Protein 4OGQ (pdb70)

Solvent-accessible surface area: 46333 Å² total; per-residue (Å²): 155,81,106,119,73,129,93,38,140,129,110,109,51,108,52,101,49,101,68,40,61,55,41,16,25,4,79,8,18,16,29,38,32,24,16,20,42,29,14,52,16,1,21,98,16,25,125,58,13,16,100,3,31,55,123,27,21,90,44,52,72,72,81,0,32,61,4,6,70,90,2,17,53,85,6,53,64,0,30,20,6,21,0,9,29,92,14,0,29,4,14,9,7,0,19,21,47,4,36,53,18,16,22,16,1,5,3,10,1,14,160,37,20,30,106,19,21,26,3,20,12,55,18,26,73,10,5,39,36,35,11,44,13,19,27,2,18,24,21,16,8,44,0,11,20,14,1,83,84,57,10,29,21,19,81,21,50,102,140,72,0,93,106,56,0,41,101,87,10,22,29,100,84,21,25,68,45,0,1,71,111,25,41,52,26,28,54,129,66,14,27,160,73,0,47,88,57,16,106,74,19,82,103,37,66,121,149,21,7,48,7,4,2,4,109,12,85,82,148,10,76,87,92,46,101,79,3,142,51,56,37,87,145,27,25,1,12,22,79,7,0,29,5,9,101,26,0,3,56,49,10,1,95,28,0,20,82,15,2,20,51,0,20,5,14,0,8,0,7,3,11,3,10,43,34,24,66,80,24,48,73,203,4,68,11,98,74,33,20,23,21,29,28,35,20,24,31,27,2,35,42,69,54,60,131,84,153,61,91,2,10,99,30,66,40,61,76,33,106,30,71,42,97,25,0,121,115,23,56,127,50,176,98,19,1,4,83,77,9,91,116,18,17,88,93,32,81,135,30,20,118,59,65,47,88,42,11,78,0,3,32,45,95,89,141,79,15,167,32,23,42,128,230,117,22,88,73,10,52,115,68,66,81,135,51,1,38,44,86,40,8,70,1,4,22,23,43,35,29,110,32,90,74,88,13,87,26,84,33,38,57,9,6,32,34,73,41,30,18,82,0,8,0,47,0,49,32,81,64,91,68,74,9,20,6,74,85,20,59,139,67,33,4,75,1,8,6,6,0,19,9,11,115,32,3,72,40,6,55,125,138,92,19,78,133,104,18,72,132,73,15,42,131,19,167,39,56,65,8,27,145,134,58,66,35,15,2,2,2,23,62,14,71,1,108,128,32,47,95,0,14,0,2,0,17,1,17,40,26,89,112,54,185,108,10,44,39,5,31,68,36,0,31,0,1,0,15,2,11,51,20,7,31,75,49,112,50,118,134,5,11,0,18,85,42,53,25,76,44,85,26,79,4,76,72,66,65,105,141,106,65,156,112,40,66,44,73,50,86,8,47,71,107,52,87,2,43,15,12,6,120,50,104,12,62,149,48,56,91,18,70,66,56,55,38,8,1,52,79,11,23,42,3,3,12,12,56,81,67,14,49,2,1,2,3,26,41,99,37,0,28,194,6,40,52,28,0,30,64,0,0,48,0,0,0,9,0,0,0,5,0,17,1,20,15,77,11,18,75,54,74,144,122,59,161,59,4,70,114,42,56,52,114,89,0,50,123,60,0,59,36,23,31,72,25,9,56,108,35,31,98,140,19,55,80,38,0,58,96,103,28,98,115,57,79,60,80,43,19,45,50,6,75,34,138,137,32,83,89,11,35,14,59,149,21,65,144,80,48,127,123,51,57,52,33,69,6,70,9,52,179,42,34,39,6,11,3,33,109,57,33,112,31,0,0,26,0,42,10,24,58,135,31,45,62,0,63,56,35,75,99,69,96,39,0,68,6,101,56,102,26,1,15,0,31,39,33,0,78,48,84,144,32,65,6,87,101,7,0,18,7,10,47,4,122,61,81,109,72,65,3,5,0,18,40,22,104,113,82,4,109,24,71,50,114,143,9,120,55,94,178,88,39,106,99,18,22,104,38,44,8,58,98,13,24,44,46,0,20,42,55,1,102,35,24,89,104,50,141,18,22,150,86,53,82,39,107,83,8,14,110,65,12,69,26,15,38,88,54,0,86,60,28,0,34,90,3,23,172,59,28,67,97,61,36,51,24,25,15,18,0,21,11,49,4,17,10,75,10,10,20,51,15,5,40,100,13,0,114,108,15,99,155,177,72,55,86,59,31,78,160,49,52,11,39,58,0,56,3,1,16,40,0,0,42,0,1,14,30,2,1,6,1,0,0,32,43,29,57

Structure (mmCIF, N/CA/C/O backbone):
data_4OGQ
#
_entry.id   4OGQ
#
_cell.length_a   159.228
_cell.length_b   159.228
_cell.length_c   365.879
_cell.angle_alpha   90.00
_cell.angle_beta   90.00
_cell.angle_gamma   120.00
#
_symmetry.space_group_name_H-M   'P 61 2 2'
#
loop_
_entity.id
_entity.type
_entity.pdbx_description
1 polymer 'Cytochrome b6'
2 polymer 'Cy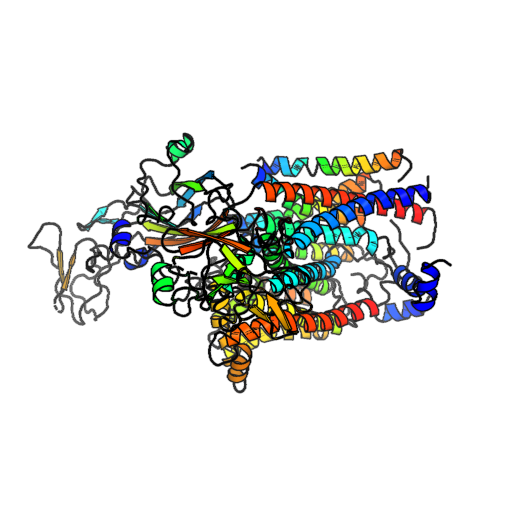tochrome b6-f complex subunit 4'
3 polymer 'Apocytochrome f'
4 polymer 'Cytochrome b6-f complex iron-sulfur subunit 1'
5 polymer 'Cytochrome b6-f complex subunit 6'
6 polymer 'Cytochrome b6-f complex subunit 7'
7 polymer 'Cytochrome b6-f complex subunit 5'
8 polymer 'Cytochrome b6-f complex subunit 8'
9 non-polymer 'HEME C'
10 non-polymer UNDECYL-MALTOSIDE
11 non-polymer '(1R)-2-(dodecanoyloxy)-1-[(phosphonooxy)methyl]ethyl tetradecanoate'
12 non-polymer Octadecane
13 non-polymer (1S,8E)-1-{[(2S)-3-hydroxy-2-{[(1S)-1-hydroxyoctadecyl]oxy}propyl]oxy}octadec-8-en-1-ol
14 non-polymer 'CHLOROPHYLL A'
15 non-polymer '(7R,17E)-4-HYDROXY-N,N,N,7-TETRAMETHYL-7-[(8E)-OCTADEC-8-ENOYLOXY]-10-OXO-3,5,9-TRIOXA-4-PHOSPHAHEPTACOS-17-EN-1-AMINIUM 4-OXIDE'
16 non-polymer 'CADMIUM ION'
17 non-polymer PENTADECANE
18 non-polymer 1,2-DI-O-ACYL-3-O-[6-DEOXY-6-SULFO-ALPHA-D-GLUCOPYRANOSYL]-SN-GLYCEROL
19 non-polymer 'FE2/S2 (INORGANIC) CLUSTER'
20 non-polymer (1R)-1-{[(2S)-3-hydroxy-2-{[(1R)-1-hydroxypentyl]oxy}propyl]oxy}hexan-1-ol
21 non-polymer "(1S,8E,1'R,8'Z)-1,1'-{[(2S)-3-hydroxypropane-1,2-diyl]bis(oxy)}bisoctadec-8-en-1-ol"
22 non-polymer (1S,8E)-1-{[(2S)-1-hydroxy-3-{[(1S)-1-hydroxypentadecyl]oxy}propan-2-yl]oxy}heptadec-8-en-1-ol
23 non-polymer N-OCTANE
24 non-polymer '(2S)-3-(alpha-D-galactopyranosyloxy)-2-(hexadecanoyloxy)propyl (9Z)-octadec-9-enoate'
25 non-polymer BETA-CAROTENE
26 water water
#
loop_
_atom_site.group_PDB
_atom_site.id
_atom_site.type_symbol
_atom_site.label_atom_id
_atom_site.label_alt_id
_atom_site.label_comp_id
_atom_site.label_asym_id
_atom_site.label_entity_id
_atom_site.label_seq_id
_atom_site.pdbx_PDB_ins_code
_atom_site.Cartn_x
_atom_site.Cartn_y
_atom_site.Cartn_z
_atom_site.occupancy
_atom_site.B_iso_or_equiv
_atom_site.auth_seq_id
_atom_site.auth_comp_id
_atom_site.auth_asym_id
_atom_site.auth_atom_id
_atom_site.pdbx_PDB_model_num
ATOM 1 N N . ALA A 1 2 ? -32.683 104.791 42.582 1.00 191.44 2 ALA A N 1
ATOM 2 C CA . ALA A 1 2 ? -33.530 103.612 42.446 1.00 185.42 2 ALA A CA 1
ATOM 3 C C . ALA A 1 2 ? -33.180 102.825 41.188 1.00 177.77 2 ALA A C 1
ATOM 4 O O . ALA A 1 2 ? -32.158 102.141 41.142 1.00 186.74 2 ALA A O 1
ATOM 6 N N . ASN A 1 3 ? -34.043 102.934 40.179 1.00 159.69 3 ASN A N 1
ATOM 7 C CA . ASN A 1 3 ? -33.882 102.256 38.890 1.00 142.05 3 ASN A CA 1
ATOM 8 C C . ASN A 1 3 ? -33.875 100.731 39.011 1.00 131.87 3 ASN A C 1
ATOM 9 O O . ASN A 1 3 ? -32.904 100.131 39.472 1.00 126.14 3 ASN A O 1
ATOM 14 N N . VAL A 1 4 ? -34.969 100.116 38.574 1.00 117.07 4 VAL A N 1
ATOM 15 C CA . VAL A 1 4 ? -35.151 98.671 38.667 1.00 100.40 4 VAL A CA 1
ATOM 16 C C . VAL A 1 4 ? -34.161 97.912 37.785 1.00 97.99 4 VAL A C 1
ATOM 17 O O . VAL A 1 4 ? -33.688 96.824 38.148 1.00 96.68 4 VAL A O 1
ATOM 21 N N . TYR A 1 5 ? -33.847 98.487 36.628 1.00 101.37 5 TYR A N 1
ATOM 22 C CA . TYR A 1 5 ? -32.943 97.830 35.694 1.00 96.86 5 TYR A CA 1
ATOM 23 C C . TYR A 1 5 ? -31.570 97.607 36.308 1.00 91.56 5 TYR A C 1
ATOM 24 O O . TYR A 1 5 ? -30.974 96.557 36.111 1.00 79.89 5 TYR A O 1
ATOM 33 N N . ASP A 1 6 ? -31.066 98.596 37.038 1.00 94.41 6 ASP A N 1
ATOM 34 C CA . ASP A 1 6 ? -29.766 98.462 37.686 1.00 88.45 6 ASP A CA 1
ATOM 35 C C . ASP A 1 6 ? -29.816 97.391 38.767 1.00 83.58 6 ASP A C 1
ATOM 36 O O . ASP A 1 6 ? -28.832 96.688 39.006 1.00 82.15 6 ASP A O 1
ATOM 41 N N . TRP A 1 7 ? -30.974 97.273 39.411 1.00 82.80 7 TRP A N 1
ATOM 42 C CA . TRP A 1 7 ? -31.197 96.245 40.418 1.00 78.91 7 TRP A CA 1
ATOM 43 C C . TRP A 1 7 ? -31.060 94.862 39.788 1.00 73.34 7 TRP A C 1
ATOM 44 O O . TRP A 1 7 ? -30.308 94.020 40.282 1.00 71.67 7 TRP A O 1
ATOM 55 N N . PHE A 1 8 ? -31.772 94.636 38.688 1.00 71.01 8 PHE A N 1
ATOM 56 C CA . PHE A 1 8 ? -31.702 93.342 38.008 1.00 79.02 8 PHE A CA 1
ATOM 57 C C . PHE A 1 8 ? -30.344 93.103 37.344 1.00 82.16 8 PHE A C 1
ATOM 58 O O . PHE A 1 8 ? -29.921 91.962 37.174 1.00 77.77 8 PHE A O 1
ATOM 66 N N . GLU A 1 9 ? -29.665 94.186 36.984 1.00 91.19 9 GLU A N 1
ATOM 67 C CA . GLU A 1 9 ? -28.364 94.116 36.329 1.00 83.50 9 GLU A CA 1
ATOM 68 C C . GLU A 1 9 ? -27.279 93.679 37.302 1.00 73.79 9 GLU A C 1
ATOM 69 O O . GLU A 1 9 ? -26.451 92.828 36.980 1.00 75.63 9 GLU A O 1
ATOM 75 N N . GLU A 1 10 ? -27.294 94.263 38.496 1.00 74.88 10 GLU A N 1
ATOM 76 C CA . GLU A 1 10 ? -26.290 93.976 39.515 1.00 78.61 10 GLU A CA 1
ATOM 77 C C . GLU A 1 10 ? -26.308 92.506 39.943 1.00 71.92 10 GLU A C 1
ATOM 78 O O . GLU A 1 10 ? -25.325 91.996 40.481 1.00 89.74 10 GLU A O 1
ATOM 84 N N . ARG A 1 11 ? -27.422 91.826 39.689 1.00 67.89 11 ARG A N 1
ATOM 85 C CA . ARG A 1 11 ? -27.601 90.448 40.135 1.00 63.97 11 ARG A CA 1
ATOM 86 C C . ARG A 1 11 ? -27.535 89.438 38.991 1.00 62.63 11 ARG A C 1
ATOM 87 O O . ARG A 1 11 ? -26.868 88.410 39.104 1.00 71.60 11 ARG A O 1
ATOM 95 N N . LEU A 1 12 ? -28.225 89.731 37.894 1.00 61.85 12 LEU A N 1
ATOM 96 C CA . LEU A 1 12 ? -28.264 88.815 36.761 1.00 67.17 12 LEU A CA 1
ATOM 97 C C . LEU A 1 12 ? -27.089 89.024 35.807 1.00 79.80 12 LEU A C 1
ATOM 98 O O . LEU A 1 12 ? -26.808 88.164 34.970 1.00 76.18 12 LEU A O 1
ATOM 103 N N . GLU A 1 13 ? -26.411 90.163 35.945 1.00 82.24 13 GLU A N 1
ATOM 104 C CA . GLU A 1 13 ? -25.339 90.569 35.033 1.00 74.00 13 GLU A CA 1
ATOM 105 C C . GLU A 1 13 ? -25.819 90.575 33.581 1.00 78.13 13 GLU A C 1
ATOM 106 O O . GLU A 1 13 ? -25.248 89.908 32.718 1.00 71.71 13 GLU A O 1
ATOM 112 N N . ILE A 1 14 ? -26.876 91.341 33.329 1.00 79.16 14 ILE A N 1
ATOM 113 C CA . ILE A 1 14 ? -27.493 91.426 32.010 1.00 83.79 14 ILE A CA 1
ATOM 114 C C . ILE A 1 14 ? -26.534 91.992 30.965 1.00 93.93 14 ILE A C 1
ATOM 115 O O . ILE A 1 14 ? -26.581 91.609 29.795 1.00 98.63 14 ILE A O 1
ATOM 120 N N . GLN A 1 15 ? -25.659 92.898 31.395 1.00 94.77 15 GLN A N 1
ATOM 121 C CA . GLN A 1 15 ? -24.721 93.552 30.488 1.00 94.39 15 GLN A CA 1
ATOM 122 C C . GLN A 1 15 ? -23.804 92.546 29.796 1.00 86.37 15 GLN A C 1
ATOM 123 O O . GLN A 1 15 ? -23.537 92.660 28.600 1.00 80.19 15 GLN A O 1
ATOM 129 N N . ALA A 1 16 ? -23.328 91.562 30.553 1.00 72.58 16 ALA A N 1
ATOM 130 C CA . ALA A 1 16 ? -22.467 90.520 30.005 1.00 76.25 16 ALA A CA 1
ATOM 131 C C . ALA A 1 16 ? -23.206 89.708 28.947 1.00 81.18 16 ALA A C 1
ATOM 132 O O . ALA A 1 16 ? -22.642 89.360 27.905 1.00 84.77 16 ALA A O 1
ATOM 134 N N . ILE A 1 17 ? -24.471 89.410 29.227 1.00 75.08 17 ILE A N 1
ATOM 135 C CA . ILE A 1 17 ? -25.321 88.690 28.290 1.00 72.85 17 ILE A CA 1
ATOM 136 C C . ILE A 1 17 ? -25.490 89.486 27.001 1.00 77.22 17 ILE A C 1
ATOM 137 O O . ILE A 1 17 ? -25.370 88.943 25.903 1.00 83.82 17 ILE A O 1
ATOM 142 N N . ALA A 1 18 ? -25.756 90.780 27.145 1.00 67.46 18 ALA A N 1
ATOM 143 C CA . ALA A 1 18 ? -25.949 91.663 26.001 1.00 72.87 18 ALA A CA 1
ATOM 144 C C . ALA A 1 18 ? -24.684 91.751 25.153 1.00 74.96 18 ALA A C 1
ATOM 145 O O . ALA A 1 18 ? -24.749 91.748 23.922 1.00 70.80 18 ALA A O 1
ATOM 147 N N . GLU A 1 19 ? -23.537 91.827 25.820 1.00 75.81 19 GLU A N 1
ATOM 148 C CA . GLU A 1 19 ? -22.254 91.890 25.130 1.00 75.09 19 GLU A CA 1
ATOM 149 C C . GLU A 1 19 ? -21.989 90.598 24.367 1.00 70.99 19 GLU A C 1
ATOM 150 O O . GLU A 1 19 ? -21.556 90.626 23.212 1.00 86.22 19 GLU A O 1
ATOM 156 N N . ASP A 1 20 ? -22.260 89.469 25.017 1.00 70.22 20 ASP A N 1
ATOM 157 C CA . ASP A 1 20 ? -22.088 88.165 24.389 1.00 80.04 20 ASP A CA 1
ATOM 158 C C . ASP A 1 20 ? -22.977 88.020 23.157 1.00 85.34 20 ASP A C 1
ATOM 159 O O . ASP A 1 20 ? -22.529 87.546 22.112 1.00 94.65 20 ASP A O 1
ATOM 164 N N . VAL A 1 21 ? -24.234 88.435 23.285 1.00 66.67 21 VAL A N 1
ATOM 165 C CA . VAL A 1 21 ? -25.186 88.369 22.181 1.00 63.79 21 VAL A CA 1
ATOM 166 C C . VAL A 1 21 ? -24.758 89.271 21.022 1.00 70.58 21 VAL A C 1
ATOM 167 O O . VAL A 1 21 ? -24.810 88.868 19.859 1.00 81.32 21 VAL A O 1
ATOM 171 N N . THR A 1 22 ? -24.318 90.485 21.343 1.00 70.66 22 THR A N 1
ATOM 172 C CA . THR A 1 22 ? -23.936 91.451 20.316 1.00 75.68 22 THR A CA 1
ATOM 173 C C . THR A 1 22 ? -22.493 91.278 19.842 1.00 76.03 22 THR A C 1
ATOM 174 O O . THR A 1 22 ? -21.998 92.080 19.050 1.00 87.05 22 THR A O 1
ATOM 178 N N . SER A 1 23 ? -21.820 90.235 20.320 1.00 69.66 23 SER A N 1
ATOM 179 C CA . SER A 1 23 ? -20.468 89.933 19.854 1.00 68.91 23 SER A CA 1
ATOM 180 C C . SER A 1 23 ? -20.488 88.927 18.704 1.00 72.84 23 SER A C 1
ATOM 181 O O . SER A 1 23 ? -19.457 88.655 18.089 1.00 86.57 23 SER A O 1
ATOM 184 N N . LYS A 1 24 ? -21.664 88.375 18.420 1.00 63.60 24 LYS A N 1
ATOM 185 C CA . LYS A 1 24 ? -21.804 87.370 17.371 1.00 65.94 24 LYS A CA 1
ATOM 186 C C . LYS A 1 24 ? -22.153 88.006 16.031 1.00 69.69 24 LYS A C 1
ATOM 187 O O . LYS A 1 24 ? -22.851 89.018 15.977 1.00 75.01 24 LYS A O 1
ATOM 193 N N . TYR A 1 25 ? -21.658 87.411 14.950 1.00 65.11 25 TYR A N 1
ATOM 194 C CA . TYR A 1 25 ? -21.904 87.932 13.609 1.00 62.21 25 TYR A CA 1
ATOM 195 C C . TYR A 1 25 ? -22.329 86.823 12.650 1.00 69.43 25 TYR A C 1
ATOM 196 O O . TYR A 1 25 ? -22.095 85.642 12.908 1.00 72.43 25 TYR A O 1
ATOM 205 N N . VAL A 1 26 ? -22.962 87.212 11.547 1.00 68.78 26 VAL A N 1
ATOM 206 C CA . VAL A 1 26 ? -23.421 86.251 10.552 1.00 66.97 26 VAL A CA 1
ATOM 207 C C . VAL A 1 26 ? -22.632 86.388 9.252 1.00 69.30 26 VAL A C 1
ATOM 208 O O . VAL A 1 26 ? -22.707 87.416 8.579 1.00 77.79 26 VAL A O 1
ATOM 212 N N . PRO A 1 27 ? -21.871 85.343 8.898 1.00 72.01 27 PRO A N 1
ATOM 213 C CA . PRO A 1 27 ? -21.017 85.326 7.704 1.00 76.04 27 PRO A CA 1
ATOM 214 C C . PRO A 1 27 ? -21.824 85.299 6.402 1.00 76.73 27 PRO A C 1
ATOM 215 O O . PRO A 1 27 ? -22.939 84.773 6.387 1.00 76.91 27 PRO A O 1
ATOM 219 N N . PRO A 1 28 ? -21.258 85.857 5.318 1.00 73.50 28 PRO A N 1
ATOM 220 C CA . PRO A 1 28 ? -21.931 86.027 4.023 1.00 70.11 28 PRO A CA 1
ATOM 221 C C . PRO A 1 28 ? -22.517 84.746 3.427 1.00 70.57 28 PRO A C 1
ATOM 222 O O . PRO A 1 28 ? -23.514 84.825 2.711 1.00 80.26 28 PRO A O 1
ATOM 226 N N . HIS A 1 29 ? -21.915 83.595 3.710 1.00 76.57 29 HIS A N 1
ATOM 227 C CA . HIS A 1 29 ? -22.344 82.350 3.078 1.00 68.34 29 HIS A CA 1
ATOM 228 C C . HIS A 1 29 ? -23.634 81.812 3.690 1.00 71.62 29 HIS A C 1
ATOM 229 O O . HIS A 1 29 ? -24.285 80.940 3.115 1.00 68.09 29 HIS A O 1
ATOM 236 N N . VAL A 1 30 ? -23.998 82.334 4.856 1.00 62.26 30 VAL A N 1
ATOM 237 C CA . VAL A 1 30 ? -25.252 81.957 5.495 1.00 64.32 30 VAL A CA 1
ATOM 238 C C . VAL A 1 30 ? -26.431 82.494 4.691 1.00 75.74 30 VAL A C 1
ATOM 239 O O . VAL A 1 30 ? -26.692 83.696 4.681 1.00 88.19 30 VAL A O 1
ATOM 243 N N . ASN A 1 31 ? -27.129 81.599 4.001 1.00 60.26 31 ASN A N 1
ATOM 244 C CA . ASN A 1 31 ? -28.276 81.994 3.199 1.00 62.17 31 ASN A CA 1
ATOM 245 C C . ASN A 1 31 ? -29.587 81.554 3.842 1.00 67.89 31 ASN A C 1
ATOM 246 O O . ASN A 1 31 ? -29.611 81.149 5.003 1.00 69.62 31 ASN A O 1
ATOM 251 N N . ILE A 1 32 ? -30.671 81.620 3.076 1.00 69.19 32 ILE A N 1
ATOM 252 C CA . ILE A 1 32 ? -32.011 81.449 3.626 1.00 63.91 32 ILE A CA 1
ATOM 253 C C . ILE A 1 32 ? -32.248 80.021 4.124 1.00 65.96 32 ILE A C 1
ATOM 254 O O . ILE A 1 32 ? -33.012 79.804 5.065 1.00 62.36 32 ILE A O 1
ATOM 259 N N . PHE A 1 33 ? -31.559 79.056 3.524 1.00 58.57 33 PHE A N 1
ATOM 260 C CA . PHE A 1 33 ? -31.723 77.657 3.910 1.00 60.93 33 PHE A CA 1
ATOM 261 C C . PHE A 1 33 ? -31.230 77.416 5.340 1.00 56.04 33 PHE A C 1
ATOM 262 O O . PHE A 1 33 ? -31.719 76.525 6.041 1.00 76.72 33 PHE A O 1
ATOM 270 N N . TYR A 1 34 ? -30.294 78.247 5.786 1.00 63.87 34 TYR A N 1
ATOM 271 C CA . TYR A 1 34 ? -29.807 78.191 7.161 1.00 62.30 34 TYR A CA 1
ATOM 272 C C . TYR A 1 34 ? -30.878 78.582 8.180 1.00 67.21 34 TYR A C 1
ATOM 273 O O . TYR A 1 34 ? -30.623 78.572 9.384 1.00 61.27 34 TYR A O 1
ATOM 282 N N . CYS A 1 35 ? -32.070 78.932 7.701 1.00 65.22 35 CYS A N 1
ATOM 283 C CA . CYS A 1 35 ? -33.198 79.184 8.594 1.00 60.33 35 CYS A CA 1
ATOM 284 C C . CYS A 1 35 ? -33.917 77.896 8.979 1.00 60.91 35 CYS A C 1
ATOM 285 O O . CYS A 1 35 ? -34.596 77.844 10.009 1.00 57.28 35 CYS A O 1
ATOM 288 N N . LEU A 1 36 ? -33.765 76.866 8.148 1.00 51.22 36 LEU A N 1
ATOM 289 C CA . LEU A 1 36 ? -34.609 75.674 8.245 1.00 52.40 36 LEU A CA 1
ATOM 290 C C . LEU A 1 36 ? -34.621 75.053 9.641 1.00 51.10 36 LEU A C 1
ATOM 291 O O . LEU A 1 36 ? -35.692 74.771 10.185 1.00 59.70 36 LEU A O 1
ATOM 296 N N . GLY A 1 37 ? -33.440 74.875 10.225 1.00 55.59 37 GLY A N 1
ATOM 297 C CA . GLY A 1 37 ? -33.327 74.372 11.584 1.00 48.10 37 GLY A CA 1
ATOM 298 C C . GLY A 1 37 ? -34.205 75.162 12.537 1.00 57.57 37 GLY A C 1
ATOM 299 O O . GLY A 1 37 ? -35.040 74.595 13.247 1.00 58.17 37 GLY A O 1
ATOM 300 N N . GLY A 1 38 ? -34.033 76.481 12.527 1.00 48.34 38 GLY A N 1
ATOM 301 C CA . GLY A 1 38 ? -34.844 77.364 13.342 1.00 47.47 38 GLY A CA 1
ATOM 302 C C . GLY A 1 38 ? -36.320 77.153 13.069 1.00 55.53 38 GLY A C 1
ATOM 303 O O . GLY A 1 38 ? -37.127 77.054 14.000 1.00 47.11 38 GLY A O 1
ATOM 304 N N . ILE A 1 39 ? -36.668 77.051 11.788 1.00 45.52 39 ILE A N 1
ATOM 305 C CA . ILE A 1 39 ? -38.059 76.859 11.401 1.00 52.71 39 ILE A CA 1
ATOM 306 C C . ILE A 1 39 ? -38.576 75.568 12.015 1.00 60.82 39 ILE A C 1
ATOM 307 O O . ILE A 1 39 ? -39.696 75.525 12.538 1.00 55.22 39 ILE A O 1
ATOM 312 N N . THR A 1 40 ? -37.735 74.534 11.990 1.00 49.82 40 THR A N 1
ATOM 313 C CA . THR A 1 40 ? -38.091 73.260 12.597 1.00 52.51 40 THR A CA 1
ATOM 314 C C . THR A 1 40 ? -38.457 73.503 14.058 1.00 47.55 40 THR A C 1
ATOM 315 O O . THR A 1 40 ? -39.535 73.099 14.513 1.00 57.69 40 THR A O 1
ATOM 319 N N . LEU A 1 41 ? -37.589 74.228 14.764 1.00 49.60 41 LEU A N 1
ATOM 320 C CA . LEU A 1 41 ? -37.829 74.546 16.166 1.00 42.74 41 LEU A CA 1
ATOM 321 C C . LEU A 1 41 ? -39.165 75.254 16.318 1.00 52.88 41 LEU A C 1
ATOM 322 O O . LEU A 1 41 ? -39.950 74.920 17.213 1.00 51.12 41 LEU A O 1
ATOM 327 N N . VAL A 1 42 ? -39.436 76.203 15.421 1.00 40.88 42 VAL A N 1
ATOM 328 C CA . VAL A 1 42 ? -40.677 76.964 15.498 1.00 47.20 42 VAL A CA 1
ATOM 329 C C . VAL A 1 42 ? -41.838 75.987 15.496 1.00 55.55 42 VAL A C 1
ATOM 330 O O . VAL A 1 42 ? -42.718 76.049 16.364 1.00 46.05 42 VAL A O 1
ATOM 334 N N . CYS A 1 43 ? -41.794 75.045 14.556 1.00 46.36 43 CYS A N 1
ATOM 335 C CA . CYS A 1 43 ? -42.857 74.063 14.433 1.00 52.63 43 CYS A CA 1
ATOM 336 C C . CYS A 1 43 ? -43.018 73.327 15.751 1.00 60.20 43 CYS A C 1
ATOM 337 O O . CYS A 1 43 ? -44.134 73.203 16.266 1.00 50.65 43 CYS A O 1
ATOM 340 N N . PHE A 1 44 ? -41.900 72.892 16.326 1.00 44.20 44 PHE A N 1
ATOM 341 C CA . PHE A 1 44 ? -41.972 72.152 17.573 1.00 47.61 44 PHE A CA 1
ATOM 342 C C . PHE A 1 44 ? -42.615 72.995 18.666 1.00 51.88 44 PHE A C 1
ATOM 343 O O . PHE A 1 44 ? -43.429 72.492 19.446 1.00 53.09 44 PHE A O 1
ATOM 351 N N . LEU A 1 45 ? -42.261 74.278 18.714 1.00 50.37 45 LEU A N 1
ATOM 352 C CA . LEU A 1 45 ? -42.812 75.150 19.741 1.00 47.87 45 LEU A CA 1
ATOM 353 C C . LEU A 1 45 ? -44.323 75.174 19.587 1.00 58.63 45 LEU A C 1
ATOM 354 O O . LEU A 1 45 ? -45.060 75.070 20.574 1.00 46.84 45 LEU A O 1
ATOM 359 N N . ILE A 1 46 ? -44.774 75.255 18.337 1.00 46.00 46 ILE A N 1
ATOM 360 C CA . ILE A 1 46 ? -46.195 75.205 18.048 1.00 51.79 46 ILE A CA 1
ATOM 361 C C . ILE A 1 46 ? -46.763 73.898 18.600 1.00 53.12 46 ILE A C 1
ATOM 362 O O . ILE A 1 46 ? -47.744 73.902 19.355 1.00 59.14 46 ILE A O 1
ATOM 367 N N . GLN A 1 47 ? -46.098 72.792 18.274 1.00 39.89 47 GLN A N 1
ATOM 368 C CA . GLN A 1 47 ? -46.498 71.484 18.781 1.00 45.40 47 GLN A CA 1
ATOM 369 C C . GLN A 1 47 ? -46.549 71.472 20.302 1.00 49.69 47 GLN A C 1
ATOM 370 O O . GLN A 1 47 ? -47.430 70.845 20.888 1.00 54.34 47 GLN A O 1
ATOM 376 N N . PHE A 1 48 ? -45.617 72.176 20.938 1.00 47.94 48 PHE A N 1
ATOM 377 C CA . PHE A 1 48 ? -45.568 72.185 22.392 1.00 42.99 48 PHE A CA 1
ATOM 378 C C . PHE A 1 48 ? -46.783 72.922 22.932 1.00 47.28 48 PHE A C 1
ATOM 379 O O . PHE A 1 48 ? -47.387 72.491 23.913 1.00 48.11 48 PHE A O 1
ATOM 387 N N . ALA A 1 49 ? -47.154 74.019 22.277 1.00 39.09 49 ALA A N 1
ATOM 388 C CA . ALA A 1 49 ? -48.240 74.852 22.784 1.00 44.20 49 ALA A CA 1
ATOM 389 C C . ALA A 1 49 ? -49.582 74.149 22.589 1.00 55.70 49 ALA A C 1
ATOM 390 O O . ALA A 1 49 ? -50.238 73.758 23.564 1.00 57.08 49 ALA A O 1
ATOM 392 N N . THR A 1 50 ? -49.964 73.969 21.325 1.00 45.54 50 THR A N 1
ATOM 393 C CA . THR A 1 50 ? -51.218 73.308 20.971 1.00 57.38 50 THR A CA 1
ATOM 394 C C . THR A 1 50 ? -51.345 71.951 21.656 1.00 54.98 50 THR A C 1
ATOM 395 O O . THR A 1 50 ? -52.392 71.629 22.227 1.00 54.33 50 THR A O 1
ATOM 399 N N . GLY A 1 51 ? -50.266 71.173 21.615 1.00 49.14 51 GLY A N 1
ATOM 400 C CA . GLY A 1 51 ? -50.226 69.888 22.288 1.00 43.53 51 GLY A CA 1
ATOM 401 C C . GLY A 1 51 ? -50.635 70.011 23.740 1.00 54.80 51 GLY A C 1
ATOM 402 O O . GLY A 1 51 ? -51.544 69.307 24.202 1.00 50.65 51 GLY A O 1
ATOM 403 N N . PHE A 1 52 ? -49.991 70.936 24.450 1.00 44.48 52 PHE A N 1
ATOM 404 C CA . PHE A 1 52 ? -50.312 71.149 25.850 1.00 46.82 52 PHE A CA 1
ATOM 405 C C . PHE A 1 52 ? -51.796 71.443 25.970 1.00 48.50 52 PHE A C 1
ATOM 406 O O . PHE A 1 52 ? -52.489 70.849 26.801 1.00 50.65 52 PHE A O 1
ATOM 414 N N . ALA A 1 53 ? -52.280 72.334 25.109 1.00 41.53 53 ALA A N 1
ATOM 415 C CA . ALA A 1 53 ? -53.674 72.743 25.147 1.00 48.62 53 ALA A CA 1
ATOM 416 C C . ALA A 1 53 ? -54.582 71.521 25.065 1.00 55.83 53 ALA A C 1
ATOM 417 O O . ALA A 1 53 ? -55.543 71.392 25.834 1.00 51.52 53 ALA A O 1
ATOM 419 N N . MET A 1 54 ? -54.242 70.592 24.175 1.00 36.46 54 MET A N 1
ATOM 420 C CA . MET A 1 54 ? -55.137 69.471 23.933 1.00 49.12 54 MET A CA 1
ATOM 421 C C . MET A 1 54 ? -55.143 68.494 25.107 1.00 49.71 54 MET A C 1
ATOM 422 O O . MET A 1 54 ? -56.069 67.699 25.241 1.00 53.78 54 MET A O 1
ATOM 427 N N . THR A 1 55 ? -54.137 68.571 25.978 1.00 42.79 55 THR A N 1
ATOM 428 C CA . THR A 1 55 ? -54.119 67.709 27.157 1.00 45.80 55 THR A CA 1
ATOM 429 C C . THR A 1 55 ? -55.188 68.143 28.157 1.00 55.04 55 THR A C 1
ATOM 430 O O . THR A 1 55 ? -55.462 67.433 29.123 1.00 48.85 55 THR A O 1
ATOM 434 N N . PHE A 1 56 ? -55.791 69.308 27.933 1.00 44.52 56 PHE A N 1
ATOM 435 C CA . PHE A 1 56 ? -56.834 69.785 28.836 1.00 39.51 56 PHE A CA 1
ATOM 436 C C . PHE A 1 56 ? -58.206 69.205 28.485 1.00 40.75 56 PHE A C 1
ATOM 437 O O . PHE A 1 56 ? -59.179 69.419 29.205 1.00 48.36 56 PHE A O 1
ATOM 445 N N . TYR A 1 57 ? -58.278 68.461 27.384 1.00 48.10 57 TYR A N 1
ATOM 446 C CA . TYR A 1 57 ? -59.550 67.911 26.932 1.00 44.18 57 TYR A CA 1
ATOM 447 C C . TYR A 1 57 ? -59.446 66.469 26.425 1.00 55.96 57 TYR A C 1
ATOM 448 O O . TYR A 1 57 ? -60.416 65.713 26.510 1.00 49.59 57 TYR A O 1
ATOM 457 N N . TYR A 1 58 ? -58.287 66.091 25.887 1.00 38.64 58 TYR A N 1
ATOM 458 C CA . TYR A 1 58 ? -58.096 64.730 25.389 1.00 46.98 58 TYR A CA 1
ATOM 459 C C . TYR A 1 58 ? -58.043 63.721 26.536 1.00 46.83 58 TYR A C 1
ATOM 460 O O . TYR A 1 58 ? -57.479 63.995 27.593 1.00 47.63 58 TYR A O 1
ATOM 469 N N . LYS A 1 59 ? -58.628 62.549 26.313 1.00 43.04 59 LYS A N 1
ATOM 470 C CA . LYS A 1 59 ? -58.701 61.513 27.337 1.00 44.67 59 LYS A CA 1
ATOM 471 C C . LYS A 1 59 ? -58.198 60.174 26.794 1.00 54.46 59 LYS A C 1
ATOM 472 O O . LYS A 1 59 ? -58.825 59.582 25.917 1.00 52.57 59 LYS A O 1
ATOM 478 N N . PRO A 1 60 ? -57.060 59.694 27.319 1.00 47.30 60 PRO A N 1
ATOM 479 C CA . PRO A 1 60 ? -56.361 58.504 26.807 1.00 48.82 60 PRO A CA 1
ATOM 480 C C . PRO A 1 60 ? -56.992 57.165 27.214 1.00 48.98 60 PRO A C 1
ATOM 481 O O . PRO A 1 60 ? -56.316 56.308 27.783 1.00 56.62 60 PRO A O 1
ATOM 485 N N . THR A 1 61 ? -58.272 56.992 26.902 1.00 52.21 61 THR A N 1
ATOM 486 C CA . THR A 1 61 ? -58.992 55.758 27.198 1.00 50.61 61 THR A CA 1
ATOM 487 C C . THR A 1 61 ? -59.698 55.275 25.936 1.00 51.72 61 THR A C 1
ATOM 488 O O . THR A 1 61 ? -60.172 56.088 25.143 1.00 55.30 61 THR A O 1
ATOM 492 N N . VAL A 1 62 ? -59.759 53.958 25.740 1.00 43.34 62 VAL A N 1
ATOM 493 C CA . VAL A 1 62 ? -60.435 53.396 24.574 1.00 57.07 62 VAL A CA 1
ATOM 494 C C . VAL A 1 62 ? -61.903 53.825 24.516 1.00 48.47 62 VAL A C 1
ATOM 495 O O . VAL A 1 62 ? -62.482 53.939 23.436 1.00 61.25 62 VAL A O 1
ATOM 499 N N . ALA A 1 63 ? -62.493 54.077 25.679 1.00 45.92 63 ALA A N 1
ATOM 500 C CA . ALA A 1 63 ? -63.878 54.515 25.760 1.00 52.79 63 ALA A CA 1
ATOM 501 C C . ALA A 1 63 ? -64.031 56.000 25.437 1.00 58.06 63 ALA A C 1
ATOM 502 O O . ALA A 1 63 ? -65.050 56.414 24.886 1.00 61.56 63 ALA A O 1
ATOM 504 N N . GLU A 1 64 ? -63.014 56.794 25.763 1.00 51.97 64 GLU A N 1
ATOM 505 C CA . GLU A 1 64 ? -63.153 58.250 25.744 1.00 42.07 64 GLU A CA 1
ATOM 506 C C . GLU A 1 64 ? -62.334 58.993 24.682 1.00 44.64 64 GLU A C 1
ATOM 507 O O . GLU A 1 64 ? -62.616 60.157 24.394 1.00 53.42 64 GLU A O 1
ATOM 513 N N . ALA A 1 65 ? -61.323 58.340 24.116 1.00 41.21 65 ALA A N 1
ATOM 514 C CA . ALA A 1 65 ? -60.369 59.024 23.236 1.00 41.04 65 ALA A CA 1
ATOM 515 C C . ALA A 1 65 ? -61.034 59.687 22.028 1.00 44.86 65 ALA A C 1
ATOM 516 O O . ALA A 1 65 ? -60.998 60.916 21.878 1.00 47.93 65 ALA A O 1
ATOM 518 N N . TYR A 1 66 ? -61.626 58.860 21.172 1.00 44.68 66 TYR A N 1
ATOM 519 C CA . TYR A 1 66 ? -62.309 59.326 19.973 1.00 52.15 66 TYR A CA 1
ATOM 520 C C . TYR A 1 66 ? -63.336 60.412 20.297 1.00 52.02 66 TYR A C 1
ATOM 521 O O . TYR A 1 66 ? -63.371 61.465 19.651 1.00 64.10 66 TYR A O 1
ATOM 530 N N . SER A 1 67 ? -64.152 60.158 21.315 1.00 49.45 67 SER A N 1
ATOM 531 C CA . SER A 1 67 ? -65.175 61.110 21.734 1.00 50.29 67 SER A CA 1
ATOM 532 C C . SER A 1 67 ? -64.565 62.426 22.210 1.00 52.33 67 SER A C 1
ATOM 533 O O . SER A 1 67 ? -65.123 63.493 21.971 1.00 51.74 67 SER A O 1
ATOM 536 N N . SER A 1 68 ? -63.420 62.351 22.883 1.00 42.58 68 SER A N 1
ATOM 537 C CA . SER A 1 68 ? -62.766 63.556 23.380 1.00 46.96 68 SER A CA 1
ATOM 538 C C . SER A 1 68 ? -62.232 64.373 22.211 1.00 47.76 68 SER A C 1
ATOM 539 O O . SER A 1 68 ? -62.270 65.605 22.234 1.00 58.35 68 SER A O 1
ATOM 542 N N . VAL A 1 69 ? -61.742 63.683 21.186 1.00 44.92 69 VAL A N 1
ATOM 543 C CA . VAL A 1 69 ? -61.258 64.363 19.989 1.00 64.96 69 VAL A CA 1
ATOM 544 C C . VAL A 1 69 ? -62.408 65.058 19.261 1.00 59.40 69 VAL A C 1
ATOM 545 O O . VAL A 1 69 ? -62.288 66.217 18.839 1.00 57.99 69 VAL A O 1
ATOM 549 N N . GLN A 1 70 ? -63.528 64.352 19.126 1.00 50.58 70 GLN A N 1
ATOM 550 C CA . GLN A 1 70 ? -64.720 64.948 18.528 1.00 59.67 70 GLN A CA 1
ATOM 551 C C . GLN A 1 70 ? -65.193 66.154 19.335 1.00 56.31 70 GLN A C 1
ATOM 552 O O . GLN A 1 70 ? -65.652 67.149 18.776 1.00 57.57 70 GLN A O 1
ATOM 558 N N . TYR A 1 71 ? -65.068 66.053 20.653 1.00 49.81 71 TYR A N 1
ATOM 559 C CA . TYR A 1 71 ? -65.465 67.119 21.562 1.00 50.28 71 TYR A CA 1
ATOM 560 C C . TYR A 1 71 ? -64.590 68.348 21.351 1.00 50.45 71 TYR A C 1
ATOM 561 O O . TYR A 1 71 ? -65.073 69.481 21.355 1.00 70.39 71 TYR A O 1
ATOM 570 N N . ILE A 1 72 ? -63.296 68.106 21.170 1.00 45.62 72 ILE A N 1
ATOM 571 C CA . ILE A 1 72 ? -62.343 69.163 20.868 1.00 52.92 72 ILE A CA 1
ATOM 572 C C . ILE A 1 72 ? -62.690 69.840 19.542 1.00 56.96 72 ILE A C 1
ATOM 573 O O . ILE A 1 72 ? -62.635 71.063 19.433 1.00 56.34 72 ILE A O 1
ATOM 578 N N . MET A 1 73 ? -63.071 69.044 18.545 1.00 49.49 73 MET A N 1
ATOM 579 C CA . MET A 1 73 ? -63.356 69.583 17.214 1.00 50.42 73 MET A CA 1
ATOM 580 C C . MET A 1 73 ? -64.689 70.326 17.116 1.00 54.03 73 MET A C 1
ATOM 581 O O . MET A 1 73 ? -64.821 71.260 16.326 1.00 61.34 73 MET A O 1
ATOM 586 N N . ASN A 1 74 ? -65.671 69.917 17.914 1.00 49.29 74 ASN A N 1
ATOM 587 C CA . ASN A 1 74 ? -67.032 70.423 17.755 1.00 54.61 74 ASN A CA 1
ATOM 588 C C . ASN A 1 74 ? -67.523 71.359 18.857 1.00 59.65 74 ASN A C 1
ATOM 589 O O . ASN A 1 74 ? -68.376 72.211 18.611 1.00 69.52 74 ASN A O 1
ATOM 594 N N . GLU A 1 75 ? -67.001 71.200 20.069 1.00 51.97 75 GLU A N 1
ATOM 595 C CA . GLU A 1 75 ? -67.559 71.908 21.220 1.00 58.85 75 GLU A CA 1
ATOM 596 C C . GLU A 1 75 ? -66.588 72.894 21.858 1.00 53.31 75 GLU A C 1
ATOM 597 O O . GLU A 1 75 ? -66.984 73.976 22.292 1.00 61.64 75 GLU A O 1
ATOM 603 N N . VAL A 1 76 ? -65.320 72.512 21.929 1.00 45.13 76 VAL A N 1
ATOM 604 C CA . VAL A 1 76 ? -64.305 73.370 22.519 1.00 51.24 76 VAL A CA 1
ATOM 605 C C . VAL A 1 76 ? -64.087 74.622 21.673 1.00 61.62 76 VAL A C 1
ATOM 606 O O . VAL A 1 76 ? -63.967 74.540 20.451 1.00 68.54 76 VAL A O 1
ATOM 610 N N . ASN A 1 77 ? -64.061 75.778 22.333 1.00 60.34 77 ASN A N 1
ATOM 611 C CA . ASN A 1 77 ? -63.750 77.043 21.678 1.00 54.02 77 ASN A CA 1
ATOM 612 C C . ASN A 1 77 ? -62.417 76.983 20.938 1.00 62.55 77 ASN A C 1
ATOM 613 O O . ASN A 1 77 ? -61.370 76.771 21.551 1.00 54.06 77 ASN A O 1
ATOM 618 N N . PHE A 1 78 ? -62.477 77.158 19.620 1.00 51.11 78 PHE A N 1
ATOM 619 C CA . PHE A 1 78 ? -61.304 77.113 18.747 1.00 51.44 78 PHE A CA 1
ATOM 620 C C . PHE A 1 78 ? -60.545 75.795 18.845 1.00 51.14 78 PHE A C 1
ATOM 621 O O . PHE A 1 78 ? -59.362 75.735 18.514 1.00 57.54 78 PHE A O 1
ATOM 629 N N . GLY A 1 79 ? -61.222 74.743 19.296 1.00 47.32 79 GLY A N 1
ATOM 630 C CA . GLY A 1 79 ? -60.595 73.438 19.416 1.00 43.75 79 GLY A CA 1
ATOM 631 C C . GLY A 1 79 ? -60.170 72.892 18.065 1.00 48.66 79 GLY A C 1
ATOM 632 O O . GLY A 1 79 ? -59.078 72.330 17.920 1.00 64.73 79 GLY A O 1
ATOM 633 N N . TRP A 1 80 ? -61.042 73.067 17.075 1.00 43.11 80 TRP A N 1
ATOM 634 C CA . TRP A 1 80 ? -60.772 72.654 15.704 1.00 52.43 80 TRP A CA 1
ATOM 635 C C . TRP A 1 80 ? -59.483 73.293 15.202 1.00 47.30 80 TRP A C 1
ATOM 636 O O . TRP A 1 80 ? -58.681 72.659 14.510 1.00 56.94 80 TRP A O 1
ATOM 647 N N . LEU A 1 81 ? -59.289 74.552 15.580 1.00 48.70 81 LEU A N 1
ATOM 648 C CA . LEU A 1 81 ? -58.117 75.312 15.176 1.00 60.03 81 LEU A CA 1
ATOM 649 C C . LEU A 1 81 ? -56.853 74.755 15.816 1.00 50.26 81 LEU A C 1
ATOM 650 O O . LEU A 1 81 ? -55.873 74.491 15.128 1.00 53.03 81 LEU A O 1
ATOM 655 N N . ILE A 1 82 ? -56.885 74.568 17.131 1.00 46.50 82 ILE A N 1
ATOM 656 C CA . ILE A 1 82 ? -55.726 74.066 17.863 1.00 49.90 82 ILE A CA 1
ATOM 657 C C . ILE A 1 82 ? -55.317 72.681 17.349 1.00 55.23 82 ILE A C 1
ATOM 658 O O . ILE A 1 82 ? -54.130 72.424 17.106 1.00 60.03 82 ILE A O 1
ATOM 663 N N . ARG A 1 83 ? -56.294 71.799 17.147 1.00 46.94 83 ARG A N 1
ATOM 664 C CA . ARG A 1 83 ? -55.972 70.461 16.659 1.00 48.89 83 ARG A CA 1
ATOM 665 C C . ARG A 1 83 ? -55.450 70.479 15.219 1.00 57.08 83 ARG A C 1
ATOM 666 O O . ARG A 1 83 ? -54.428 69.853 14.920 1.00 54.87 83 ARG A O 1
ATOM 674 N N . SER A 1 84 ? -56.141 71.193 14.331 1.00 46.67 84 SER A N 1
ATOM 675 C CA . SER A 1 84 ? -55.717 71.268 12.931 1.00 51.39 84 SER A CA 1
ATOM 676 C C . SER A 1 84 ? -54.298 71.827 12.815 1.00 46.82 84 SER A C 1
ATOM 677 O O . SER A 1 84 ? -53.461 71.309 12.057 1.00 53.17 84 SER A O 1
ATOM 680 N N . ILE A 1 85 ? -54.040 72.880 13.586 1.00 46.08 85 ILE A N 1
ATOM 681 C CA . ILE A 1 85 ? -52.708 73.460 13.693 1.00 49.42 85 ILE A CA 1
ATOM 682 C C . ILE A 1 85 ? -51.716 72.400 14.154 1.00 55.69 85 ILE A C 1
ATOM 683 O O . ILE A 1 85 ? -50.608 72.318 13.635 1.00 53.46 85 ILE A O 1
ATOM 688 N N . HIS A 1 86 ? -52.123 71.576 15.115 1.00 51.64 86 HIS A N 1
ATOM 689 C CA . HIS A 1 86 ? -51.240 70.531 15.623 1.00 46.68 86 HIS A CA 1
ATOM 690 C C . HIS A 1 86 ? -50.847 69.523 14.541 1.00 53.04 86 HIS A C 1
ATOM 691 O O . HIS A 1 86 ? -49.668 69.170 14.399 1.00 55.03 86 HIS A O 1
ATOM 698 N N . ARG A 1 87 ? -51.845 69.057 13.795 1.00 44.65 87 ARG A N 1
ATOM 699 C CA . ARG A 1 87 ? -51.625 68.183 12.645 1.00 59.88 87 ARG A CA 1
ATOM 700 C C . ARG A 1 87 ? -50.626 68.773 11.648 1.00 63.08 87 ARG A C 1
ATOM 701 O O . ARG A 1 87 ? -49.538 68.207 11.390 1.00 73.52 87 ARG A O 1
ATOM 709 N N . TRP A 1 88 ? -51.010 69.919 11.092 1.00 49.13 88 TRP A N 1
ATOM 710 C CA . TRP A 1 88 ? -50.223 70.541 10.037 1.00 50.29 88 TRP A CA 1
ATOM 711 C C . TRP A 1 88 ? -48.815 70.877 10.495 1.00 51.68 88 TRP A C 1
ATOM 712 O O . TRP A 1 88 ? -47.856 70.688 9.750 1.00 50.83 88 TRP A O 1
ATOM 723 N N . SER A 1 89 ? -48.687 71.360 11.725 1.00 45.15 89 SER A N 1
ATOM 724 C CA . SER A 1 89 ? -47.381 71.750 12.235 1.00 47.18 89 SER A CA 1
ATOM 725 C C . SER A 1 89 ? -46.525 70.525 12.543 1.00 54.65 89 SER A C 1
ATOM 726 O O . SER A 1 89 ? -45.303 70.604 12.504 1.00 59.34 89 SER A O 1
ATOM 729 N N . ALA A 1 90 ? -47.159 69.395 12.847 1.00 40.49 90 ALA A N 1
ATOM 730 C CA . ALA A 1 90 ? -46.418 68.141 12.985 1.00 52.80 90 ALA A CA 1
ATOM 731 C C . ALA A 1 90 ? -45.784 67.749 11.647 1.00 56.54 90 ALA A C 1
ATOM 732 O O . ALA A 1 90 ? -44.551 67.526 11.542 1.00 53.57 90 ALA A O 1
ATOM 734 N N . SER A 1 91 ? -46.634 67.680 10.622 1.00 47.41 91 SER A N 1
ATOM 735 C CA . SER A 1 91 ? -46.158 67.336 9.281 1.00 60.12 91 SER A CA 1
ATOM 736 C C . SER A 1 91 ? -45.069 68.304 8.806 1.00 56.16 91 SER A C 1
ATOM 737 O O . SER A 1 91 ? -44.039 67.889 8.258 1.00 61.95 91 SER A O 1
ATOM 740 N N . MET A 1 92 ? -45.294 69.592 9.041 1.00 53.13 92 MET A N 1
ATOM 741 C CA . MET A 1 92 ? -44.335 70.617 8.664 1.00 52.30 92 MET A CA 1
ATOM 742 C C . MET A 1 92 ? -43.045 70.507 9.459 1.00 58.17 92 MET A C 1
ATOM 743 O O . MET A 1 92 ? -41.981 70.813 8.942 1.00 59.10 92 MET A O 1
ATOM 748 N N . MET A 1 93 ? -43.129 70.071 10.711 1.00 55.11 93 MET A N 1
ATOM 749 C CA . MET A 1 93 ? -41.922 69.902 11.507 1.00 54.05 93 MET A CA 1
ATOM 750 C C . MET A 1 93 ? -41.054 68.829 10.873 1.00 57.82 93 MET A C 1
ATOM 751 O O . MET A 1 93 ? -39.846 69.024 10.684 1.00 60.71 93 MET A O 1
ATOM 756 N N . VAL A 1 94 ? -41.670 67.703 10.524 1.00 48.66 94 VAL A N 1
ATOM 757 C CA . VAL A 1 94 ? -40.895 66.639 9.884 1.00 52.42 94 VAL A CA 1
ATOM 758 C C . VAL A 1 94 ? -40.316 67.086 8.529 1.00 57.59 94 VAL A C 1
ATOM 759 O O . VAL A 1 94 ? -39.134 66.850 8.237 1.00 50.76 94 VAL A O 1
ATOM 763 N N . LEU A 1 95 ? -41.137 67.752 7.718 1.00 44.63 95 LEU A N 1
ATOM 764 C CA . LEU A 1 95 ? -40.687 68.244 6.412 1.00 51.49 95 LEU A CA 1
ATOM 765 C C . LEU A 1 95 ? -39.511 69.220 6.522 1.00 58.42 95 LEU A C 1
ATOM 766 O O . LEU A 1 95 ? -38.475 69.042 5.869 1.00 61.92 95 LEU A O 1
ATOM 771 N N . MET A 1 96 ? -39.681 70.252 7.343 1.00 51.40 96 MET A N 1
ATOM 772 C CA . MET A 1 96 ? -38.636 71.246 7.558 1.00 56.62 96 MET A CA 1
ATOM 773 C C . MET A 1 96 ? -37.378 70.588 8.109 1.00 61.38 96 MET A C 1
ATOM 774 O O . MET A 1 96 ? -36.273 71.017 7.797 1.00 55.77 96 MET A O 1
ATOM 779 N N . MET A 1 97 ? -37.543 69.549 8.924 1.00 55.47 97 MET A N 1
ATOM 780 C CA . MET A 1 97 ? -36.387 68.822 9.443 1.00 54.75 97 MET A CA 1
ATOM 781 C C . MET A 1 97 ? -35.629 68.130 8.311 1.00 63.41 97 MET A C 1
ATOM 782 O O . MET A 1 97 ? -34.393 68.151 8.271 1.00 55.52 97 MET A O 1
ATOM 787 N N . ILE A 1 98 ? -36.375 67.523 7.390 1.00 60.41 98 ILE A N 1
ATOM 788 C CA . ILE A 1 98 ? -35.769 66.891 6.219 1.00 50.28 98 ILE A CA 1
ATOM 789 C C . ILE A 1 98 ? -34.994 67.910 5.380 1.00 60.62 98 ILE A C 1
ATOM 790 O O . ILE A 1 98 ? -33.830 67.684 5.016 1.00 52.92 98 ILE A O 1
ATOM 795 N N . LEU A 1 99 ? -35.638 69.038 5.089 1.00 58.67 99 LEU A N 1
ATOM 796 C CA . LEU A 1 99 ? -34.995 70.107 4.328 1.00 58.27 99 LEU A CA 1
ATOM 797 C C . LEU A 1 99 ? -33.747 70.618 5.045 1.00 65.21 99 LEU A C 1
ATOM 798 O O . LEU A 1 99 ? -32.748 70.979 4.413 1.00 58.64 99 LEU A O 1
ATOM 803 N N . HIS A 1 100 ? -33.812 70.638 6.371 1.00 62.67 100 HIS A N 1
ATOM 804 C CA . HIS A 1 100 ? -32.692 71.078 7.186 1.00 53.44 100 HIS A CA 1
ATOM 805 C C . HIS A 1 100 ? -31.516 70.124 7.036 1.00 56.32 100 HIS A C 1
ATOM 806 O O . HIS A 1 100 ? -30.367 70.552 6.912 1.00 53.73 100 HIS A O 1
ATOM 813 N N . VAL A 1 101 ? -31.810 68.827 7.049 1.00 61.22 101 VAL A N 1
ATOM 814 C CA . VAL A 1 101 ? -30.783 67.822 6.804 1.00 64.72 101 VAL A CA 1
ATOM 815 C C . VAL A 1 101 ? -30.180 68.009 5.412 1.00 61.28 101 VAL A C 1
ATOM 816 O O . VAL A 1 101 ? -28.968 67.863 5.228 1.00 66.46 101 VAL A O 1
ATOM 820 N N . PHE A 1 102 ? -31.025 68.344 4.440 1.00 54.52 102 PHE A N 1
ATOM 821 C CA . PHE A 1 102 ? -30.534 68.656 3.102 1.00 63.47 102 PHE A CA 1
ATOM 822 C C . PHE A 1 102 ? -29.520 69.799 3.151 1.00 61.72 102 PHE A C 1
ATOM 823 O O . PHE A 1 102 ? -28.448 69.708 2.550 1.00 54.04 102 PHE A O 1
ATOM 831 N N . ARG A 1 103 ? -29.854 70.864 3.876 1.00 55.10 103 ARG A N 1
ATOM 832 C CA . ARG A 1 103 ? -28.941 71.997 4.022 1.00 57.23 103 ARG A CA 1
ATOM 833 C C . ARG A 1 103 ? -27.615 71.542 4.627 1.00 70.48 103 ARG A C 1
ATOM 834 O O . ARG A 1 103 ? -26.543 71.779 4.060 1.00 65.00 103 ARG A O 1
ATOM 842 N N . VAL A 1 104 ? -27.704 70.901 5.789 1.00 74.00 104 VAL A N 1
ATOM 843 C CA . VAL A 1 104 ? -26.523 70.496 6.539 1.00 66.78 104 VAL A CA 1
ATOM 844 C C . VAL A 1 104 ? -25.602 69.612 5.708 1.00 72.80 104 VAL A C 1
ATOM 845 O O . VAL A 1 104 ? -24.390 69.837 5.662 1.00 68.62 104 VAL A O 1
ATOM 849 N N . TYR A 1 105 ? -26.174 68.619 5.037 1.00 62.59 105 TYR A N 1
ATOM 850 C CA . TYR A 1 105 ? -25.360 67.721 4.230 1.00 72.09 105 TYR A CA 1
ATOM 851 C C . TYR A 1 105 ? -24.774 68.419 3.006 1.00 73.10 105 TYR A C 1
ATOM 852 O O . TYR A 1 105 ? -23.619 68.186 2.652 1.00 72.53 105 TYR A O 1
ATOM 861 N N . LEU A 1 106 ? -25.570 69.266 2.358 1.00 71.36 106 LEU A N 1
ATOM 862 C CA . LEU A 1 106 ? -25.127 69.915 1.128 1.00 72.97 106 LEU A CA 1
ATOM 863 C C . LEU A 1 106 ? -24.287 71.162 1.397 1.00 71.62 106 LEU A C 1
ATOM 864 O O . LEU A 1 106 ? -23.918 71.878 0.468 1.00 74.41 106 LEU A O 1
ATOM 869 N N . THR A 1 107 ? -23.986 71.417 2.667 1.00 64.99 107 THR A N 1
ATOM 870 C CA . THR A 1 107 ? -23.011 72.446 3.016 1.00 65.07 107 THR A CA 1
ATOM 871 C C . THR A 1 107 ? -21.838 71.849 3.791 1.00 70.82 107 THR A C 1
ATOM 872 O O . THR A 1 107 ? -20.939 72.569 4.223 1.00 85.12 107 THR A O 1
ATOM 876 N N . GLY A 1 108 ? -21.858 70.530 3.964 1.00 67.68 108 GLY A N 1
ATOM 877 C CA . GLY A 1 108 ? -20.803 69.823 4.671 1.00 66.84 108 GLY A CA 1
ATOM 878 C C . GLY A 1 108 ? -20.644 70.229 6.126 1.00 64.02 108 GLY A C 1
ATOM 879 O O . GLY A 1 108 ? -19.555 70.130 6.688 1.00 67.55 108 GLY A O 1
ATOM 880 N N . GLY A 1 109 ? -21.733 70.675 6.745 1.00 62.70 109 GLY A N 1
ATOM 881 C CA . GLY A 1 109 ? -21.679 71.201 8.098 1.00 65.34 109 GLY A CA 1
ATOM 882 C C . GLY A 1 109 ? -21.602 70.145 9.185 1.00 68.07 109 GLY A C 1
ATOM 883 O O . GLY A 1 109 ? -21.585 70.467 10.373 1.00 68.69 109 GLY A O 1
ATOM 884 N N . PHE A 1 110 ? -21.548 68.882 8.779 1.00 74.96 110 PHE A N 1
ATOM 885 C CA . PHE A 1 110 ? -21.520 67.770 9.723 1.00 71.00 110 PHE A CA 1
ATOM 886 C C . PHE A 1 110 ? -20.095 67.326 10.050 1.00 63.56 110 PHE A C 1
ATOM 887 O O . PHE A 1 110 ? -19.868 66.580 11.004 1.00 64.26 110 PHE A O 1
ATOM 895 N N . LYS A 1 111 ? -19.140 67.780 9.246 1.00 58.61 111 LYS A N 1
ATOM 896 C CA . LYS A 1 111 ? -17.755 67.352 9.391 1.00 73.26 111 LYS A CA 1
ATOM 897 C C . LYS A 1 111 ? -17.098 67.983 10.615 1.00 74.84 111 LYS A C 1
ATOM 898 O O . LYS A 1 111 ? -17.675 68.861 11.257 1.00 68.48 111 LYS A O 1
ATOM 904 N N . LYS A 1 112 ? -15.890 67.513 10.922 1.00 76.93 112 LYS A N 1
ATOM 905 C CA . LYS A 1 112 ? -15.125 67.943 12.091 1.00 72.85 112 LYS A CA 1
ATOM 906 C C . LYS A 1 112 ? -15.072 69.464 12.230 1.00 67.83 112 LYS A C 1
ATOM 907 O O . LYS A 1 112 ? -14.764 70.166 11.262 1.00 63.48 112 LYS A O 1
ATOM 913 N N . PRO A 1 113 ? -15.348 69.977 13.442 1.00 60.77 113 PRO A N 1
ATOM 914 C CA . PRO A 1 113 ? -15.611 69.205 14.661 1.00 66.40 113 PRO A CA 1
ATOM 915 C C . PRO A 1 113 ? -17.078 69.101 15.060 1.00 62.18 113 PRO A C 1
ATOM 916 O O . PRO A 1 113 ? -17.361 69.099 16.257 1.00 54.36 113 PRO A O 1
ATOM 920 N N . ARG A 1 114 ? -17.989 69.007 14.099 1.00 60.97 114 ARG A N 1
ATOM 921 C CA . ARG A 1 114 ? -19.411 69.077 14.419 1.00 57.93 114 ARG A CA 1
ATOM 922 C C . ARG A 1 114 ? -20.137 67.733 14.321 1.00 67.07 114 ARG A C 1
ATOM 923 O O . ARG A 1 114 ? -21.362 67.698 14.194 1.00 54.88 114 ARG A O 1
ATOM 931 N N . GLU A 1 115 ? -19.388 66.636 14.408 1.00 59.50 115 GLU A N 1
ATOM 932 C CA . GLU A 1 115 ? -19.965 65.294 14.298 1.00 62.90 115 GLU A CA 1
ATOM 933 C C . GLU A 1 115 ? -21.062 65.016 15.333 1.00 64.78 115 GLU A C 1
ATOM 934 O O . GLU A 1 115 ? -22.085 64.405 15.015 1.00 62.75 115 GLU A O 1
ATOM 940 N N . LEU A 1 116 ? -20.844 65.459 16.568 1.00 53.73 116 LEU A N 1
ATOM 941 C CA . LEU A 1 116 ? -21.800 65.209 17.643 1.00 51.78 116 LEU A CA 1
ATOM 942 C C . LEU A 1 116 ? -23.090 65.998 17.448 1.00 60.28 116 LEU A C 1
ATOM 943 O O . LEU A 1 116 ? -24.145 65.601 17.939 1.00 61.53 116 LEU A O 1
ATOM 948 N N . THR A 1 117 ? -23.003 67.113 16.732 1.00 51.94 117 THR A N 1
ATOM 949 C CA . THR A 1 117 ? -24.191 67.884 16.388 1.00 54.31 117 THR A CA 1
ATOM 950 C C . THR A 1 117 ? -25.033 67.108 15.373 1.00 57.32 117 THR A C 1
ATOM 951 O O . THR A 1 117 ? -26.256 67.078 15.459 1.00 63.52 117 THR A O 1
ATOM 955 N N . TRP A 1 118 ? -24.363 66.466 14.422 1.00 59.67 118 TRP A N 1
ATOM 956 C CA . TRP A 1 118 ? -25.032 65.626 13.435 1.00 61.79 118 TRP A CA 1
ATOM 957 C C . TRP A 1 118 ? -25.667 64.400 14.082 1.00 60.66 118 TRP A C 1
ATOM 958 O O . TRP A 1 118 ? -26.807 64.056 13.778 1.00 58.92 118 TRP A O 1
ATOM 969 N N . VAL A 1 119 ? -24.922 63.739 14.966 1.00 52.62 119 VAL A N 1
ATOM 970 C CA . VAL A 1 119 ? -25.424 62.553 15.658 1.00 58.85 119 VAL A CA 1
ATOM 971 C C . VAL A 1 119 ? -26.636 62.914 16.516 1.00 50.45 119 VAL A C 1
ATOM 972 O O . VAL A 1 119 ? -27.691 62.265 16.442 1.00 65.55 119 VAL A O 1
ATOM 976 N N . SER A 1 120 ? -26.469 63.964 17.316 1.00 51.91 120 SER A N 1
ATOM 977 C CA . SER A 1 120 ? -27.560 64.563 18.075 1.00 53.89 120 SER A CA 1
ATOM 978 C C . SER A 1 120 ? -28.762 64.824 17.170 1.00 57.92 120 SER A C 1
ATOM 979 O O . SER A 1 120 ? -29.910 64.604 17.558 1.00 50.10 120 SER A O 1
ATOM 982 N N . GLY A 1 121 ? -28.478 65.281 15.954 1.00 50.12 121 GLY A N 1
ATOM 983 C CA . GLY A 1 121 ? -29.507 65.543 14.970 1.00 49.02 121 GLY A CA 1
ATOM 984 C C . GLY A 1 121 ? -30.272 64.295 14.582 1.00 56.17 121 GLY A C 1
ATOM 985 O O . GLY A 1 121 ? -31.500 64.292 14.581 1.00 56.01 121 GLY A O 1
ATOM 986 N N . VAL A 1 122 ? -29.544 63.232 14.252 1.00 54.72 122 VAL A N 1
ATOM 987 C CA . VAL A 1 122 ? -30.163 61.965 13.876 1.00 61.14 122 VAL A CA 1
ATOM 988 C C . VAL A 1 122 ? -31.074 61.464 14.993 1.00 60.60 122 VAL A C 1
ATOM 989 O O . VAL A 1 122 ? -32.222 61.056 14.754 1.00 55.60 122 VAL A O 1
ATOM 993 N N . ILE A 1 123 ? -30.556 61.514 16.217 1.00 49.23 123 ILE A N 1
ATOM 994 C CA . ILE A 1 123 ? -31.349 61.161 17.389 1.00 57.44 123 ILE A CA 1
ATOM 995 C C . ILE A 1 123 ? -32.630 62.002 17.449 1.00 60.39 123 ILE A C 1
ATOM 996 O O . ILE A 1 123 ? -33.723 61.470 17.673 1.00 59.65 123 ILE A O 1
ATOM 1001 N N . LEU A 1 124 ? -32.492 63.307 17.219 1.00 58.07 124 LEU A N 1
ATOM 1002 C CA . LEU A 1 124 ? -33.640 64.216 17.177 1.00 55.58 124 LEU A CA 1
ATOM 1003 C C . LEU A 1 124 ? -34.660 63.802 16.114 1.00 58.53 124 LEU A C 1
ATOM 1004 O O . LEU A 1 124 ? -35.867 63.943 16.313 1.00 50.38 124 LEU A O 1
ATOM 1009 N N . ALA A 1 125 ? -34.172 63.291 14.987 1.00 46.06 125 ALA A N 1
ATOM 1010 C CA . ALA A 1 125 ? -35.045 62.859 13.902 1.00 47.36 125 ALA A CA 1
ATOM 1011 C C . ALA A 1 125 ? -35.850 61.639 14.322 1.00 58.71 125 ALA A C 1
ATOM 1012 O O . ALA A 1 125 ? -37.062 61.567 14.085 1.00 55.07 125 ALA A O 1
ATOM 1014 N N . VAL A 1 126 ? -35.168 60.684 14.947 1.00 55.06 126 VAL A N 1
ATOM 1015 C CA . VAL A 1 126 ? -35.831 59.485 15.452 1.00 59.54 126 VAL A CA 1
ATOM 1016 C C . VAL A 1 126 ? -36.898 59.847 16.490 1.00 62.81 126 VAL A C 1
ATOM 1017 O O . VAL A 1 126 ? -38.016 59.317 16.466 1.00 60.56 126 VAL A O 1
ATOM 1021 N N . ILE A 1 127 ? -36.549 60.765 17.387 1.00 51.88 127 ILE A N 1
ATOM 1022 C CA . ILE A 1 127 ? -37.483 61.243 18.402 1.00 47.31 127 ILE A CA 1
ATOM 1023 C C . ILE A 1 127 ? -38.711 61.905 17.774 1.00 53.99 127 ILE A C 1
ATOM 1024 O O . ILE A 1 127 ? -39.844 61.655 18.189 1.00 55.59 127 ILE A O 1
ATOM 1029 N N . THR A 1 128 ? -38.478 62.738 16.765 1.00 50.60 128 THR A N 1
ATOM 1030 C CA . THR A 1 128 ? -39.558 63.446 16.082 1.00 56.11 128 THR A CA 1
ATOM 1031 C C . THR A 1 128 ? -40.513 62.477 15.388 1.00 57.81 128 THR A C 1
ATOM 1032 O O . THR A 1 128 ? -41.743 62.600 15.499 1.00 48.30 128 THR A O 1
ATOM 1036 N N . VAL A 1 129 ? -39.943 61.509 14.678 1.00 50.40 129 VAL A N 1
ATOM 1037 C CA . VAL A 1 129 ? -40.747 60.482 14.030 1.00 51.58 129 VAL A CA 1
ATOM 1038 C C . VAL A 1 129 ? -41.543 59.699 15.077 1.00 62.77 129 VAL A C 1
ATOM 1039 O O . VAL A 1 129 ? -42.702 59.348 14.850 1.00 59.54 129 VAL A O 1
ATOM 1043 N N . SER A 1 130 ? -40.930 59.456 16.234 1.00 50.25 130 SER A N 1
ATOM 1044 C CA . SER A 1 130 ? -41.625 58.795 17.338 1.00 47.08 130 SER A CA 1
ATOM 1045 C C . SER A 1 130 ? -42.822 59.613 17.828 1.00 55.72 130 SER A C 1
ATOM 1046 O O . SER A 1 130 ? -43.886 59.054 18.115 1.00 52.03 130 SER A O 1
ATOM 1049 N N . PHE A 1 131 ? -42.641 60.929 17.934 1.00 44.73 131 PHE A N 1
ATOM 1050 C CA . PHE A 1 131 ? -43.756 61.833 18.207 1.00 45.38 131 PHE A CA 1
ATOM 1051 C C . PHE A 1 131 ? -44.877 61.569 17.211 1.00 61.41 131 PHE A C 1
ATOM 1052 O O . PHE A 1 131 ? -46.025 61.331 17.594 1.00 52.84 131 PHE A O 1
ATOM 1060 N N . GLY A 1 132 ? -44.529 61.602 15.928 1.00 57.18 132 GLY A N 1
ATOM 1061 C CA . GLY A 1 132 ? -45.507 61.354 14.883 1.00 49.19 132 GLY A CA 1
ATOM 1062 C C . GLY A 1 132 ? -46.274 60.050 15.035 1.00 49.26 132 GLY A C 1
ATOM 1063 O O . GLY A 1 132 ? -47.509 60.037 15.015 1.00 54.28 132 GLY A O 1
ATOM 1064 N N . VAL A 1 133 ? -45.540 58.954 15.199 1.00 49.23 133 VAL A N 1
ATOM 1065 C CA . VAL A 1 133 ? -46.134 57.627 15.319 1.00 55.90 133 VAL A CA 1
ATOM 1066 C C . VAL A 1 133 ? -47.043 57.499 16.540 1.00 64.96 133 VAL A C 1
ATOM 1067 O O . VAL A 1 133 ? -48.140 56.945 16.445 1.00 69.50 133 VAL A O 1
ATOM 1071 N N . THR A 1 134 ? -46.595 58.013 17.682 1.00 55.86 134 THR A N 1
ATOM 1072 C CA . THR A 1 134 ? -47.384 57.893 18.903 1.00 52.75 134 THR A CA 1
ATOM 1073 C C . THR A 1 134 ? -48.640 58.756 18.831 1.00 53.99 134 THR A C 1
ATOM 1074 O O . THR A 1 134 ? -49.718 58.325 19.241 1.00 58.48 134 THR A O 1
ATOM 1078 N N . GLY A 1 135 ? -48.503 59.965 18.297 1.00 45.03 135 GLY A N 1
ATOM 1079 C CA . GLY A 1 135 ? -49.634 60.871 18.189 1.00 51.14 135 GLY A CA 1
ATOM 1080 C C . GLY A 1 135 ? -50.684 60.382 17.210 1.00 57.40 135 GLY A C 1
ATOM 1081 O O . GLY A 1 135 ? -51.886 60.519 17.449 1.00 49.78 135 GLY A O 1
ATOM 1082 N N . TYR A 1 136 ? -50.216 59.797 16.111 1.00 48.18 136 TYR A N 1
ATOM 1083 C CA . TYR A 1 136 ? -51.072 59.328 15.022 1.00 57.14 136 TYR A CA 1
ATOM 1084 C C . TYR A 1 136 ? -52.210 58.411 15.478 1.00 53.06 136 TYR A C 1
ATOM 1085 O O . TYR A 1 136 ? -53.252 58.329 14.828 1.00 67.34 136 TYR A O 1
ATOM 1094 N N . SER A 1 137 ? -52.010 57.729 16.600 1.00 45.41 137 SER A N 1
ATOM 1095 C CA . SER A 1 137 ? -52.944 56.702 17.039 1.00 60.14 137 SER A CA 1
ATOM 1096 C C . SER A 1 137 ? -53.782 57.107 18.249 1.00 64.94 137 SER A C 1
ATOM 1097 O O . SER A 1 137 ? -54.680 56.372 18.664 1.00 54.87 137 SER A O 1
ATOM 1100 N N . LEU A 1 138 ? -53.487 58.272 18.811 1.00 50.05 138 LEU A N 1
ATOM 1101 C CA . LEU A 1 138 ? -54.227 58.775 19.965 1.00 50.65 138 LEU A CA 1
ATOM 1102 C C . LEU A 1 138 ? -55.737 58.990 19.739 1.00 52.12 138 LEU A C 1
ATOM 1103 O O . LEU A 1 138 ? -56.518 58.802 20.672 1.00 58.57 138 LEU A O 1
ATOM 1108 N N . PRO A 1 139 ? -56.161 59.390 18.520 1.00 52.81 139 PRO A N 1
ATOM 1109 C CA . PRO A 1 139 ? -57.618 59.510 18.352 1.00 49.95 139 PRO A CA 1
ATOM 1110 C C . PRO A 1 139 ? -58.352 58.173 18.428 1.00 54.05 139 PRO A C 1
ATOM 1111 O O . PRO A 1 139 ? -59.573 58.150 18.607 1.00 45.14 139 PRO A O 1
ATOM 1115 N N . TRP A 1 140 ? -57.606 57.081 18.287 1.00 49.99 140 TRP A N 1
ATOM 1116 C CA . TRP A 1 140 ? -58.156 55.731 18.359 1.00 52.53 140 TRP A CA 1
ATOM 1117 C C . TRP A 1 140 ? -59.258 55.535 17.324 1.00 55.38 140 TRP A C 1
ATOM 1118 O O . TRP A 1 140 ? -60.317 54.976 17.614 1.00 55.47 140 TRP A O 1
ATOM 1129 N N . ASP A 1 141 ? -58.999 56.026 16.118 1.00 50.75 141 ASP A N 1
ATOM 1130 C CA . ASP A 1 141 ? -59.858 55.767 14.974 1.00 54.76 141 ASP A CA 1
ATOM 1131 C C . ASP A 1 141 ? -59.293 54.573 14.208 1.00 63.33 141 ASP A C 1
ATOM 1132 O O . ASP A 1 141 ? -58.271 54.012 14.605 1.00 52.59 141 ASP A O 1
ATOM 1137 N N . GLN A 1 142 ? -59.952 54.185 13.120 1.00 64.44 142 GLN A N 1
ATOM 1138 C CA . GLN A 1 142 ? -59.491 53.063 12.301 1.00 58.52 142 GLN A CA 1
ATOM 1139 C C . GLN A 1 142 ? -58.037 53.226 11.861 1.00 64.11 142 GLN A C 1
ATOM 1140 O O . GLN A 1 142 ? -57.208 52.329 12.054 1.00 71.21 142 GLN A O 1
ATOM 1146 N N . VAL A 1 143 ? -57.744 54.386 11.283 1.00 55.44 143 VAL A N 1
ATOM 1147 C CA . VAL A 1 143 ? -56.422 54.693 10.752 1.00 61.73 143 VAL A CA 1
ATOM 1148 C C . VAL A 1 143 ? -55.313 54.542 11.792 1.00 66.26 143 VAL A C 1
ATOM 1149 O O . VAL A 1 143 ? -54.328 53.842 11.556 1.00 66.57 143 VAL A O 1
ATOM 1153 N N . GLY A 1 144 ? -55.477 55.194 12.938 1.00 62.90 144 GLY A N 1
ATOM 1154 C CA . GLY A 1 144 ? -54.464 55.165 13.979 1.00 69.27 144 GLY A CA 1
ATOM 1155 C C . GLY A 1 144 ? -54.310 53.801 14.623 1.00 73.26 144 GLY A C 1
ATOM 1156 O O . GLY A 1 144 ? -53.191 53.297 14.785 1.00 88.81 144 GLY A O 1
ATOM 1157 N N . TYR A 1 145 ? -55.440 53.204 14.990 1.00 55.99 145 TYR A N 1
ATOM 1158 C CA . TYR A 1 145 ? -55.447 51.881 15.601 1.00 62.01 145 TYR A CA 1
ATOM 1159 C C . TYR A 1 145 ? -54.744 50.850 14.720 1.00 66.65 145 TYR A C 1
ATOM 1160 O O . TYR A 1 145 ? -53.878 50.106 15.191 1.00 65.49 145 TYR A O 1
ATOM 1169 N N . TRP A 1 146 ? -55.109 50.806 13.442 1.00 51.78 146 TRP A N 1
ATOM 1170 C CA . TRP A 1 146 ? -54.485 49.843 12.543 1.00 58.18 146 TRP A CA 1
ATOM 1171 C C . TRP A 1 146 ? -53.072 50.265 12.156 1.00 65.22 146 TRP A C 1
ATOM 1172 O O . TRP A 1 146 ? -52.278 49.441 11.708 1.00 64.12 146 TRP A O 1
ATOM 1183 N N . ALA A 1 147 ? -52.751 51.541 12.341 1.00 66.95 147 ALA A N 1
ATOM 1184 C CA . ALA A 1 147 ? -51.372 51.979 12.172 1.00 59.69 147 ALA A CA 1
ATOM 1185 C C . ALA A 1 147 ? -50.519 51.357 13.271 1.00 66.63 147 ALA A C 1
ATOM 1186 O O . ALA A 1 147 ? -49.382 50.949 13.028 1.00 72.71 147 ALA A O 1
ATOM 1188 N N . VAL A 1 148 ? -51.076 51.271 14.477 1.00 59.61 148 VAL A N 1
ATOM 1189 C CA . VAL A 1 148 ? -50.384 50.597 15.576 1.00 57.66 148 VAL A CA 1
ATOM 1190 C C . VAL A 1 148 ? -50.314 49.087 15.366 1.00 75.09 148 VAL A C 1
ATOM 1191 O O . VAL A 1 148 ? -49.234 48.501 15.437 1.00 97.25 148 VAL A O 1
ATOM 1195 N N . LYS A 1 149 ? -51.463 48.465 15.108 1.00 76.31 149 LYS A N 1
ATOM 1196 C CA . LYS A 1 149 ? -51.539 47.008 14.997 1.00 76.23 149 LYS A CA 1
ATOM 1197 C C . LYS A 1 149 ? -50.583 46.430 13.960 1.00 76.27 149 LYS A C 1
ATOM 1198 O O . LYS A 1 149 ? -50.002 45.366 14.170 1.00 95.97 149 LYS A O 1
ATOM 1204 N N . ILE A 1 150 ? -50.420 47.136 12.847 1.00 95.46 150 ILE A N 1
ATOM 1205 C CA . ILE A 1 150 ? -49.652 46.616 11.722 1.00 109.86 150 ILE A CA 1
ATOM 1206 C C . ILE A 1 150 ? -48.146 46.827 11.907 1.00 114.29 150 ILE A C 1
ATOM 1207 O O . ILE A 1 150 ? -47.340 46.318 11.127 1.00 128.15 150 ILE A O 1
ATOM 1212 N N . VAL A 1 151 ? -47.769 47.563 12.947 1.00 93.47 151 VAL A N 1
ATOM 1213 C CA . VAL A 1 151 ? -46.362 47.870 13.183 1.00 102.16 151 VAL A CA 1
ATOM 1214 C C . VAL A 1 151 ? -45.903 47.418 14.572 1.00 115.44 151 VAL A C 1
ATOM 1215 O O . VAL A 1 151 ? -44.706 47.378 14.858 1.00 118.99 151 VAL A O 1
ATOM 1219 N N . SER A 1 152 ? -46.856 47.068 15.429 1.00 114.24 152 SER A N 1
ATOM 1220 C CA . SER A 1 152 ? -46.542 46.665 16.796 1.00 99.07 152 SER A CA 1
ATOM 1221 C C . SER A 1 152 ? -45.888 45.287 16.846 1.00 86.74 152 SER A C 1
ATOM 1222 O O . SER A 1 152 ? -45.242 44.934 17.832 1.00 85.72 152 SER A O 1
ATOM 1225 N N . GLY A 1 153 ? -46.059 44.511 15.781 1.00 77.63 153 GLY A N 1
ATOM 1226 C CA . GLY A 1 153 ? -45.533 43.159 15.736 1.00 80.46 153 GLY A CA 1
ATOM 1227 C C . GLY A 1 153 ? -44.199 43.054 15.024 1.00 88.33 153 GLY A C 1
ATOM 1228 O O . GLY A 1 153 ? -43.609 41.977 14.953 1.00 92.90 153 GLY A O 1
ATOM 1229 N N . VAL A 1 154 ? -43.724 44.177 14.494 1.00 74.15 154 VAL A N 1
ATOM 1230 C CA . VAL A 1 154 ? -42.460 44.207 13.761 1.00 81.42 154 VAL A CA 1
ATOM 1231 C C . VAL A 1 154 ? -41.241 43.785 14.605 1.00 73.41 154 VAL A C 1
ATOM 1232 O O . VAL A 1 154 ? -40.480 42.910 14.175 1.00 83.42 154 VAL A O 1
ATOM 1236 N N . PRO A 1 155 ? -41.056 44.372 15.810 1.00 70.02 155 PRO A N 1
ATOM 1237 C CA . PRO A 1 155 ? -39.842 44.020 16.562 1.00 63.68 155 PRO A CA 1
ATOM 1238 C C . PRO A 1 155 ? -39.732 42.535 16.899 1.00 72.66 155 PRO A C 1
ATOM 1239 O O . PRO A 1 155 ? -38.645 42.075 17.245 1.00 84.53 155 PRO A O 1
ATOM 1243 N N . GLU A 1 156 ? -40.835 41.800 16.783 1.00 74.15 156 GLU A N 1
ATOM 1244 C CA . GLU A 1 156 ? -40.835 40.363 17.035 1.00 83.38 156 GLU A CA 1
ATOM 1245 C C . GLU A 1 156 ? -39.896 39.613 16.094 1.00 87.26 156 GLU A C 1
ATOM 1246 O O . GLU A 1 156 ? -39.541 38.465 16.355 1.00 98.10 156 GLU A O 1
ATOM 1252 N N . ALA A 1 157 ? -39.496 40.260 15.001 1.00 97.79 157 ALA A N 1
ATOM 1253 C CA . ALA A 1 157 ? -38.536 39.656 14.079 1.00 99.65 157 ALA A CA 1
ATOM 1254 C C . ALA A 1 157 ? -37.179 39.464 14.753 1.00 99.00 157 ALA A C 1
ATOM 1255 O O . ALA A 1 157 ? -36.436 38.539 14.420 1.00 99.14 157 ALA A O 1
ATOM 1257 N N . ILE A 1 158 ? -36.865 40.344 15.701 1.00 91.92 158 ILE A N 1
ATOM 1258 C CA . ILE A 1 158 ? -35.614 40.274 16.451 1.00 83.17 158 ILE A CA 1
ATOM 1259 C C . ILE A 1 158 ? -35.573 39.007 17.305 1.00 90.46 158 ILE A C 1
ATOM 1260 O O . ILE A 1 158 ? -36.455 38.787 18.135 1.00 88.58 158 ILE A O 1
ATOM 1265 N N . PRO A 1 159 ? -34.541 38.171 17.093 1.00 112.39 159 PRO A N 1
ATOM 1266 C CA . PRO A 1 159 ? -34.385 36.809 17.623 1.00 118.37 159 PRO A CA 1
ATOM 1267 C C . PRO A 1 159 ? -34.735 36.603 19.100 1.00 119.50 159 PRO A C 1
ATOM 1268 O O . PRO A 1 159 ? -35.702 35.900 19.393 1.00 142.28 159 PRO A O 1
ATOM 1272 N N . VAL A 1 160 ? -33.966 37.191 20.010 1.00 86.98 160 VAL A N 1
ATOM 1273 C CA . VAL A 1 160 ? -34.084 36.840 21.423 1.00 88.37 160 VAL A CA 1
ATOM 1274 C C . VAL A 1 160 ? -34.925 37.824 22.238 1.00 91.24 160 VAL A C 1
ATOM 1275 O O . VAL A 1 160 ? -35.670 37.420 23.129 1.00 97.87 160 VAL A O 1
ATOM 1279 N N . VAL A 1 161 ? -34.815 39.112 21.930 1.00 84.18 161 VAL A N 1
ATOM 1280 C CA . VAL A 1 161 ? -35.488 40.132 22.727 1.00 82.42 161 VAL A CA 1
ATOM 1281 C C . VAL A 1 161 ? -36.687 40.761 22.017 1.00 87.71 161 VAL A C 1
ATOM 1282 O O . VAL A 1 161 ? -37.290 41.702 22.529 1.00 83.88 161 VAL A O 1
ATOM 1286 N N . GLY A 1 162 ? -37.037 40.228 20.851 1.00 79.67 162 GLY A N 1
ATOM 1287 C CA . GLY A 1 162 ? -38.089 40.799 20.027 1.00 73.22 162 GLY A CA 1
ATOM 1288 C C . GLY A 1 162 ? -39.471 40.847 20.654 1.00 73.79 162 GLY A C 1
ATOM 1289 O O . GLY A 1 162 ? -40.104 41.907 20.709 1.00 70.37 162 GLY A O 1
ATOM 1290 N N . VAL A 1 163 ? -39.946 39.695 21.119 1.00 66.86 163 VAL A N 1
ATOM 1291 C CA . VAL A 1 163 ? -41.260 39.605 21.744 1.00 76.70 163 VAL A CA 1
ATOM 1292 C C . VAL A 1 163 ? -41.334 40.502 22.978 1.00 84.91 163 VAL A C 1
ATOM 1293 O O . VAL A 1 163 ? -42.358 41.130 23.239 1.00 77.46 163 VAL A O 1
ATOM 1297 N N . LEU A 1 164 ? -40.235 40.565 23.724 1.00 86.17 164 LEU A N 1
ATOM 1298 C CA . LEU A 1 164 ? -40.158 41.413 24.909 1.00 77.52 164 LEU A CA 1
ATOM 1299 C C . LEU A 1 164 ? -40.289 42.887 24.535 1.00 77.50 164 LEU A C 1
ATOM 1300 O O . LEU A 1 164 ? -41.017 43.639 25.184 1.00 69.57 164 LEU A O 1
ATOM 1305 N N . ILE A 1 165 ? -39.578 43.289 23.486 1.00 70.98 165 ILE A N 1
ATOM 1306 C CA . ILE A 1 165 ? -39.644 44.659 22.992 1.00 67.33 165 ILE A CA 1
ATOM 1307 C C . ILE A 1 165 ? -41.069 45.007 22.580 1.00 61.89 165 ILE A C 1
ATOM 1308 O O . ILE A 1 165 ? -41.605 46.045 22.973 1.00 65.90 165 ILE A O 1
ATOM 1313 N N . SER A 1 166 ? -41.682 44.123 21.799 1.00 61.59 166 SER A N 1
ATOM 1314 C CA . SER A 1 166 ? -43.049 44.330 21.336 1.00 67.12 166 SER A CA 1
ATOM 1315 C C . SER A 1 166 ? -44.021 44.456 22.506 1.00 68.96 166 SER A C 1
ATOM 1316 O O . SER A 1 166 ? -44.881 45.340 22.519 1.00 70.91 166 SER A O 1
ATOM 1319 N N . ASP A 1 167 ? -43.866 43.577 23.493 1.00 58.87 167 ASP A N 1
ATOM 1320 C CA . ASP A 1 167 ? -44.703 43.605 24.687 1.00 59.98 167 ASP A CA 1
ATOM 1321 C C . ASP A 1 167 ? -44.534 44.906 25.461 1.00 66.36 167 ASP A C 1
ATOM 1322 O O . ASP A 1 167 ? -45.507 45.460 25.970 1.00 74.58 167 ASP A O 1
ATOM 1327 N N . LEU A 1 168 ? -43.299 45.391 25.547 1.00 66.46 168 LEU A N 1
ATOM 1328 C CA . LEU A 1 168 ? -43.023 46.653 26.226 1.00 61.59 168 LEU A CA 1
ATOM 1329 C C . LEU A 1 168 ? -43.648 47.823 25.478 1.00 59.65 168 LEU A C 1
ATOM 1330 O O . LEU A 1 168 ? -44.107 48.786 26.089 1.00 55.63 168 LEU A O 1
ATOM 1335 N N . LEU A 1 169 ? -43.667 47.733 24.153 1.00 61.40 169 LEU A N 1
ATOM 1336 C CA . LEU A 1 169 ? -44.204 48.814 23.336 1.00 58.04 169 LEU A CA 1
ATOM 1337 C C . LEU A 1 169 ? -45.727 48.869 23.381 1.00 63.64 169 LEU A C 1
ATOM 1338 O O . LEU A 1 169 ? -46.306 49.950 23.455 1.00 72.46 169 LEU A O 1
ATOM 1343 N N . ARG A 1 170 ? -46.382 47.713 23.343 1.00 62.65 170 ARG A N 1
ATOM 1344 C CA . ARG A 1 170 ? -47.841 47.714 23.304 1.00 64.26 170 ARG A CA 1
ATOM 1345 C C . ARG A 1 170 ? -48.472 47.394 24.661 1.00 59.28 170 ARG A C 1
ATOM 1346 O O . ARG A 1 170 ? -49.695 47.313 24.779 1.00 68.13 170 ARG A O 1
ATOM 1354 N N . GLY A 1 171 ? -47.638 47.227 25.684 1.00 61.07 171 GLY A N 1
ATOM 1355 C CA . GLY A 1 171 ? -48.121 47.014 27.039 1.00 51.72 171 GLY A CA 1
ATOM 1356 C C . GLY A 1 171 ? -48.807 45.677 27.241 1.00 60.66 171 GLY A C 1
ATOM 1357 O O . GLY A 1 171 ? -49.647 45.519 28.127 1.00 69.31 171 GLY A O 1
ATOM 1358 N N . GLY A 1 172 ? -48.440 44.707 26.414 1.00 55.47 172 GLY A N 1
ATOM 1359 C CA . GLY A 1 172 ? -49.058 43.398 26.457 1.00 52.54 172 GLY A CA 1
ATOM 1360 C C . GLY A 1 172 ? -48.703 42.624 25.208 1.00 63.06 172 GLY A C 1
ATOM 1361 O O . GLY A 1 172 ? -47.798 43.007 24.476 1.00 65.86 172 GLY A O 1
ATOM 1362 N N . SER A 1 173 ? -49.406 41.530 24.956 1.00 67.87 173 SER A N 1
ATOM 1363 C CA . SER A 1 173 ? -49.115 40.731 23.776 1.00 80.93 173 SER A CA 1
ATOM 1364 C C . SER A 1 173 ? -50.077 41.069 22.641 1.00 79.98 173 SER A C 1
ATOM 1365 O O . SER A 1 173 ? -49.967 40.531 21.540 1.00 85.85 173 SER A O 1
ATOM 1368 N N . SER A 1 174 ? -51.015 41.972 22.915 1.00 68.23 174 SER A N 1
ATOM 1369 C CA . SER A 1 174 ? -51.911 42.487 21.885 1.00 73.71 174 SER A CA 1
ATOM 1370 C C . SER A 1 174 ? -52.136 43.983 22.072 1.00 64.59 174 SER A C 1
ATOM 1371 O O . SER A 1 174 ? -51.846 44.535 23.130 1.00 68.12 174 SER A O 1
ATOM 1374 N N . VAL A 1 175 ? -52.654 44.631 21.036 1.00 69.85 175 VAL A N 1
ATOM 1375 C CA . VAL A 1 175 ? -52.922 46.061 21.083 1.00 54.65 175 VAL A CA 1
ATOM 1376 C C . VAL A 1 175 ? -54.260 46.348 21.748 1.00 58.75 175 VAL A C 1
ATOM 1377 O O . VAL A 1 175 ? -55.294 45.822 21.341 1.00 85.22 175 VAL A O 1
ATOM 1381 N N . GLY A 1 176 ? -54.227 47.187 22.777 1.00 58.60 176 GLY A N 1
ATOM 1382 C CA . GLY A 1 176 ? -55.424 47.545 23.512 1.00 44.35 176 GLY A CA 1
ATOM 1383 C C . GLY A 1 176 ? -55.216 48.783 24.360 1.00 53.11 176 GLY A C 1
ATOM 1384 O O . GLY A 1 176 ? -54.414 49.650 24.016 1.00 53.33 176 GLY A O 1
ATOM 1385 N N . GLN A 1 177 ? -55.938 48.854 25.475 1.00 52.33 177 GLN A N 1
ATOM 1386 C CA . GLN A 1 177 ? -55.901 50.009 26.369 1.00 45.81 177 GLN A CA 1
ATOM 1387 C C . GLN A 1 177 ? -54.494 50.326 26.881 1.00 55.29 177 GLN A C 1
ATOM 1388 O O . GLN A 1 177 ? -54.098 51.494 26.951 1.00 66.74 177 GLN A O 1
ATOM 1394 N N . ALA A 1 178 ? -53.748 49.282 27.235 1.00 45.47 178 ALA A N 1
ATOM 1395 C CA . ALA A 1 178 ? -52.384 49.440 27.736 1.00 51.06 178 ALA A CA 1
ATOM 1396 C C . ALA A 1 178 ? -51.492 50.096 26.688 1.00 54.74 178 ALA A C 1
ATOM 1397 O O . ALA A 1 178 ? -50.627 50.924 27.011 1.00 59.58 178 ALA A O 1
ATOM 1399 N N . THR A 1 179 ? -51.719 49.727 25.431 1.00 48.63 179 THR A N 1
ATOM 1400 C CA . THR A 1 179 ? -50.986 50.312 24.318 1.00 58.87 179 THR A CA 1
ATOM 1401 C C . THR A 1 179 ? -51.258 51.808 24.242 1.00 54.86 179 THR A C 1
ATOM 1402 O O . THR A 1 179 ? -50.334 52.604 24.115 1.00 55.48 179 THR A O 1
ATOM 1406 N N . LEU A 1 180 ? -52.531 52.182 24.335 1.00 53.60 180 LEU A N 1
ATOM 1407 C CA . LEU A 1 180 ? -52.926 53.587 24.293 1.00 56.84 180 LEU A CA 1
ATOM 1408 C C . LEU A 1 180 ? -52.318 54.385 25.447 1.00 60.22 180 LEU A C 1
ATOM 1409 O O . LEU A 1 180 ? -51.843 55.505 25.255 1.00 59.54 180 LEU A O 1
ATOM 1414 N N . THR A 1 181 ? -52.333 53.800 26.641 1.00 48.70 181 THR A N 1
ATOM 1415 C CA . THR A 1 181 ? -51.749 54.431 27.820 1.00 47.93 181 THR A CA 1
ATOM 1416 C C . THR A 1 181 ? -50.256 54.696 27.638 1.00 51.40 181 THR A C 1
ATOM 1417 O O . THR A 1 181 ? -49.775 55.814 27.872 1.00 46.55 181 THR A O 1
ATOM 1421 N N . ARG A 1 182 ? -49.529 53.668 27.209 1.00 44.24 182 ARG A N 1
ATOM 1422 C CA . ARG A 1 182 ? -48.090 53.805 27.003 1.00 43.94 182 ARG A CA 1
ATOM 1423 C C . ARG A 1 182 ? -47.769 54.792 25.883 1.00 45.76 182 ARG A C 1
ATOM 1424 O O . ARG A 1 182 ? -46.836 55.582 25.998 1.00 53.33 182 ARG A O 1
ATOM 1432 N N . TYR A 1 183 ? -48.546 54.753 24.806 1.00 52.16 183 TYR A N 1
ATOM 1433 C CA . TYR A 1 183 ? -48.353 55.677 23.693 1.00 49.80 183 TYR A CA 1
ATOM 1434 C C . TYR A 1 183 ? -48.597 57.114 24.131 1.00 51.93 183 TYR A C 1
ATOM 1435 O O . TYR A 1 183 ? -47.905 58.029 23.688 1.00 48.87 183 TYR A O 1
ATOM 1444 N N . TYR A 1 184 ? -49.577 57.310 25.007 1.00 44.34 184 TYR A N 1
ATOM 1445 C CA . TYR A 1 184 ? -49.879 58.646 25.502 1.00 37.09 184 TYR A CA 1
ATOM 1446 C C . TYR A 1 184 ? -48.779 59.154 26.433 1.00 51.42 184 TYR A C 1
ATOM 1447 O O . TYR A 1 184 ? -48.413 60.330 26.386 1.00 42.85 184 TYR A O 1
ATOM 1456 N N . SER A 1 185 ? -48.252 58.269 27.275 1.00 47.86 185 SER A N 1
ATOM 1457 C CA . SER A 1 185 ? -47.145 58.640 28.154 1.00 43.15 185 SER A CA 1
ATOM 1458 C C . SER A 1 185 ? -45.912 59.002 27.334 1.00 48.75 185 SER A C 1
ATOM 1459 O O . SER A 1 185 ? -45.236 59.997 27.602 1.00 48.01 185 SER A O 1
ATOM 1462 N N . ALA A 1 186 ? -45.627 58.179 26.333 1.00 41.40 186 ALA A N 1
ATOM 1463 C CA . ALA A 1 186 ? -44.522 58.426 25.420 1.00 51.79 186 ALA A CA 1
ATOM 1464 C C . ALA A 1 186 ? -44.694 59.772 24.742 1.00 51.83 186 ALA A C 1
ATOM 1465 O O . ALA A 1 186 ? -43.749 60.544 24.601 1.00 60.89 186 ALA A O 1
ATOM 1467 N N . HIS A 1 187 ? -45.923 60.055 24.341 1.00 49.33 187 HIS A N 1
ATOM 1468 C CA . HIS A 1 187 ? -46.189 61.213 23.514 1.00 46.27 187 HIS A CA 1
ATOM 1469 C C . HIS A 1 187 ? -46.214 62.534 24.274 1.00 51.06 187 HIS A C 1
ATOM 1470 O O . HIS A 1 187 ? -45.817 63.565 23.731 1.00 43.70 187 HIS A O 1
ATOM 1477 N N . THR A 1 188 ? -46.686 62.517 25.517 1.00 44.77 188 THR A N 1
ATOM 1478 C CA . THR A 1 188 ? -46.845 63.769 26.251 1.00 48.22 188 THR A CA 1
ATOM 1479 C C . THR A 1 188 ? -45.872 63.915 27.420 1.00 48.08 188 THR A C 1
ATOM 1480 O O . THR A 1 188 ? -45.765 64.996 28.000 1.00 49.15 188 THR A O 1
ATOM 1484 N N . PHE A 1 189 ? -45.160 62.845 27.762 1.00 43.04 189 PHE A N 1
ATOM 1485 C CA . PHE A 1 189 ? -44.159 62.949 28.819 1.00 44.74 189 PHE A CA 1
ATOM 1486 C C . PHE A 1 189 ? -42.736 62.618 28.352 1.00 43.20 189 PHE A C 1
ATOM 1487 O O . PHE A 1 189 ? -41.852 63.467 28.409 1.00 54.41 189 PHE A O 1
ATOM 1495 N N . VAL A 1 190 ? -42.516 61.387 27.904 1.00 43.83 190 VAL A N 1
ATOM 1496 C CA . VAL A 1 190 ? -41.167 60.924 27.577 1.00 48.83 190 VAL A CA 1
ATOM 1497 C C . VAL A 1 190 ? -40.510 61.726 26.461 1.00 50.34 190 VAL A C 1
ATOM 1498 O O . VAL A 1 190 ? -39.463 62.347 26.659 1.00 53.55 190 VAL A O 1
ATOM 1502 N N . LEU A 1 191 ? -41.131 61.698 25.288 1.00 42.77 191 LEU A N 1
ATOM 1503 C CA . LEU A 1 191 ? -40.581 62.356 24.108 1.00 43.21 191 LEU A CA 1
ATOM 1504 C C . LEU A 1 191 ? -40.394 63.878 24.254 1.00 41.31 191 LEU A C 1
ATOM 1505 O O . LEU A 1 191 ? -39.400 64.407 23.758 1.00 51.63 191 LEU A O 1
ATOM 1510 N N . PRO A 1 192 ? -41.329 64.589 24.922 1.00 46.99 192 PRO A N 1
ATOM 1511 C CA . PRO A 1 192 ? -41.022 66.010 25.151 1.00 44.49 192 PRO A CA 1
ATOM 1512 C C . PRO A 1 192 ? -39.722 66.239 25.937 1.00 53.80 192 PRO A C 1
ATOM 1513 O O . PRO A 1 192 ? -38.915 67.092 25.552 1.00 58.85 192 PRO A O 1
ATOM 1517 N N . TRP A 1 193 ? -39.514 65.480 27.009 1.00 41.80 193 TRP A N 1
ATOM 1518 C CA . TRP A 1 193 ? -38.297 65.631 27.809 1.00 56.88 193 TRP A CA 1
ATOM 1519 C C . TRP A 1 193 ? -37.041 65.204 27.052 1.00 45.89 193 TRP A C 1
ATOM 1520 O O . TRP A 1 193 ? -36.013 65.890 27.107 1.00 47.12 193 TRP A O 1
ATOM 1531 N N . LEU A 1 194 ? -37.126 64.073 26.353 1.00 48.88 194 LEU A N 1
ATOM 1532 C CA . LEU A 1 194 ? -36.008 63.583 25.553 1.00 46.52 194 LEU A CA 1
ATOM 1533 C C . LEU A 1 194 ? -35.603 64.602 24.498 1.00 51.62 194 LEU A C 1
ATOM 1534 O O . LEU A 1 194 ? -34.420 64.956 24.372 1.00 56.30 194 LEU A O 1
ATOM 1539 N N . ILE A 1 195 ? -36.593 65.087 23.754 1.00 46.90 195 ILE A N 1
ATOM 1540 C CA . ILE A 1 195 ? -36.318 66.017 22.674 1.00 39.02 195 ILE A CA 1
ATOM 1541 C C . ILE A 1 195 ? -35.817 67.331 23.255 1.00 52.33 195 ILE A C 1
ATOM 1542 O O . ILE A 1 195 ? -35.050 68.036 22.609 1.00 52.06 195 ILE A O 1
ATOM 1547 N N . ALA A 1 196 ? -36.224 67.646 24.483 1.00 47.19 196 ALA A N 1
ATOM 1548 C CA . ALA A 1 196 ? -35.708 68.838 25.146 1.00 43.62 196 ALA A CA 1
ATOM 1549 C C . ALA A 1 196 ? -34.222 68.679 25.419 1.00 54.68 196 ALA A C 1
ATOM 1550 O O . ALA A 1 196 ? -33.432 69.574 25.119 1.00 53.41 196 ALA A O 1
ATOM 1552 N N . VAL A 1 197 ? -33.845 67.535 25.985 1.00 45.82 197 VAL A N 1
ATOM 1553 C CA . VAL A 1 197 ? -32.445 67.283 26.319 1.00 55.63 197 VAL A CA 1
ATOM 1554 C C . VAL A 1 197 ? -31.553 67.306 25.078 1.00 58.63 197 VAL A C 1
ATOM 1555 O O . VAL A 1 197 ? -30.504 67.971 25.054 1.00 53.29 197 VAL A O 1
ATOM 1559 N N . PHE A 1 198 ? -31.972 66.597 24.037 1.00 46.77 198 PHE A N 1
ATOM 1560 C CA . PHE A 1 198 ? -31.134 66.517 22.848 1.00 52.26 198 PHE A CA 1
ATOM 1561 C C . PHE A 1 198 ? -31.143 67.809 22.029 1.00 58.18 198 PHE A C 1
ATOM 1562 O O . PHE A 1 198 ? -30.134 68.147 21.406 1.00 48.88 198 PHE A O 1
ATOM 1570 N N . MET A 1 199 ? -32.253 68.543 22.038 1.00 48.43 199 MET A N 1
ATOM 1571 C CA . MET A 1 199 ? -32.256 69.870 21.423 1.00 51.58 199 MET A CA 1
ATOM 1572 C C . MET A 1 199 ? -31.310 70.791 22.177 1.00 60.59 199 MET A C 1
ATOM 1573 O O . MET A 1 199 ? -30.633 71.626 21.575 1.00 54.15 199 MET A O 1
ATOM 1578 N N . LEU A 1 200 ? -31.271 70.635 23.496 1.00 45.86 200 LEU A N 1
ATOM 1579 C CA . LEU A 1 200 ? -30.381 71.434 24.328 1.00 54.20 200 LEU A CA 1
ATOM 1580 C C . LEU A 1 200 ? -28.928 71.158 23.965 1.00 55.54 200 LEU A C 1
ATOM 1581 O O . LEU A 1 200 ? -28.143 72.087 23.780 1.00 58.73 200 LEU A O 1
ATOM 1586 N N . PHE A 1 201 ? -28.574 69.880 23.858 1.00 42.94 201 PHE A N 1
ATOM 1587 C CA . PHE A 1 201 ? -27.215 69.512 23.468 1.00 57.32 201 PHE A CA 1
ATOM 1588 C C . PHE A 1 201 ? -26.887 70.090 22.093 1.00 54.17 201 PHE A C 1
ATOM 1589 O O . PHE A 1 201 ? -25.827 70.687 21.884 1.00 54.83 201 PHE A O 1
ATOM 1597 N N . HIS A 1 202 ? -27.822 69.897 21.170 1.00 49.32 202 HIS A N 1
ATOM 1598 C CA . HIS A 1 202 ? -27.740 70.408 19.808 1.00 53.15 202 HIS A CA 1
ATOM 1599 C C . HIS A 1 202 ? -27.375 71.889 19.765 1.00 61.61 202 HIS A C 1
ATOM 1600 O O . HIS A 1 202 ? -26.361 72.289 19.179 1.00 60.93 202 HIS A O 1
ATOM 1607 N N . PHE A 1 203 ? -28.216 72.690 20.408 1.00 57.79 203 PHE A N 1
ATOM 1608 C CA . PHE A 1 203 ? -28.091 74.138 20.391 1.00 51.26 203 PHE A CA 1
ATOM 1609 C C . PHE A 1 203 ? -26.847 74.609 21.138 1.00 58.95 203 PHE A C 1
ATOM 1610 O O . PHE A 1 203 ? -26.177 75.543 20.699 1.00 50.38 203 PHE A O 1
ATOM 1618 N N . LEU A 1 204 ? -26.545 73.971 22.266 1.00 60.07 204 LEU A N 1
ATOM 1619 C CA . LEU A 1 204 ? -25.353 74.318 23.034 1.00 52.73 204 LEU A CA 1
ATOM 1620 C C . LEU A 1 204 ? -24.098 74.087 22.207 1.00 54.36 204 LEU A C 1
ATOM 1621 O O . LEU A 1 204 ? -23.167 74.892 22.229 1.00 58.21 204 LEU A O 1
ATOM 1626 N N . MET A 1 205 ? -24.086 72.985 21.468 1.00 53.63 205 MET A N 1
ATOM 1627 C CA . MET A 1 205 ? -22.933 72.641 20.653 1.00 58.21 205 MET A CA 1
ATOM 1628 C C . MET A 1 205 ? -22.798 73.600 19.473 1.00 66.87 205 MET A C 1
ATOM 1629 O O . MET A 1 205 ? -21.692 74.042 19.143 1.00 64.85 205 MET A O 1
ATOM 1634 N N . ILE A 1 206 ? -23.924 73.930 18.845 1.00 63.25 206 ILE A N 1
ATOM 1635 C CA . ILE A 1 206 ? -23.909 74.903 17.755 1.00 60.46 206 ILE A CA 1
ATOM 1636 C C . ILE A 1 206 ? -23.387 76.260 18.231 1.00 72.10 206 ILE A C 1
ATOM 1637 O O . ILE A 1 206 ? -22.502 76.850 17.609 1.00 53.67 206 ILE A O 1
ATOM 1642 N N . ARG A 1 207 ? -23.930 76.746 19.342 1.00 60.18 207 ARG A N 1
ATOM 1643 C CA . ARG A 1 207 ? -23.522 78.036 19.885 1.00 68.71 207 ARG A CA 1
ATOM 1644 C C . ARG A 1 207 ? -22.057 78.021 20.301 1.00 67.51 207 ARG A C 1
ATOM 1645 O O . ARG A 1 207 ? -21.356 79.025 20.177 1.00 66.18 207 ARG A O 1
ATOM 1653 N N . LYS A 1 208 ? -21.601 76.875 20.792 1.00 55.14 208 LYS A N 1
ATOM 1654 C CA . LYS A 1 208 ? -20.214 76.713 21.198 1.00 56.97 208 LYS A CA 1
ATOM 1655 C C . LYS A 1 208 ? -19.270 76.784 20.005 1.00 59.60 208 LYS A C 1
ATOM 1656 O O . LYS A 1 208 ? -18.227 77.434 20.064 1.00 60.63 208 LYS A O 1
ATOM 1662 N N . GLN A 1 209 ? -19.642 76.119 18.917 1.00 56.51 209 GLN A N 1
ATOM 1663 C CA . GLN A 1 209 ? -18.738 75.981 17.782 1.00 61.85 209 GLN A CA 1
ATOM 1664 C C . GLN A 1 209 ? -18.964 77.024 16.686 1.00 63.60 209 GLN A C 1
ATOM 1665 O O . GLN A 1 209 ? -18.069 77.293 15.882 1.00 60.90 209 GLN A O 1
ATOM 1671 N N . GLY A 1 210 ? -20.153 77.615 16.658 1.00 60.88 210 GLY A N 1
ATOM 1672 C CA . GLY A 1 210 ? -20.509 78.537 15.594 1.00 59.01 210 GLY A CA 1
ATOM 1673 C C . GLY A 1 210 ? -20.891 77.786 14.331 1.00 61.98 210 GLY A C 1
ATOM 1674 O O . GLY A 1 210 ? -20.675 76.580 14.231 1.00 71.02 210 GLY A O 1
ATOM 1675 N N . ILE A 1 211 ? -21.467 78.492 13.364 1.00 64.41 211 ILE A N 1
ATOM 1676 C CA . ILE A 1 211 ? -21.866 77.863 12.109 1.00 58.48 211 ILE A CA 1
ATOM 1677 C C . ILE A 1 211 ? -20.631 77.443 11.307 1.00 64.49 211 ILE A C 1
ATOM 1678 O O . ILE A 1 211 ? -19.561 78.042 11.442 1.00 61.59 211 ILE A O 1
ATOM 1683 N N . SER A 1 212 ? -20.777 76.405 10.487 1.00 58.65 212 SER A N 1
ATOM 1684 C CA . SER A 1 212 ? -19.678 75.929 9.651 1.00 60.15 212 SER A CA 1
ATOM 1685 C C . SER A 1 212 ? -19.267 76.988 8.629 1.00 63.03 212 SER A C 1
ATOM 1686 O O . SER A 1 212 ? -20.010 77.938 8.377 1.00 64.23 212 SER A O 1
ATOM 1689 N N . GLY A 1 213 ? -18.086 76.817 8.043 1.00 64.95 213 GLY A N 1
ATOM 1690 C CA . GLY A 1 213 ? -17.512 77.822 7.164 1.00 68.03 213 GLY A CA 1
ATOM 1691 C C . GLY A 1 213 ? -18.110 77.884 5.771 1.00 69.12 213 GLY A C 1
ATOM 1692 O O . GLY A 1 213 ? -18.980 77.086 5.426 1.00 67.47 213 GLY A O 1
ATOM 1693 N N . PRO A 1 214 ? -17.634 78.839 4.957 1.00 72.21 214 PRO A N 1
ATOM 1694 C CA . PRO A 1 214 ? -18.118 79.065 3.591 1.00 87.04 214 PRO A CA 1
ATOM 1695 C C . PRO A 1 214 ? -17.781 77.918 2.645 1.00 84.24 214 PRO A C 1
ATOM 1696 O O . PRO A 1 214 ? -16.832 77.174 2.891 1.00 83.70 214 PRO A O 1
ATOM 1700 N N . LEU A 1 215 ? -18.558 77.784 1.575 1.00 89.92 215 LEU A N 1
ATOM 1701 C CA . LEU A 1 215 ? -18.332 76.735 0.589 1.00 84.94 215 LEU A CA 1
ATOM 1702 C C . LEU A 1 215 ? -17.347 77.199 -0.477 1.00 95.27 215 LEU A C 1
ATOM 1703 O O . LEU A 1 215 ? -17.152 78.400 -0.679 1.00 92.94 215 LEU A O 1
ATOM 1709 N N . ALA B 2 2 ? -26.059 97.652 3.795 1.00 114.99 2 ALA B N 1
ATOM 1710 C CA . ALA B 2 2 ? -25.797 96.404 4.503 1.00 108.53 2 ALA B CA 1
ATOM 1711 C C . ALA B 2 2 ? -24.598 96.543 5.435 1.00 110.44 2 ALA B C 1
ATOM 1712 O O . ALA B 2 2 ? -23.534 97.012 5.031 1.00 107.79 2 ALA B O 1
ATOM 1714 N N . THR B 2 3 ? -24.778 96.131 6.686 1.00 114.21 3 THR B N 1
ATOM 1715 C CA . THR B 2 3 ? -23.721 96.229 7.685 1.00 105.26 3 THR B CA 1
ATOM 1716 C C . THR B 2 3 ? -22.841 94.981 7.676 1.00 100.33 3 THR B C 1
ATOM 1717 O O . THR B 2 3 ? -23.344 93.857 7.727 1.00 85.16 3 THR B O 1
ATOM 1721 N N . HIS B 2 4 ? -21.528 95.184 7.610 1.00 101.35 4 HIS B N 1
ATOM 1722 C CA . HIS B 2 4 ? -20.588 94.071 7.554 1.00 99.44 4 HIS B CA 1
ATOM 1723 C C . HIS B 2 4 ? -19.308 94.351 8.336 1.00 99.95 4 HIS B C 1
ATOM 1724 O O . HIS B 2 4 ? -18.812 95.477 8.355 1.00 107.20 4 HIS B O 1
ATOM 1731 N N . LYS B 2 5 ? -18.779 93.311 8.973 1.00 96.40 5 LYS B N 1
ATOM 1732 C CA . LYS B 2 5 ? -17.522 93.403 9.707 1.00 91.24 5 LYS B CA 1
ATOM 1733 C C . LYS B 2 5 ? -16.541 92.342 9.223 1.00 85.08 5 LYS B C 1
ATOM 1734 O O . LYS B 2 5 ? -16.828 91.146 9.280 1.00 92.69 5 LYS B O 1
ATOM 1740 N N . LYS B 2 6 ? -15.384 92.783 8.744 1.00 94.51 6 LYS B N 1
ATOM 1741 C CA . LYS B 2 6 ? -14.364 91.867 8.250 1.00 90.69 6 LYS B CA 1
ATOM 1742 C C . LYS B 2 6 ? -13.730 91.088 9.400 1.00 79.71 6 LYS B C 1
ATOM 1743 O O . LYS B 2 6 ? -13.654 91.588 10.523 1.00 84.67 6 LYS B O 1
ATOM 1749 N N . PRO B 2 7 ? -13.285 89.852 9.125 1.00 82.07 7 PRO B N 1
ATOM 1750 C CA . PRO B 2 7 ? -12.605 89.043 10.144 1.00 77.82 7 PRO B CA 1
ATOM 1751 C C . PRO B 2 7 ? -11.224 89.586 10.503 1.00 76.67 7 PRO B C 1
ATOM 1752 O O . PRO B 2 7 ? -10.388 89.780 9.623 1.00 81.23 7 PRO B O 1
ATOM 1756 N N . ASP B 2 8 ? -10.996 89.827 11.790 1.00 78.13 8 ASP B N 1
ATOM 1757 C CA . ASP B 2 8 ? -9.706 90.317 12.259 1.00 80.72 8 ASP B CA 1
ATOM 1758 C C . ASP B 2 8 ? -8.662 89.206 12.240 1.00 88.06 8 ASP B C 1
ATOM 1759 O O . ASP B 2 8 ? -8.538 88.437 13.194 1.00 90.84 8 ASP B O 1
ATOM 1764 N N . LEU B 2 9 ? -7.900 89.138 11.154 1.00 85.65 9 LEU B N 1
ATOM 1765 C CA . LEU B 2 9 ? -6.913 88.080 10.977 1.00 81.06 9 LEU B CA 1
ATOM 1766 C C . LEU B 2 9 ? -5.632 88.332 11.771 1.00 83.02 9 LEU B C 1
ATOM 1767 O O . LEU B 2 9 ? -4.648 87.607 11.617 1.00 81.00 9 LEU B O 1
ATOM 1772 N N . SER B 2 10 ? -5.645 89.356 12.618 1.00 78.80 10 SER B N 1
ATOM 1773 C CA . SER B 2 10 ? -4.499 89.650 13.471 1.00 84.45 10 SER B CA 1
ATOM 1774 C C . SER B 2 10 ? -4.737 89.136 14.887 1.00 85.01 10 SER B C 1
ATOM 1775 O O . SER B 2 10 ? -3.892 89.299 15.766 1.00 86.82 10 SER B O 1
ATOM 1778 N N . ASP B 2 11 ? -5.893 88.516 15.099 1.00 77.09 11 ASP B N 1
ATOM 1779 C CA . ASP B 2 11 ? -6.241 87.956 16.400 1.00 84.15 11 ASP B CA 1
ATOM 1780 C C . ASP B 2 11 ? -5.984 86.455 16.432 1.00 81.61 11 ASP B C 1
ATOM 1781 O O . ASP B 2 11 ? -6.710 85.686 15.801 1.00 83.95 11 ASP B O 1
ATOM 1786 N N . PRO B 2 12 ? -4.950 86.035 17.176 1.00 75.86 12 PRO B N 1
ATOM 1787 C CA . PRO B 2 12 ? -4.557 84.625 17.275 1.00 82.84 12 PRO B CA 1
ATOM 1788 C C . PRO B 2 12 ? -5.674 83.706 17.766 1.00 78.36 12 PRO B C 1
ATOM 1789 O O . PRO B 2 12 ? -5.677 82.531 17.411 1.00 78.90 12 PRO B O 1
ATOM 1793 N N . THR B 2 13 ? -6.598 84.222 18.569 1.00 78.66 13 THR B N 1
ATOM 1794 C CA . THR B 2 13 ? -7.720 83.413 19.042 1.00 88.47 13 THR B CA 1
ATOM 1795 C C . THR B 2 13 ? -8.640 83.046 17.878 1.00 84.05 13 THR B C 1
ATOM 1796 O O . THR B 2 13 ? -9.070 81.890 17.732 1.00 80.50 13 THR B O 1
ATOM 1800 N N . LEU B 2 14 ? -8.927 84.043 17.046 1.00 81.26 14 LE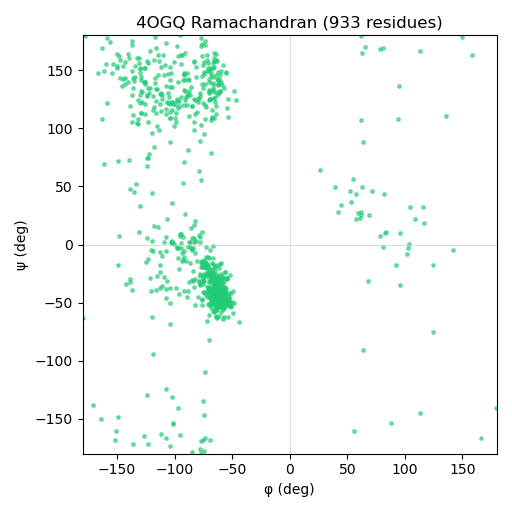U B N 1
ATOM 1801 C CA . LEU B 2 14 ? -9.744 83.841 15.860 1.00 77.89 14 LEU B CA 1
ATOM 1802 C C . LEU B 2 14 ? -9.045 82.921 14.866 1.00 79.55 14 LEU B C 1
ATOM 1803 O O . LEU B 2 14 ? -9.682 82.059 14.271 1.00 69.47 14 LEU B O 1
ATOM 1808 N N . ARG B 2 15 ? -7.738 83.104 14.686 1.00 69.59 15 ARG B N 1
ATOM 1809 C CA . ARG B 2 15 ? -6.982 82.256 13.770 1.00 71.52 15 ARG B CA 1
ATOM 1810 C C . ARG B 2 15 ? -7.009 80.813 14.261 1.00 75.76 15 ARG B C 1
ATOM 1811 O O . ARG B 2 15 ? -7.204 79.882 13.477 1.00 68.02 15 ARG B O 1
ATOM 1819 N N . ALA B 2 16 ? -6.828 80.642 15.568 1.00 68.85 16 ALA B N 1
ATOM 1820 C CA . ALA B 2 16 ? -6.843 79.324 16.186 1.00 68.49 16 ALA B CA 1
ATOM 1821 C C . ALA B 2 16 ? -8.200 78.659 15.996 1.00 68.09 16 ALA B C 1
ATOM 1822 O O . ALA B 2 16 ? -8.281 77.446 15.799 1.00 74.22 16 ALA B O 1
ATOM 1824 N N . LYS B 2 17 ? -9.266 79.450 16.048 1.00 65.28 17 LYS B N 1
ATOM 1825 C CA . LYS B 2 17 ? -10.592 78.900 15.797 1.00 63.39 17 LYS B CA 1
ATOM 1826 C C . LYS B 2 17 ? -10.787 78.541 14.324 1.00 70.09 17 LYS B C 1
ATOM 1827 O O . LYS B 2 17 ? -11.393 77.518 14.004 1.00 67.35 17 LYS B O 1
ATOM 1833 N N . LEU B 2 18 ? -10.266 79.382 13.434 1.00 64.21 18 LEU B N 1
ATOM 1834 C CA . LEU B 2 18 ? -10.409 79.177 11.996 1.00 66.04 18 LEU B CA 1
ATOM 1835 C C . LEU B 2 18 ? -9.679 77.916 11.553 1.00 70.66 18 LEU B C 1
ATOM 1836 O O . LEU B 2 18 ? -10.139 77.204 10.662 1.00 83.16 18 LEU B O 1
ATOM 1841 N N . ALA B 2 19 ? -8.543 77.646 12.187 1.00 66.08 19 ALA B N 1
ATOM 1842 C CA . ALA B 2 19 ? -7.772 76.441 11.907 1.00 67.17 19 ALA B CA 1
ATOM 1843 C C . ALA B 2 19 ? -8.555 75.185 12.287 1.00 71.76 19 ALA B C 1
ATOM 1844 O O . ALA B 2 19 ? -8.365 74.121 11.699 1.00 79.23 19 ALA B O 1
ATOM 1846 N N . LYS B 2 20 ? -9.435 75.315 13.274 1.00 70.85 20 LYS B N 1
ATOM 1847 C CA . LYS B 2 20 ? -10.227 74.185 13.742 1.00 79.25 20 LYS B CA 1
ATOM 1848 C C . LYS B 2 20 ? -11.600 74.148 13.078 1.00 76.69 20 LYS B C 1
ATOM 1849 O O . LYS B 2 20 ? -12.457 73.347 13.453 1.00 75.98 20 LYS B O 1
ATOM 1855 N N . GLY B 2 21 ? -11.804 75.017 12.093 1.00 70.21 21 GLY B N 1
ATOM 1856 C CA . GLY B 2 21 ? -13.055 75.053 11.356 1.00 60.94 21 GLY B CA 1
ATOM 1857 C C . GLY B 2 21 ? -14.137 75.869 12.038 1.00 59.26 21 GLY B C 1
ATOM 1858 O O . GLY B 2 21 ? -15.301 75.831 11.642 1.00 61.26 21 GLY B O 1
ATOM 1859 N N . MET B 2 22 ? -13.751 76.612 13.068 1.00 66.30 22 MET B N 1
ATOM 1860 C CA . MET B 2 22 ? -14.687 77.456 13.796 1.00 58.16 22 MET B CA 1
ATOM 1861 C C . MET B 2 22 ? -14.385 78.934 13.562 1.00 61.01 22 MET B C 1
ATOM 1862 O O . MET B 2 22 ? -13.689 79.289 12.615 1.00 70.54 22 MET B O 1
ATOM 1867 N N . GLY B 2 23 ? -14.922 79.792 14.424 1.00 79.02 23 GLY B N 1
ATOM 1868 C CA . GLY B 2 23 ? -14.665 81.219 14.347 1.00 65.06 23 GLY B CA 1
ATOM 1869 C C . GLY B 2 23 ? -15.464 81.953 13.286 1.00 62.13 23 GLY B C 1
ATOM 1870 O O . GLY B 2 23 ? -15.243 83.140 13.044 1.00 76.22 23 GLY B O 1
ATOM 1871 N N . HIS B 2 24 ? -16.408 81.260 12.658 1.00 66.33 24 HIS B N 1
ATOM 1872 C CA . HIS B 2 24 ? -17.170 81.849 11.563 1.00 73.07 24 HIS B CA 1
ATOM 1873 C C . HIS B 2 24 ? -18.371 82.649 12.050 1.00 80.51 24 HIS B C 1
ATOM 1874 O O . HIS B 2 24 ? -19.252 82.996 11.268 1.00 94.51 24 HIS B O 1
ATOM 1881 N N . ASN B 2 25 ? -18.402 82.942 13.343 1.00 70.04 25 ASN B N 1
ATOM 1882 C CA . ASN B 2 25 ? -19.411 83.837 13.892 1.00 71.05 25 ASN B CA 1
ATOM 1883 C C . ASN B 2 25 ? -18.755 85.110 14.419 1.00 67.81 25 ASN B C 1
ATOM 1884 O O . ASN B 2 25 ? -19.365 85.880 15.161 1.00 64.74 25 ASN B O 1
ATOM 1889 N N . TYR B 2 26 ? -17.506 85.323 14.015 1.00 73.94 26 TYR B N 1
ATOM 1890 C CA . TYR B 2 26 ? -16.744 86.497 14.430 1.00 82.11 26 TYR B CA 1
ATOM 1891 C C . TYR B 2 26 ? -16.781 87.605 13.383 1.00 75.73 26 TYR B C 1
ATOM 1892 O O . TYR B 2 26 ? -16.370 88.732 13.654 1.00 73.78 26 TYR B O 1
ATOM 1901 N N . TYR B 2 27 ? -17.266 87.284 12.188 1.00 67.04 27 TYR B N 1
ATOM 1902 C CA . TYR B 2 27 ? -17.280 88.251 11.097 1.00 69.92 27 TYR B CA 1
ATOM 1903 C C . TYR B 2 27 ? -18.571 88.188 10.291 1.00 72.63 27 TYR B C 1
ATOM 1904 O O . TYR B 2 27 ? -19.290 87.190 10.324 1.00 69.10 27 TYR B O 1
ATOM 1913 N N . GLY B 2 28 ? -18.854 89.263 9.563 1.00 81.67 28 GLY B N 1
ATOM 1914 C CA . GLY B 2 28 ? -20.044 89.337 8.737 1.00 67.65 28 GLY B CA 1
ATOM 1915 C C . GLY B 2 28 ? -21.036 90.372 9.229 1.00 77.49 28 GLY B C 1
ATOM 1916 O O . GLY B 2 28 ? -20.651 91.425 9.738 1.00 81.14 28 GLY B O 1
ATOM 1917 N N . GLU B 2 29 ? -22.321 90.069 9.070 1.00 68.23 29 GLU B N 1
ATOM 1918 C CA . GLU B 2 29 ? -23.390 90.955 9.516 1.00 64.24 29 GLU B CA 1
ATOM 1919 C C . GLU B 2 29 ? -23.717 90.703 10.985 1.00 74.24 29 GLU B C 1
ATOM 1920 O O . GLU B 2 29 ? -23.803 89.551 11.411 1.00 82.04 29 GLU B O 1
ATOM 1926 N N . PRO B 2 30 ? -23.888 91.783 11.767 1.00 70.03 30 PRO B N 1
ATOM 1927 C CA . PRO B 2 30 ? -24.259 91.676 13.183 1.00 62.74 30 PRO B CA 1
ATOM 1928 C C . PRO B 2 30 ? -25.507 90.826 13.397 1.00 69.83 30 PRO B C 1
ATOM 1929 O O . PRO B 2 30 ? -26.541 91.097 12.789 1.00 71.53 30 PRO B O 1
ATOM 1933 N N . ALA B 2 31 ? -25.402 89.806 14.242 1.00 66.58 31 ALA B N 1
ATOM 1934 C CA . ALA B 2 31 ? -26.540 88.952 14.553 1.00 64.12 31 ALA B CA 1
ATOM 1935 C C . ALA B 2 31 ? -27.639 89.764 15.226 1.00 69.49 31 ALA B C 1
ATOM 1936 O O . ALA B 2 31 ? -28.802 89.705 14.830 1.00 66.57 31 ALA B O 1
ATOM 1938 N N . TRP B 2 32 ? -27.256 90.530 16.241 1.00 69.14 32 TRP B N 1
ATOM 1939 C CA . TRP B 2 32 ? -28.197 91.380 16.958 1.00 66.89 32 TRP B CA 1
ATOM 1940 C C . TRP B 2 32 ? -27.903 92.854 16.692 1.00 69.81 32 TRP B C 1
ATOM 1941 O O . TRP B 2 32 ? -26.763 93.294 16.825 1.00 76.03 32 TRP B O 1
ATOM 1952 N N . PRO B 2 33 ? -28.936 93.626 16.324 1.00 69.98 33 PRO B N 1
ATOM 1953 C CA . PRO B 2 33 ? -30.319 93.170 16.153 1.00 64.74 33 PRO B CA 1
ATOM 1954 C C . PRO B 2 33 ? -30.681 92.793 14.717 1.00 67.31 33 PRO B C 1
ATOM 1955 O O . PRO B 2 33 ? -31.805 92.340 14.484 1.00 63.27 33 PRO B O 1
ATOM 1959 N N . ASN B 2 34 ? -29.748 92.972 13.785 1.00 69.18 34 ASN B N 1
ATOM 1960 C CA . ASN B 2 34 ? -30.041 92.872 12.354 1.00 71.36 34 ASN B CA 1
ATOM 1961 C C . ASN B 2 34 ? -30.768 91.596 11.935 1.00 82.10 34 ASN B C 1
ATOM 1962 O O . ASN B 2 34 ? -31.683 91.643 11.116 1.00 91.69 34 ASN B O 1
ATOM 1967 N N . ASP B 2 35 ? -30.367 90.462 12.496 1.00 74.78 35 ASP B N 1
ATOM 1968 C CA . ASP B 2 35 ? -30.986 89.193 12.134 1.00 73.90 35 ASP B CA 1
ATOM 1969 C C . ASP B 2 35 ? -31.950 88.687 13.199 1.00 70.77 35 ASP B C 1
ATOM 1970 O O . ASP B 2 35 ? -33.094 88.343 12.897 1.00 69.71 35 ASP B O 1
ATOM 1975 N N . LEU B 2 36 ? -31.483 88.649 14.442 1.00 67.11 36 LEU B N 1
ATOM 1976 C CA . LEU B 2 36 ? -32.254 88.075 15.538 1.00 71.13 36 LEU B CA 1
ATOM 1977 C C . LEU B 2 36 ? -33.546 88.833 15.824 1.00 67.16 36 LEU B C 1
ATOM 1978 O O . LEU B 2 36 ? -34.610 88.230 15.956 1.00 67.11 36 LEU B O 1
ATOM 1983 N N . LEU B 2 37 ? -33.448 90.155 15.918 1.00 73.72 37 LEU B N 1
ATOM 1984 C CA . LEU B 2 37 ? -34.576 90.970 16.352 1.00 66.07 37 LEU B CA 1
ATOM 1985 C C . LEU B 2 37 ? -35.523 91.334 15.209 1.00 71.64 37 LEU B C 1
ATOM 1986 O O . LEU B 2 37 ? -36.724 91.486 15.426 1.00 71.35 37 LEU B O 1
ATOM 1991 N N . TYR B 2 38 ? -34.993 91.460 13.995 1.00 63.54 38 TYR B N 1
ATOM 1992 C CA . TYR B 2 38 ? -35.791 91.971 12.881 1.00 66.14 38 TYR B CA 1
ATOM 1993 C C . TYR B 2 38 ? -36.186 90.916 11.849 1.00 74.12 38 TYR B C 1
ATOM 1994 O O . TYR B 2 38 ? -37.300 90.946 11.327 1.00 79.11 38 TYR B O 1
ATOM 2003 N N . VAL B 2 39 ? -35.284 89.988 11.553 1.00 67.71 39 VAL B N 1
ATOM 2004 C CA . VAL B 2 39 ? -35.548 89.000 10.512 1.00 63.36 39 VAL B CA 1
ATOM 2005 C C . VAL B 2 39 ? -36.179 87.718 11.063 1.00 66.90 39 VAL B C 1
ATOM 2006 O O . VAL B 2 39 ? -37.084 87.153 10.448 1.00 64.87 39 VAL B O 1
ATOM 2010 N N . PHE B 2 40 ? -35.707 87.260 12.219 1.00 60.83 40 PHE B N 1
ATOM 2011 C CA . PHE B 2 40 ? -36.257 86.052 12.836 1.00 64.38 40 PHE B CA 1
ATOM 2012 C C . PHE B 2 40 ? -37.778 86.126 13.067 1.00 62.06 40 PHE B C 1
ATOM 2013 O O . PHE B 2 40 ? -38.484 85.163 12.760 1.00 61.76 40 PHE B O 1
ATOM 2021 N N . PRO B 2 41 ? -38.294 87.256 13.601 1.00 67.98 41 PRO B N 1
ATOM 2022 C CA . PRO B 2 41 ? -39.755 87.304 13.757 1.00 58.99 41 PRO B CA 1
ATOM 2023 C C . PRO B 2 41 ? -40.517 87.215 12.434 1.00 71.66 41 PRO B C 1
ATOM 2024 O O . PRO B 2 41 ? -41.662 86.763 12.427 1.00 63.03 41 PRO B O 1
ATOM 2028 N N . ILE B 2 42 ? -39.893 87.640 11.338 1.00 53.88 42 ILE B N 1
ATOM 2029 C CA . ILE B 2 42 ? -40.496 87.512 10.016 1.00 56.33 42 ILE B CA 1
ATOM 2030 C C . ILE B 2 42 ? -40.683 86.039 9.666 1.00 60.60 42 ILE B C 1
ATOM 2031 O O . ILE B 2 42 ? -41.735 85.631 9.167 1.00 68.75 42 ILE B O 1
ATOM 2036 N N . VAL B 2 43 ? -39.652 85.249 9.947 1.00 57.36 43 VAL B N 1
ATOM 2037 C CA . VAL B 2 43 ? -39.674 83.815 9.691 1.00 58.54 43 VAL B CA 1
ATOM 2038 C C . VAL B 2 43 ? -40.681 83.107 10.595 1.00 56.93 43 VAL B C 1
ATOM 2039 O O . VAL B 2 43 ? -41.452 82.259 10.137 1.00 62.91 43 VAL B O 1
ATOM 2043 N N . ILE B 2 44 ? -40.678 83.466 11.875 1.00 55.74 44 ILE B N 1
ATOM 2044 C CA . ILE B 2 44 ? -41.597 82.874 12.841 1.00 60.33 44 ILE B CA 1
ATOM 2045 C C . ILE B 2 44 ? -43.054 83.156 12.467 1.00 69.42 44 ILE B C 1
ATOM 2046 O O . ILE B 2 44 ? -43.878 82.237 12.387 1.00 66.54 44 ILE B O 1
ATOM 2051 N N . MET B 2 45 ? -43.359 84.426 12.217 1.00 67.87 45 MET B N 1
ATOM 2052 C CA . MET B 2 45 ? -44.712 84.826 11.849 1.00 65.03 45 MET B CA 1
ATOM 2053 C C . MET B 2 45 ? -45.133 84.236 10.508 1.00 61.22 45 MET B C 1
ATOM 2054 O O . MET B 2 45 ? -46.296 83.891 10.323 1.00 68.09 45 MET B O 1
ATOM 2059 N N . GLY B 2 46 ? -44.192 84.123 9.576 1.00 69.52 46 GLY B N 1
ATOM 2060 C CA . GLY B 2 46 ? -44.482 83.533 8.280 1.00 60.58 46 GLY B CA 1
ATOM 2061 C C . GLY B 2 46 ? -44.851 82.065 8.400 1.00 70.94 46 GLY B C 1
ATOM 2062 O O . GLY B 2 46 ? -45.875 81.619 7.868 1.00 69.96 46 GLY B O 1
ATOM 2063 N N . SER B 2 47 ? -44.009 81.317 9.109 1.00 56.76 47 SER B N 1
ATOM 2064 C CA . SER B 2 47 ? -44.245 79.899 9.357 1.00 57.60 47 SER B CA 1
ATOM 2065 C C . SER B 2 47 ? -45.595 79.692 10.022 1.00 58.16 47 SER B C 1
ATOM 2066 O O . SER B 2 47 ? -46.418 78.882 9.570 1.00 61.23 47 SER B O 1
ATOM 2069 N N . PHE B 2 48 ? -45.814 80.443 11.097 1.00 50.05 48 PHE B N 1
ATOM 2070 C CA . PHE B 2 48 ? -47.050 80.348 11.857 1.00 49.96 48 PHE B CA 1
ATOM 2071 C C . PHE B 2 48 ? -48.268 80.667 10.992 1.00 62.36 48 PHE B C 1
ATOM 2072 O O . PHE B 2 48 ? -49.281 79.981 11.074 1.00 52.10 48 PHE B O 1
ATOM 2080 N N . ALA B 2 49 ? -48.159 81.696 10.156 1.00 42.84 49 ALA B N 1
ATOM 2081 C CA . ALA B 2 49 ? -49.274 82.115 9.310 1.00 52.10 49 ALA B CA 1
ATOM 2082 C C . ALA B 2 49 ? -49.603 81.067 8.252 1.00 59.15 49 ALA B C 1
ATOM 2083 O O . ALA B 2 49 ? -50.775 80.798 7.986 1.00 70.82 49 ALA B O 1
ATOM 2085 N N . CYS B 2 50 ? -48.576 80.478 7.647 1.00 52.62 50 CYS B N 1
ATOM 2086 C CA . CYS B 2 50 ? -48.796 79.423 6.658 1.00 54.31 50 CYS B CA 1
ATOM 2087 C C . CYS B 2 50 ? -49.459 78.207 7.299 1.00 62.97 50 CYS B C 1
ATOM 2088 O O . CYS B 2 50 ? -50.424 77.652 6.762 1.00 56.50 50 CYS B O 1
ATOM 2091 N N . ILE B 2 51 ? -48.937 77.801 8.453 1.00 56.45 51 ILE B N 1
ATOM 2092 C CA . ILE B 2 51 ? -49.491 76.662 9.176 1.00 53.95 51 ILE B CA 1
ATOM 2093 C C . ILE B 2 51 ? -50.951 76.912 9.573 1.00 64.41 51 ILE B C 1
ATOM 2094 O O . ILE B 2 51 ? -51.812 76.058 9.364 1.00 50.02 51 ILE B O 1
ATOM 2099 N N . VAL B 2 52 ? -51.224 78.091 10.124 1.00 60.61 52 VAL B N 1
ATOM 2100 C CA . VAL B 2 52 ? -52.576 78.473 10.523 1.00 50.07 52 VAL B CA 1
ATOM 2101 C C . VAL B 2 52 ? -53.528 78.481 9.329 1.00 63.20 52 VAL B C 1
ATOM 2102 O O . VAL B 2 52 ? -54.648 77.974 9.418 1.00 53.24 52 VAL B O 1
ATOM 2106 N N . ALA B 2 53 ? -53.074 79.042 8.210 1.00 52.62 53 ALA B N 1
ATOM 2107 C CA . ALA B 2 53 ? -53.880 79.081 6.993 1.00 60.30 53 ALA B CA 1
ATOM 2108 C C . ALA B 2 53 ? -54.221 77.671 6.520 1.00 62.49 53 ALA B C 1
ATOM 2109 O O . ALA B 2 53 ? -55.373 77.387 6.179 1.00 62.33 53 ALA B O 1
ATOM 2111 N N . LEU B 2 54 ? -53.222 76.792 6.505 1.00 53.08 54 LEU B N 1
ATOM 2112 C CA . LEU B 2 54 ? -53.452 75.391 6.157 1.00 56.70 54 LEU B CA 1
ATOM 2113 C C . LEU B 2 54 ? -54.465 74.747 7.100 1.00 65.51 54 LEU B C 1
ATOM 2114 O O . LEU B 2 54 ? -55.326 73.979 6.671 1.00 66.96 54 LEU B O 1
ATOM 2119 N N . ALA B 2 55 ? -54.357 75.077 8.384 1.00 52.55 55 ALA B N 1
ATOM 2120 C CA . ALA B 2 55 ? -55.222 74.505 9.409 1.00 61.83 55 ALA B CA 1
ATOM 2121 C C . ALA B 2 55 ? -56.671 74.939 9.228 1.00 68.56 55 ALA B C 1
ATOM 2122 O O . ALA B 2 55 ? -57.594 74.156 9.437 1.00 51.87 55 ALA B O 1
ATOM 2124 N N . VAL B 2 56 ? -56.865 76.194 8.840 1.00 55.30 56 VAL B N 1
ATOM 2125 C CA . VAL B 2 56 ? -58.206 76.728 8.649 1.00 51.58 56 VAL B CA 1
ATOM 2126 C C . VAL B 2 56 ? -58.834 76.227 7.348 1.00 62.40 56 VAL B C 1
ATOM 2127 O O . VAL B 2 56 ? -59.983 75.783 7.333 1.00 67.67 56 VAL B O 1
ATOM 2131 N N . LEU B 2 57 ? -58.074 76.289 6.260 1.00 61.11 57 LEU B N 1
ATOM 2132 C CA . LEU B 2 57 ? -58.594 75.930 4.944 1.00 59.12 57 LEU B CA 1
ATOM 2133 C C . LEU B 2 57 ? -58.747 74.421 4.768 1.00 63.35 57 LEU B C 1
ATOM 2134 O O . LEU B 2 57 ? -59.574 73.960 3.980 1.00 61.85 57 LEU B O 1
ATOM 2139 N N . ASP B 2 58 ? -57.940 73.658 5.497 1.00 66.30 58 ASP B N 1
ATOM 2140 C CA . ASP B 2 58 ? -57.963 72.204 5.391 1.00 58.70 58 ASP B CA 1
ATOM 2141 C C . ASP B 2 58 ? -57.833 71.564 6.772 1.00 58.15 58 ASP B C 1
ATOM 2142 O O . ASP B 2 58 ? -56.787 71.008 7.105 1.00 57.04 58 ASP B O 1
ATOM 2147 N N . PRO B 2 59 ? -58.905 71.644 7.580 1.00 59.62 59 PRO B N 1
ATOM 2148 C CA . PRO B 2 59 ? -58.889 71.207 8.982 1.00 62.09 59 PRO B CA 1
ATOM 2149 C C . PRO B 2 59 ? -58.650 69.711 9.159 1.00 60.43 59 PRO B C 1
ATOM 2150 O O . PRO B 2 59 ? -58.869 68.933 8.233 1.00 56.21 59 PRO B O 1
ATOM 2154 N N . ALA B 2 60 ? -58.204 69.326 10.351 1.00 73.78 60 ALA B N 1
ATOM 2155 C CA . ALA B 2 60 ? -57.944 67.927 10.665 1.00 62.07 60 ALA B CA 1
ATOM 2156 C C . ALA B 2 60 ? -59.222 67.110 10.580 1.00 59.03 60 ALA B C 1
ATOM 2157 O O . ALA B 2 60 ? -60.279 67.537 11.043 1.00 63.83 60 ALA B O 1
ATOM 2159 N N . MET B 2 61 ? -59.119 65.930 9.983 1.00 65.87 61 MET B N 1
ATOM 2160 C CA . MET B 2 61 ? -60.278 65.071 9.806 1.00 66.24 61 MET B CA 1
ATOM 2161 C C . MET B 2 61 ? -60.408 64.088 10.963 1.00 77.93 61 MET B C 1
ATOM 2162 O O . MET B 2 61 ? -59.412 63.580 11.473 1.00 90.00 61 MET B O 1
ATOM 2167 N N . THR B 2 62 ? -61.643 63.838 11.382 1.00 112.21 62 THR B N 1
ATOM 2168 C CA . THR B 2 62 ? -61.920 62.820 12.384 1.00 114.11 62 THR B CA 1
ATOM 2169 C C . THR B 2 62 ? -62.591 61.631 11.711 1.00 115.15 62 THR B C 1
ATOM 2170 O O . THR B 2 62 ? -63.725 61.731 11.240 1.00 144.65 62 THR B O 1
ATOM 2174 N N . GLY B 2 63 ? -61.885 60.508 11.656 1.00 71.60 63 GLY B N 1
ATOM 2175 C CA . GLY B 2 63 ? -62.379 59.333 10.961 1.00 66.68 63 GLY B CA 1
ATOM 2176 C C . GLY B 2 63 ? -63.478 58.601 11.705 1.00 63.83 63 GLY B C 1
ATOM 2177 O O . GLY B 2 63 ? -64.292 59.210 12.399 1.00 75.70 63 GLY B O 1
ATOM 2178 N N . GLU B 2 64 ? -63.507 57.284 11.552 1.00 68.68 64 GLU B N 1
ATOM 2179 C CA . GLU B 2 64 ? -64.484 56.454 12.243 1.00 68.92 64 GLU B CA 1
ATOM 2180 C C . GLU B 2 64 ? -63.817 55.732 13.409 1.00 64.68 64 GLU B C 1
ATOM 2181 O O . GLU B 2 64 ? -62.609 55.501 13.379 1.00 69.69 64 GLU B O 1
ATOM 2187 N N . PRO B 2 65 ? -64.597 55.390 14.449 1.00 63.93 65 PRO B N 1
ATOM 2188 C CA . PRO B 2 65 ? -64.037 54.701 15.619 1.00 57.61 65 PRO B CA 1
ATOM 2189 C C . PRO B 2 65 ? -63.304 53.420 15.249 1.00 56.59 65 PRO B C 1
ATOM 2190 O O . PRO B 2 65 ? -63.669 52.759 14.276 1.00 66.28 65 PRO B O 1
ATOM 2194 N N . ALA B 2 66 ? -62.277 53.084 16.021 1.00 57.35 66 ALA B N 1
ATOM 2195 C CA . ALA B 2 66 ? -61.483 51.894 15.765 1.00 62.90 66 ALA B CA 1
ATOM 2196 C C . ALA B 2 66 ? -62.339 50.631 15.814 1.00 65.42 66 ALA B C 1
ATOM 2197 O O . ALA B 2 66 ? -63.222 50.499 16.661 1.00 68.96 66 ALA B O 1
ATOM 2199 N N . ASN B 2 67 ? -62.071 49.716 14.889 1.00 65.15 67 ASN B N 1
ATOM 2200 C CA . ASN B 2 67 ? -62.765 48.437 14.826 1.00 67.37 67 ASN B CA 1
ATOM 2201 C C . ASN B 2 67 ? -61.751 47.306 14.685 1.00 72.49 67 ASN B C 1
ATOM 2202 O O . ASN B 2 67 ? -61.197 47.095 13.606 1.00 79.75 67 ASN B O 1
ATOM 2207 N N . PRO B 2 68 ? -61.498 46.581 15.785 1.00 71.71 68 PRO B N 1
ATOM 2208 C CA . PRO B 2 68 ? -60.487 45.518 15.838 1.00 79.13 68 PRO B CA 1
ATOM 2209 C C . PRO B 2 68 ? -60.835 44.299 14.987 1.00 77.72 68 PRO B C 1
ATOM 2210 O O . PRO B 2 68 ? -59.956 43.484 14.712 1.00 86.25 68 PRO B O 1
ATOM 2214 N N . PHE B 2 69 ? -62.094 44.176 14.580 1.00 76.97 69 PHE B N 1
ATOM 2215 C CA . PHE B 2 69 ? -62.527 43.029 13.789 1.00 76.54 69 PHE B CA 1
ATOM 2216 C C . PHE B 2 69 ? -62.677 43.372 12.312 1.00 79.07 69 PHE B C 1
ATOM 2217 O O . PHE B 2 69 ? -63.062 42.524 11.508 1.00 97.08 69 PHE B O 1
ATOM 2225 N N . ALA B 2 70 ? -62.371 44.614 11.957 1.00 69.31 70 ALA B N 1
ATOM 2226 C CA . ALA B 2 70 ? -62.509 45.060 10.577 1.00 65.91 70 ALA B CA 1
ATOM 2227 C C . ALA B 2 70 ? -61.262 45.795 10.110 1.00 68.39 70 ALA B C 1
ATOM 2228 O O . ALA B 2 70 ? -60.994 46.919 10.537 1.00 73.46 70 ALA B O 1
ATOM 2230 N N . THR B 2 71 ? -60.499 45.153 9.234 1.00 67.57 71 THR B N 1
ATOM 2231 C CA . THR B 2 71 ? -59.305 45.773 8.681 1.00 69.49 71 THR B CA 1
ATOM 2232 C C . THR B 2 71 ? -59.670 46.643 7.488 1.00 67.30 71 THR B C 1
ATOM 2233 O O . THR B 2 71 ? -60.210 46.150 6.497 1.00 91.04 71 THR B O 1
ATOM 2237 N N . PRO B 2 72 ? -59.383 47.947 7.585 1.00 73.43 72 PRO B N 1
ATOM 2238 C CA . PRO B 2 72 ? -59.681 48.887 6.502 1.00 63.15 72 PRO B CA 1
ATOM 2239 C C . PRO B 2 72 ? -58.962 48.503 5.214 1.00 65.73 72 PRO B C 1
ATOM 2240 O O . PRO B 2 72 ? -57.885 47.909 5.268 1.00 68.65 72 PRO B O 1
ATOM 2244 N N . LEU B 2 73 ? -59.566 48.826 4.075 1.00 79.73 73 LEU B N 1
ATOM 2245 C CA . LEU B 2 73 ? -58.976 48.509 2.781 1.00 80.49 73 LEU B CA 1
ATOM 2246 C C . LEU B 2 73 ? -57.641 49.225 2.609 1.00 87.49 73 LEU B C 1
ATOM 2247 O O . LEU B 2 73 ? -56.732 48.719 1.953 1.00 90.30 73 LEU B O 1
ATOM 2252 N N . GLU B 2 74 ? -57.532 50.404 3.211 1.00 97.15 74 GLU B N 1
ATOM 2253 C CA . GLU B 2 74 ? -56.303 51.183 3.156 1.00 99.08 74 GLU B CA 1
ATOM 2254 C C . GLU B 2 74 ? -55.654 51.273 4.536 1.00 90.69 74 GLU B C 1
ATOM 2255 O O . GLU B 2 74 ? -56.310 51.595 5.527 1.00 94.66 74 GLU B O 1
ATOM 2261 N N . ILE B 2 75 ? -54.365 50.952 4.597 1.00 62.87 75 ILE B N 1
ATOM 2262 C CA . ILE B 2 75 ? -53.589 51.105 5.824 1.00 74.56 75 ILE B CA 1
ATOM 2263 C C . ILE B 2 75 ? -52.219 51.694 5.513 1.00 84.75 75 ILE B C 1
ATOM 2264 O O . ILE B 2 75 ? -51.339 51.009 4.991 1.00 101.36 75 ILE B O 1
ATOM 2269 N N . LEU B 2 76 ? -52.049 52.970 5.833 1.00 81.99 76 LEU B N 1
ATOM 2270 C CA . LEU B 2 76 ? -50.781 53.652 5.620 1.00 73.65 76 LEU B CA 1
ATOM 2271 C C . LEU B 2 76 ? -50.416 54.506 6.825 1.00 70.59 76 LEU B C 1
ATOM 2272 O O . LEU B 2 76 ? -51.288 55.104 7.456 1.00 79.85 76 LEU B O 1
ATOM 2277 N N . PRO B 2 77 ? -49.119 54.563 7.152 1.00 65.71 77 PRO B N 1
ATOM 2278 C CA . PRO B 2 77 ? -48.643 55.505 8.167 1.00 64.13 77 PRO B CA 1
ATOM 2279 C C . PRO B 2 77 ? -48.580 56.901 7.565 1.00 63.32 77 PRO B C 1
ATOM 2280 O O . PRO B 2 77 ? -49.093 57.102 6.464 1.00 72.50 77 PRO B O 1
ATOM 2284 N N . GLU B 2 78 ? -47.964 57.852 8.255 1.00 63.87 78 GLU B N 1
ATOM 2285 C CA . GLU B 2 78 ? -47.798 59.176 7.675 1.00 63.38 78 GLU B CA 1
ATOM 2286 C C . GLU B 2 78 ? -46.757 59.123 6.558 1.00 70.93 78 GLU B C 1
ATOM 2287 O O . GLU B 2 78 ? -45.982 58.167 6.468 1.00 64.99 78 GLU B O 1
ATOM 2293 N N . TRP B 2 79 ? -46.754 60.148 5.711 1.00 67.45 79 TRP B N 1
ATOM 2294 C CA . TRP B 2 79 ? -45.928 60.170 4.505 1.00 69.33 79 TRP B CA 1
ATOM 2295 C C . TRP B 2 79 ? -44.449 59.888 4.760 1.00 69.12 79 TRP B C 1
ATOM 2296 O O . TRP B 2 79 ? -43.820 59.155 4.000 1.00 66.62 79 TRP B O 1
ATOM 2307 N N . TYR B 2 80 ? -43.898 60.452 5.831 1.00 54.98 80 TYR B N 1
ATOM 2308 C CA . TYR B 2 80 ? -42.463 60.333 6.091 1.00 62.65 80 TYR B CA 1
ATOM 2309 C C . TYR B 2 80 ? -42.041 58.912 6.467 1.00 54.23 80 TYR B C 1
ATOM 2310 O O . TYR B 2 80 ? -40.853 58.636 6.631 1.00 63.83 80 TYR B O 1
ATOM 2319 N N . LEU B 2 81 ? -43.012 58.014 6.599 1.00 57.78 81 LEU B N 1
ATOM 2320 C CA . LEU B 2 81 ? -42.718 56.615 6.882 1.00 53.66 81 LEU B CA 1
ATOM 2321 C C . LEU B 2 81 ? -42.998 55.725 5.676 1.00 62.16 81 LEU B C 1
ATOM 2322 O O . LEU B 2 81 ? -42.847 54.506 5.755 1.00 64.68 81 LEU B O 1
ATOM 2327 N N . TYR B 2 82 ? -43.403 56.338 4.565 1.00 60.97 82 TYR B N 1
ATOM 2328 C CA . TYR B 2 82 ? -43.677 55.595 3.334 1.00 66.14 82 TYR B CA 1
ATOM 2329 C C . TYR B 2 82 ? -42.485 54.756 2.844 1.00 66.56 82 TYR B C 1
ATOM 2330 O O . TYR B 2 82 ? -42.677 53.595 2.486 1.00 72.62 82 TYR B O 1
ATOM 2339 N N . PRO B 2 83 ? -41.260 55.328 2.814 1.00 68.07 83 PRO B N 1
ATOM 2340 C CA . PRO B 2 83 ? -40.141 54.495 2.348 1.00 74.31 83 PRO B CA 1
ATOM 2341 C C . PRO B 2 83 ? -39.927 53.239 3.194 1.00 75.48 83 PRO B C 1
ATOM 2342 O O . PRO B 2 83 ? -39.990 52.125 2.663 1.00 82.49 83 PRO B O 1
ATOM 2346 N N . VAL B 2 84 ? -39.691 53.428 4.490 1.00 59.82 84 VAL B N 1
ATOM 2347 C CA . VAL B 2 84 ? -39.496 52.318 5.419 1.00 76.31 84 VAL B CA 1
ATOM 2348 C C . VAL B 2 84 ? -40.613 51.287 5.299 1.00 72.08 84 VAL B C 1
ATOM 2349 O O . VAL B 2 84 ? -40.355 50.089 5.134 1.00 68.53 84 VAL B O 1
ATOM 2353 N N . PHE B 2 85 ? -41.850 51.773 5.361 1.00 59.04 85 PHE B N 1
ATOM 2354 C CA . PHE B 2 85 ? -43.027 50.932 5.208 1.00 60.20 85 PHE B CA 1
ATOM 2355 C C . PHE B 2 85 ? -42.914 50.074 3.955 1.00 71.19 85 PHE B C 1
ATOM 2356 O O . PHE B 2 85 ? -43.101 48.854 4.013 1.00 72.99 85 PHE B O 1
ATOM 2364 N N . GLN B 2 86 ? -42.576 50.711 2.834 1.00 68.43 86 GLN B N 1
ATOM 2365 C CA . GLN B 2 86 ? -42.422 49.997 1.574 1.00 76.24 86 GLN B CA 1
ATOM 2366 C C . GLN B 2 86 ? -41.444 48.849 1.764 1.00 77.30 86 GLN B C 1
ATOM 2367 O O . GLN B 2 86 ? -41.763 47.693 1.461 1.00 75.49 86 GLN B O 1
ATOM 2373 N N . ILE B 2 87 ? -40.277 49.171 2.317 1.00 66.12 87 ILE B N 1
ATOM 2374 C CA . ILE B 2 87 ? -39.258 48.167 2.581 1.00 73.42 87 ILE B CA 1
ATOM 2375 C C . ILE B 2 87 ? -39.870 47.051 3.409 1.00 75.29 87 ILE B C 1
ATOM 2376 O O . ILE B 2 87 ? -39.783 45.871 3.052 1.00 80.21 87 ILE B O 1
ATOM 2381 N N . LEU B 2 88 ? -40.547 47.448 4.483 1.00 72.97 88 LEU B N 1
ATOM 2382 C CA . LEU B 2 88 ? -41.112 46.503 5.431 1.00 77.01 88 LEU B CA 1
ATOM 2383 C C . LEU B 2 88 ? -42.110 45.562 4.765 1.00 84.32 88 LEU B C 1
ATOM 2384 O O . LEU B 2 88 ? -42.259 44.413 5.183 1.00 91.61 88 LEU B O 1
ATOM 2389 N N . ARG B 2 89 ? -42.779 46.035 3.717 1.00 70.02 89 ARG B N 1
ATOM 2390 C CA . ARG B 2 89 ? -43.806 45.215 3.089 1.00 70.28 89 ARG B CA 1
ATOM 2391 C C . ARG B 2 89 ? -43.298 44.575 1.803 1.00 81.92 89 ARG B C 1
ATOM 2392 O O . ARG B 2 89 ? -44.038 43.862 1.126 1.00 95.02 89 ARG B O 1
ATOM 2400 N N . SER B 2 90 ? -42.036 44.824 1.468 1.00 91.42 90 SER B N 1
ATOM 2401 C CA . SER B 2 90 ? -41.479 44.271 0.238 1.00 89.25 90 SER B CA 1
ATOM 2402 C C . SER B 2 90 ? -40.561 43.088 0.524 1.00 96.81 90 SER B C 1
ATOM 2403 O O . SER B 2 90 ? -40.541 42.113 -0.226 1.00 95.84 90 SER B O 1
ATOM 2406 N N . LEU B 2 91 ? -39.808 43.174 1.615 1.00 95.70 91 LEU B N 1
ATOM 2407 C CA . LEU B 2 91 ? -38.885 42.108 1.981 1.00 90.97 91 LEU B CA 1
ATOM 2408 C C . LEU B 2 91 ? -39.614 40.951 2.655 1.00 91.47 91 LEU B C 1
ATOM 2409 O O . LEU B 2 91 ? -40.329 41.151 3.635 1.00 90.69 91 LEU B O 1
ATOM 2414 N N . PRO B 2 92 ? -39.438 39.734 2.122 1.00 107.52 92 PRO B N 1
ATOM 2415 C CA . PRO B 2 92 ? -40.057 38.539 2.704 1.00 112.04 92 PRO B CA 1
ATOM 2416 C C . PRO B 2 92 ? -39.500 38.235 4.091 1.00 104.37 92 PRO B C 1
ATOM 2417 O O . PRO B 2 92 ? -40.242 37.800 4.971 1.00 113.23 92 PRO B O 1
ATOM 2421 N N . ASN B 2 93 ? -38.205 38.466 4.278 1.00 90.93 93 ASN B N 1
ATOM 2422 C CA . ASN B 2 93 ? -37.575 38.273 5.577 1.00 93.68 93 ASN B CA 1
ATOM 2423 C C . ASN B 2 93 ? -37.837 39.473 6.482 1.00 99.36 93 ASN B C 1
ATOM 2424 O O . ASN B 2 93 ? -37.367 40.578 6.212 1.00 105.56 93 ASN B O 1
ATOM 2429 N N . LYS B 2 94 ? -38.589 39.247 7.555 1.00 100.87 94 LYS B N 1
ATOM 2430 C CA . LYS B 2 94 ? -38.952 40.316 8.480 1.00 89.84 94 LYS B CA 1
ATOM 2431 C C . LYS B 2 94 ? -37.733 40.878 9.207 1.00 89.61 94 LYS B C 1
ATOM 2432 O O . LYS B 2 94 ? -37.621 42.090 9.405 1.00 84.86 94 LYS B O 1
ATOM 2438 N N . LEU B 2 95 ? -36.828 39.988 9.604 1.00 80.20 95 LEU B N 1
ATOM 2439 C CA . LEU B 2 95 ? -35.608 40.380 10.301 1.00 80.95 95 LEU B CA 1
ATOM 2440 C C . LEU B 2 95 ? -34.770 41.302 9.422 1.00 78.89 95 LEU B C 1
ATOM 2441 O O . LEU B 2 95 ? -34.245 42.313 9.889 1.00 82.70 95 LEU B O 1
ATOM 2446 N N . LEU B 2 96 ? -34.654 40.944 8.148 1.00 83.76 96 LEU B N 1
ATOM 2447 C CA . LEU B 2 96 ? -33.907 41.745 7.187 1.00 89.38 96 LEU B CA 1
ATOM 2448 C C . LEU B 2 96 ? -34.534 43.128 7.043 1.00 87.50 96 LEU B C 1
ATOM 2449 O O . LEU B 2 96 ? -33.830 44.132 6.908 1.00 85.93 96 LEU B O 1
ATOM 2454 N N . GLY B 2 97 ? -35.862 43.172 7.085 1.00 78.68 97 GLY B N 1
ATOM 2455 C CA . GLY B 2 97 ? -36.590 44.425 7.020 1.00 73.98 97 GLY B CA 1
ATOM 2456 C C . GLY B 2 97 ? -36.314 45.300 8.227 1.00 77.73 97 GLY B C 1
ATOM 2457 O O . GLY B 2 97 ? -36.115 46.508 8.096 1.00 72.81 97 GLY B O 1
ATOM 2458 N N . VAL B 2 98 ? -36.304 44.684 9.405 1.00 82.83 98 VAL B N 1
ATOM 2459 C CA . VAL B 2 98 ? -35.995 45.391 10.644 1.00 78.35 98 VAL B CA 1
ATOM 2460 C C . VAL B 2 98 ? -34.578 45.958 10.613 1.00 78.13 98 VAL B C 1
ATOM 2461 O O . VAL B 2 98 ? -34.353 47.111 10.983 1.00 76.10 98 VAL B O 1
ATOM 2465 N N . LEU B 2 99 ? -33.630 45.139 10.165 1.00 81.14 99 LEU B N 1
ATOM 2466 C CA . LEU B 2 99 ? -32.237 45.558 10.052 1.00 81.05 99 LEU B CA 1
ATOM 2467 C C . LEU B 2 99 ? -32.084 46.720 9.077 1.00 83.63 99 LEU B C 1
ATOM 2468 O O . LEU B 2 99 ? -31.339 47.667 9.337 1.00 86.83 99 LEU B O 1
ATOM 2473 N N . ALA B 2 100 ? -32.790 46.638 7.953 1.00 79.00 100 ALA B N 1
ATOM 2474 C CA . ALA B 2 100 ? -32.761 47.699 6.952 1.00 82.04 100 ALA B CA 1
ATOM 2475 C C . ALA B 2 100 ? -33.339 48.992 7.518 1.00 87.16 100 ALA B C 1
ATOM 2476 O O . ALA B 2 100 ? -32.807 50.078 7.286 1.00 87.67 100 ALA B O 1
ATOM 2478 N N . MET B 2 101 ? -34.430 48.861 8.264 1.00 81.02 101 MET B N 1
ATOM 2479 C CA . MET B 2 101 ? -35.075 50.000 8.903 1.00 66.58 101 MET B CA 1
ATOM 2480 C C . MET B 2 101 ? -34.138 50.669 9.907 1.00 72.67 101 MET B C 1
ATOM 2481 O O . MET B 2 101 ? -34.045 51.895 9.966 1.00 79.09 101 MET B O 1
ATOM 2486 N N . ALA B 2 102 ? -33.440 49.854 10.689 1.00 69.24 102 ALA B N 1
ATOM 2487 C CA . ALA B 2 102 ? -32.497 50.363 11.677 1.00 68.93 102 ALA B CA 1
ATOM 2488 C C . ALA B 2 102 ? -31.265 50.964 11.010 1.00 77.61 102 ALA B C 1
ATOM 2489 O O . ALA B 2 102 ? -30.596 51.821 11.585 1.00 81.35 102 ALA B O 1
ATOM 2491 N N . SER B 2 103 ? -30.973 50.510 9.795 1.00 72.25 103 SER B N 1
ATOM 2492 C CA . SER B 2 103 ? -29.780 50.942 9.072 1.00 73.18 103 SER B CA 1
ATOM 2493 C C . SER B 2 103 ? -29.827 52.413 8.660 1.00 80.29 103 SER B C 1
ATOM 2494 O O . SER B 2 103 ? -28.785 53.024 8.423 1.00 90.63 103 SER B O 1
ATOM 2497 N N . VAL B 2 104 ? -31.029 52.980 8.576 1.00 64.52 104 VAL B N 1
ATOM 2498 C CA . VAL B 2 104 ? -31.176 54.375 8.165 1.00 69.53 104 VAL B CA 1
ATOM 2499 C C . VAL B 2 104 ? -30.526 55.337 9.181 1.00 70.92 104 VAL B C 1
ATOM 2500 O O . VAL B 2 104 ? -29.572 56.044 8.828 1.00 82.74 104 VAL B O 1
ATOM 2504 N N . PRO B 2 105 ? -31.004 55.355 10.445 1.00 74.51 105 PRO B N 1
ATOM 2505 C CA . PRO B 2 105 ? -30.355 56.326 11.335 1.00 78.99 105 PRO B CA 1
ATOM 2506 C C . PRO B 2 105 ? -28.916 55.950 11.695 1.00 70.44 105 PRO B C 1
ATOM 2507 O O . PRO B 2 105 ? -28.116 56.839 11.990 1.00 79.02 105 PRO B O 1
ATOM 2511 N N . LEU B 2 106 ? -28.591 54.661 11.659 1.00 59.39 106 LEU B N 1
ATOM 2512 C CA . LEU B 2 106 ? -27.229 54.220 11.950 1.00 75.55 106 LEU B CA 1
ATOM 2513 C C . LEU B 2 106 ? -26.260 54.637 10.844 1.00 76.77 106 LEU B C 1
ATOM 2514 O O . LEU B 2 106 ? -25.171 55.149 11.120 1.00 83.93 106 LEU B O 1
ATOM 2519 N N . GLY B 2 107 ? -26.660 54.418 9.594 1.00 66.01 107 GLY B N 1
ATOM 2520 C CA . GLY B 2 107 ? -25.863 54.841 8.454 1.00 69.31 107 GLY B CA 1
ATOM 2521 C C . GLY B 2 107 ? -25.691 56.348 8.435 1.00 81.11 107 GLY B C 1
ATOM 2522 O O . GLY B 2 107 ? -24.581 56.865 8.214 1.00 74.88 107 GLY B O 1
ATOM 2523 N N . LEU B 2 108 ? -26.794 57.056 8.678 1.00 55.11 108 LEU B N 1
ATOM 2524 C CA . LEU B 2 108 ? -26.739 58.509 8.777 1.00 64.85 108 LEU B CA 1
ATOM 2525 C C . LEU B 2 108 ? -25.740 58.934 9.847 1.00 62.81 108 LEU B C 1
ATOM 2526 O O . LEU B 2 108 ? -24.952 59.855 9.636 1.00 72.11 108 LEU B O 1
ATOM 2531 N N . ILE B 2 109 ? -25.768 58.248 10.986 1.00 66.46 109 ILE B N 1
ATOM 2532 C CA . ILE B 2 109 ? -24.823 58.516 12.065 1.00 63.92 109 ILE B CA 1
ATOM 2533 C C . ILE B 2 109 ? -23.387 58.269 11.597 1.00 69.57 109 ILE B C 1
ATOM 2534 O O . ILE B 2 109 ? -22.461 58.977 11.999 1.00 78.41 109 ILE B O 1
ATOM 2539 N N . LEU B 2 110 ? -23.209 57.284 10.722 1.00 64.45 110 LEU B N 1
ATOM 2540 C CA . LEU B 2 110 ? -21.877 56.957 10.220 1.00 63.38 110 LEU B CA 1
ATOM 2541 C C . LEU B 2 110 ? -21.362 57.948 9.177 1.00 68.97 110 LEU B C 1
ATOM 2542 O O . LEU B 2 110 ? -20.159 58.008 8.925 1.00 65.84 110 LEU B O 1
ATOM 2547 N N . VAL B 2 111 ? -22.267 58.715 8.571 1.00 64.26 111 VAL B N 1
ATOM 2548 C CA . VAL B 2 111 ? -21.890 59.653 7.500 1.00 64.97 111 VAL B CA 1
ATOM 2549 C C . VAL B 2 111 ? -20.675 60.578 7.789 1.00 72.47 111 VAL B C 1
ATOM 2550 O O . VAL B 2 111 ? -19.758 60.651 6.963 1.00 75.56 111 VAL B O 1
ATOM 2554 N N . PRO B 2 112 ? -20.649 61.276 8.945 1.00 75.52 112 PRO B N 1
ATOM 2555 C CA . PRO B 2 112 ? -19.507 62.181 9.162 1.00 70.54 112 PRO B CA 1
ATOM 2556 C C . PRO B 2 112 ? -18.162 61.466 9.249 1.00 72.75 112 PRO B C 1
ATOM 2557 O O . PRO B 2 112 ? -17.149 61.980 8.762 1.00 73.38 112 PRO B O 1
ATOM 2561 N N . PHE B 2 113 ? -18.161 60.290 9.865 1.00 63.04 113 PHE B N 1
ATOM 2562 C CA . PHE B 2 113 ? -16.940 59.514 10.033 1.00 73.70 113 PHE B CA 1
ATOM 2563 C C . PHE B 2 113 ? -16.483 58.895 8.716 1.00 71.27 113 PHE B C 1
ATOM 2564 O O . PHE B 2 113 ? -15.334 58.477 8.584 1.00 85.49 113 PHE B O 1
ATOM 2572 N N . ILE B 2 114 ? -17.388 58.839 7.744 1.00 80.21 114 ILE B N 1
ATOM 2573 C CA . ILE B 2 114 ? -17.056 58.333 6.420 1.00 72.06 114 ILE B CA 1
ATOM 2574 C C . ILE B 2 114 ? -16.534 59.460 5.536 1.00 76.68 114 ILE B C 1
ATOM 2575 O O . ILE B 2 114 ? -15.582 59.277 4.778 1.00 87.12 114 ILE B O 1
ATOM 2580 N N . GLU B 2 115 ? -17.150 60.633 5.646 1.00 78.09 115 GLU B N 1
ATOM 2581 C CA . GLU B 2 115 ? -16.771 61.757 4.795 1.00 78.05 115 GLU B CA 1
ATOM 2582 C C . GLU B 2 115 ? -15.751 62.693 5.444 1.00 80.47 115 GLU B C 1
ATOM 2583 O O . GLU B 2 115 ? -15.457 63.758 4.904 1.00 88.40 115 GLU B O 1
ATOM 2589 N N . ASN B 2 116 ? -15.205 62.297 6.591 1.00 83.09 116 ASN B N 1
ATOM 2590 C CA . ASN B 2 116 ? -14.114 63.057 7.202 1.00 77.92 116 ASN B CA 1
ATOM 2591 C C . ASN B 2 116 ? -12.774 62.792 6.521 1.00 77.36 116 ASN B C 1
ATOM 2592 O O . ASN B 2 116 ? -11.732 63.266 6.972 1.00 94.41 116 ASN B O 1
ATOM 2597 N N . VAL B 2 117 ? -12.809 62.036 5.429 1.00 79.54 117 VAL B N 1
ATOM 2598 C CA . VAL B 2 117 ? -11.611 61.744 4.651 1.00 84.04 117 VAL B CA 1
ATOM 2599 C C . VAL B 2 117 ? -11.099 63.019 3.973 1.00 77.34 117 VAL B C 1
ATOM 2600 O O . VAL B 2 117 ? -9.917 63.141 3.658 1.00 89.84 117 VAL B O 1
ATOM 2604 N N . ASN B 2 118 ? -11.998 63.976 3.766 1.00 80.58 118 ASN B N 1
ATOM 2605 C CA . ASN B 2 118 ? -11.623 65.284 3.244 1.00 77.19 118 ASN B CA 1
ATOM 2606 C C . ASN B 2 118 ? -12.462 66.377 3.893 1.00 75.08 118 ASN B C 1
ATOM 2607 O O . ASN B 2 118 ? -13.558 66.115 4.382 1.00 79.27 118 ASN B O 1
ATOM 2612 N N . LYS B 2 119 ? -11.951 67.603 3.889 1.00 76.74 119 LYS B N 1
ATOM 2613 C CA . LYS B 2 119 ? -12.620 68.709 4.565 1.00 75.32 119 LYS B CA 1
ATOM 2614 C C . LYS B 2 119 ? -13.513 69.531 3.637 1.00 75.71 119 LYS B C 1
ATOM 2615 O O . LYS B 2 119 ? -14.012 70.586 4.031 1.00 74.17 119 LYS B O 1
ATOM 2621 N N . PHE B 2 120 ? -13.715 69.053 2.412 1.00 80.16 120 PHE B N 1
ATOM 2622 C CA . PHE B 2 120 ? -14.549 69.769 1.450 1.00 75.01 120 PHE B CA 1
ATOM 2623 C C . PHE B 2 120 ? -15.987 69.876 1.942 1.00 80.89 120 PHE B C 1
ATOM 2624 O O . PHE B 2 120 ? -16.524 68.940 2.534 1.00 72.13 120 PHE B O 1
ATOM 2632 N N . GLN B 2 121 ? -16.604 71.025 1.692 1.00 78.52 121 GLN B N 1
ATOM 2633 C CA . GLN B 2 121 ? -17.983 71.261 2.090 1.00 69.24 121 GLN B CA 1
ATOM 2634 C C . GLN B 2 121 ? -18.879 71.390 0.866 1.00 75.27 121 GLN B C 1
ATOM 2635 O O . GLN B 2 121 ? -20.021 70.929 0.862 1.00 82.53 121 GLN B O 1
ATOM 2641 N N . ASN B 2 122 ? -18.348 72.026 -0.173 1.00 73.34 122 ASN B N 1
ATOM 2642 C CA . ASN B 2 122 ? -19.086 72.236 -1.411 1.00 78.10 122 ASN B CA 1
ATOM 2643 C C . ASN B 2 122 ? -19.290 70.926 -2.167 1.00 75.62 122 ASN B C 1
ATOM 2644 O O . ASN B 2 122 ? -18.324 70.226 -2.475 1.00 81.55 122 ASN B O 1
ATOM 2649 N N . PRO B 2 123 ? -20.557 70.592 -2.464 1.00 72.28 123 PRO B N 1
ATOM 2650 C CA . PRO B 2 123 ? -20.932 69.374 -3.194 1.00 74.94 123 PRO B CA 1
ATOM 2651 C C . PRO B 2 123 ? -20.212 69.231 -4.533 1.00 78.49 123 PRO B C 1
ATOM 2652 O O . PRO B 2 123 ? -19.981 68.110 -4.985 1.00 79.80 123 PRO B O 1
ATOM 2656 N N . PHE B 2 124 ? -19.859 70.353 -5.154 1.00 75.67 124 PHE B N 1
ATOM 2657 C CA . PHE B 2 124 ? -19.163 70.321 -6.436 1.00 84.57 124 PHE B CA 1
ATOM 2658 C C . PHE B 2 124 ? -17.702 69.915 -6.270 1.00 89.42 124 PHE B C 1
ATOM 2659 O O . PHE B 2 124 ? -17.027 69.592 -7.246 1.00 89.69 124 PHE B O 1
ATOM 2667 N N . ARG B 2 125 ? -17.218 69.932 -5.032 1.00 87.57 125 ARG B N 1
ATOM 2668 C CA . ARG B 2 125 ? -15.896 69.400 -4.728 1.00 81.00 125 ARG B CA 1
ATOM 2669 C C . ARG B 2 125 ? -16.034 68.030 -4.070 1.00 78.86 125 ARG B C 1
ATOM 2670 O O . ARG B 2 125 ? -15.043 67.408 -3.687 1.00 82.06 125 ARG B O 1
ATOM 2678 N N . ARG B 2 126 ? -17.275 67.568 -3.948 1.00 79.61 126 ARG B N 1
ATOM 2679 C CA . ARG B 2 126 ? -17.567 66.255 -3.379 1.00 77.09 126 ARG B CA 1
ATOM 2680 C C . ARG B 2 126 ? -18.391 65.409 -4.351 1.00 76.26 126 ARG B C 1
ATOM 2681 O O . ARG B 2 126 ? -19.553 65.110 -4.078 1.00 73.90 126 ARG B O 1
ATOM 2689 N N . PRO B 2 127 ? -17.788 65.014 -5.485 1.00 78.97 127 PRO B N 1
ATOM 2690 C CA . PRO B 2 127 ? -18.524 64.343 -6.565 1.00 77.88 127 PRO B CA 1
ATOM 2691 C C . PRO B 2 127 ? -19.113 63.000 -6.144 1.00 79.55 127 PRO B C 1
ATOM 2692 O O . PRO B 2 127 ? -20.289 62.735 -6.399 1.00 79.45 127 PRO B O 1
ATOM 2696 N N . VAL B 2 128 ? -18.295 62.168 -5.508 1.00 79.23 128 VAL B N 1
ATOM 2697 C CA . VAL B 2 128 ? -18.728 60.846 -5.068 1.00 84.88 128 VAL B CA 1
ATOM 2698 C C . VAL B 2 128 ? -19.838 60.942 -4.024 1.00 87.13 128 VAL B C 1
ATOM 2699 O O . VAL B 2 128 ? -20.873 60.280 -4.140 1.00 80.69 128 VAL B O 1
ATOM 2703 N N . ALA B 2 129 ? -19.619 61.777 -3.012 1.00 94.00 129 ALA B N 1
ATOM 2704 C CA . ALA B 2 129 ? -20.586 61.957 -1.935 1.00 84.73 129 ALA B CA 1
ATOM 2705 C C . ALA B 2 129 ? -21.910 62.507 -2.459 1.00 82.15 129 ALA B C 1
ATOM 2706 O O . ALA B 2 129 ? -22.979 62.029 -2.082 1.00 81.62 129 ALA B O 1
ATOM 2708 N N . THR B 2 130 ? -21.828 63.513 -3.326 1.00 79.95 130 THR B N 1
ATOM 2709 C CA . THR B 2 130 ? -23.015 64.102 -3.938 1.00 79.49 130 THR B CA 1
ATOM 2710 C C . THR B 2 130 ? -23.768 63.062 -4.763 1.00 85.62 130 THR B C 1
ATOM 2711 O O . THR B 2 130 ? -24.994 62.982 -4.703 1.00 83.78 130 THR B O 1
ATOM 2715 N N . THR B 2 131 ? -23.027 62.259 -5.523 1.00 77.71 131 THR B N 1
ATOM 2716 C CA . THR B 2 131 ? -23.629 61.200 -6.329 1.00 84.39 131 THR B CA 1
ATOM 2717 C C . THR B 2 131 ? -24.379 60.197 -5.456 1.00 89.74 131 THR B C 1
ATOM 2718 O O . THR B 2 131 ? -25.528 59.845 -5.743 1.00 89.94 131 THR B O 1
ATOM 2722 N N . VAL B 2 132 ? -23.726 59.750 -4.387 1.00 78.37 132 VAL B N 1
ATOM 2723 C CA . VAL B 2 132 ? -24.338 58.818 -3.445 1.00 71.65 132 VAL B CA 1
ATOM 2724 C C . VAL B 2 132 ? -25.594 59.415 -2.815 1.00 77.52 132 VAL B C 1
ATOM 2725 O O . VAL B 2 132 ? -26.606 58.733 -2.655 1.00 81.95 132 VAL B O 1
ATOM 2729 N N . PHE B 2 133 ? -25.525 60.697 -2.474 1.00 80.39 133 PHE B N 1
ATOM 2730 C CA . PHE B 2 133 ? -26.651 61.390 -1.854 1.00 72.44 133 PHE B CA 1
ATOM 2731 C C . PHE B 2 133 ? -27.849 61.497 -2.793 1.00 70.79 133 PHE B C 1
ATOM 2732 O O . PHE B 2 133 ? -28.979 61.218 -2.398 1.00 71.13 133 PHE B O 1
ATOM 2740 N N . LEU B 2 134 ? -27.595 61.916 -4.028 1.00 80.88 134 LEU B N 1
ATOM 2741 C CA . LEU B 2 134 ? -28.646 62.030 -5.032 1.00 89.25 134 LEU B CA 1
ATOM 2742 C C . LEU B 2 134 ? -29.267 60.666 -5.306 1.00 88.54 134 LEU B C 1
ATOM 2743 O O . LEU B 2 134 ? -30.487 60.542 -5.445 1.00 88.03 134 LEU B O 1
ATOM 2748 N N . PHE B 2 135 ? -28.419 59.644 -5.373 1.00 81.15 135 PHE B N 1
ATOM 2749 C CA . PHE B 2 135 ? -28.888 58.279 -5.567 1.00 78.93 135 PHE B CA 1
ATOM 2750 C C . PHE B 2 135 ? -29.819 57.851 -4.436 1.00 85.01 135 PHE B C 1
ATOM 2751 O O . PHE B 2 135 ? -30.935 57.392 -4.678 1.00 88.46 135 PHE B O 1
ATOM 2759 N N . GLY B 2 136 ? -29.351 58.008 -3.201 1.00 71.31 136 GLY B N 1
ATOM 2760 C CA . GLY B 2 136 ? -30.132 57.644 -2.032 1.00 76.55 136 GLY B CA 1
ATOM 2761 C C . GLY B 2 136 ? -31.446 58.396 -1.947 1.00 81.37 136 GLY B C 1
ATOM 2762 O O . GLY B 2 136 ? -32.464 57.844 -1.530 1.00 80.47 136 GLY B O 1
ATOM 2763 N N . THR B 2 137 ? -31.424 59.662 -2.348 1.00 77.61 137 THR B N 1
ATOM 2764 C CA . THR B 2 137 ? -32.622 60.491 -2.327 1.00 73.23 137 THR B CA 1
ATOM 2765 C C . THR B 2 137 ? -33.633 60.000 -3.356 1.00 75.71 137 THR B C 1
ATOM 2766 O O . THR B 2 137 ? -34.827 59.886 -3.066 1.00 79.76 137 THR B O 1
ATOM 2770 N N . LEU B 2 138 ? -33.144 59.706 -4.557 1.00 75.63 138 LEU B N 1
ATOM 2771 C CA . LEU B 2 138 ? -34.001 59.203 -5.625 1.00 80.61 138 LEU B CA 1
ATOM 2772 C C . LEU B 2 138 ? -34.617 57.858 -5.243 1.00 89.92 138 LEU B C 1
ATOM 2773 O O . LEU B 2 138 ? -35.796 57.608 -5.500 1.00 85.37 138 LEU B O 1
ATOM 2778 N N . VAL B 2 139 ? -33.810 57.000 -4.625 1.00 78.94 139 VAL B N 1
ATOM 2779 C CA . VAL B 2 139 ? -34.276 55.702 -4.147 1.00 77.66 139 VAL B CA 1
ATOM 2780 C C . VAL B 2 139 ? -35.335 55.872 -3.060 1.00 77.74 139 VAL B C 1
ATOM 2781 O O . VAL B 2 139 ? -36.349 55.171 -3.044 1.00 77.43 139 VAL B O 1
ATOM 2785 N N . THR B 2 140 ? -35.097 56.820 -2.160 1.00 68.70 140 THR B N 1
ATOM 2786 C CA . THR B 2 140 ? -36.026 57.097 -1.072 1.00 65.53 140 THR B CA 1
ATOM 2787 C C . THR B 2 140 ? -37.375 57.567 -1.614 1.00 72.39 140 THR B C 1
ATOM 2788 O O . THR B 2 140 ? -38.430 57.116 -1.158 1.00 74.85 140 THR B O 1
ATOM 2792 N N . LEU B 2 141 ? -37.336 58.463 -2.596 1.00 73.25 141 LEU B N 1
ATOM 2793 C CA . LEU B 2 141 ? -38.558 58.930 -3.245 1.00 74.75 141 LEU B CA 1
ATOM 2794 C C . LEU B 2 141 ? -39.259 57.789 -3.979 1.00 81.93 141 LEU B C 1
ATOM 2795 O O . LEU B 2 141 ? -40.486 57.701 -3.981 1.00 80.85 141 LEU B O 1
ATOM 2800 N N . TRP B 2 142 ? -38.466 56.920 -4.597 1.00 88.67 142 TRP B N 1
ATOM 2801 C CA . TRP B 2 142 ? -38.987 55.768 -5.325 1.00 82.42 142 TRP B CA 1
ATOM 2802 C C . TRP B 2 142 ? -39.767 54.846 -4.392 1.00 83.93 142 TRP B C 1
ATOM 2803 O O . TRP B 2 142 ? -40.876 54.409 -4.711 1.00 81.99 142 TRP B O 1
ATOM 2814 N N . LEU B 2 143 ? -39.178 54.565 -3.233 1.00 63.44 143 LEU B N 1
ATOM 2815 C CA . LEU B 2 143 ? -39.821 53.733 -2.222 1.00 71.17 143 LEU B CA 1
ATOM 2816 C C . LEU B 2 143 ? -41.071 54.402 -1.656 1.00 71.71 143 LEU B C 1
ATOM 2817 O O . LEU B 2 143 ? -42.102 53.753 -1.462 1.00 73.02 143 LEU B O 1
ATOM 2822 N N . GLY B 2 144 ? -40.969 55.701 -1.392 1.00 71.26 144 GLY B N 1
ATOM 2823 C CA . GLY B 2 144 ? -42.073 56.460 -0.832 1.00 75.84 144 GLY B CA 1
ATOM 2824 C C . GLY B 2 144 ? -43.286 56.500 -1.743 1.00 75.12 144 GLY B C 1
ATOM 2825 O O . GLY B 2 144 ? -44.419 56.332 -1.293 1.00 74.15 144 GLY B O 1
ATOM 2826 N N . ILE B 2 145 ? -43.046 56.731 -3.028 1.00 75.01 145 ILE B N 1
ATOM 2827 C CA . ILE B 2 145 ? -44.117 56.729 -4.014 1.00 81.35 145 ILE B CA 1
ATOM 2828 C C . ILE B 2 145 ? -44.645 55.310 -4.187 1.00 80.33 145 ILE B C 1
ATOM 2829 O O . ILE B 2 145 ? -45.849 55.095 -4.339 1.00 87.42 145 ILE B O 1
ATOM 2834 N N . GLY B 2 146 ? -43.736 54.341 -4.140 1.00 86.93 146 GLY B N 1
ATOM 2835 C CA . GLY B 2 146 ? -44.107 52.943 -4.260 1.00 94.91 146 GLY B CA 1
ATOM 2836 C C . GLY B 2 146 ? -45.012 52.461 -3.141 1.00 89.72 146 GLY B C 1
ATOM 2837 O O . GLY B 2 146 ? -45.810 51.544 -3.332 1.00 80.15 146 GLY B O 1
ATOM 2838 N N . ALA B 2 147 ? -44.894 53.082 -1.972 1.00 92.88 147 ALA B N 1
ATOM 2839 C CA . ALA B 2 147 ? -45.690 52.688 -0.812 1.00 84.87 147 ALA B CA 1
ATOM 2840 C C . ALA B 2 147 ? -47.188 52.899 -1.036 1.00 81.00 147 ALA B C 1
ATOM 2841 O O . ALA B 2 147 ? -48.010 52.142 -0.522 1.00 87.37 147 ALA B O 1
ATOM 2843 N N . ALA B 2 148 ? -47.537 53.924 -1.808 1.00 69.53 148 ALA B N 1
ATOM 2844 C CA . ALA B 2 148 ? -48.939 54.265 -2.039 1.00 75.56 148 ALA B CA 1
ATOM 2845 C C . ALA B 2 148 ? -49.539 53.487 -3.207 1.00 77.40 148 ALA B C 1
ATOM 2846 O O . ALA B 2 148 ? -50.703 53.680 -3.559 1.00 85.11 148 ALA B O 1
ATOM 2848 N N . LEU B 2 149 ? -48.741 52.609 -3.803 1.00 89.79 149 LEU B N 1
ATOM 2849 C CA . LEU B 2 149 ? -49.181 51.824 -4.950 1.00 93.83 149 LEU B CA 1
ATOM 2850 C C . LEU B 2 149 ? -49.340 50.355 -4.570 1.00 95.45 149 LEU B C 1
ATOM 2851 O O . LEU B 2 149 ? -48.836 49.929 -3.529 1.00 93.33 149 LEU B O 1
ATOM 2856 N N . PRO B 2 150 ? -50.061 49.578 -5.399 1.00 99.87 150 PRO B N 1
ATOM 2857 C CA . PRO B 2 150 ? -50.118 48.129 -5.183 1.00 102.38 150 PRO B CA 1
ATOM 2858 C C . PRO B 2 150 ? -48.726 47.508 -5.149 1.00 102.05 150 PRO B C 1
ATOM 2859 O O . PRO B 2 150 ? -47.821 47.990 -5.830 1.00 106.09 150 PRO B O 1
ATOM 2863 N N . LEU B 2 151 ? -48.566 46.452 -4.358 1.00 105.22 151 LEU B N 1
ATOM 2864 C CA . LEU B 2 151 ? -47.272 45.805 -4.177 1.00 108.15 151 LEU B CA 1
ATOM 2865 C C . LEU B 2 151 ? -46.700 45.286 -5.498 1.00 118.06 151 LEU B C 1
ATOM 2866 O O . LEU B 2 151 ? -45.484 45.278 -5.698 1.00 107.76 151 LEU B O 1
ATOM 2871 N N . ASP B 2 152 ? -47.585 44.869 -6.400 1.00 125.20 152 ASP B N 1
ATOM 2872 C CA . ASP B 2 152 ? -47.179 44.321 -7.692 1.00 129.89 152 ASP B CA 1
ATOM 2873 C C . ASP B 2 152 ? -46.475 45.357 -8.563 1.00 128.91 152 ASP B C 1
ATOM 2874 O O . ASP B 2 152 ? -45.765 45.005 -9.504 1.00 137.21 152 ASP B O 1
ATOM 2879 N N . LYS B 2 153 ? -46.672 46.633 -8.248 1.00 126.60 153 LYS B N 1
ATOM 2880 C CA . LYS B 2 153 ? -46.088 47.706 -9.041 1.00 129.95 153 LYS B CA 1
ATOM 2881 C C . LYS B 2 153 ? -45.154 48.573 -8.203 1.00 124.66 153 LYS B C 1
ATOM 2882 O O . LYS B 2 153 ? -45.183 49.800 -8.294 1.00 131.30 153 LYS B O 1
ATOM 2888 N N . SER B 2 154 ? -44.322 47.925 -7.395 1.00 122.04 154 SER B N 1
ATOM 2889 C CA . SER B 2 154 ? -43.424 48.632 -6.490 1.00 123.25 154 SER B CA 1
ATOM 2890 C C . SER B 2 154 ? -42.081 48.953 -7.139 1.00 112.16 154 SER B C 1
ATOM 2891 O O . SER B 2 154 ? -41.574 50.066 -7.016 1.00 119.92 154 SER B O 1
ATOM 2894 N N . LEU B 2 155 ? -41.510 47.975 -7.835 1.00 122.55 155 LEU B N 1
ATOM 2895 C CA . LEU B 2 155 ? -40.219 48.156 -8.490 1.00 129.24 155 LEU B CA 1
ATOM 2896 C C . LEU B 2 155 ? -40.385 48.825 -9.854 1.00 128.06 155 LEU B C 1
ATOM 2897 O O . LEU B 2 155 ? -39.477 48.802 -10.684 1.00 146.33 155 LEU B O 1
ATOM 2902 N N . THR B 2 156 ? -41.546 49.429 -10.080 1.00 114.49 156 THR B N 1
ATOM 2903 C CA . THR B 2 156 ? -41.843 50.034 -11.372 1.00 114.07 156 THR B CA 1
ATOM 2904 C C . THR B 2 156 ? -42.547 51.381 -11.237 1.00 118.12 156 THR B C 1
ATOM 2905 O O . THR B 2 156 ? -42.359 52.267 -12.072 1.00 119.71 156 THR B O 1
ATOM 2909 N N . LEU B 2 157 ? -43.356 51.520 -10.189 1.00 113.81 157 LEU B N 1
ATOM 2910 C CA . LEU B 2 157 ? -44.134 52.735 -9.928 1.00 117.43 157 LEU B CA 1
ATOM 2911 C C . LEU B 2 157 ? -45.134 53.043 -11.042 1.00 124.46 157 LEU B C 1
ATOM 2912 O O . LEU B 2 157 ? -45.521 54.195 -11.239 1.00 119.64 157 LEU B O 1
ATOM 2917 N N . GLY B 2 158 ? -45.555 52.009 -11.762 1.00 140.59 158 GLY B N 1
ATOM 2918 C CA . GLY B 2 158 ? -46.510 52.172 -12.843 1.00 153.12 158 GLY B CA 1
ATOM 2919 C C . GLY B 2 158 ? -45.907 52.864 -14.049 1.00 156.06 158 GLY B C 1
ATOM 2920 O O . GLY B 2 158 ? -46.509 53.773 -14.620 1.00 161.71 158 GLY B O 1
ATOM 2921 N N . LEU B 2 159 ? -44.712 52.431 -14.437 1.00 144.85 159 LEU B N 1
ATOM 2922 C CA . LEU B 2 159 ? -44.011 53.034 -15.563 1.00 144.75 159 LEU B CA 1
ATOM 2923 C C . LEU B 2 159 ? -43.774 52.022 -16.682 1.00 159.68 159 LEU B C 1
ATOM 2924 O O . LEU B 2 159 ? -44.638 51.817 -17.532 1.00 175.64 159 LEU B O 1
ATOM 2929 N N . PHE B 2 160 ? -42.602 51.393 -16.677 1.00 167.87 160 PHE B N 1
ATOM 2930 C CA . PHE B 2 160 ? -42.241 50.441 -17.723 1.00 189.78 160 PHE B CA 1
ATOM 2931 C C . PHE B 2 160 ? -43.040 49.146 -17.599 1.00 211.31 160 PHE B C 1
ATOM 2932 O O . PHE B 2 160 ? -43.042 48.309 -18.503 1.00 229.90 160 PHE B O 1
ATOM 2941 N N . TYR C 3 45 ? -78.327 45.277 -9.051 1.00 87.32 1 TYR C N 1
ATOM 2942 C CA . TYR C 3 45 ? -78.629 46.698 -9.136 1.00 77.62 1 TYR C CA 1
ATOM 2943 C C . TYR C 3 45 ? -78.485 47.332 -7.756 1.00 81.56 1 TYR C C 1
ATOM 2944 O O . TYR C 3 45 ? -78.459 46.619 -6.754 1.00 79.13 1 TYR C O 1
ATOM 2953 N N . PRO C 3 46 ? -78.364 48.670 -7.693 1.00 73.29 2 PRO C N 1
ATOM 2954 C CA . PRO C 3 46 ? -78.256 49.317 -6.378 1.00 70.07 2 PRO C CA 1
ATOM 2955 C C . PRO C 3 46 ? -79.435 49.006 -5.450 1.00 75.64 2 PRO C C 1
ATOM 2956 O O . PRO C 3 46 ? -79.250 48.945 -4.230 1.00 67.76 2 PRO C O 1
ATOM 2960 N N . PHE C 3 47 ? -80.624 48.795 -6.008 1.00 71.34 3 PHE C N 1
ATOM 2961 C CA . PHE C 3 47 ? -81.762 48.463 -5.161 1.00 80.41 3 PHE C CA 1
ATOM 2962 C C . PHE C 3 47 ? -81.664 47.018 -4.672 1.00 86.83 3 PHE C C 1
ATOM 2963 O O . PHE C 3 47 ? -82.299 46.649 -3.683 1.00 92.27 3 PHE C O 1
ATOM 2971 N N . TRP C 3 48 ? -80.858 46.209 -5.354 1.00 75.15 4 TRP C N 1
ATOM 2972 C CA . TRP C 3 48 ? -80.527 44.878 -4.855 1.00 83.65 4 TRP C CA 1
ATOM 2973 C C . TRP C 3 48 ? -79.527 44.997 -3.713 1.00 77.09 4 TRP C C 1
ATOM 2974 O O . TRP C 3 48 ? -79.496 44.163 -2.808 1.00 84.82 4 TRP C O 1
ATOM 2985 N N . ALA C 3 49 ? -78.707 46.042 -3.762 1.00 75.95 5 ALA C N 1
ATOM 2986 C CA . ALA C 3 49 ? -77.787 46.331 -2.672 1.00 85.05 5 ALA C CA 1
ATOM 2987 C C . ALA C 3 49 ? -78.571 46.741 -1.435 1.00 87.49 5 ALA C C 1
ATOM 2988 O O . ALA C 3 49 ? -78.290 46.274 -0.333 1.00 74.57 5 ALA C O 1
ATOM 2990 N N . GLN C 3 50 ? -79.565 47.605 -1.614 1.00 89.40 6 GLN C N 1
ATOM 2991 C CA . GLN C 3 50 ? -80.362 48.038 -0.471 1.00 81.79 6 GLN C CA 1
ATOM 2992 C C . GLN C 3 50 ? -81.360 46.958 -0.057 1.00 85.73 6 GLN C C 1
ATOM 2993 O O . GLN C 3 50 ? -81.913 47.004 1.040 1.00 95.88 6 GLN C O 1
ATOM 2999 N N . GLN C 3 51 ? -81.582 45.982 -0.932 1.00 86.59 7 GLN C N 1
ATOM 3000 C CA . GLN C 3 51 ? -82.443 44.851 -0.595 1.00 91.89 7 GLN C CA 1
ATOM 3001 C C . GLN C 3 51 ? -81.699 43.820 0.250 1.00 95.38 7 GLN C C 1
ATOM 3002 O O . GLN C 3 51 ? -82.226 43.322 1.246 1.00 88.49 7 GLN C O 1
ATOM 3008 N N . THR C 3 52 ? -80.472 43.506 -0.154 1.00 93.18 8 THR C N 1
ATOM 3009 C CA . THR C 3 52 ? -79.669 42.499 0.531 1.00 90.63 8 THR C CA 1
ATOM 3010 C C . THR C 3 52 ? -78.961 43.085 1.751 1.00 92.98 8 THR C C 1
ATOM 3011 O O . THR C 3 52 ? -78.818 42.419 2.778 1.00 99.99 8 THR C O 1
ATOM 3015 N N . TYR C 3 53 ? -78.527 44.336 1.637 1.00 82.62 9 TYR C N 1
ATOM 3016 C CA . TYR C 3 53 ? -77.819 45.003 2.725 1.00 83.13 9 TYR C CA 1
ATOM 3017 C C . TYR C 3 53 ? -78.528 46.296 3.122 1.00 81.85 9 TYR C C 1
ATOM 3018 O O . TYR C 3 53 ? -78.052 47.388 2.812 1.00 72.44 9 TYR C O 1
ATOM 3027 N N . PRO C 3 54 ? -79.665 46.173 3.824 1.00 80.21 10 PRO C N 1
ATOM 3028 C CA . PRO C 3 54 ? -80.556 47.298 4.133 1.00 77.49 10 PRO C CA 1
ATOM 3029 C C . PRO C 3 54 ? -79.910 48.381 4.993 1.00 78.22 10 PRO C C 1
ATOM 3030 O O . PRO C 3 54 ? -80.139 49.566 4.751 1.00 81.81 10 PRO C O 1
ATOM 3034 N N . GLU C 3 55 ? -79.118 47.977 5.981 1.00 97.91 11 GLU C N 1
ATOM 3035 C CA . GLU C 3 55 ? -78.555 48.918 6.946 1.00 90.50 11 GLU C CA 1
ATOM 3036 C C . GLU C 3 55 ? -77.614 49.929 6.301 1.00 81.31 11 GLU C C 1
ATOM 3037 O O . GLU C 3 55 ? -77.700 51.125 6.574 1.00 89.59 11 GLU C O 1
ATOM 3043 N N . THR C 3 56 ? -76.724 49.445 5.442 1.00 76.62 12 THR C N 1
ATOM 3044 C CA . THR C 3 56 ? -75.735 50.305 4.802 1.00 63.54 12 THR C CA 1
ATOM 3045 C C . THR C 3 56 ? -75.069 49.594 3.629 1.00 61.86 12 THR C C 1
ATOM 3046 O O . THR C 3 56 ? -74.907 48.376 3.652 1.00 71.63 12 THR C O 1
ATOM 3050 N N . PRO C 3 57 ? -74.691 50.355 2.591 1.00 70.41 13 PRO C N 1
ATOM 3051 C CA . PRO C 3 57 ? -73.962 49.773 1.461 1.00 70.28 13 PRO C CA 1
ATOM 3052 C C . PRO C 3 57 ? -72.465 49.672 1.733 1.00 71.11 13 PRO C C 1
ATOM 3053 O O . PRO C 3 57 ? -71.709 49.238 0.862 1.00 65.67 13 PRO C O 1
ATOM 3057 N N . ARG C 3 58 ? -72.048 50.068 2.931 1.00 71.48 14 ARG C N 1
ATOM 3058 C CA . ARG C 3 58 ? -70.631 50.104 3.277 1.00 62.72 14 ARG C CA 1
ATOM 3059 C C . ARG C 3 58 ? -70.309 49.168 4.435 1.00 55.69 14 ARG C C 1
ATOM 3060 O O . ARG C 3 58 ? -70.819 49.334 5.543 1.00 61.21 14 ARG C O 1
ATOM 3068 N N . GLU C 3 59 ? -69.461 48.182 4.167 1.00 57.79 15 GLU C N 1
ATOM 3069 C CA . GLU C 3 59 ? -69.029 47.230 5.184 1.00 64.26 15 GLU C CA 1
ATOM 3070 C C . GLU C 3 59 ? -68.068 47.901 6.173 1.00 64.41 15 GLU C C 1
ATOM 3071 O O . GLU C 3 59 ? -67.481 48.936 5.852 1.00 59.16 15 GLU C O 1
ATOM 3077 N N . PRO C 3 60 ? -67.918 47.329 7.383 1.00 60.40 16 PRO C N 1
ATOM 3078 C CA . PRO C 3 60 ? -67.031 47.916 8.399 1.00 59.78 16 PRO C CA 1
ATOM 3079 C C . PRO C 3 60 ? -65.599 48.136 7.906 1.00 70.94 16 PRO C C 1
ATOM 3080 O O . PRO C 3 60 ? -64.916 49.043 8.384 1.00 67.21 16 PRO C O 1
ATOM 3084 N N . THR C 3 61 ? -65.157 47.317 6.957 1.00 70.37 17 THR C N 1
ATOM 3085 C CA . THR C 3 61 ? -63.826 47.455 6.378 1.00 66.57 17 THR C CA 1
ATOM 3086 C C . THR C 3 61 ? -63.732 48.652 5.435 1.00 64.43 17 THR C C 1
ATOM 3087 O O . THR C 3 61 ? -62.636 49.084 5.076 1.00 70.69 17 THR C O 1
ATOM 3091 N N . GLY C 3 62 ? -64.884 49.181 5.032 1.00 58.27 18 GLY C N 1
ATOM 3092 C CA . GLY C 3 62 ? -64.934 50.284 4.090 1.00 54.95 18 GLY C CA 1
ATOM 3093 C C . GLY C 3 62 ? -65.307 49.816 2.695 1.00 67.78 18 GLY C C 1
ATOM 3094 O O . GLY C 3 62 ? -65.448 50.616 1.770 1.00 73.19 18 GLY C O 1
ATOM 3095 N N . ARG C 3 63 ? -65.469 48.506 2.552 1.00 59.38 19 ARG C N 1
ATOM 3096 C CA . ARG C 3 63 ? -65.796 47.898 1.267 1.00 75.78 19 ARG C CA 1
ATOM 3097 C C . ARG C 3 63 ? -67.275 48.062 0.915 1.00 78.15 19 ARG C C 1
ATOM 3098 O O . ARG C 3 63 ? -68.153 47.777 1.731 1.00 67.29 19 ARG C O 1
ATOM 3106 N N . ILE C 3 64 ? -67.541 48.531 -0.301 1.00 71.98 20 ILE C N 1
ATOM 3107 C CA . ILE C 3 64 ? -68.909 48.702 -0.782 1.00 70.07 20 ILE C CA 1
ATOM 3108 C C . ILE C 3 64 ? -69.505 47.346 -1.163 1.00 65.60 20 ILE C C 1
ATOM 3109 O O . ILE C 3 64 ? -68.831 46.514 -1.770 1.00 70.52 20 ILE C O 1
ATOM 3114 N N . VAL C 3 65 ? -70.767 47.131 -0.804 1.00 68.91 21 VAL C N 1
ATOM 3115 C CA . VAL C 3 65 ? -71.412 45.828 -0.960 1.00 76.55 21 VAL C CA 1
ATOM 3116 C C . VAL C 3 65 ? -71.592 45.369 -2.408 1.00 79.56 21 VAL C C 1
ATOM 3117 O O . VAL C 3 65 ? -71.793 44.179 -2.660 1.00 88.87 21 VAL C O 1
ATOM 3121 N N . CYS C 3 66 ? -71.520 46.302 -3.356 1.00 78.18 22 CYS C N 1
ATOM 3122 C CA . CYS C 3 66 ? -71.667 45.964 -4.773 1.00 78.25 22 CYS C CA 1
ATOM 3123 C C . CYS C 3 66 ? -70.599 44.972 -5.211 1.00 79.63 22 CYS C C 1
ATOM 3124 O O . CYS C 3 66 ? -70.790 44.216 -6.162 1.00 81.04 22 CYS C O 1
ATOM 3127 N N . ALA C 3 67 ? -69.476 44.979 -4.501 1.00 68.27 23 ALA C N 1
ATOM 3128 C CA . ALA C 3 67 ? -68.356 44.103 -4.809 1.00 70.88 23 ALA C CA 1
ATOM 3129 C C . ALA C 3 67 ? -68.668 42.642 -4.486 1.00 74.86 23 ALA C C 1
ATOM 3130 O O . ALA C 3 67 ? -67.925 41.742 -4.882 1.00 81.90 23 ALA C O 1
ATOM 3132 N N . ASN C 3 68 ? -69.762 42.405 -3.769 1.00 75.58 24 ASN C N 1
ATOM 3133 C CA . ASN C 3 68 ? -70.172 41.043 -3.443 1.00 73.29 24 ASN C CA 1
ATOM 3134 C C . ASN C 3 68 ? -70.826 40.346 -4.629 1.00 79.12 24 ASN C C 1
ATOM 3135 O O . ASN C 3 68 ? -70.904 39.120 -4.670 1.00 86.18 24 ASN C O 1
ATOM 3140 N N . CYS C 3 69 ? -71.294 41.131 -5.594 1.00 81.17 25 CYS C N 1
ATOM 3141 C CA . CYS C 3 69 ? -71.963 40.579 -6.766 1.00 76.84 25 CYS C CA 1
ATOM 3142 C C . CYS C 3 69 ? -71.258 40.983 -8.059 1.00 80.28 25 CYS C C 1
ATOM 3143 O O . CYS C 3 69 ? -71.314 40.264 -9.059 1.00 83.03 25 CYS C O 1
ATOM 3146 N N . HIS C 3 70 ? -70.607 42.142 -8.036 1.00 80.53 26 HIS C N 1
ATOM 3147 C CA . HIS C 3 70 ? -69.791 42.589 -9.160 1.00 84.78 26 HIS C CA 1
ATOM 3148 C C . HIS C 3 70 ? -68.325 42.328 -8.857 1.00 81.54 26 HIS C C 1
ATOM 3149 O O . HIS C 3 70 ? -67.694 43.076 -8.113 1.00 90.85 26 HIS C O 1
ATOM 3156 N N . LEU C 3 71 ? -67.789 41.267 -9.449 1.00 85.46 27 LEU C N 1
ATOM 3157 C CA . LEU C 3 71 ? -66.500 40.726 -9.035 1.00 80.40 27 LEU C CA 1
ATOM 3158 C C . LEU C 3 71 ? -65.313 41.329 -9.783 1.00 81.67 27 LEU C C 1
ATOM 3159 O O . LEU C 3 71 ? -64.167 41.167 -9.365 1.00 96.17 27 LEU C O 1
ATOM 3164 N N . ALA C 3 72 ? -65.585 42.025 -10.881 1.00 83.83 28 ALA C N 1
ATOM 3165 C CA . ALA C 3 72 ? -64.521 42.644 -11.668 1.00 91.12 28 ALA C CA 1
ATOM 3166 C C . ALA C 3 72 ? -64.256 44.076 -11.217 1.00 81.37 28 ALA C C 1
ATOM 3167 O O . ALA C 3 72 ? -65.167 44.784 -10.790 1.00 85.19 28 ALA C O 1
ATOM 3169 N N . ALA C 3 73 ? -62.999 44.494 -11.322 1.00 86.02 29 ALA C N 1
ATOM 3170 C CA . ALA C 3 73 ? -62.580 45.817 -10.872 1.00 82.78 29 ALA C CA 1
ATOM 3171 C C . ALA C 3 73 ? -62.310 46.758 -12.042 1.00 87.32 29 ALA C C 1
ATOM 3172 O O . ALA C 3 73 ? -61.487 46.468 -12.910 1.00 85.86 29 ALA C O 1
ATOM 3174 N N . LYS C 3 74 ? -63.012 47.886 -12.057 1.00 80.95 30 LYS C N 1
ATOM 3175 C CA . LYS C 3 74 ? -62.779 48.929 -13.048 1.00 82.06 30 LYS C CA 1
ATOM 3176 C C . LYS C 3 74 ? -62.633 50.272 -12.334 1.00 79.98 30 LYS C C 1
ATOM 3177 O O . LYS C 3 74 ? -63.184 50.458 -11.251 1.00 79.44 30 LYS C O 1
ATOM 3183 N N . PRO C 3 75 ? -61.877 51.209 -12.929 1.00 81.77 31 PRO C N 1
ATOM 3184 C CA . PRO C 3 75 ? -61.598 52.488 -12.262 1.00 80.25 31 PRO C CA 1
ATOM 3185 C C . PRO C 3 75 ? -62.810 53.412 -12.150 1.00 78.99 31 PRO C C 1
ATOM 3186 O O . PRO C 3 75 ? -63.508 53.638 -13.136 1.00 87.32 31 PRO C O 1
ATOM 3190 N N . THR C 3 76 ? -63.046 53.943 -10.954 1.00 82.57 32 THR C N 1
ATOM 3191 C CA . THR C 3 76 ? -64.101 54.929 -10.739 1.00 72.77 32 THR C CA 1
ATOM 3192 C C . THR C 3 76 ? -63.510 56.220 -10.173 1.00 80.21 32 THR C C 1
ATOM 3193 O O . THR C 3 76 ? -62.679 56.182 -9.264 1.00 80.42 32 THR C O 1
ATOM 3197 N N . GLU C 3 77 ? -63.933 57.359 -10.715 1.00 80.94 33 GLU C N 1
ATOM 3198 C CA . GLU C 3 77 ? -63.415 58.651 -10.269 1.00 83.01 33 GLU C CA 1
ATOM 3199 C C . GLU C 3 77 ? -64.497 59.492 -9.598 1.00 79.61 33 GLU C C 1
ATOM 3200 O O . GLU C 3 77 ? -65.686 59.210 -9.734 1.00 93.41 33 GLU C O 1
ATOM 3206 N N . VAL C 3 78 ? -64.074 60.511 -8.854 1.00 87.82 34 VAL C N 1
ATOM 3207 C CA . VAL C 3 78 ? -64.994 61.453 -8.218 1.00 76.16 34 VAL C CA 1
ATOM 3208 C C . VAL C 3 78 ? -64.509 62.890 -8.371 1.00 72.93 34 VAL C C 1
ATOM 3209 O O . VAL C 3 78 ? -63.309 63.150 -8.413 1.00 99.85 34 VAL C O 1
ATOM 3213 N N . GLU C 3 79 ? -65.453 63.821 -8.439 1.00 80.91 35 GLU C N 1
ATOM 3214 C CA . GLU C 3 79 ? -65.145 65.241 -8.451 1.00 72.18 35 GLU C CA 1
ATOM 3215 C C . GLU C 3 79 ? -66.046 65.970 -7.464 1.00 68.98 35 GLU C C 1
ATOM 3216 O O . GLU C 3 79 ? -67.234 66.171 -7.722 1.00 74.65 35 GLU C O 1
ATOM 3222 N N . VAL C 3 80 ? -65.473 66.343 -6.325 1.00 64.80 36 VAL C N 1
ATOM 3223 C CA . VAL C 3 80 ? -66.171 67.139 -5.329 1.00 66.94 36 VAL C CA 1
ATOM 3224 C C . VAL C 3 80 ? -65.323 68.362 -5.002 1.00 64.14 36 VAL C C 1
ATOM 3225 O O . VAL C 3 80 ? -64.101 68.323 -5.145 1.00 68.08 36 VAL C O 1
ATOM 3229 N N . PRO C 3 81 ? -65.967 69.464 -4.588 1.00 68.02 37 PRO C N 1
ATOM 3230 C CA . PRO C 3 81 ? -65.205 70.648 -4.173 1.00 64.71 37 PRO C CA 1
ATOM 3231 C C . PRO C 3 81 ? -64.334 70.354 -2.958 1.00 65.21 37 PRO C C 1
ATOM 3232 O O . PRO C 3 81 ? -64.705 69.519 -2.133 1.00 75.79 37 PRO C O 1
ATOM 3236 N N . GLN C 3 82 ? -63.191 71.024 -2.853 1.00 71.13 38 GLN C N 1
ATOM 3237 C CA . GLN C 3 82 ? -62.334 70.863 -1.688 1.00 65.82 38 GLN C CA 1
ATOM 3238 C C . GLN C 3 82 ? -63.077 71.333 -0.443 1.00 72.56 38 GLN C C 1
ATOM 3239 O O . GLN C 3 82 ? -62.956 70.738 0.628 1.00 72.15 38 GLN C O 1
ATOM 3245 N N . SER C 3 83 ? -63.852 72.402 -0.595 1.00 63.83 39 SER C N 1
ATOM 3246 C CA . SER C 3 83 ? -64.661 72.924 0.498 1.00 65.41 39 SER C CA 1
ATOM 3247 C C . SER C 3 83 ? -65.925 73.601 -0.019 1.00 72.92 39 SER C C 1
ATOM 3248 O O . SER C 3 83 ? -65.959 74.105 -1.142 1.00 73.04 39 SER C O 1
ATOM 3251 N N . VAL C 3 84 ? -66.968 73.599 0.804 1.00 61.60 40 VAL C N 1
ATOM 3252 C CA . VAL C 3 84 ? -68.220 74.261 0.461 1.00 60.17 40 VAL C CA 1
ATOM 3253 C C . VAL C 3 84 ? -68.732 75.080 1.640 1.00 66.59 40 VAL C C 1
ATOM 3254 O O . VAL C 3 84 ? -68.427 74.778 2.794 1.00 63.98 40 VAL C O 1
ATOM 3258 N N . LEU C 3 85 ? -69.498 76.123 1.344 1.00 60.58 41 LEU C N 1
ATOM 3259 C CA . LEU C 3 85 ? -70.161 76.905 2.378 1.00 65.95 41 LEU C CA 1
ATOM 3260 C C . LEU C 3 85 ? -71.466 76.214 2.773 1.00 67.27 41 LEU C C 1
ATOM 3261 O O . LEU C 3 85 ? -71.996 75.408 2.006 1.00 66.44 41 LEU C O 1
ATOM 3266 N N . PRO C 3 86 ? -71.984 76.511 3.977 1.00 64.61 42 PRO C N 1
ATOM 3267 C CA . PRO C 3 86 ? -73.258 75.918 4.399 1.00 61.36 42 PRO C CA 1
ATOM 3268 C C . PRO C 3 86 ? -74.437 76.394 3.554 1.00 65.37 42 PRO C C 1
ATOM 3269 O O . PRO C 3 86 ? -74.388 77.496 3.006 1.00 71.35 42 PRO C O 1
ATOM 3273 N N . ASP C 3 87 ? -75.475 75.565 3.463 1.00 66.48 43 ASP C N 1
ATOM 3274 C CA . ASP C 3 87 ? -76.683 75.873 2.696 1.00 72.51 43 ASP C CA 1
ATOM 3275 C C . ASP C 3 87 ? -76.349 76.283 1.264 1.00 65.30 43 ASP C C 1
ATOM 3276 O O . ASP C 3 87 ? -76.881 77.262 0.742 1.00 71.53 43 ASP C O 1
ATOM 3281 N N . THR C 3 88 ? -75.462 75.523 0.635 1.00 74.21 44 THR C N 1
ATOM 3282 C CA . THR C 3 88 ? -75.023 75.820 -0.720 1.00 72.28 44 THR C CA 1
ATOM 3283 C C . THR C 3 88 ? -75.215 74.605 -1.621 1.00 63.88 44 THR C C 1
ATOM 3284 O O . THR C 3 88 ? -74.979 73.470 -1.208 1.00 67.66 44 THR C O 1
ATOM 3288 N N . VAL C 3 89 ? -75.667 74.848 -2.845 1.00 64.52 45 VAL C N 1
ATOM 3289 C CA . VAL C 3 89 ? -75.790 73.788 -3.832 1.00 64.46 45 VAL C CA 1
ATOM 3290 C C . VAL C 3 89 ? -74.496 73.676 -4.624 1.00 66.46 45 VAL C C 1
ATOM 3291 O O . VAL C 3 89 ? -74.002 74.664 -5.168 1.00 76.26 45 VAL C O 1
ATOM 3295 N N . PHE C 3 90 ? -73.940 72.4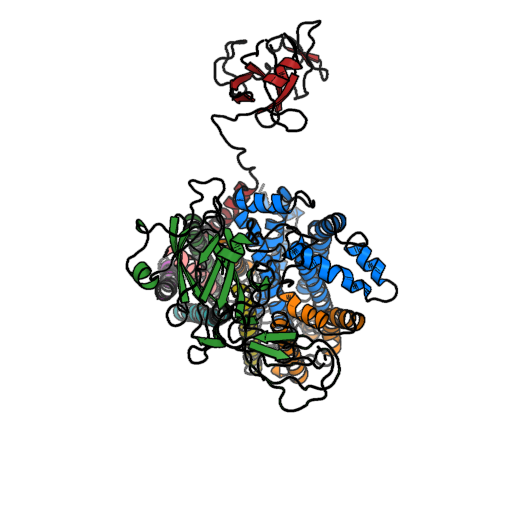72 -4.675 1.00 67.38 46 PHE C N 1
ATOM 3296 C CA . PHE C 3 90 ? -72.716 72.238 -5.423 1.00 65.36 46 PHE C CA 1
ATOM 3297 C C . PHE C 3 90 ? -72.806 70.942 -6.218 1.00 71.84 46 PHE C C 1
ATOM 3298 O O . PHE C 3 90 ? -73.744 70.161 -6.053 1.00 81.29 46 PHE C O 1
ATOM 3306 N N . LYS C 3 91 ? -71.815 70.720 -7.073 1.00 77.43 47 LYS C N 1
ATOM 3307 C CA . LYS C 3 91 ? -71.821 69.584 -7.982 1.00 69.16 47 LYS C CA 1
ATOM 3308 C C . LYS C 3 91 ? -70.870 68.481 -7.528 1.00 63.90 47 LYS C C 1
ATOM 3309 O O . LYS C 3 91 ? -69.740 68.750 -7.125 1.00 73.87 47 LYS C O 1
ATOM 3315 N N . ALA C 3 92 ? -71.338 67.239 -7.586 1.00 76.44 48 ALA C N 1
ATOM 3316 C CA . ALA C 3 92 ? -70.485 66.087 -7.317 1.00 71.83 48 ALA C CA 1
ATOM 3317 C C . ALA C 3 92 ? -70.541 65.114 -8.492 1.00 83.21 48 ALA C C 1
ATOM 3318 O O . ALA C 3 92 ? -71.572 64.498 -8.743 1.00 83.77 48 ALA C O 1
ATOM 3320 N N . VAL C 3 93 ? -69.434 64.974 -9.211 1.00 70.73 49 VAL C N 1
ATOM 3321 C CA . VAL C 3 93 ? -69.429 64.156 -10.420 1.00 72.45 49 VAL C CA 1
ATOM 3322 C C . VAL C 3 93 ? -68.801 62.783 -10.204 1.00 70.17 49 VAL C C 1
ATOM 3323 O O . VAL C 3 93 ? -67.618 62.675 -9.910 1.00 76.20 49 VAL C O 1
ATOM 3327 N N . VAL C 3 94 ? -69.598 61.731 -10.357 1.00 75.30 50 VAL C N 1
ATOM 3328 C CA . VAL C 3 94 ? -69.073 60.373 -10.298 1.00 69.70 50 VAL C CA 1
ATOM 3329 C C . VAL C 3 94 ? -68.768 59.868 -11.704 1.00 78.44 50 VAL C C 1
ATOM 3330 O O . VAL C 3 94 ? -69.660 59.778 -12.546 1.00 79.54 50 VAL C O 1
ATOM 3334 N N . LYS C 3 95 ? -67.503 59.546 -11.954 1.00 83.69 51 LYS C N 1
ATOM 3335 C CA . LYS C 3 95 ? -67.070 59.109 -13.277 1.00 75.87 51 LYS C CA 1
ATOM 3336 C C . LYS C 3 95 ? -66.911 57.594 -13.355 1.00 68.75 51 LYS C C 1
ATOM 3337 O O . LYS C 3 95 ? -66.130 56.997 -12.610 1.00 69.90 51 LYS C O 1
ATOM 3343 N N . ILE C 3 96 ? -67.660 56.989 -14.272 1.00 75.37 52 ILE C N 1
ATOM 3344 C CA . ILE C 3 96 ? -67.664 55.544 -14.472 1.00 75.25 52 ILE C CA 1
ATOM 3345 C C . ILE C 3 96 ? -67.314 55.218 -15.927 1.00 90.45 52 ILE C C 1
ATOM 3346 O O . ILE C 3 96 ? -68.187 54.851 -16.715 1.00 89.49 52 ILE C O 1
ATOM 3351 N N . PRO C 3 97 ? -66.028 55.357 -16.290 1.00 87.61 53 PRO C N 1
ATOM 3352 C CA . PRO C 3 97 ? -65.600 55.244 -17.689 1.00 81.99 53 PRO C CA 1
ATOM 3353 C C . PRO C 3 97 ? -65.414 53.807 -18.173 1.00 80.12 53 PRO C C 1
ATOM 3354 O O . PRO C 3 97 ? -64.968 52.945 -17.416 1.00 84.90 53 PRO C O 1
ATOM 3358 N N . TYR C 3 98 ? -65.751 53.565 -19.436 1.00 83.36 54 TYR C N 1
ATOM 3359 C CA . TYR C 3 98 ? -65.523 52.269 -20.066 1.00 82.76 54 TYR C CA 1
ATOM 3360 C C . TYR C 3 98 ? -65.446 52.434 -21.580 1.00 87.08 54 TYR C C 1
ATOM 3361 O O . TYR C 3 98 ? -65.679 53.523 -22.104 1.00 95.72 54 TYR C O 1
ATOM 3370 N N . ASP C 3 99 ? -65.121 51.350 -22.279 1.00 93.14 55 ASP C N 1
ATOM 3371 C CA . ASP C 3 99 ? -65.038 51.374 -23.735 1.00 94.44 55 ASP C CA 1
ATOM 3372 C C . ASP C 3 99 ? -66.406 51.080 -24.345 1.00 104.70 55 ASP C C 1
ATOM 3373 O O . ASP C 3 99 ? -66.907 49.958 -24.257 1.00 97.14 55 ASP C O 1
ATOM 3378 N N . THR C 3 100 ? -67.005 52.093 -24.964 1.00 112.05 56 THR C N 1
ATOM 3379 C CA . THR C 3 100 ? -68.334 51.952 -25.553 1.00 114.54 56 THR C CA 1
ATOM 3380 C C . THR C 3 100 ? -68.324 51.029 -26.767 1.00 114.95 56 THR C C 1
ATOM 3381 O O . THR C 3 100 ? -69.318 50.365 -27.058 1.00 122.47 56 THR C O 1
ATOM 3385 N N . SER C 3 101 ? -67.196 50.986 -27.471 1.00 116.06 57 SER C N 1
ATOM 3386 C CA . SER C 3 101 ? -67.065 50.133 -28.648 1.00 118.50 57 SER C CA 1
ATOM 3387 C C . SER C 3 101 ? -66.961 48.664 -28.248 1.00 115.69 57 SER C C 1
ATOM 3388 O O . SER C 3 101 ? -67.127 47.771 -29.077 1.00 122.70 57 SER C O 1
ATOM 3391 N N . VAL C 3 102 ? -66.677 48.420 -26.973 1.00 116.38 58 VAL C N 1
ATOM 3392 C CA . VAL C 3 102 ? -66.646 47.063 -26.445 1.00 112.20 58 VAL C CA 1
ATOM 3393 C C . VAL C 3 102 ? -67.951 46.757 -25.729 1.00 111.67 58 VAL C C 1
ATOM 3394 O O . VAL C 3 102 ? -68.259 47.351 -24.696 1.00 102.51 58 VAL C O 1
ATOM 3398 N N . GLN C 3 103 ? -68.719 45.830 -26.284 1.00 125.78 59 GLN C N 1
ATOM 3399 C CA . GLN C 3 103 ? -70.013 45.489 -25.716 1.00 129.02 59 GLN C CA 1
ATOM 3400 C C . GLN C 3 103 ? -69.936 44.250 -24.830 1.00 117.45 59 GLN C C 1
ATOM 3401 O O . GLN C 3 103 ? -68.980 43.480 -24.903 1.00 112.43 59 GLN C O 1
ATOM 3407 N N . GLN C 3 104 ? -70.952 44.070 -23.992 1.00 111.30 60 GLN C N 1
ATOM 3408 C CA . GLN C 3 104 ? -70.983 42.964 -23.040 1.00 102.68 60 GLN C CA 1
ATOM 3409 C C . GLN C 3 104 ? -71.933 41.860 -23.483 1.00 108.52 60 GLN C C 1
ATOM 3410 O O . GLN C 3 104 ? -72.483 41.900 -24.583 1.00 108.44 60 GLN C O 1
ATOM 3416 N N . VAL C 3 105 ? -72.126 40.878 -22.611 1.00 112.89 61 VAL C N 1
ATOM 3417 C CA . VAL C 3 105 ? -73.032 39.770 -22.886 1.00 107.74 61 VAL C CA 1
ATOM 3418 C C . VAL C 3 105 ? -74.347 39.941 -22.134 1.00 111.02 61 VAL C C 1
ATOM 3419 O O . VAL C 3 105 ? -74.361 40.059 -20.908 1.00 121.46 61 VAL C O 1
ATOM 3423 N N . GLY C 3 106 ? -75.448 39.961 -22.878 1.00 107.95 62 GLY C N 1
ATOM 3424 C CA . GLY C 3 106 ? -76.768 40.070 -22.285 1.00 107.17 62 GLY C CA 1
ATOM 3425 C C . GLY C 3 106 ? -77.224 38.754 -21.684 1.00 107.95 62 GLY C C 1
ATOM 3426 O O . GLY C 3 106 ? -76.590 37.721 -21.891 1.00 109.70 62 GLY C O 1
ATOM 3427 N N . ALA C 3 107 ? -78.329 38.792 -20.946 1.00 107.37 63 ALA C N 1
ATOM 3428 C CA . ALA C 3 107 ? -78.845 37.609 -20.265 1.00 115.32 63 ALA C CA 1
ATOM 3429 C C . ALA C 3 107 ? -79.133 36.461 -21.229 1.00 116.82 63 ALA C C 1
ATOM 3430 O O . ALA C 3 107 ? -78.971 35.294 -20.873 1.00 126.75 63 ALA C O 1
ATOM 3432 N N . ASP C 3 108 ? -79.553 36.793 -22.447 1.00 116.03 64 ASP C N 1
ATOM 3433 C CA . ASP C 3 108 ? -79.888 35.771 -23.437 1.00 121.25 64 ASP C CA 1
ATOM 3434 C C . ASP C 3 108 ? -78.655 35.270 -24.187 1.00 123.12 64 ASP C C 1
ATOM 3435 O O . ASP C 3 108 ? -78.750 34.365 -25.015 1.00 127.62 64 ASP C O 1
ATOM 3440 N N . GLY C 3 109 ? -77.501 35.859 -23.894 1.00 125.43 65 GLY C N 1
ATOM 3441 C CA . GLY C 3 109 ? -76.257 35.419 -24.498 1.00 128.99 65 GLY C CA 1
ATOM 3442 C C . GLY C 3 109 ? -75.749 36.282 -25.640 1.00 126.57 65 GLY C C 1
ATOM 3443 O O . GLY C 3 109 ? -74.633 36.079 -26.117 1.00 125.09 65 GLY C O 1
ATOM 3444 N N . SER C 3 110 ? -76.557 37.242 -26.083 1.00 123.64 66 SER C N 1
ATOM 3445 C CA . SER C 3 110 ? -76.166 38.121 -27.181 1.00 125.61 66 SER C CA 1
ATOM 3446 C C . SER C 3 110 ? -75.474 39.382 -26.657 1.00 121.18 66 SER C C 1
ATOM 3447 O O . SER C 3 110 ? -75.549 39.691 -25.460 1.00 117.00 66 SER C O 1
ATOM 3450 N N . LYS C 3 111 ? -74.790 40.108 -27.540 1.00 123.11 67 LYS C N 1
ATOM 3451 C CA . LYS C 3 111 ? -74.201 41.394 -27.152 1.00 138.70 67 LYS C CA 1
ATOM 3452 C C . LYS C 3 111 ? -75.254 42.397 -26.688 1.00 142.67 67 LYS C C 1
ATOM 3453 O O . LYS C 3 111 ? -76.377 42.406 -27.181 1.00 153.36 67 LYS C O 1
ATOM 3459 N N . VAL C 3 112 ? -74.879 43.231 -25.727 1.00 124.55 68 VAL C N 1
ATOM 3460 C CA . VAL C 3 112 ? -75.646 44.425 -25.431 1.00 114.91 68 VAL C CA 1
ATOM 3461 C C . VAL C 3 112 ? -74.691 45.486 -24.915 1.00 113.06 68 VAL C C 1
ATOM 3462 O O . VAL C 3 112 ? -73.628 45.155 -24.397 1.00 122.90 68 VAL C O 1
ATOM 3466 N N . GLY C 3 113 ? -75.043 46.757 -25.092 1.00 106.39 69 GLY C N 1
ATOM 3467 C CA . GLY C 3 113 ? -74.327 47.832 -24.434 1.00 102.67 69 GLY C CA 1
ATOM 3468 C C . GLY C 3 113 ? -74.556 47.691 -22.943 1.00 98.17 69 GLY C C 1
ATOM 3469 O O . GLY C 3 113 ? -75.501 47.029 -22.518 1.00 101.46 69 GLY C O 1
ATOM 3470 N N . LEU C 3 114 ? -73.701 48.299 -22.136 1.00 94.52 70 LEU C N 1
ATOM 3471 C CA . LEU C 3 114 ? -73.846 48.150 -20.696 1.00 101.27 70 LEU C CA 1
ATOM 3472 C C . LEU C 3 114 ? -74.347 49.428 -20.028 1.00 94.23 70 LEU C C 1
ATOM 3473 O O . LEU C 3 114 ? -74.170 50.528 -20.553 1.00 96.65 70 LEU C O 1
ATOM 3478 N N . ASN C 3 115 ? -74.989 49.270 -18.874 1.00 91.61 71 ASN C N 1
ATOM 3479 C CA . ASN C 3 115 ? -75.471 50.406 -18.095 1.00 83.10 71 ASN C CA 1
ATOM 3480 C C . ASN C 3 115 ? -74.543 50.724 -16.931 1.00 86.46 71 ASN C C 1
ATOM 3481 O O . ASN C 3 115 ? -73.789 49.863 -16.477 1.00 87.36 71 ASN C O 1
ATOM 3486 N N . VAL C 3 116 ? -74.602 51.960 -16.448 1.00 85.78 72 VAL C N 1
ATOM 3487 C CA . VAL C 3 116 ? -73.779 52.376 -15.319 1.00 80.96 72 VAL C CA 1
ATOM 3488 C C . VAL C 3 116 ? -74.639 52.645 -14.089 1.00 81.28 72 VAL C C 1
ATOM 3489 O O . VAL C 3 116 ? -75.821 52.970 -14.205 1.00 79.67 72 VAL C O 1
ATOM 3493 N N . GLY C 3 117 ? -74.045 52.483 -12.912 1.00 83.29 73 GLY C N 1
ATOM 3494 C CA . GLY C 3 117 ? -74.741 52.744 -11.663 1.00 67.10 73 GLY C CA 1
ATOM 3495 C C . GLY C 3 117 ? -73.765 53.208 -10.600 1.00 79.17 73 GLY C C 1
ATOM 3496 O O . GLY C 3 117 ? -72.560 53.032 -10.753 1.00 76.11 73 GLY C O 1
ATOM 3497 N N . ALA C 3 118 ? -74.272 53.799 -9.523 1.00 62.64 74 ALA C N 1
ATOM 3498 C CA . ALA C 3 118 ? -73.396 54.320 -8.481 1.00 62.17 74 ALA C CA 1
ATOM 3499 C C . ALA C 3 118 ? -74.091 54.506 -7.137 1.00 64.37 74 ALA C C 1
ATOM 3500 O O . ALA C 3 118 ? -75.308 54.671 -7.068 1.00 68.60 74 ALA C O 1
ATOM 3502 N N . VAL C 3 119 ? -73.296 54.471 -6.072 1.00 75.74 75 VAL C N 1
ATOM 3503 C CA . VAL C 3 119 ? -73.752 54.873 -4.747 1.00 63.51 75 VAL C CA 1
ATOM 3504 C C . VAL C 3 119 ? -72.828 55.964 -4.208 1.00 66.61 75 VAL C C 1
ATOM 3505 O O . VAL C 3 119 ? -71.603 55.824 -4.216 1.00 65.36 75 VAL C O 1
ATOM 3509 N N . LEU C 3 120 ? -73.428 57.063 -3.768 1.00 62.68 76 LEU C N 1
ATOM 3510 C CA . LEU C 3 120 ? -72.692 58.201 -3.242 1.00 57.42 76 LEU C CA 1
ATOM 3511 C C . LEU C 3 120 ? -73.031 58.411 -1.771 1.00 65.26 76 LEU C C 1
ATOM 3512 O O . LEU C 3 120 ? -74.159 58.759 -1.424 1.00 68.52 76 LEU C O 1
ATOM 3517 N N . MET C 3 121 ? -72.044 58.186 -0.912 1.00 63.99 77 MET C N 1
ATOM 3518 C CA . MET C 3 121 ? -72.203 58.356 0.524 1.00 63.31 77 MET C CA 1
ATOM 3519 C C . MET C 3 121 ? -71.639 59.699 0.956 1.00 61.10 77 MET C C 1
ATOM 3520 O O . MET C 3 121 ? -70.420 59.890 1.014 1.00 65.70 77 MET C O 1
ATOM 3525 N N . LEU C 3 122 ? -72.547 60.622 1.251 1.00 66.46 78 LEU C N 1
ATOM 3526 C CA . LEU C 3 122 ? -72.200 61.980 1.638 1.00 65.37 78 LEU C CA 1
ATOM 3527 C C . LEU C 3 122 ? -72.135 62.089 3.158 1.00 65.36 78 LEU C C 1
ATOM 3528 O O . LEU C 3 122 ? -72.642 61.214 3.862 1.00 66.48 78 LEU C O 1
ATOM 3533 N N . PRO C 3 123 ? -71.497 63.154 3.674 1.00 61.62 79 PRO C N 1
ATOM 3534 C CA . PRO C 3 123 ? -71.491 63.360 5.127 1.00 61.97 79 PRO C CA 1
ATOM 3535 C C . PRO C 3 123 ? -72.887 63.647 5.669 1.00 61.45 79 PRO C C 1
ATOM 3536 O O . PRO C 3 123 ? -73.795 63.960 4.897 1.00 73.60 79 PRO C O 1
ATOM 3540 N N . GLU C 3 124 ? -73.046 63.541 6.984 1.00 62.71 80 GLU C N 1
ATOM 3541 C CA . GLU C 3 124 ? -74.325 63.808 7.631 1.00 66.89 80 GLU C CA 1
ATOM 3542 C C . GLU C 3 124 ? -74.797 65.231 7.346 1.00 63.12 80 GLU C C 1
ATOM 3543 O O . GLU C 3 124 ? -74.004 66.173 7.374 1.00 60.06 80 GLU C O 1
ATOM 3549 N N . GLY C 3 125 ? -76.087 65.380 7.059 1.00 59.84 81 GLY C N 1
ATOM 3550 C CA . GLY C 3 125 ? -76.657 66.684 6.768 1.00 55.35 81 GLY C CA 1
ATOM 3551 C C . GLY C 3 125 ? -76.737 66.971 5.279 1.00 56.30 81 GLY C C 1
ATOM 3552 O O . GLY C 3 125 ? -77.666 67.632 4.818 1.00 60.69 81 GLY C O 1
ATOM 3553 N N . PHE C 3 126 ? -75.756 66.479 4.528 1.00 59.29 82 PHE C N 1
ATOM 3554 C CA . PHE C 3 126 ? -75.752 66.620 3.075 1.00 61.99 82 PHE C CA 1
ATOM 3555 C C . PHE C 3 126 ? -76.872 65.784 2.459 1.00 70.49 82 PHE C C 1
ATOM 3556 O O . PHE C 3 126 ? -77.222 64.724 2.979 1.00 75.39 82 PHE C O 1
ATOM 3564 N N . LYS C 3 127 ? -77.432 66.265 1.355 1.00 63.83 83 LYS C N 1
ATOM 3565 C CA . LYS C 3 127 ? -78.480 65.541 0.645 1.00 69.75 83 LYS C CA 1
ATOM 3566 C C . LYS C 3 127 ? -78.640 66.091 -0.765 1.00 69.81 83 LYS C C 1
ATOM 3567 O O . LYS C 3 127 ? -78.077 67.135 -1.098 1.00 67.90 83 LYS C O 1
ATOM 3573 N N . ILE C 3 128 ? -79.400 65.383 -1.593 1.00 63.70 84 ILE C N 1
ATOM 3574 C CA . ILE C 3 128 ? -79.653 65.835 -2.955 1.00 63.61 84 ILE C CA 1
ATOM 3575 C C . ILE C 3 128 ? -80.411 67.157 -2.920 1.00 63.52 84 ILE C C 1
ATOM 3576 O O . ILE C 3 128 ? -81.425 67.284 -2.234 1.00 64.71 84 ILE C O 1
ATOM 3581 N N . ALA C 3 129 ? -79.901 68.142 -3.652 1.00 69.17 85 ALA C N 1
ATOM 3582 C CA . ALA C 3 129 ? -80.468 69.485 -3.637 1.00 66.41 85 ALA C CA 1
ATOM 3583 C C . ALA C 3 129 ? -81.908 69.499 -4.131 1.00 72.08 85 ALA C C 1
ATOM 3584 O O . ALA C 3 129 ? -82.253 68.792 -5.079 1.00 77.07 85 ALA C O 1
ATOM 3586 N N . PRO C 3 130 ? -82.763 70.288 -3.466 1.00 86.35 86 PRO C N 1
ATOM 3587 C CA . PRO C 3 130 ? -84.113 70.536 -3.980 1.00 78.26 86 PRO C CA 1
ATOM 3588 C C . PRO C 3 130 ? -84.045 71.220 -5.342 1.00 77.76 86 PRO C C 1
ATOM 3589 O O . PRO C 3 130 ? -83.167 72.057 -5.561 1.00 96.53 86 PRO C O 1
ATOM 3593 N N . GLU C 3 131 ? -84.956 70.864 -6.241 1.00 87.51 87 GLU C N 1
ATOM 3594 C CA . GLU C 3 131 ? -84.931 71.372 -7.610 1.00 89.25 87 GLU C CA 1
ATOM 3595 C C . GLU C 3 131 ? -85.088 72.893 -7.686 1.00 92.57 87 GLU C C 1
ATOM 3596 O O . GLU C 3 131 ? -84.592 73.524 -8.618 1.00 93.50 87 GLU C O 1
ATOM 3602 N N . ASP C 3 132 ? -85.775 73.475 -6.707 1.00 94.82 88 ASP C N 1
ATOM 3603 C CA . ASP C 3 132 ? -85.934 74.929 -6.633 1.00 98.40 88 ASP C CA 1
ATOM 3604 C C . ASP C 3 132 ? -84.592 75.613 -6.392 1.00 102.09 88 ASP C C 1
ATOM 3605 O O . ASP C 3 132 ? -84.419 76.792 -6.704 1.00 105.94 88 ASP C O 1
ATOM 3610 N N . ARG C 3 133 ? -83.643 74.861 -5.840 1.00 92.37 89 ARG C N 1
ATOM 3611 C CA . ARG C 3 133 ? -82.335 75.398 -5.484 1.00 90.86 89 ARG C CA 1
ATOM 3612 C C . ARG C 3 133 ? -81.280 75.120 -6.549 1.00 89.10 89 ARG C C 1
ATOM 3613 O O . ARG C 3 133 ? -80.135 75.549 -6.414 1.00 88.19 89 ARG C O 1
ATOM 3621 N N . ILE C 3 134 ? -81.658 74.394 -7.598 1.00 88.67 90 ILE C N 1
ATOM 3622 C CA . ILE C 3 134 ? -80.706 74.028 -8.645 1.00 87.40 90 ILE C CA 1
ATOM 3623 C C . ILE C 3 134 ? -80.731 75.013 -9.812 1.00 99.80 90 ILE C C 1
ATOM 3624 O O . ILE C 3 134 ? -81.791 75.295 -10.368 1.00 102.36 90 ILE C O 1
ATOM 3629 N N . PRO C 3 135 ? -79.554 75.543 -10.183 1.00 96.17 91 PRO C N 1
ATOM 3630 C CA . PRO C 3 135 ? -79.412 76.415 -11.355 1.00 94.67 91 PRO C CA 1
ATOM 3631 C C . PRO C 3 135 ? -79.755 75.681 -12.648 1.00 95.45 91 PRO C C 1
ATOM 3632 O O . PRO C 3 135 ? -79.694 74.452 -12.684 1.00 93.04 91 PRO C O 1
ATOM 3636 N N . GLU C 3 136 ? -80.101 76.428 -13.693 1.00 106.52 92 GLU C N 1
ATOM 3637 C CA . GLU C 3 136 ? -80.561 75.834 -14.944 1.00 109.72 92 GLU C CA 1
ATOM 3638 C C . GLU C 3 136 ? -79.460 75.040 -15.648 1.00 109.04 92 GLU C C 1
ATOM 3639 O O . GLU C 3 136 ? -79.721 73.983 -16.224 1.00 101.91 92 GLU C O 1
ATOM 3645 N N . GLU C 3 137 ? -78.235 75.554 -15.600 1.00 112.09 93 GLU C N 1
ATOM 3646 C CA . GLU C 3 137 ? -77.096 74.892 -16.231 1.00 114.64 93 GLU C CA 1
ATOM 3647 C C . GLU C 3 137 ? -76.848 73.516 -15.623 1.00 113.90 93 GLU C C 1
ATOM 3648 O O . GLU C 3 137 ? -76.634 72.532 -16.339 1.00 127.16 93 GLU C O 1
ATOM 3654 N N . LEU C 3 138 ? -76.881 73.456 -14.296 1.00 104.30 94 LEU C N 1
ATOM 3655 C CA . LEU C 3 138 ?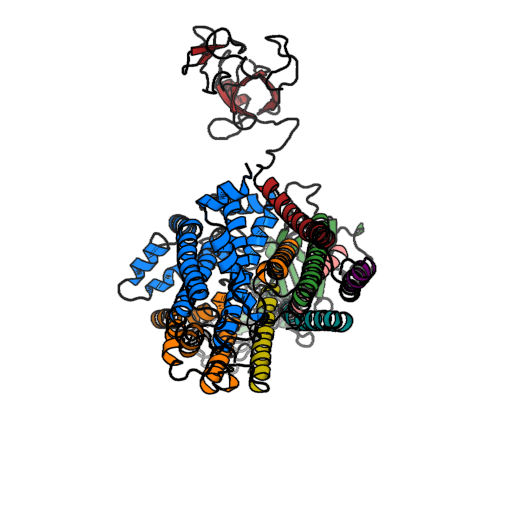 -76.697 72.201 -13.584 1.00 99.76 94 LEU C CA 1
ATOM 3656 C C . LEU C 3 138 ? -77.821 71.230 -13.936 1.00 101.87 94 LEU C C 1
ATOM 3657 O O . LEU C 3 138 ? -77.582 70.035 -14.125 1.00 118.29 94 LEU C O 1
ATOM 3662 N N . LYS C 3 139 ? -79.041 71.755 -14.032 1.00 93.01 95 LYS C N 1
ATOM 3663 C CA . LYS C 3 139 ? -80.190 70.966 -14.469 1.00 95.19 95 LYS C CA 1
ATOM 3664 C C . LYS C 3 139 ? -79.930 70.343 -15.836 1.00 92.17 95 LYS C C 1
ATOM 3665 O O . LYS C 3 139 ? -80.214 69.165 -16.056 1.00 91.34 95 LYS C O 1
ATOM 3671 N N . GLU C 3 140 ? -79.387 71.145 -16.746 1.00 95.16 96 GLU C N 1
ATOM 3672 C CA . GLU C 3 140 ? -79.003 70.668 -18.069 1.00 99.57 96 GLU C CA 1
ATOM 3673 C C . GLU C 3 140 ? -77.967 69.552 -17.975 1.00 99.40 96 GLU C C 1
ATOM 3674 O O . GLU C 3 140 ? -78.036 68.564 -18.706 1.00 100.06 96 GLU C O 1
ATOM 3680 N N . GLU C 3 141 ? -77.012 69.712 -17.064 1.00 103.78 97 GLU C N 1
ATOM 3681 C CA . GLU C 3 141 ? -75.934 68.738 -16.919 1.00 97.18 97 GLU C CA 1
ATOM 3682 C C . GLU C 3 141 ? -76.402 67.405 -16.331 1.00 87.39 97 GLU C C 1
ATOM 3683 O O . GLU C 3 141 ? -75.858 66.353 -16.668 1.00 88.88 97 GLU C O 1
ATOM 3689 N N . ILE C 3 142 ? -77.409 67.448 -15.463 1.00 85.59 98 ILE C N 1
ATOM 3690 C CA . ILE C 3 142 ? -77.850 66.250 -14.746 1.00 82.92 98 ILE C CA 1
ATOM 3691 C C . ILE C 3 142 ? -78.519 65.208 -15.645 1.00 84.61 98 ILE C C 1
ATOM 3692 O O . ILE C 3 142 ? -78.113 64.045 -15.665 1.00 84.69 98 ILE C O 1
ATOM 3697 N N . GLY C 3 143 ? -79.543 65.619 -16.383 1.00 87.64 99 GLY C N 1
ATOM 3698 C CA . GLY C 3 143 ? -80.263 64.696 -17.243 1.00 89.95 99 GLY C CA 1
ATOM 3699 C C . GLY C 3 143 ? -81.393 63.996 -16.511 1.00 88.90 99 GLY C C 1
ATOM 3700 O O . GLY C 3 143 ? -81.930 64.523 -15.536 1.00 87.57 99 GLY C O 1
ATOM 3701 N N . ASP C 3 144 ? -81.746 62.800 -16.975 1.00 89.97 100 ASP C N 1
ATOM 3702 C CA . ASP C 3 144 ? -82.887 62.070 -16.428 1.00 89.99 100 ASP C CA 1
ATOM 3703 C C . ASP C 3 144 ? -82.486 61.107 -15.314 1.00 86.31 100 ASP C C 1
ATOM 3704 O O . ASP C 3 144 ? -82.822 59.923 -15.353 1.00 89.55 100 ASP C O 1
ATOM 3709 N N . VAL C 3 145 ? -81.781 61.624 -14.316 1.00 85.41 101 VAL C N 1
ATOM 3710 C CA . VAL C 3 145 ? -81.290 60.798 -13.221 1.00 83.63 101 VAL C CA 1
ATOM 3711 C C . VAL C 3 145 ? -82.292 60.738 -12.069 1.00 79.71 101 VAL C C 1
ATOM 3712 O O . VAL C 3 145 ? -82.822 61.762 -11.634 1.00 85.48 101 VAL C O 1
ATOM 3716 N N . TYR C 3 146 ? -82.546 59.526 -11.585 1.00 78.55 102 TYR C N 1
ATOM 3717 C CA . TYR C 3 146 ? -83.485 59.301 -10.494 1.00 78.46 102 TYR C CA 1
ATOM 3718 C C . TYR C 3 146 ? -82.749 59.033 -9.188 1.00 75.30 102 TYR C C 1
ATOM 3719 O O . TYR C 3 146 ? -82.470 57.885 -8.845 1.00 75.98 102 TYR C O 1
ATOM 3728 N N . PHE C 3 147 ? -82.437 60.103 -8.465 1.00 73.99 103 PHE C N 1
ATOM 3729 C CA . PHE C 3 147 ? -81.744 60.001 -7.187 1.00 71.53 103 PHE C CA 1
ATOM 3730 C C . PHE C 3 147 ? -82.636 59.372 -6.121 1.00 72.09 103 PHE C C 1
ATOM 3731 O O . PHE C 3 147 ? -83.751 59.830 -5.882 1.00 74.18 103 PHE C O 1
ATOM 3739 N N . GLN C 3 148 ? -82.143 58.310 -5.493 1.00 76.60 104 GLN C N 1
ATOM 3740 C CA . GLN C 3 148 ? -82.868 57.640 -4.418 1.00 71.60 104 GLN C CA 1
ATOM 3741 C C . GLN C 3 148 ? -82.013 57.542 -3.163 1.00 75.96 104 GLN C C 1
ATOM 3742 O O . GLN C 3 148 ? -80.814 57.277 -3.244 1.00 67.91 104 GLN C O 1
ATOM 3748 N N . PRO C 3 149 ? -82.631 57.750 -1.994 1.00 70.70 105 PRO C N 1
ATOM 3749 C CA . PRO C 3 149 ? -81.931 57.499 -0.732 1.00 69.65 105 PRO C CA 1
ATOM 3750 C C . PRO C 3 149 ? -81.836 56.002 -0.464 1.00 69.89 105 PRO C C 1
ATOM 3751 O O . PRO C 3 149 ? -82.670 55.241 -0.954 1.00 79.80 105 PRO C O 1
ATOM 3755 N N . TYR C 3 150 ? -80.834 55.587 0.301 1.00 69.53 106 TYR C N 1
ATOM 3756 C CA . TYR C 3 150 ? -80.651 54.176 0.610 1.00 72.47 106 TYR C CA 1
ATOM 3757 C C . TYR C 3 150 ? -81.780 53.685 1.509 1.00 76.62 106 TYR C C 1
ATOM 3758 O O . TYR C 3 150 ? -82.123 52.504 1.510 1.00 82.26 106 TYR C O 1
ATOM 3767 N N . GLY C 3 151 ? -82.353 54.613 2.269 1.00 84.23 107 GLY C N 1
ATOM 3768 C CA . GLY C 3 151 ? -83.467 54.330 3.153 1.00 84.33 107 GLY C CA 1
ATOM 3769 C C . GLY C 3 151 ? -83.901 55.619 3.821 1.00 98.46 107 GLY C C 1
ATOM 3770 O O . GLY C 3 151 ? -83.308 56.670 3.576 1.00 103.75 107 GLY C O 1
ATOM 3771 N N . GLU C 3 152 ? -84.931 55.555 4.658 1.00 103.79 108 GLU C N 1
ATOM 3772 C CA . GLU C 3 152 ? -85.376 56.747 5.369 1.00 116.06 108 GLU C CA 1
ATOM 3773 C C . GLU C 3 152 ? -84.351 57.107 6.438 1.00 108.99 108 GLU C C 1
ATOM 3774 O O . GLU C 3 152 ? -83.676 56.229 6.976 1.00 108.10 108 GLU C O 1
ATOM 3780 N N . ASP C 3 153 ? -84.235 58.403 6.722 1.00 114.01 109 ASP C N 1
ATOM 3781 C CA . ASP C 3 153 ? -83.205 58.941 7.611 1.00 111.62 109 ASP C CA 1
ATOM 3782 C C . ASP C 3 153 ? -81.808 58.615 7.085 1.00 95.21 109 ASP C C 1
ATOM 3783 O O . ASP C 3 153 ? -80.850 58.520 7.852 1.00 102.04 109 ASP C O 1
ATOM 3788 N N . LYS C 3 154 ? -81.708 58.448 5.770 1.00 78.91 110 LYS C N 1
ATOM 3789 C CA . LYS C 3 154 ? -80.433 58.198 5.107 1.00 85.83 110 LYS C CA 1
ATOM 3790 C C . LYS C 3 154 ? -80.342 58.999 3.812 1.00 78.46 110 LYS C C 1
ATOM 3791 O O . LYS C 3 154 ? -79.980 58.463 2.763 1.00 79.17 110 LYS C O 1
ATOM 3797 N N . ASP C 3 155 ? -80.668 60.286 3.894 1.00 75.23 111 ASP C N 1
ATOM 3798 C CA . ASP C 3 155 ? -80.689 61.156 2.723 1.00 70.24 111 ASP C CA 1
ATOM 3799 C C . ASP C 3 155 ? -79.287 61.459 2.199 1.00 70.80 111 ASP C C 1
ATOM 3800 O O . ASP C 3 155 ? -79.128 61.902 1.062 1.00 76.49 111 ASP C O 1
ATOM 3805 N N . ASN C 3 156 ? -78.273 61.223 3.027 1.00 67.50 112 ASN C N 1
ATOM 3806 C CA . ASN C 3 156 ? -76.894 61.458 2.618 1.00 66.11 112 ASN C CA 1
ATOM 3807 C C . ASN C 3 156 ? -76.311 60.269 1.865 1.00 64.78 112 ASN C C 1
ATOM 3808 O O . ASN C 3 156 ? -75.177 60.325 1.390 1.00 65.51 112 ASN C O 1
ATOM 3813 N N . ILE C 3 157 ? -77.087 59.194 1.764 1.00 59.25 113 ILE C N 1
ATOM 3814 C CA . ILE C 3 157 ? -76.654 58.009 1.031 1.00 70.17 113 ILE C CA 1
ATOM 3815 C C . ILE C 3 157 ? -77.525 57.811 -0.204 1.00 68.40 113 ILE C C 1
ATOM 3816 O O . ILE C 3 157 ? -78.625 57.266 -0.122 1.00 66.06 113 ILE C O 1
ATOM 3821 N N . VAL C 3 158 ? -77.022 58.259 -1.349 1.00 64.78 114 VAL C N 1
ATOM 3822 C CA . VAL C 3 158 ? -77.810 58.288 -2.574 1.00 65.81 114 VAL C CA 1
ATOM 3823 C C . VAL C 3 158 ? -77.444 57.139 -3.506 1.00 71.26 114 VAL C C 1
ATOM 3824 O O . VAL C 3 158 ? -76.271 56.852 -3.704 1.00 75.99 114 VAL C O 1
ATOM 3828 N N . ILE C 3 159 ? -78.445 56.475 -4.074 1.00 67.44 115 ILE C N 1
ATOM 3829 C CA . ILE C 3 159 ? -78.178 55.464 -5.092 1.00 71.28 115 ILE C CA 1
ATOM 3830 C C . ILE C 3 159 ? -78.742 55.905 -6.439 1.00 71.89 115 ILE C C 1
ATOM 3831 O O . ILE C 3 159 ? -79.776 56.569 -6.508 1.00 67.92 115 ILE C O 1
ATOM 3836 N N . VAL C 3 160 ? -78.041 55.537 -7.507 1.00 75.10 116 VAL C N 1
ATOM 3837 C CA . VAL C 3 160 ? -78.377 55.982 -8.854 1.00 66.62 116 VAL C CA 1
ATOM 3838 C C . VAL C 3 160 ? -78.117 54.861 -9.859 1.00 74.28 116 VAL C C 1
ATOM 3839 O O . VAL C 3 160 ? -77.117 54.154 -9.756 1.00 72.15 116 VAL C O 1
ATOM 3843 N N . GLY C 3 161 ? -79.026 54.684 -10.815 1.00 71.80 117 GLY C N 1
ATOM 3844 C CA . GLY C 3 161 ? -78.834 53.695 -11.860 1.00 71.12 117 GLY C CA 1
ATOM 3845 C C . GLY C 3 161 ? -79.832 52.557 -11.783 1.00 72.53 117 GLY C C 1
ATOM 3846 O O . GLY C 3 161 ? -80.505 52.395 -10.765 1.00 84.72 117 GLY C O 1
ATOM 3847 N N . PRO C 3 162 ? -79.918 51.741 -12.848 1.00 74.27 118 PRO C N 1
ATOM 3848 C CA . PRO C 3 162 ? -79.071 51.764 -14.049 1.00 88.49 118 PRO C CA 1
ATOM 3849 C C . PRO C 3 162 ? -79.364 52.913 -15.018 1.00 86.47 118 PRO C C 1
ATOM 3850 O O . PRO C 3 162 ? -80.508 53.345 -15.163 1.00 77.62 118 PRO C O 1
ATOM 3854 N N . LEU C 3 163 ? -78.310 53.394 -15.672 1.00 89.42 119 LEU C N 1
ATOM 3855 C CA . LEU C 3 163 ? -78.410 54.458 -16.664 1.00 88.45 119 LEU C CA 1
ATOM 3856 C C . LEU C 3 163 ? -77.677 54.050 -17.937 1.00 86.51 119 LEU C C 1
ATOM 3857 O O . LEU C 3 163 ? -76.683 53.328 -17.870 1.00 83.25 119 LEU C O 1
ATOM 3862 N N . PRO C 3 164 ? -78.166 54.507 -19.102 1.00 83.47 120 PRO C N 1
ATOM 3863 C CA . PRO C 3 164 ? -77.495 54.243 -20.381 1.00 85.84 120 PRO C CA 1
ATOM 3864 C C . PRO C 3 164 ? -76.028 54.667 -20.355 1.00 83.47 120 PRO C C 1
ATOM 3865 O O . PRO C 3 164 ? -75.732 55.862 -20.324 1.00 83.36 120 PRO C O 1
ATOM 3869 N N . GLY C 3 165 ? -75.128 53.688 -20.365 1.00 83.05 121 GLY C N 1
ATOM 3870 C CA . GLY C 3 165 ? -73.705 53.941 -20.225 1.00 82.26 121 GLY C CA 1
ATOM 3871 C C . GLY C 3 165 ? -73.108 54.846 -21.284 1.00 86.83 121 GLY C C 1
ATOM 3872 O O . GLY C 3 165 ? -72.111 55.523 -21.042 1.00 85.59 121 GLY C O 1
ATOM 3873 N N . GLU C 3 166 ? -73.717 54.864 -22.463 1.00 94.77 122 GLU C N 1
ATOM 3874 C CA . GLU C 3 166 ? -73.197 55.660 -23.568 1.00 98.28 122 GLU C CA 1
ATOM 3875 C C . GLU C 3 166 ? -73.467 57.150 -23.370 1.00 98.46 122 GLU C C 1
ATOM 3876 O O . GLU C 3 166 ? -72.857 57.989 -24.032 1.00 110.51 122 GLU C O 1
ATOM 3882 N N . GLN C 3 167 ? -74.376 57.477 -22.455 1.00 88.36 123 GLN C N 1
ATOM 3883 C CA . GLN C 3 167 ? -74.737 58.871 -22.211 1.00 88.42 123 GLN C CA 1
ATOM 3884 C C . GLN C 3 167 ? -74.484 59.307 -20.770 1.00 90.83 123 GLN C C 1
ATOM 3885 O O . GLN C 3 167 ? -74.648 60.480 -20.440 1.00 106.39 123 GLN C O 1
ATOM 3891 N N . TYR C 3 168 ? -74.083 58.374 -19.913 1.00 82.31 124 TYR C N 1
ATOM 3892 C CA . TYR C 3 168 ? -73.899 58.692 -18.500 1.00 79.14 124 TYR C CA 1
ATOM 3893 C C . TYR C 3 168 ? -72.614 58.125 -17.899 1.00 86.26 124 TYR C C 1
ATOM 3894 O O . TYR C 3 168 ? -72.634 57.574 -16.799 1.00 80.60 124 TYR C O 1
ATOM 3903 N N . GLN C 3 169 ? -71.497 58.268 -18.607 1.00 82.05 125 GLN C N 1
ATOM 3904 C CA . GLN C 3 169 ? -70.209 57.868 -18.049 1.00 79.26 125 GLN C CA 1
ATOM 3905 C C . GLN C 3 169 ? -69.805 58.831 -16.936 1.00 75.85 125 GLN C C 1
ATOM 3906 O O . GLN C 3 169 ? -69.004 58.492 -16.067 1.00 86.15 125 GLN C O 1
ATOM 3912 N N . GLU C 3 170 ? -70.368 60.034 -16.973 1.00 84.51 126 GLU C N 1
ATOM 3913 C CA . GLU C 3 170 ? -70.234 60.988 -15.878 1.00 74.03 126 GLU C CA 1
ATOM 3914 C C . GLU C 3 170 ? -71.610 61.315 -15.311 1.00 72.93 126 GLU C C 1
ATOM 3915 O O . GLU C 3 170 ? -72.457 61.875 -16.005 1.00 89.16 126 GLU C O 1
ATOM 3921 N N . ILE C 3 171 ? -71.830 60.955 -14.051 1.00 71.71 127 ILE C N 1
ATOM 3922 C CA . ILE C 3 171 ? -73.094 61.239 -13.382 1.00 69.55 127 ILE C CA 1
ATOM 3923 C C . ILE C 3 171 ? -72.961 62.452 -12.467 1.00 71.11 127 ILE C C 1
ATOM 3924 O O . ILE C 3 171 ? -72.122 62.475 -11.566 1.00 74.00 127 ILE C O 1
ATOM 3929 N N . VAL C 3 172 ? -73.797 63.456 -12.702 1.00 69.36 128 VAL C N 1
ATOM 3930 C CA . VAL C 3 172 ? -73.741 64.696 -11.941 1.00 68.60 128 VAL C CA 1
ATOM 3931 C C . VAL C 3 172 ? -74.770 64.717 -10.809 1.00 74.33 128 VAL C C 1
ATOM 3932 O O . VAL C 3 172 ? -75.967 64.543 -11.038 1.00 74.68 128 VAL C O 1
ATOM 3936 N N . PHE C 3 173 ? -74.284 64.927 -9.589 1.00 69.72 129 PHE C N 1
ATOM 3937 C CA . PHE C 3 173 ? -75.128 65.003 -8.401 1.00 64.02 129 PHE C CA 1
ATOM 3938 C C . PHE C 3 173 ? -75.258 66.442 -7.913 1.00 68.82 129 PHE C C 1
ATOM 3939 O O . PHE C 3 173 ? -74.253 67.088 -7.608 1.00 82.93 129 PHE C O 1
ATOM 3947 N N . PRO C 3 174 ? -76.496 66.949 -7.841 1.00 65.09 130 PRO C N 1
ATOM 3948 C CA . PRO C 3 174 ? -76.763 68.241 -7.206 1.00 65.20 130 PRO C CA 1
ATOM 3949 C C . PRO C 3 174 ? -76.900 68.086 -5.693 1.00 63.38 130 PRO C C 1
ATOM 3950 O O . PRO C 3 174 ? -77.918 67.591 -5.209 1.00 67.62 130 PRO C O 1
ATOM 3954 N N . VAL C 3 175 ? -75.877 68.504 -4.956 1.00 62.54 131 VAL C N 1
ATOM 3955 C CA . VAL C 3 175 ? -75.854 68.297 -3.514 1.00 69.85 131 VAL C CA 1
ATOM 3956 C C . VAL C 3 175 ? -76.073 69.597 -2.750 1.00 71.56 131 VAL C C 1
ATOM 3957 O O . VAL C 3 175 ? -75.506 70.632 -3.091 1.00 76.21 131 VAL C O 1
ATOM 3961 N N . LEU C 3 176 ? -76.902 69.535 -1.714 1.00 67.62 132 LEU C N 1
ATOM 3962 C CA . LEU C 3 176 ? -77.105 70.671 -0.826 1.00 65.79 132 LEU C CA 1
ATOM 3963 C C . LEU C 3 176 ? -76.364 70.456 0.489 1.00 70.53 132 LEU C C 1
ATOM 3964 O O . LEU C 3 176 ? -76.612 69.480 1.198 1.00 62.58 132 LEU C O 1
ATOM 3969 N N . SER C 3 177 ? -75.448 71.366 0.807 1.00 61.61 133 SER C N 1
ATOM 3970 C CA . SER C 3 177 ? -74.713 71.299 2.065 1.00 63.74 133 SER C CA 1
ATOM 3971 C C . SER C 3 177 ? -75.598 71.756 3.221 1.00 64.18 133 SER C C 1
ATOM 3972 O O . SER C 3 177 ? -76.420 72.656 3.053 1.00 63.88 133 SER C O 1
ATOM 3975 N N . PRO C 3 178 ? -75.434 71.136 4.402 1.00 66.94 134 PRO C N 1
ATOM 3976 C CA . PRO C 3 178 ? -76.229 71.502 5.578 1.00 57.80 134 PRO C CA 1
ATOM 3977 C C . PRO C 3 178 ? -75.731 72.794 6.214 1.00 60.95 134 PRO C C 1
ATOM 3978 O O . PRO C 3 178 ? -74.769 73.387 5.726 1.00 60.66 134 PRO C O 1
ATOM 3982 N N . ASN C 3 179 ? -76.371 73.216 7.298 1.00 67.72 135 ASN C N 1
ATOM 3983 C CA . ASN C 3 179 ? -75.992 74.451 7.972 1.00 67.40 135 ASN C CA 1
ATOM 3984 C C . ASN C 3 179 ? -75.959 74.297 9.490 1.00 68.79 135 ASN C C 1
ATOM 3985 O O . ASN C 3 179 ? -77.001 74.137 10.125 1.00 78.54 135 ASN C O 1
ATOM 3990 N N . PRO C 3 180 ? -74.753 74.357 10.075 1.00 60.24 136 PRO C N 1
ATOM 3991 C CA . PRO C 3 180 ? -74.535 74.239 11.522 1.00 71.48 136 PRO C CA 1
ATOM 3992 C C . PRO C 3 180 ? -75.326 75.263 12.335 1.00 72.39 136 PRO C C 1
ATOM 3993 O O . PRO C 3 180 ? -75.598 75.032 13.513 1.00 76.02 136 PRO C O 1
ATOM 3997 N N . ALA C 3 181 ? -75.691 76.376 11.707 1.00 71.52 137 ALA C N 1
ATOM 3998 C CA . ALA C 3 181 ? -76.397 77.457 12.387 1.00 73.90 137 ALA C CA 1
ATOM 3999 C C . ALA C 3 181 ? -77.796 77.048 12.847 1.00 77.15 137 ALA C C 1
ATOM 4000 O O . ALA C 3 181 ? -78.332 77.620 13.796 1.00 88.75 137 ALA C O 1
ATOM 4002 N N . ASN C 3 182 ? -78.391 76.068 12.176 1.00 81.41 138 ASN C N 1
ATOM 4003 C CA . ASN C 3 182 ? -79.728 75.613 12.546 1.00 86.72 138 ASN C CA 1
ATOM 4004 C C . ASN C 3 182 ? -79.824 74.098 12.708 1.00 83.68 138 ASN C C 1
ATOM 4005 O O . ASN C 3 182 ? -80.863 73.504 12.428 1.00 106.62 138 ASN C O 1
ATOM 4010 N N . ASP C 3 183 ? -78.739 73.483 13.168 1.00 86.92 139 ASP C N 1
ATOM 4011 C CA . ASP C 3 183 ? -78.718 72.050 13.441 1.00 74.81 139 ASP C CA 1
ATOM 4012 C C . ASP C 3 183 ? -77.532 71.702 14.339 1.00 78.40 139 ASP C C 1
ATOM 4013 O O . ASP C 3 183 ? -76.384 71.718 13.896 1.00 80.20 139 ASP C O 1
ATOM 4018 N N . LYS C 3 184 ? -77.821 71.375 15.596 1.00 78.62 140 LYS C N 1
ATOM 4019 C CA . LYS C 3 184 ? -76.784 71.091 16.587 1.00 78.95 140 LYS C CA 1
ATOM 4020 C C . LYS C 3 184 ? -75.994 69.816 16.288 1.00 77.54 140 LYS C C 1
ATOM 4021 O O . LYS C 3 184 ? -74.961 69.563 16.909 1.00 83.61 140 LYS C O 1
ATOM 4027 N N . ASN C 3 185 ? -76.482 69.012 15.349 1.00 65.83 141 ASN C N 1
ATOM 4028 C CA . ASN C 3 185 ? -75.801 67.776 14.982 1.00 62.75 141 ASN C CA 1
ATOM 4029 C C . ASN C 3 185 ? -74.824 67.978 13.832 1.00 63.67 141 ASN C C 1
ATOM 4030 O O . ASN C 3 185 ? -74.089 67.064 13.460 1.00 70.88 141 ASN C O 1
ATOM 4035 N N . ILE C 3 186 ? -74.821 69.182 13.272 1.00 61.63 142 ILE C N 1
ATOM 4036 C CA . ILE C 3 186 ? -73.959 69.495 12.144 1.00 59.77 142 ILE C CA 1
ATOM 4037 C C . ILE C 3 186 ? -72.868 70.474 12.562 1.00 63.79 142 ILE C C 1
ATOM 4038 O O . ILE C 3 186 ? -73.148 71.514 13.159 1.00 62.09 142 ILE C O 1
ATOM 4043 N N . HIS C 3 187 ? -71.622 70.133 12.252 1.00 57.25 143 HIS C N 1
ATOM 4044 C CA . HIS C 3 187 ? -70.495 70.994 12.583 1.00 57.20 143 HIS C CA 1
ATOM 4045 C C . HIS C 3 187 ? -69.605 71.222 11.375 1.00 56.32 143 HIS C C 1
ATOM 4046 O O . HIS C 3 187 ? -69.519 70.375 10.486 1.00 58.06 143 HIS C O 1
ATOM 4053 N N . PHE C 3 188 ? -68.953 72.379 11.345 1.00 62.78 144 PHE C N 1
ATOM 4054 C CA . PHE C 3 188 ? -67.966 72.665 10.318 1.00 56.12 144 PHE C CA 1
ATOM 4055 C C . PHE C 3 188 ? -66.803 71.694 10.454 1.00 58.77 144 PHE C C 1
ATOM 4056 O O . PHE C 3 188 ? -66.457 71.288 11.565 1.00 57.36 144 PHE C O 1
ATOM 4064 N N . GLY C 3 189 ? -66.202 71.317 9.331 1.00 58.03 145 GLY C N 1
ATOM 4065 C CA . GLY C 3 189 ? -65.048 70.441 9.373 1.00 56.57 145 GLY C CA 1
ATOM 4066 C C . GLY C 3 189 ? -64.901 69.538 8.168 1.00 60.29 145 GLY C C 1
ATOM 4067 O O . GLY C 3 189 ? -65.726 69.554 7.258 1.00 58.44 145 GLY C O 1
ATOM 4068 N N . LYS C 3 190 ? -63.837 68.743 8.172 1.00 66.78 146 LYS C N 1
ATOM 4069 C CA . LYS C 3 190 ? -63.522 67.853 7.063 1.00 64.99 146 LYS C CA 1
ATOM 4070 C C . LYS C 3 190 ? -64.189 66.493 7.253 1.00 67.86 146 LYS C C 1
ATOM 4071 O O . LYS C 3 190 ? -64.046 65.861 8.301 1.00 70.12 146 LYS C O 1
ATOM 4077 N N . TYR C 3 191 ? -64.922 66.049 6.239 1.00 56.07 147 TYR C N 1
ATOM 4078 C CA . TYR C 3 191 ? -65.625 64.773 6.311 1.00 58.65 147 TYR C CA 1
ATOM 4079 C C . TYR C 3 191 ? -65.370 63.902 5.085 1.00 66.38 147 TYR C C 1
ATOM 4080 O O . TYR C 3 191 ? -65.025 64.400 4.007 1.00 59.21 147 TYR C O 1
ATOM 4089 N N . SER C 3 192 ? -65.546 62.597 5.266 1.00 59.72 148 SER C N 1
ATOM 4090 C CA . SER C 3 192 ? -65.327 61.630 4.199 1.00 61.92 148 SER C CA 1
ATOM 4091 C C . SER C 3 192 ? -66.521 61.529 3.261 1.00 66.13 148 SER C C 1
ATOM 4092 O O . SER C 3 192 ? -67.663 61.790 3.646 1.00 60.09 148 SER C O 1
ATOM 4095 N N . VAL C 3 193 ? -66.230 61.151 2.023 1.00 60.42 149 VAL C N 1
ATOM 4096 C CA . VAL C 3 193 ? -67.237 60.897 1.005 1.00 62.36 149 VAL C CA 1
ATOM 4097 C C . VAL C 3 193 ? -66.900 59.564 0.359 1.00 65.46 149 VAL C C 1
ATOM 4098 O O . VAL C 3 193 ? -65.784 59.373 -0.114 1.00 62.61 149 VAL C O 1
ATOM 4102 N N . HIS C 3 194 ? -67.846 58.631 0.350 1.00 64.56 150 HIS C N 1
ATOM 4103 C CA . HIS C 3 194 ? -67.540 57.298 -0.159 1.00 58.01 150 HIS C CA 1
ATOM 4104 C C . HIS C 3 194 ? -68.289 57.012 -1.454 1.00 61.40 150 HIS C C 1
ATOM 4105 O O . HIS C 3 194 ? -69.511 57.043 -1.493 1.00 69.08 150 HIS C O 1
ATOM 4112 N N . VAL C 3 195 ? -67.549 56.727 -2.516 1.00 68.90 151 VAL C N 1
ATOM 4113 C CA . VAL C 3 195 ? -68.160 56.555 -3.826 1.00 68.40 151 VAL C CA 1
ATOM 4114 C C . VAL C 3 195 ? -67.985 55.141 -4.361 1.00 67.30 151 VAL C C 1
ATOM 4115 O O . VAL C 3 195 ? -66.898 54.575 -4.289 1.00 65.65 151 VAL C O 1
ATOM 4119 N N . GLY C 3 196 ? -69.067 54.572 -4.882 1.00 60.88 152 GLY C N 1
ATOM 4120 C CA . GLY C 3 196 ? -69.005 53.292 -5.565 1.00 62.13 152 GLY C CA 1
ATOM 4121 C C . GLY C 3 196 ? -69.564 53.428 -6.968 1.00 79.28 152 GLY C C 1
ATOM 4122 O O . GLY C 3 196 ? -70.667 53.936 -7.145 1.00 69.64 152 GLY C O 1
ATOM 4123 N N . GLY C 3 197 ? -68.804 52.988 -7.965 1.00 86.65 153 GLY C N 1
ATOM 4124 C CA . GLY C 3 197 ? -69.222 53.088 -9.355 1.00 86.48 153 GLY C CA 1
ATOM 4125 C C . GLY C 3 197 ? -69.158 51.752 -10.071 1.00 81.35 153 GLY C C 1
ATOM 4126 O O . GLY C 3 197 ? -68.211 50.990 -9.889 1.00 93.05 153 GLY C O 1
ATOM 4127 N N . ASN C 3 198 ? -70.155 51.478 -10.906 1.00 86.17 154 ASN C N 1
ATOM 4128 C CA . ASN C 3 198 ? -70.329 50.145 -11.469 1.00 87.01 154 ASN C CA 1
ATOM 4129 C C . ASN C 3 198 ? -70.755 50.125 -12.936 1.00 85.59 154 ASN C C 1
ATOM 4130 O O . ASN C 3 198 ? -71.598 50.921 -13.362 1.00 81.53 154 ASN C O 1
ATOM 4135 N N . ARG C 3 199 ? -70.168 49.195 -13.691 1.00 102.33 155 ARG C N 1
ATOM 4136 C CA . ARG C 3 199 ? -70.535 48.953 -15.088 1.00 98.70 155 ARG C CA 1
ATOM 4137 C C . ARG C 3 199 ? -70.957 47.514 -15.313 1.00 92.64 155 ARG C C 1
ATOM 4138 O O . ARG C 3 199 ? -70.555 46.613 -14.578 1.00 103.96 155 ARG C O 1
ATOM 4146 N N . GLY C 3 200 ? -71.751 47.307 -16.357 1.00 82.98 156 GLY C N 1
ATOM 4147 C CA . GLY C 3 200 ? -72.056 45.975 -16.841 1.00 79.08 156 GLY C CA 1
ATOM 4148 C C . GLY C 3 200 ? -72.846 45.101 -15.891 1.00 78.50 156 GLY C C 1
ATOM 4149 O O . GLY C 3 200 ? -73.035 45.432 -14.718 1.00 76.68 156 GLY C O 1
ATOM 4150 N N . ARG C 3 201 ? -73.306 43.970 -16.411 1.00 80.35 157 ARG C N 1
ATOM 4151 C CA . ARG C 3 201 ? -74.118 43.045 -15.638 1.00 86.31 157 ARG C CA 1
ATOM 4152 C C . ARG C 3 201 ? -73.299 42.381 -14.532 1.00 79.72 157 ARG C C 1
ATOM 4153 O O . ARG C 3 201 ? -72.107 42.118 -14.696 1.00 80.11 157 ARG C O 1
ATOM 4161 N N . GLY C 3 202 ? -73.947 42.131 -13.400 1.00 82.94 158 GLY C N 1
ATOM 4162 C CA . GLY C 3 202 ? -73.295 41.500 -12.269 1.00 78.65 158 GLY C CA 1
ATOM 4163 C C . GLY C 3 202 ? -73.068 40.019 -12.495 1.00 85.06 158 GLY C C 1
ATOM 4164 O O . GLY C 3 202 ? -73.385 39.485 -13.559 1.00 85.05 158 GLY C O 1
ATOM 4165 N N . GLN C 3 203 ? -72.520 39.352 -11.487 1.00 84.46 159 GLN C N 1
ATOM 4166 C CA . GLN C 3 203 ? -72.184 37.940 -11.603 1.00 86.42 159 GLN C CA 1
ATOM 4167 C C . GLN C 3 203 ? -73.059 37.077 -10.700 1.00 92.08 159 GLN C C 1
ATOM 4168 O O . GLN C 3 203 ? -73.233 35.884 -10.946 1.00 94.72 159 GLN C O 1
ATOM 4174 N N . VAL C 3 204 ? -73.606 37.686 -9.652 1.00 95.60 160 VAL C N 1
ATOM 4175 C CA . VAL C 3 204 ? -74.416 36.957 -8.683 1.00 97.12 160 VAL C CA 1
ATOM 4176 C C . VAL C 3 204 ? -75.764 37.636 -8.460 1.00 98.02 160 VAL C C 1
ATOM 4177 O O . VAL C 3 204 ? -75.829 38.845 -8.240 1.00 90.61 160 VAL C O 1
ATOM 4181 N N . TYR C 3 205 ? -76.836 36.852 -8.525 1.00 97.28 161 TYR C N 1
ATOM 4182 C CA . TYR C 3 205 ? -78.176 37.350 -8.232 1.00 92.67 161 TYR C CA 1
ATOM 4183 C C . TYR C 3 205 ? -78.427 37.337 -6.724 1.00 91.50 161 TYR C C 1
ATOM 4184 O O . TYR C 3 205 ? -77.766 36.597 -5.995 1.00 86.68 161 TYR C O 1
ATOM 4193 N N . PRO C 3 206 ? -79.373 38.168 -6.249 1.00 92.21 162 PRO C N 1
ATOM 4194 C CA . PRO C 3 206 ? -79.711 38.218 -4.819 1.00 93.76 162 PRO C CA 1
ATOM 4195 C C . PRO C 3 206 ? -80.130 36.864 -4.246 1.00 100.96 162 PRO C C 1
ATOM 4196 O O . PRO C 3 206 ? -80.017 36.650 -3.039 1.00 96.56 162 PRO C O 1
ATOM 4200 N N . THR C 3 207 ? -80.609 35.968 -5.103 1.00 108.79 163 THR C N 1
ATOM 4201 C CA . THR C 3 207 ? -81.015 34.636 -4.670 1.00 114.87 163 THR C CA 1
ATOM 4202 C C . THR C 3 207 ? -79.804 33.744 -4.419 1.00 122.62 163 THR C C 1
ATOM 4203 O O . THR C 3 207 ? -79.912 32.706 -3.767 1.00 133.31 163 THR C O 1
ATOM 4207 N N . GLY C 3 208 ? -78.653 34.154 -4.942 1.00 112.41 164 GLY C N 1
ATOM 4208 C CA . GLY C 3 208 ? -77.424 33.402 -4.769 1.00 109.04 164 GLY C CA 1
ATOM 4209 C C . GLY C 3 208 ? -77.041 32.620 -6.010 1.00 111.96 164 GLY C C 1
ATOM 4210 O O . GLY C 3 208 ? -76.030 31.919 -6.025 1.00 117.89 164 GLY C O 1
ATOM 4211 N N . GLU C 3 209 ? -77.852 32.743 -7.055 1.00 102.71 165 GLU C N 1
ATOM 4212 C CA . GLU C 3 209 ? -77.614 32.024 -8.301 1.00 107.44 165 GLU C CA 1
ATOM 4213 C C . GLU C 3 209 ? -76.700 32.814 -9.231 1.00 106.31 165 GLU C C 1
ATOM 4214 O O . GLU C 3 209 ? -76.803 34.037 -9.327 1.00 113.91 165 GLU C O 1
ATOM 4220 N N . LYS C 3 210 ? -75.808 32.106 -9.916 1.00 101.50 166 LYS C N 1
ATOM 4221 C CA . LYS C 3 210 ? -74.870 32.735 -10.839 1.00 100.77 166 LYS C CA 1
ATOM 4222 C C . LYS C 3 210 ? -75.576 33.235 -12.095 1.00 98.33 166 LYS C C 1
ATOM 4223 O O . LYS C 3 210 ? -76.601 32.689 -12.500 1.00 103.17 166 LYS C O 1
ATOM 4229 N N . SER C 3 211 ? -75.022 34.277 -12.705 1.00 100.65 167 SER C N 1
ATOM 4230 C CA . SER C 3 211 ? -75.543 34.793 -13.965 1.00 100.25 167 SER C CA 1
ATOM 4231 C C . SER C 3 211 ? -74.735 34.233 -15.129 1.00 103.43 167 SER C C 1
ATOM 4232 O O . SER C 3 211 ? -73.699 33.600 -14.924 1.00 96.19 167 SER C O 1
ATOM 4235 N N . ASN C 3 212 ? -75.207 34.466 -16.350 1.00 102.71 168 ASN C N 1
ATOM 4236 C CA . ASN C 3 212 ? -74.501 33.989 -17.534 1.00 110.07 168 ASN C CA 1
ATOM 4237 C C . ASN C 3 212 ? -73.242 34.808 -17.799 1.00 115.46 168 ASN C C 1
ATOM 4238 O O . ASN C 3 212 ? -72.341 34.363 -18.509 1.00 126.10 168 ASN C O 1
ATOM 4243 N N . ASN C 3 213 ? -73.181 36.005 -17.224 1.00 105.31 169 ASN C N 1
ATOM 4244 C CA . ASN C 3 213 ? -71.995 36.844 -17.346 1.00 93.29 169 ASN C CA 1
ATOM 4245 C C . ASN C 3 213 ? -70.906 36.365 -16.393 1.00 97.30 169 ASN C C 1
ATOM 4246 O O . ASN C 3 213 ? -70.506 37.082 -15.476 1.00 109.35 169 ASN C O 1
ATOM 4251 N N . ASN C 3 214 ? -70.434 35.144 -16.625 1.00 93.52 170 ASN C N 1
ATOM 4252 C CA . ASN C 3 214 ? -69.468 34.496 -15.748 1.00 93.05 170 ASN C CA 1
ATOM 4253 C C . ASN C 3 214 ? -68.533 33.563 -16.501 1.00 97.19 170 ASN C C 1
ATOM 4254 O O . ASN C 3 214 ? -68.818 33.156 -17.627 1.00 104.85 170 ASN C O 1
ATOM 4259 N N . LEU C 3 215 ? -67.416 33.226 -15.868 1.00 110.22 171 LEU C N 1
ATOM 4260 C CA . LEU C 3 215 ? -66.535 32.190 -16.383 1.00 113.51 171 LEU C CA 1
ATOM 4261 C C . LEU C 3 215 ? -66.940 30.860 -15.762 1.00 119.74 171 LEU C C 1
ATOM 4262 O O . LEU C 3 215 ? -67.150 30.772 -14.553 1.00 124.06 171 LEU C O 1
ATOM 4267 N N . TYR C 3 216 ? -67.058 29.827 -16.589 1.00 123.93 172 TYR C N 1
ATOM 4268 C CA . TYR C 3 216 ? -67.469 28.517 -16.098 1.00 125.88 172 TYR C CA 1
ATOM 4269 C C . TYR C 3 216 ? -66.305 27.532 -16.091 1.00 132.61 172 TYR C C 1
ATOM 4270 O O . TYR C 3 216 ? -65.752 27.193 -17.138 1.00 122.99 172 TYR C O 1
ATOM 4279 N N . SER C 3 217 ? -65.940 27.083 -14.894 1.00 152.85 173 SER C N 1
ATOM 4280 C CA . SER C 3 217 ? -64.811 26.180 -14.712 1.00 173.61 173 SER C CA 1
ATOM 4281 C C . SER C 3 217 ? -65.143 24.767 -15.173 1.00 189.14 173 SER C C 1
ATOM 4282 O O . SER C 3 217 ? -65.280 24.512 -16.367 1.00 193.57 173 SER C O 1
ATOM 4285 N N . ALA C 3 218 ? -65.266 23.849 -14.221 1.00 193.97 174 ALA C N 1
ATOM 4286 C CA . ALA C 3 218 ? -65.555 22.456 -14.540 1.00 187.24 174 ALA C CA 1
ATOM 4287 C C . ALA C 3 218 ? -66.321 21.780 -13.410 1.00 187.42 174 ALA C C 1
ATOM 4288 O O . ALA C 3 218 ? -66.921 22.447 -12.568 1.00 200.77 174 ALA C O 1
ATOM 4290 N N . ALA C 3 219 ? -66.297 20.453 -13.399 1.00 172.90 175 ALA C N 1
ATOM 4291 C CA . ALA C 3 219 ? -66.985 19.686 -12.369 1.00 170.40 175 ALA C CA 1
ATOM 4292 C C . ALA C 3 219 ? -66.121 18.529 -11.879 1.00 177.40 175 ALA C C 1
ATOM 4293 O O . ALA C 3 219 ? -66.091 18.229 -10.685 1.00 183.54 175 ALA C O 1
ATOM 4295 N N . ALA C 3 220 ? -65.418 17.885 -12.805 1.00 185.08 176 ALA C N 1
ATOM 4296 C CA . ALA C 3 220 ? -64.556 16.758 -12.466 1.00 182.71 176 ALA C CA 1
ATOM 4297 C C . ALA C 3 220 ? -63.391 16.633 -13.445 1.00 182.56 176 ALA C C 1
ATOM 4298 O O . ALA C 3 220 ? -63.134 17.538 -14.239 1.00 177.27 176 ALA C O 1
ATOM 4300 N N . THR C 3 221 ? -62.692 15.504 -13.381 1.00 183.46 177 THR C N 1
ATOM 4301 C CA . THR C 3 221 ? -61.543 15.260 -14.246 1.00 186.82 177 THR C CA 1
ATOM 4302 C C . THR C 3 221 ? -61.789 14.082 -15.185 1.00 196.12 177 THR C C 1
ATOM 4303 O O . THR C 3 221 ? -62.080 12.972 -14.739 1.00 202.62 177 THR C O 1
ATOM 4307 N N . GLY C 3 222 ? -61.671 14.330 -16.486 1.00 193.63 178 GLY C N 1
ATOM 4308 C CA . GLY C 3 222 ? -61.867 13.290 -17.479 1.00 194.47 178 GLY C CA 1
ATOM 4309 C C . GLY C 3 222 ? -61.705 13.799 -18.899 1.00 193.49 178 GLY C C 1
ATOM 4310 O O . GLY C 3 222 ? -60.825 14.612 -19.179 1.00 193.91 178 GLY C O 1
ATOM 4311 N N . THR C 3 223 ? -62.560 13.319 -19.797 1.00 193.70 179 THR C N 1
ATOM 4312 C CA . THR C 3 223 ? -62.486 13.704 -21.202 1.00 194.99 179 THR C CA 1
ATOM 4313 C C . THR C 3 223 ? -63.795 14.319 -21.686 1.00 195.25 179 THR C C 1
ATOM 4314 O O . THR C 3 223 ? -64.871 13.759 -21.476 1.00 193.56 179 THR C O 1
ATOM 4318 N N . ILE C 3 224 ? -63.691 15.478 -22.331 1.00 199.91 180 ILE C N 1
ATOM 4319 C CA . ILE C 3 224 ? -64.853 16.172 -22.874 1.00 195.86 180 ILE C CA 1
ATOM 4320 C C . ILE C 3 224 ? -65.499 15.369 -23.998 1.00 195.60 180 ILE C C 1
ATOM 4321 O O . ILE C 3 224 ? -64.818 14.894 -24.906 1.00 201.91 180 ILE C O 1
ATOM 4326 N N . SER C 3 225 ? -66.817 15.216 -23.925 1.00 180.58 181 SER C N 1
ATOM 4327 C CA . SER C 3 225 ? -67.562 14.494 -24.947 1.00 182.45 181 SER C CA 1
ATOM 4328 C C . SER C 3 225 ? -68.964 15.071 -25.106 1.00 181.29 181 SER C C 1
ATOM 4329 O O . SER C 3 225 ? -69.796 14.519 -25.827 1.00 182.44 181 SER C O 1
ATOM 4332 N N . LYS C 3 226 ? -69.220 16.185 -24.428 1.00 194.39 182 LYS C N 1
ATOM 4333 C CA . LYS C 3 226 ? -70.531 16.820 -24.472 1.00 199.84 182 LYS C CA 1
ATOM 4334 C C . LYS C 3 226 ? -70.447 18.264 -24.957 1.00 210.06 182 LYS C C 1
ATOM 4335 O O . LYS C 3 226 ? -70.496 19.201 -24.160 1.00 204.55 182 LYS C O 1
ATOM 4341 N N . ILE C 3 227 ? -70.313 18.436 -26.267 1.00 226.55 183 ILE C N 1
ATOM 4342 C CA . ILE C 3 227 ? -70.362 19.761 -26.873 1.00 226.14 183 ILE C CA 1
ATOM 4343 C C . ILE C 3 227 ? -71.542 19.821 -27.838 1.00 223.31 183 ILE C C 1
ATOM 4344 O O . ILE C 3 227 ? -71.390 19.609 -29.042 1.00 237.86 183 ILE C O 1
ATOM 4349 N N . ALA C 3 228 ? -72.723 20.094 -27.293 1.00 199.25 184 ALA C N 1
ATOM 4350 C CA . ALA C 3 228 ? -73.946 20.124 -28.086 1.00 188.47 184 ALA C CA 1
ATOM 4351 C C . ALA C 3 228 ? -74.665 21.462 -27.951 1.00 176.61 184 ALA C C 1
ATOM 4352 O O . ALA C 3 228 ? -74.056 22.518 -28.112 1.00 176.78 184 ALA C O 1
ATOM 4354 N N . LYS C 3 229 ? -75.960 21.407 -27.646 1.00 170.48 185 LYS C N 1
ATOM 4355 C CA . LYS C 3 229 ? -76.793 22.604 -27.594 1.00 161.73 185 LYS C CA 1
ATOM 4356 C C . LYS C 3 229 ? -78.176 22.294 -27.016 1.00 165.87 185 LYS C C 1
ATOM 4357 O O . LYS C 3 229 ? -78.305 21.553 -26.040 1.00 161.43 185 LYS C O 1
ATOM 4363 N N . GLN C 3 230 ? -79.196 22.886 -27.633 1.00 174.62 186 GLN C N 1
ATOM 4364 C CA . GLN C 3 230 ? -80.609 22.617 -27.356 1.00 182.47 186 GLN C CA 1
ATOM 4365 C C . GLN C 3 230 ? -81.060 22.938 -25.930 1.00 186.18 186 GLN C C 1
ATOM 4366 O O . GLN C 3 230 ? -80.271 23.374 -25.092 1.00 181.11 186 GLN C O 1
ATOM 4372 N N . GLU C 3 231 ? -82.347 22.715 -25.674 1.00 195.21 187 GLU C N 1
ATOM 4373 C CA . GLU C 3 231 ? -83.025 23.335 -24.542 1.00 193.38 187 GLU C CA 1
ATOM 4374 C C . GLU C 3 231 ? -84.153 22.490 -23.950 1.00 205.57 187 GLU C C 1
ATOM 4375 O O . GLU C 3 231 ? -84.104 21.259 -23.970 1.00 209.85 187 GLU C O 1
ATOM 4381 N N . GLY C 3 232 ? -85.167 23.170 -23.420 1.00 210.01 188 GLY C N 1
ATOM 4382 C CA . GLY C 3 232 ? -86.319 22.511 -22.831 1.00 218.33 188 GLY C CA 1
ATOM 4383 C C . GLY C 3 232 ? -87.360 23.478 -22.292 1.00 220.36 188 GLY C C 1
ATOM 4384 O O . GLY C 3 232 ? -88.492 23.516 -22.775 1.00 215.49 188 GLY C O 1
ATOM 4385 N N . GLU C 3 233 ? -86.974 24.263 -21.290 1.00 231.33 189 GLU C N 1
ATOM 4386 C CA . GLU C 3 233 ? -87.899 25.174 -20.618 1.00 243.74 189 GLU C CA 1
ATOM 4387 C C . GLU C 3 233 ? -88.326 26.350 -21.495 1.00 248.79 189 GLU C C 1
ATOM 4388 O O . GLU C 3 233 ? -89.401 26.331 -22.094 1.00 253.07 189 GLU C O 1
ATOM 4394 N N . ASP C 3 234 ? -87.481 27.374 -21.557 1.00 245.44 190 ASP C N 1
ATOM 4395 C CA . ASP C 3 234 ? -87.810 28.596 -22.283 1.00 236.32 190 ASP C CA 1
ATOM 4396 C C . ASP C 3 234 ? -87.220 28.593 -23.688 1.00 226.46 190 ASP C C 1
ATOM 4397 O O . ASP C 3 234 ? -87.207 27.567 -24.368 1.00 236.22 190 ASP C O 1
ATOM 4402 N N . GLY C 3 235 ? -86.738 29.755 -24.118 1.00 201.33 191 GLY C N 1
ATOM 4403 C CA . GLY C 3 235 ? -86.067 29.878 -25.397 1.00 184.43 191 GLY C CA 1
ATOM 4404 C C . GLY C 3 235 ? -84.565 29.947 -25.206 1.00 174.76 191 GLY C C 1
ATOM 4405 O O . GLY C 3 235 ? -83.989 29.127 -24.488 1.00 173.18 191 GLY C O 1
ATOM 4406 N N . SER C 3 236 ? -83.938 30.927 -25.851 1.00 170.49 192 SER C N 1
ATOM 4407 C CA . SER C 3 236 ? -82.498 31.160 -25.738 1.00 168.52 192 SER C CA 1
ATOM 4408 C C . SER C 3 236 ? -81.675 29.926 -26.104 1.00 163.80 192 SER C C 1
ATOM 4409 O O . SER C 3 236 ? -82.161 29.020 -26.780 1.00 170.70 192 SER C O 1
ATOM 4412 N N . VAL C 3 237 ? -80.423 29.903 -25.655 1.00 152.23 193 VAL C N 1
ATOM 4413 C CA . VAL C 3 237 ? -79.508 28.812 -25.977 1.00 149.33 193 VAL C CA 1
ATOM 4414 C C . VAL C 3 237 ? -78.837 28.250 -24.725 1.00 152.77 193 VAL C C 1
ATOM 4415 O O . VAL C 3 237 ? -78.325 28.999 -23.894 1.00 155.16 193 VAL C O 1
ATOM 4419 N N . LYS C 3 238 ? -78.845 26.926 -24.596 1.00 150.49 194 LYS C N 1
ATOM 4420 C CA . LYS C 3 238 ? -78.193 26.258 -23.475 1.00 138.81 194 LYS C CA 1
ATOM 4421 C C . LYS C 3 238 ? -77.170 25.240 -23.972 1.00 151.65 194 LYS C C 1
ATOM 4422 O O . LYS C 3 238 ? -77.246 24.777 -25.110 1.00 157.25 194 LYS C O 1
ATOM 4428 N N . TYR C 3 239 ? -76.212 24.896 -23.115 1.00 156.25 195 TYR C N 1
ATOM 4429 C CA . TYR C 3 239 ? -75.191 23.910 -23.458 1.00 153.97 195 TYR C CA 1
ATOM 4430 C C . TYR C 3 239 ? -75.049 22.845 -22.374 1.00 157.24 195 TYR C C 1
ATOM 4431 O O . TYR C 3 239 ? -74.897 23.162 -21.195 1.00 155.23 195 TYR C O 1
ATOM 4440 N N . LEU C 3 240 ? -75.098 21.582 -22.783 1.00 168.61 196 LEU C N 1
ATOM 4441 C CA . LEU C 3 240 ? -74.943 20.468 -21.855 1.00 177.74 196 LEU C CA 1
ATOM 4442 C C . LEU C 3 240 ? -73.520 19.922 -21.893 1.00 186.17 196 LEU C C 1
ATOM 4443 O O . LEU C 3 240 ? -73.047 19.476 -22.937 1.00 192.71 196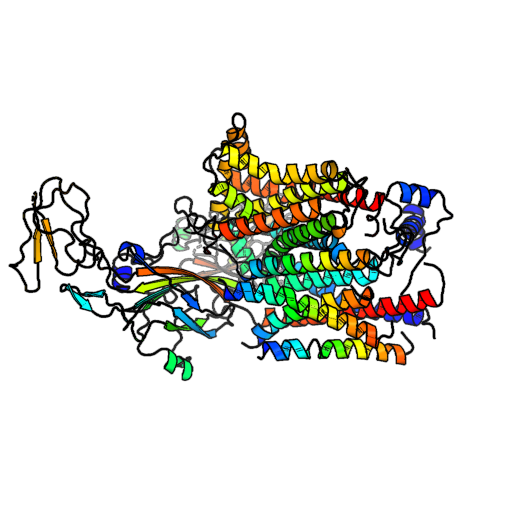 LEU C O 1
ATOM 4448 N N . VAL C 3 241 ? -72.841 19.962 -20.751 1.00 183.43 197 VAL C N 1
ATOM 4449 C CA . VAL C 3 241 ? -71.465 19.485 -20.662 1.00 175.58 197 VAL C CA 1
ATOM 4450 C C . VAL C 3 241 ? -71.267 18.523 -19.493 1.00 187.94 197 VAL C C 1
ATOM 4451 O O . VAL C 3 241 ? -71.523 18.867 -18.339 1.00 180.15 197 VAL C O 1
ATOM 4455 N N . ASP C 3 242 ? -70.813 17.313 -19.802 1.00 205.61 198 ASP C N 1
ATOM 4456 C CA . ASP C 3 242 ? -70.471 16.336 -18.776 1.00 221.27 198 ASP C CA 1
ATOM 4457 C C . ASP C 3 242 ? -69.043 15.845 -19.006 1.00 224.64 198 ASP C C 1
ATOM 4458 O O . ASP C 3 242 ? -68.283 16.461 -19.754 1.00 228.05 198 ASP C O 1
ATOM 4463 N N . ILE C 3 243 ? -68.678 14.740 -18.367 1.00 216.15 199 ILE C N 1
ATOM 4464 C CA . ILE C 3 243 ? -67.324 14.214 -18.486 1.00 209.53 199 ILE C CA 1
ATOM 4465 C C . ILE C 3 243 ? -67.325 12.690 -18.527 1.00 205.01 199 ILE C C 1
ATOM 4466 O O . ILE C 3 243 ? -67.416 12.089 -19.596 1.00 204.85 199 ILE C O 1
ATOM 4471 N N . SER C 3 252 ? -72.720 15.698 -14.114 1.00 169.97 208 SER C N 1
ATOM 4472 C CA . SER C 3 252 ? -73.236 16.460 -15.245 1.00 177.09 208 SER C CA 1
ATOM 4473 C C . SER C 3 252 ? -73.307 17.950 -14.924 1.00 189.70 208 SER C C 1
ATOM 4474 O O . SER C 3 252 ? -73.469 18.336 -13.766 1.00 193.03 208 SER C O 1
ATOM 4477 N N . ASP C 3 253 ? -73.186 18.782 -15.954 1.00 195.56 209 ASP C N 1
ATOM 4478 C CA . ASP C 3 253 ? -73.234 20.229 -15.772 1.00 184.47 209 ASP C CA 1
ATOM 4479 C C . ASP C 3 253 ? -73.856 20.911 -16.988 1.00 178.81 209 ASP C C 1
ATOM 4480 O O . ASP C 3 253 ? -73.897 20.342 -18.079 1.00 176.92 209 ASP C O 1
ATOM 4485 N N . THR C 3 254 ? -74.350 22.129 -16.792 1.00 171.88 210 THR C N 1
ATOM 4486 C CA . THR C 3 254 ? -74.947 22.901 -17.877 1.00 163.96 210 THR C CA 1
ATOM 4487 C C . THR C 3 254 ? -74.477 24.351 -17.840 1.00 156.88 210 THR C C 1
ATOM 4488 O O . THR C 3 254 ? -74.449 24.976 -16.780 1.00 160.82 210 THR C O 1
ATOM 4492 N N . ILE C 3 255 ? -74.106 24.882 -19.001 1.00 143.48 211 ILE C N 1
ATOM 4493 C CA . ILE C 3 255 ? -73.667 26.269 -19.102 1.00 132.74 211 ILE C CA 1
ATOM 4494 C C . ILE C 3 255 ? -74.522 27.046 -20.105 1.00 133.45 211 ILE C C 1
ATOM 4495 O O . ILE C 3 255 ? -74.806 26.558 -21.199 1.00 135.37 211 ILE C O 1
ATOM 4500 N N . PRO C 3 256 ? -74.945 28.261 -19.724 1.00 133.39 212 PRO C N 1
ATOM 4501 C CA . PRO C 3 256 ? -75.832 29.082 -20.553 1.00 129.27 212 PRO C CA 1
ATOM 4502 C C . PRO C 3 256 ? -75.110 29.745 -21.721 1.00 130.60 212 PRO C C 1
ATOM 4503 O O . PRO C 3 256 ? -73.885 29.677 -21.810 1.00 136.91 212 PRO C O 1
ATOM 4507 N N . ALA C 3 257 ? -75.875 30.377 -22.606 1.00 127.91 213 ALA C N 1
ATOM 4508 C CA . ALA C 3 257 ? -75.302 31.114 -23.724 1.00 128.69 213 ALA C CA 1
ATOM 4509 C C . ALA C 3 257 ? -74.617 32.378 -23.222 1.00 123.18 213 ALA C C 1
ATOM 4510 O O . ALA C 3 257 ? -74.943 32.886 -22.149 1.00 128.86 213 ALA C O 1
ATOM 4512 N N . GLY C 3 258 ? -73.668 32.882 -24.001 1.00 129.65 214 GLY C N 1
ATOM 4513 C CA . GLY C 3 258 ? -72.921 34.064 -23.616 1.00 125.00 214 GLY C CA 1
ATOM 4514 C C . GLY C 3 258 ? -71.426 33.823 -23.618 1.00 125.53 214 GLY C C 1
ATOM 4515 O O . GLY C 3 258 ? -70.723 34.283 -24.518 1.00 132.54 214 GLY C O 1
ATOM 4516 N N . PRO C 3 259 ? -70.927 33.103 -22.602 1.00 111.97 215 PRO C N 1
ATOM 4517 C CA . PRO C 3 259 ? -69.510 32.732 -22.540 1.00 113.36 215 PRO C CA 1
ATOM 4518 C C . PRO C 3 259 ? -69.101 31.877 -23.736 1.00 118.49 215 PRO C C 1
ATOM 4519 O O . PRO C 3 259 ? -69.794 30.915 -24.066 1.00 120.24 215 PRO C O 1
ATOM 4523 N N . GLU C 3 260 ? -67.993 32.233 -24.376 1.00 126.28 216 GLU C N 1
ATOM 4524 C CA . GLU C 3 260 ? -67.510 31.488 -25.533 1.00 127.21 216 GLU C CA 1
ATOM 4525 C C . GLU C 3 260 ? -66.796 30.211 -25.110 1.00 132.55 216 GLU C C 1
ATOM 4526 O O . GLU C 3 260 ? -65.872 30.246 -24.297 1.00 127.91 216 GLU C O 1
ATOM 4532 N N . LEU C 3 261 ? -67.232 29.084 -25.663 1.00 150.18 217 LEU C N 1
ATOM 4533 C CA . LEU C 3 261 ? -66.616 27.796 -25.368 1.00 151.91 217 LEU C CA 1
ATOM 4534 C C . LEU C 3 261 ? -65.200 27.725 -25.926 1.00 150.95 217 LEU C C 1
ATOM 4535 O O . LEU C 3 261 ? -65.000 27.785 -27.138 1.00 168.04 217 LEU C O 1
ATOM 4540 N N . ILE C 3 262 ? -64.221 27.603 -25.036 1.00 134.82 218 ILE C N 1
ATOM 4541 C CA . ILE C 3 262 ? -62.827 27.476 -25.446 1.00 136.46 218 ILE C CA 1
ATOM 4542 C C . ILE C 3 262 ? -62.423 26.007 -25.529 1.00 142.52 218 ILE C C 1
ATOM 4543 O O . ILE C 3 262 ? -61.273 25.683 -25.828 1.00 149.70 218 ILE C O 1
ATOM 4548 N N . VAL C 3 263 ? -63.379 25.124 -25.260 1.00 149.79 219 VAL C N 1
ATOM 4549 C CA . VAL C 3 263 ? -63.154 23.686 -25.350 1.00 159.98 219 VAL C CA 1
ATOM 4550 C C . VAL C 3 263 ? -63.939 23.100 -26.522 1.00 165.57 219 VAL C C 1
ATOM 4551 O O . VAL C 3 263 ? -65.155 23.270 -26.610 1.00 169.88 219 VAL C O 1
ATOM 4555 N N . SER C 3 264 ? -63.243 22.408 -27.418 1.00 172.05 220 SER C N 1
ATOM 4556 C CA . SER C 3 264 ? -63.866 21.916 -28.642 1.00 180.81 220 SER C CA 1
ATOM 4557 C C . SER C 3 264 ? -64.088 20.404 -28.642 1.00 184.83 220 SER C C 1
ATOM 4558 O O . SER C 3 264 ? -64.732 19.858 -27.746 1.00 176.58 220 SER C O 1
ATOM 4561 N N . GLU C 3 265 ? -63.548 19.737 -29.659 1.00 203.89 221 GLU C N 1
ATOM 4562 C CA . GLU C 3 265 ? -63.798 18.316 -29.883 1.00 209.87 221 GLU C CA 1
ATOM 4563 C C . GLU C 3 265 ? -62.896 17.409 -29.050 1.00 205.60 221 GLU C C 1
ATOM 4564 O O . GLU C 3 265 ? -61.749 17.157 -29.417 1.00 207.89 221 GLU C O 1
ATOM 4570 N N . GLY C 3 266 ? -63.426 16.916 -27.934 1.00 194.16 222 GLY C N 1
ATOM 4571 C CA . GLY C 3 266 ? -62.727 15.947 -27.108 1.00 188.92 222 GLY C CA 1
ATOM 4572 C C . GLY C 3 266 ? -61.436 16.442 -26.483 1.00 195.18 222 GLY C C 1
ATOM 4573 O O . GLY C 3 266 ? -60.358 16.285 -27.058 1.00 187.45 222 GLY C O 1
ATOM 4574 N N . GLN C 3 267 ? -61.544 17.036 -25.298 1.00 213.37 223 GLN C N 1
ATOM 4575 C CA . GLN C 3 267 ? -60.374 17.507 -24.563 1.00 223.48 223 GLN C CA 1
ATOM 4576 C C . GLN C 3 267 ? -60.227 16.778 -23.231 1.00 226.07 223 GLN C C 1
ATOM 4577 O O . GLN C 3 267 ? -61.210 16.538 -22.531 1.00 230.05 223 GLN C O 1
ATOM 4583 N N . ALA C 3 268 ? -58.991 16.428 -22.888 1.00 221.54 224 ALA C N 1
ATOM 4584 C CA . ALA C 3 268 ? -58.706 15.771 -21.619 1.00 213.83 224 ALA C CA 1
ATOM 4585 C C . ALA C 3 268 ? -58.462 16.807 -20.529 1.00 210.02 224 ALA C C 1
ATOM 4586 O O . ALA C 3 268 ? -57.318 17.123 -20.202 1.00 211.35 224 ALA C O 1
ATOM 4588 N N . VAL C 3 269 ? -59.546 17.333 -19.970 1.00 204.44 225 VAL C N 1
ATOM 4589 C CA . VAL C 3 269 ? -59.458 18.381 -18.961 1.00 200.61 225 VAL C CA 1
ATOM 4590 C C . VAL C 3 269 ? -59.480 17.813 -17.546 1.00 196.94 225 VAL C C 1
ATOM 4591 O O . VAL C 3 269 ? -59.861 16.662 -17.331 1.00 201.27 225 VAL C O 1
ATOM 4595 N N . THR C 3 270 ? -59.065 18.631 -16.584 1.00 186.70 226 THR C N 1
ATOM 4596 C CA . THR C 3 270 ? -59.069 18.236 -15.181 1.00 181.66 226 THR C CA 1
ATOM 4597 C C . THR C 3 270 ? -60.028 19.112 -14.380 1.00 180.93 226 THR C C 1
ATOM 4598 O O . THR C 3 270 ? -60.514 20.128 -14.877 1.00 185.77 226 THR C O 1
ATOM 4602 N N . ALA C 3 271 ? -60.296 18.714 -13.141 1.00 172.91 227 ALA C N 1
ATOM 4603 C CA . ALA C 3 271 ? -61.231 19.438 -12.287 1.00 163.39 227 ALA C CA 1
ATOM 4604 C C . ALA C 3 271 ? -60.694 20.813 -11.901 1.00 153.73 227 ALA C C 1
ATOM 4605 O O . ALA C 3 271 ? -59.752 20.925 -11.117 1.00 144.17 227 ALA C O 1
ATOM 4607 N N . GLY C 3 272 ? -61.301 21.857 -12.457 1.00 153.68 228 GLY C N 1
ATOM 4608 C CA . GLY C 3 272 ? -60.897 23.220 -12.164 1.00 150.44 228 GLY C CA 1
ATOM 4609 C C . GLY C 3 272 ? -60.544 24.013 -13.407 1.00 151.95 228 GLY C C 1
ATOM 4610 O O . GLY C 3 272 ? -60.502 25.243 -13.377 1.00 140.17 228 GLY C O 1
ATOM 4611 N N . ASP C 3 273 ? -60.288 23.306 -14.504 1.00 174.65 229 ASP C N 1
ATOM 4612 C CA . ASP C 3 273 ? -59.936 23.947 -15.766 1.00 177.88 229 ASP C CA 1
ATOM 4613 C C . ASP C 3 273 ? -61.100 24.770 -16.305 1.00 161.51 229 ASP C C 1
ATOM 4614 O O . ASP C 3 273 ? -62.253 24.533 -15.950 1.00 160.63 229 ASP C O 1
ATOM 4619 N N . ALA C 3 274 ? -60.794 25.733 -17.168 1.00 139.02 230 ALA C N 1
ATOM 4620 C CA . ALA C 3 274 ? -61.812 26.625 -17.709 1.00 133.13 230 ALA C CA 1
ATOM 4621 C C . ALA C 3 274 ? -62.515 26.023 -18.922 1.00 138.26 230 ALA C C 1
ATOM 4622 O O . ALA C 3 274 ? -61.885 25.734 -19.939 1.00 139.65 230 ALA C O 1
ATOM 4624 N N . LEU C 3 275 ? -63.826 25.837 -18.805 1.00 148.18 231 LEU C N 1
ATOM 4625 C CA . LEU C 3 275 ? -64.640 25.357 -19.916 1.00 145.59 231 LEU C CA 1
ATOM 4626 C C . LEU C 3 275 ? -64.857 26.466 -20.937 1.00 142.21 231 LEU C C 1
ATOM 4627 O O . LEU C 3 275 ? -64.807 26.235 -22.145 1.00 136.32 231 LEU C O 1
ATOM 4632 N N . THR C 3 276 ? -65.100 27.673 -20.436 1.00 128.05 232 THR C N 1
ATOM 4633 C CA . THR C 3 276 ? -65.339 28.828 -21.289 1.00 122.47 232 THR C CA 1
ATOM 4634 C C . THR C 3 276 ? -64.355 29.950 -20.984 1.00 125.61 232 THR C C 1
ATOM 4635 O O . THR C 3 276 ? -63.404 29.769 -20.224 1.00 124.21 232 THR C O 1
ATOM 4639 N N . ASN C 3 277 ? -64.595 31.110 -21.582 1.00 133.38 233 ASN C N 1
ATOM 4640 C CA . ASN C 3 277 ? -63.802 32.297 -21.300 1.00 132.72 233 ASN C CA 1
ATOM 4641 C C . ASN C 3 277 ? -64.483 33.154 -20.244 1.00 128.87 233 ASN C C 1
ATOM 4642 O O . ASN C 3 277 ? -65.381 32.689 -19.542 1.00 132.89 233 ASN C O 1
ATOM 4647 N N . ASN C 3 278 ? -64.055 34.407 -20.139 1.00 125.01 234 ASN C N 1
ATOM 4648 C CA . ASN C 3 278 ? -64.714 35.367 -19.265 1.00 117.73 234 ASN C CA 1
ATOM 4649 C C . ASN C 3 278 ? -65.333 36.499 -20.075 1.00 118.90 234 ASN C C 1
ATOM 4650 O O . ASN C 3 278 ? -64.631 37.410 -20.516 1.00 121.63 234 ASN C O 1
ATOM 4655 N N . PRO C 3 279 ? -66.657 36.441 -20.275 1.00 116.28 235 PRO C N 1
ATOM 4656 C CA . PRO C 3 279 ? -67.382 37.408 -21.106 1.00 113.14 235 PRO C CA 1
ATOM 4657 C C . PRO C 3 279 ? -67.526 38.779 -20.451 1.00 104.54 235 PRO C C 1
ATOM 4658 O O . PRO C 3 279 ? -67.938 39.730 -21.113 1.00 113.45 235 PRO C O 1
ATOM 4662 N N . ASN C 3 280 ? -67.192 38.876 -19.169 1.00 100.45 236 ASN C N 1
ATOM 4663 C CA . ASN C 3 280 ? -67.344 40.129 -18.440 1.00 97.40 236 ASN C CA 1
ATOM 4664 C C . ASN C 3 280 ? -66.413 41.213 -18.976 1.00 97.28 236 ASN C C 1
ATOM 4665 O O . ASN C 3 280 ? -65.205 41.007 -19.085 1.00 98.52 236 ASN C O 1
ATOM 4670 N N . VAL C 3 281 ? -66.988 42.361 -19.324 1.00 95.96 237 VAL C N 1
ATOM 4671 C CA . VAL C 3 281 ? -66.211 43.497 -19.809 1.00 95.75 237 VAL C CA 1
ATOM 4672 C C . VAL C 3 281 ? -66.491 44.731 -18.961 1.00 92.69 237 VAL C C 1
ATOM 4673 O O . VAL C 3 281 ? -66.020 45.827 -19.265 1.00 92.16 237 VAL C O 1
ATOM 4677 N N . GLY C 3 282 ? -67.265 44.545 -17.898 1.00 90.80 238 GLY C N 1
ATOM 4678 C CA . GLY C 3 282 ? -67.590 45.629 -16.993 1.00 87.95 238 GLY C CA 1
ATOM 4679 C C . GLY C 3 282 ? -66.752 45.556 -15.734 1.00 86.74 238 GLY C C 1
ATOM 4680 O O . GLY C 3 282 ? -65.653 45.004 -15.743 1.00 88.98 238 GLY C O 1
ATOM 4681 N N . GLY C 3 283 ? -67.270 46.112 -14.645 1.00 88.92 239 GLY C N 1
ATOM 4682 C CA . GLY C 3 283 ? -66.559 46.076 -13.382 1.00 88.67 239 GLY C CA 1
ATOM 4683 C C . GLY C 3 283 ? -66.984 47.144 -12.396 1.00 90.71 239 GLY C C 1
ATOM 4684 O O . GLY C 3 283 ? -67.620 48.137 -12.760 1.00 79.14 239 GLY C O 1
ATOM 4685 N N . PHE C 3 284 ? -66.623 46.930 -11.134 1.00 79.22 240 PHE C N 1
ATOM 4686 C CA . PHE C 3 284 ? -66.949 47.858 -10.062 1.00 76.39 240 PHE C CA 1
ATOM 4687 C C . PHE C 3 284 ? -65.683 48.442 -9.448 1.00 79.05 240 PHE C C 1
ATOM 4688 O O . PHE C 3 284 ? -64.669 47.758 -9.316 1.00 77.00 240 PHE C O 1
ATOM 4696 N N . GLY C 3 285 ? -65.750 49.713 -9.071 1.00 75.33 241 GLY C N 1
ATOM 4697 C CA . GLY C 3 285 ? -64.639 50.375 -8.420 1.00 73.27 241 GLY C CA 1
ATOM 4698 C C . GLY C 3 285 ? -65.133 51.383 -7.405 1.00 78.68 241 GLY C C 1
ATOM 4699 O O . GLY C 3 285 ? -66.074 52.128 -7.670 1.00 70.32 241 GLY C O 1
ATOM 4700 N N . GLN C 3 286 ? -64.505 51.403 -6.237 1.00 77.55 242 GLN C N 1
ATOM 4701 C CA . GLN C 3 286 ? -64.876 52.356 -5.205 1.00 71.06 242 GLN C CA 1
ATOM 4702 C C . GLN C 3 286 ? -63.710 53.286 -4.889 1.00 67.52 242 GLN C C 1
ATOM 4703 O O . GLN C 3 286 ? -62.556 52.967 -5.167 1.00 75.78 242 GLN C O 1
ATOM 4709 N N . LEU C 3 287 ? -64.022 54.439 -4.307 1.00 70.99 243 LEU C N 1
ATOM 4710 C CA . LEU C 3 287 ? -63.030 55.471 -4.046 1.00 65.42 243 LEU C CA 1
ATOM 4711 C C . LEU C 3 287 ? -63.471 56.347 -2.880 1.00 72.77 243 LEU C C 1
ATOM 4712 O O . LEU C 3 287 ? -64.665 56.565 -2.680 1.00 77.14 243 LEU C O 1
ATOM 4717 N N . ASP C 3 288 ? -62.512 56.842 -2.107 1.00 78.00 244 ASP C N 1
ATOM 4718 C CA . ASP C 3 288 ? -62.821 57.788 -1.042 1.00 78.26 244 ASP C CA 1
ATOM 4719 C C . ASP C 3 288 ? -62.394 59.197 -1.434 1.00 66.40 244 ASP C C 1
ATOM 4720 O O . ASP C 3 288 ? -61.404 59.387 -2.139 1.00 80.53 244 ASP C O 1
ATOM 4725 N N . ALA C 3 289 ? -63.159 60.179 -0.974 1.00 59.58 245 ALA C N 1
ATOM 4726 C CA . ALA C 3 289 ? -62.835 61.583 -1.174 1.00 63.10 245 ALA C CA 1
ATOM 4727 C C . ALA C 3 289 ? -63.088 62.343 0.122 1.00 64.39 245 ALA C C 1
ATOM 4728 O O . ALA C 3 289 ? -63.575 61.773 1.096 1.00 68.46 245 ALA C O 1
ATOM 4730 N N . GLU C 3 290 ? -62.747 63.625 0.141 1.00 61.14 246 GLU C N 1
ATOM 4731 C CA . GLU C 3 290 ? -62.942 64.442 1.331 1.00 58.78 246 GLU C CA 1
ATOM 4732 C C . GLU C 3 290 ? -63.570 65.774 0.962 1.00 69.85 246 GLU C C 1
ATOM 4733 O O . GLU C 3 290 ? -63.276 66.337 -0.093 1.00 78.31 246 GLU C O 1
ATOM 4739 N N . ILE C 3 291 ? -64.438 66.278 1.830 1.00 58.89 247 ILE C N 1
ATOM 4740 C CA . ILE C 3 291 ? -65.009 67.598 1.616 1.00 59.66 247 ILE C CA 1
ATOM 4741 C C . ILE C 3 291 ? -64.990 68.387 2.922 1.00 65.09 247 ILE C C 1
ATOM 4742 O O . ILE C 3 291 ? -65.203 67.835 3.999 1.00 59.15 247 ILE C O 1
ATOM 4747 N N . VAL C 3 292 ? -64.696 69.677 2.823 1.00 60.45 248 VAL C N 1
ATOM 4748 C CA . VAL C 3 292 ? -64.650 70.533 3.997 1.00 52.07 248 VAL C CA 1
ATOM 4749 C C . VAL C 3 292 ? -65.894 71.409 4.076 1.00 63.75 248 VAL C C 1
ATOM 4750 O O . VAL C 3 292 ? -66.113 72.264 3.222 1.00 57.91 248 VAL C O 1
ATOM 4754 N N . LEU C 3 293 ? -66.720 71.178 5.091 1.00 65.09 249 LEU C N 1
ATOM 4755 C CA . LEU C 3 293 ? -67.820 72.084 5.385 1.00 58.99 249 LEU C CA 1
ATOM 4756 C C . LEU C 3 293 ? -67.225 73.302 6.076 1.00 62.71 249 LEU C C 1
ATOM 4757 O O . LEU C 3 293 ? -66.882 73.251 7.257 1.00 61.03 249 LEU C O 1
ATOM 4762 N N . GLN C 3 294 ? -67.095 74.387 5.321 1.00 63.12 250 GLN C N 1
ATOM 4763 C CA . GLN C 3 294 ? -66.308 75.543 5.734 1.00 68.94 250 GLN C CA 1
ATOM 4764 C C . GLN C 3 294 ? -67.172 76.707 6.216 1.00 67.85 250 GLN C C 1
ATOM 4765 O O . GLN C 3 294 ? -68.288 76.905 5.738 1.00 68.20 250 GLN C O 1
ATOM 4771 N N . ASP C 3 295 ? -66.646 77.471 7.169 1.00 62.37 251 ASP C N 1
ATOM 4772 C CA . ASP C 3 295 ? -67.325 78.655 7.681 1.00 51.77 251 ASP C CA 1
ATOM 4773 C C . ASP C 3 295 ? -66.665 79.918 7.136 1.00 65.08 251 ASP C C 1
ATOM 4774 O O . ASP C 3 295 ? -65.454 80.096 7.259 1.00 70.67 251 ASP C O 1
ATOM 4779 N N . ALA C 3 296 ? -67.472 80.793 6.542 1.00 74.36 252 ALA C N 1
ATOM 4780 C CA . ALA C 3 296 ? -66.969 82.004 5.902 1.00 64.34 252 ALA C CA 1
ATOM 4781 C C . ALA C 3 296 ? -66.270 82.933 6.893 1.00 63.33 252 ALA C C 1
ATOM 4782 O O . ALA C 3 296 ? -65.311 83.621 6.537 1.00 73.19 252 ALA C O 1
ATOM 4784 N N . ASN C 3 297 ? -66.748 82.948 8.134 1.00 64.12 253 ASN C N 1
ATOM 4785 C CA . ASN C 3 297 ? -66.138 83.768 9.177 1.00 63.74 253 ASN C CA 1
ATOM 4786 C C . ASN C 3 297 ? -64.696 83.356 9.453 1.00 63.31 253 ASN C C 1
ATOM 4787 O O . ASN C 3 297 ? -63.813 84.209 9.607 1.00 81.65 253 ASN C O 1
ATOM 4792 N N . ARG C 3 298 ? -64.465 82.046 9.509 1.00 61.18 254 ARG C N 1
ATOM 4793 C CA . ARG C 3 298 ? -63.125 81.506 9.731 1.00 65.45 254 ARG C CA 1
ATOM 4794 C C . ARG C 3 298 ? -62.159 82.019 8.672 1.00 63.94 254 ARG C C 1
ATOM 4795 O O . ARG C 3 298 ? -61.057 82.486 8.984 1.00 63.25 254 ARG C O 1
ATOM 4803 N N . VAL C 3 299 ? -62.590 81.940 7.416 1.00 61.99 255 VAL C N 1
ATOM 4804 C CA . VAL C 3 299 ? -61.767 82.359 6.293 1.00 63.22 255 VAL C CA 1
ATOM 4805 C C . VAL C 3 299 ? -61.534 83.868 6.304 1.00 63.90 255 VAL C C 1
ATOM 4806 O O . VAL C 3 299 ? -60.417 84.325 6.068 1.00 58.75 255 VAL C O 1
ATOM 4810 N N . GLY C 3 300 ? -62.584 84.635 6.587 1.00 65.54 256 GLY C N 1
ATOM 4811 C CA . GLY C 3 300 ? -62.465 86.081 6.675 1.00 72.95 256 GLY C CA 1
ATOM 4812 C C . GLY C 3 300 ? -61.430 86.509 7.703 1.00 72.93 256 GLY C C 1
ATOM 4813 O O . GLY C 3 300 ? -60.501 87.274 7.399 1.00 70.12 256 GLY C O 1
ATOM 4814 N N . TRP C 3 301 ? -61.582 85.998 8.923 1.00 61.50 257 TRP C N 1
ATOM 4815 C CA . TRP C 3 301 ? -60.635 86.297 9.993 1.00 62.69 257 TRP C CA 1
ATOM 4816 C C . TRP C 3 301 ? -59.229 85.824 9.635 1.00 61.04 257 TRP C C 1
ATOM 4817 O O . TRP C 3 301 ? -58.240 86.468 9.997 1.00 72.79 257 TRP C O 1
ATOM 4828 N N . LEU C 3 302 ? -59.147 84.704 8.919 1.00 68.50 258 LEU C N 1
ATOM 4829 C CA . LEU C 3 302 ? -57.863 84.209 8.429 1.00 65.33 258 LEU C CA 1
ATOM 4830 C C . LEU C 3 302 ? -57.192 85.236 7.525 1.00 70.77 258 LEU C C 1
ATOM 4831 O O . LEU C 3 302 ? -56.011 85.541 7.684 1.00 70.59 258 LEU C O 1
ATOM 4836 N N . ILE C 3 303 ? -57.958 85.761 6.575 1.00 61.79 259 ILE C N 1
ATOM 4837 C CA . ILE C 3 303 ? -57.454 86.752 5.634 1.00 64.52 259 ILE C CA 1
ATOM 4838 C C . ILE C 3 303 ? -56.973 87.997 6.374 1.00 76.78 259 ILE C C 1
ATOM 4839 O O . ILE C 3 303 ? -55.894 88.530 6.082 1.00 74.01 259 ILE C O 1
ATOM 4844 N N . ALA C 3 304 ? -57.765 88.440 7.349 1.00 78.87 260 ALA C N 1
ATOM 4845 C CA . ALA C 3 304 ? -57.379 89.580 8.179 1.00 72.95 260 ALA C CA 1
ATOM 4846 C C . ALA C 3 304 ? -56.040 89.338 8.885 1.00 74.83 260 ALA C C 1
ATOM 4847 O O . ALA C 3 304 ? -55.130 90.175 8.827 1.00 71.18 260 ALA C O 1
ATOM 4849 N N . PHE C 3 305 ? -55.928 88.186 9.542 1.00 59.69 261 PHE C N 1
ATOM 4850 C CA . PHE C 3 305 ? -54.713 87.815 10.262 1.00 59.21 261 PHE C CA 1
ATOM 4851 C C . PHE C 3 305 ? -53.497 87.773 9.338 1.00 64.43 261 PHE C C 1
ATOM 4852 O O . PHE C 3 305 ? -52.416 88.245 9.698 1.00 69.65 261 PHE C O 1
ATOM 4860 N N . VAL C 3 306 ? -53.683 87.208 8.148 1.00 71.32 262 VAL C N 1
ATOM 4861 C CA . VAL C 3 306 ? -52.623 87.143 7.149 1.00 69.00 262 VAL C CA 1
ATOM 4862 C C . VAL C 3 306 ? -52.154 88.545 6.770 1.00 75.54 262 VAL C C 1
ATOM 4863 O O . VAL C 3 306 ? -50.950 88.825 6.758 1.00 81.91 262 VAL C O 1
ATOM 4867 N N . ALA C 3 307 ? -53.112 89.424 6.482 1.00 65.85 263 ALA C N 1
ATOM 4868 C CA . ALA C 3 307 ? -52.804 90.814 6.149 1.00 67.40 263 ALA C CA 1
ATOM 4869 C C . ALA C 3 307 ? -51.996 91.487 7.257 1.00 73.81 263 ALA C C 1
ATOM 4870 O O . ALA C 3 307 ? -51.013 92.195 6.989 1.00 69.89 263 ALA C O 1
ATOM 4872 N N . LEU C 3 308 ? -52.407 91.254 8.501 1.00 68.32 264 LEU C N 1
ATOM 4873 C CA . LEU C 3 308 ? -51.703 91.820 9.646 1.00 72.45 264 LEU C CA 1
ATOM 4874 C C . LEU C 3 308 ? -50.267 91.300 9.722 1.00 72.70 264 LEU C C 1
ATOM 4875 O O . LEU C 3 308 ? -49.333 92.065 9.979 1.00 71.76 264 LEU C O 1
ATOM 4880 N N . VAL C 3 309 ? -50.098 90.002 9.489 1.00 63.61 265 VAL C N 1
ATOM 4881 C CA . VAL C 3 309 ? -48.773 89.388 9.505 1.00 66.35 265 VAL C CA 1
ATOM 4882 C C . VAL C 3 309 ? -47.864 90.014 8.446 1.00 75.08 265 VAL C C 1
ATOM 4883 O O . VAL C 3 309 ? -46.712 90.359 8.726 1.00 67.93 265 VAL C O 1
ATOM 4887 N N . MET C 3 310 ? -48.392 90.172 7.236 1.00 73.31 266 MET C N 1
ATOM 4888 C CA . MET C 3 310 ? -47.619 90.755 6.143 1.00 80.28 266 MET C CA 1
ATOM 4889 C C . MET C 3 310 ? -47.204 92.194 6.462 1.00 84.50 266 MET C C 1
ATOM 4890 O O . MET C 3 310 ? -46.045 92.584 6.244 1.00 77.44 266 MET C O 1
ATOM 4895 N N . LEU C 3 311 ? -48.146 92.972 6.991 1.00 72.65 267 LEU C N 1
ATOM 4896 C CA . LEU C 3 311 ? -47.854 94.344 7.401 1.00 68.04 267 LEU C CA 1
ATOM 4897 C C . LEU C 3 311 ? -46.729 94.367 8.442 1.00 79.71 267 LEU C C 1
ATOM 4898 O O . LEU C 3 311 ? -45.782 95.159 8.339 1.00 76.77 267 LEU C O 1
ATOM 4903 N N . ALA C 3 312 ? -46.832 93.483 9.431 1.00 62.79 268 ALA C N 1
ATOM 4904 C CA . ALA C 3 312 ? -45.828 93.384 10.487 1.00 62.90 268 ALA C CA 1
ATOM 4905 C C . ALA C 3 312 ? -44.444 93.062 9.922 1.00 68.73 268 ALA C C 1
ATOM 4906 O O . ALA C 3 312 ? -43.435 93.643 10.342 1.00 73.90 268 ALA C O 1
ATOM 4908 N N . GLN C 3 313 ? -44.405 92.134 8.969 1.00 63.60 269 GLN C N 1
ATOM 4909 C CA . GLN C 3 313 ? -43.157 91.775 8.303 1.00 77.38 269 GLN C CA 1
ATOM 4910 C C . GLN C 3 313 ? -42.545 92.991 7.603 1.00 78.31 269 GLN C C 1
ATOM 4911 O O . GLN C 3 313 ? -41.335 93.249 7.716 1.00 75.72 269 GLN C O 1
ATOM 4917 N N . VAL C 3 314 ? -43.390 93.743 6.898 1.00 60.80 270 VAL C N 1
ATOM 4918 C CA . VAL C 3 314 ? -42.942 94.963 6.231 1.00 72.78 270 VAL C CA 1
ATOM 4919 C C . VAL C 3 314 ? -42.316 95.937 7.221 1.00 82.11 270 VAL C C 1
ATOM 4920 O O . VAL C 3 314 ? -41.215 96.456 6.989 1.00 82.35 270 VAL C O 1
ATOM 4924 N N . MET C 3 315 ? -43.015 96.170 8.329 1.00 77.67 271 MET C N 1
ATOM 4925 C CA . MET C 3 315 ? -42.527 97.088 9.354 1.00 73.33 271 MET C CA 1
ATOM 4926 C C . MET C 3 315 ? -41.187 96.632 9.922 1.00 70.09 271 MET C C 1
ATOM 4927 O O . MET C 3 315 ? -40.297 97.450 10.166 1.00 78.01 271 MET C O 1
ATOM 4932 N N . LEU C 3 316 ? -41.043 95.326 10.124 1.00 75.36 272 LEU C N 1
ATOM 4933 C CA . LEU C 3 316 ? -39.786 94.780 10.622 1.00 74.82 272 LEU C CA 1
ATOM 4934 C C . LEU C 3 316 ? -38.635 95.054 9.651 1.00 80.44 272 LEU C C 1
ATOM 4935 O O . LEU C 3 316 ? -37.559 95.515 10.060 1.00 79.81 272 LEU C O 1
ATOM 4940 N N . VAL C 3 317 ? -38.863 94.785 8.367 1.00 64.22 273 VAL C N 1
ATOM 4941 C CA . VAL C 3 317 ? -37.827 95.037 7.365 1.00 64.61 273 VAL C CA 1
ATOM 4942 C C . VAL C 3 317 ? -37.442 96.518 7.311 1.00 71.82 273 VAL C C 1
ATOM 4943 O O . VAL C 3 317 ? -36.254 96.859 7.316 1.00 71.31 273 VAL C O 1
ATOM 4947 N N . LEU C 3 318 ? -38.443 97.394 7.273 1.00 69.14 274 LEU C N 1
ATOM 4948 C CA . LEU C 3 318 ? -38.184 98.832 7.232 1.00 79.07 274 LEU C CA 1
ATOM 4949 C C . LEU C 3 318 ? -37.392 99.300 8.457 1.00 75.99 274 LEU C C 1
ATOM 4950 O O . LEU C 3 318 ? -36.459 100.108 8.343 1.00 81.53 274 LEU C O 1
ATOM 4955 N N . LYS C 3 319 ? -37.762 98.780 9.624 1.00 75.03 275 LYS C N 1
ATOM 4956 C CA . LYS C 3 319 ? -37.034 99.068 10.854 1.00 79.78 275 LYS C CA 1
ATOM 4957 C C . LYS C 3 319 ? -35.567 98.660 10.725 1.00 84.45 275 LYS C C 1
ATOM 4958 O O . LYS C 3 319 ? -34.661 99.420 11.100 1.00 88.12 275 LYS C O 1
ATOM 4964 N N . LYS C 3 320 ? -35.334 97.466 10.182 1.00 60.92 276 LYS C N 1
ATOM 4965 C CA . LYS C 3 320 ? -33.964 97.015 9.955 1.00 61.45 276 LYS C CA 1
ATOM 4966 C C . LYS C 3 320 ? -33.224 97.964 9.016 1.00 73.71 276 LYS C C 1
ATOM 4967 O O . LYS C 3 320 ? -32.041 98.227 9.207 1.00 79.66 276 LYS C O 1
ATOM 4973 N N . LYS C 3 321 ? -33.920 98.475 8.006 1.00 68.12 277 LYS C N 1
ATOM 4974 C CA . LYS C 3 321 ? -33.312 99.433 7.086 1.00 71.88 277 LYS C CA 1
ATOM 4975 C C . LYS C 3 321 ? -32.862 100.689 7.829 1.00 84.87 277 LYS C C 1
ATOM 4976 O O . LYS C 3 321 ? -31.738 101.172 7.631 1.00 91.39 277 LYS C O 1
ATOM 4982 N N . GLN C 3 322 ? -33.736 101.205 8.691 1.00 80.63 278 GLN C N 1
ATOM 4983 C CA . GLN C 3 322 ? -33.396 102.359 9.522 1.00 76.45 278 GLN C CA 1
ATOM 4984 C C . GLN C 3 322 ? -32.141 102.088 10.350 1.00 80.95 278 GLN C C 1
ATOM 4985 O O . GLN C 3 322 ? -31.215 102.913 10.398 1.00 80.43 278 GLN C O 1
ATOM 4991 N N . VAL C 3 323 ? -32.112 100.924 10.992 1.00 75.93 279 VAL C N 1
ATOM 4992 C CA . VAL C 3 323 ? -30.965 100.543 11.810 1.00 70.60 279 VAL C CA 1
ATOM 4993 C C . VAL C 3 323 ? -29.694 100.437 10.966 1.00 79.47 279 VAL C C 1
ATOM 4994 O O . VAL C 3 323 ? -28.610 100.782 11.425 1.00 79.79 279 VAL C O 1
ATOM 4998 N N . GLU C 3 324 ? -29.833 99.977 9.726 1.00 86.93 280 GLU C N 1
ATOM 4999 C CA . GLU C 3 324 ? -28.697 99.894 8.815 1.00 84.92 280 GLU C CA 1
ATOM 5000 C C . GLU C 3 324 ? -28.168 101.287 8.502 1.00 96.67 280 GLU C C 1
ATOM 5001 O O . GLU C 3 324 ? -26.956 101.495 8.402 1.00 97.28 280 GLU C O 1
ATOM 5007 N N . LYS C 3 325 ? -29.084 102.238 8.350 1.00 98.94 281 LYS C N 1
ATOM 5008 C CA . LYS C 3 325 ? -28.697 103.625 8.120 1.00 93.91 281 LYS C CA 1
ATOM 5009 C C . LYS C 3 325 ? -27.917 104.161 9.318 1.00 93.39 281 LYS C C 1
ATOM 5010 O O . LYS C 3 325 ? -26.879 104.816 9.160 1.00 86.56 281 LYS C O 1
ATOM 5016 N N . VAL C 3 326 ? -28.416 103.870 10.517 1.00 85.89 282 VAL C N 1
ATOM 5017 C CA . VAL C 3 326 ? -27.746 104.309 11.740 1.00 86.67 282 VAL C CA 1
ATOM 5018 C C . VAL C 3 326 ? -26.349 103.700 11.876 1.00 93.86 282 VAL C C 1
ATOM 5019 O O . VAL C 3 326 ? -25.380 104.402 12.169 1.00 86.12 282 VAL C O 1
ATOM 5023 N N . GLN C 3 327 ? -26.253 102.393 11.653 1.00 92.30 283 GLN C N 1
ATOM 5024 C CA . GLN C 3 327 ? -24.984 101.677 11.726 1.00 81.35 283 GLN C CA 1
ATOM 5025 C C . GLN C 3 327 ? -24.003 102.177 10.673 1.00 89.38 283 GLN C C 1
ATOM 5026 O O . GLN C 3 327 ? -22.791 102.145 10.881 1.00 95.18 283 GLN C O 1
ATOM 5032 N N . ALA C 3 328 ? -24.529 102.632 9.540 1.00 97.06 284 ALA C N 1
ATOM 5033 C CA . ALA C 3 328 ? -23.693 103.229 8.507 1.00 87.37 284 ALA C CA 1
ATOM 5034 C C . ALA C 3 328 ? -23.150 104.565 8.993 1.00 90.86 284 ALA C C 1
ATOM 5035 O O . ALA C 3 328 ? -21.968 104.862 8.829 1.00 93.86 284 ALA C O 1
ATOM 5037 N N . ALA C 3 329 ? -24.024 105.367 9.595 1.00 118.33 285 ALA C N 1
ATOM 5038 C CA . ALA C 3 329 ? -23.613 106.646 10.166 1.00 112.79 285 ALA C CA 1
ATOM 5039 C C . ALA C 3 329 ? -22.636 106.438 11.319 1.00 111.06 285 ALA C C 1
ATOM 5040 O O . ALA C 3 329 ? -21.486 106.870 11.256 1.00 124.58 285 ALA C O 1
ATOM 5042 N N . GLU C 3 330 ? -23.101 105.769 12.370 1.00 125.95 286 GLU C N 1
ATOM 5043 C CA . GLU C 3 330 ? -22.254 105.452 13.515 1.00 131.01 286 GLU C CA 1
ATOM 5044 C C . GLU C 3 330 ? -21.273 104.338 13.162 1.00 142.35 286 GLU C C 1
ATOM 5045 O O . GLU C 3 330 ? -21.090 104.014 11.990 1.00 152.64 286 GLU C O 1
ATOM 5051 N N . MET C 3 331 ? -20.642 103.754 14.176 1.00 141.29 287 MET C N 1
ATOM 5052 C CA . MET C 3 331 ? -19.678 102.684 13.944 1.00 145.35 287 MET C CA 1
ATOM 5053 C C . MET C 3 331 ? -19.425 101.870 15.210 1.00 149.25 287 MET C C 1
ATOM 5054 O O . MET C 3 331 ? -18.340 101.929 15.789 1.00 163.01 287 MET C O 1
ATOM 5059 N N . ASN C 3 332 ? -20.430 101.113 15.635 1.00 142.04 288 ASN C N 1
ATOM 5060 C CA . ASN C 3 332 ? -20.303 100.264 16.814 1.00 145.91 288 ASN C CA 1
ATOM 5061 C C . ASN C 3 332 ? -21.167 99.012 16.701 1.00 140.21 288 ASN C C 1
ATOM 5062 O O . ASN C 3 332 ? -22.186 98.879 17.379 1.00 146.39 288 ASN C O 1
ATOM 5067 N N . PHE C 3 333 ? -20.749 98.096 15.835 1.00 129.89 289 PHE C N 1
ATOM 5068 C CA . PHE C 3 333 ? -21.477 96.852 15.623 1.00 123.82 289 PHE C CA 1
ATOM 5069 C C . PHE C 3 333 ? -20.529 95.659 15.612 1.00 123.65 289 PHE C C 1
ATOM 5070 O O . PHE C 3 333 ? -20.575 94.809 16.501 1.00 131.03 289 PHE C O 1
ATOM 5078 N N . ASP D 4 9 ? -30.555 113.505 7.641 1.00 144.93 9 ASP D N 1
ATOM 5079 C CA . ASP D 4 9 ? -29.715 112.502 6.998 1.00 146.01 9 ASP D CA 1
ATOM 5080 C C . ASP D 4 9 ? -29.637 111.227 7.833 1.00 146.85 9 ASP D C 1
ATOM 5081 O O . ASP D 4 9 ? -29.602 110.122 7.294 1.00 151.78 9 ASP D O 1
ATOM 5086 N N . VAL D 4 10 ? -29.605 111.388 9.152 1.00 140.91 10 VAL D N 1
ATOM 5087 C CA . VAL D 4 10 ? -29.529 110.253 10.066 1.00 121.82 10 VAL D CA 1
ATOM 5088 C C . VAL D 4 10 ? -30.621 110.340 11.125 1.00 111.47 10 VAL D C 1
ATOM 5089 O O . VAL D 4 10 ? -30.702 111.328 11.854 1.00 114.95 10 VAL D O 1
ATOM 5093 N N . PRO D 4 11 ? -31.466 109.302 11.214 1.00 101.61 11 PRO D N 1
ATOM 5094 C CA . PRO D 4 11 ? -32.577 109.284 12.173 1.00 100.18 11 PRO D CA 1
ATOM 5095 C C . PRO D 4 11 ? -32.108 109.359 13.625 1.00 104.21 11 PRO D C 1
ATOM 5096 O O . PRO D 4 11 ? -31.220 108.607 14.029 1.00 100.56 11 PRO D O 1
ATOM 5100 N N . ASP D 4 12 ? -32.700 110.267 14.394 1.00 113.18 12 ASP D N 1
ATOM 5101 C CA . ASP D 4 12 ? -32.357 110.426 15.803 1.00 119.37 12 ASP D CA 1
ATOM 5102 C C . ASP D 4 12 ? -33.138 109.444 16.670 1.00 109.45 12 ASP D C 1
ATOM 5103 O O . ASP D 4 12 ? -33.915 108.638 16.160 1.00 117.26 12 ASP D O 1
ATOM 5108 N N . MET D 4 13 ? -32.930 109.525 17.981 1.00 93.85 13 MET D N 1
ATOM 5109 C CA . MET D 4 13 ? -33.549 108.602 18.927 1.00 104.21 13 MET D CA 1
ATOM 5110 C C . MET D 4 13 ? -35.073 108.653 18.901 1.00 109.49 13 MET D C 1
ATOM 5111 O O . MET D 4 13 ? -35.735 107.634 19.106 1.00 109.79 13 MET D O 1
ATOM 5116 N N . GLY D 4 14 ? -35.625 109.837 18.654 1.00 102.02 14 GLY D N 1
ATOM 5117 C CA . GLY D 4 14 ? -37.065 110.000 18.571 1.00 101.81 14 GLY D CA 1
ATOM 5118 C C . GLY D 4 14 ? -37.654 109.182 17.438 1.00 96.65 14 GLY D C 1
ATOM 5119 O O . GLY D 4 14 ? -38.684 108.526 17.598 1.00 104.72 14 GLY D O 1
ATOM 5120 N N . ARG D 4 15 ? -36.983 109.215 16.291 1.00 99.22 15 ARG D N 1
ATOM 5121 C CA . ARG D 4 15 ? -37.435 108.491 15.111 1.00 106.78 15 ARG D CA 1
ATOM 5122 C C . ARG D 4 15 ? -37.260 106.988 15.283 1.00 102.58 15 ARG D C 1
ATOM 5123 O O . ARG D 4 15 ? -38.083 106.199 14.816 1.00 104.19 15 ARG D O 1
ATOM 5131 N N . ARG D 4 16 ? -36.180 106.596 15.951 1.00 85.93 16 ARG D N 1
ATOM 5132 C CA . ARG D 4 16 ? -35.928 105.189 16.226 1.00 92.17 16 ARG D CA 1
ATOM 5133 C C . ARG D 4 16 ? -37.001 104.630 17.152 1.00 89.82 16 ARG D C 1
ATOM 5134 O O . ARG D 4 16 ? -37.517 103.536 16.928 1.00 100.81 16 ARG D O 1
ATOM 5142 N N . GLN D 4 17 ? -37.335 105.392 18.189 1.00 93.48 17 GLN D N 1
ATOM 5143 C CA . GLN D 4 17 ? -38.343 104.973 19.155 1.00 93.77 17 GLN D CA 1
ATOM 5144 C C . GLN D 4 17 ? -39.738 104.961 18.539 1.00 91.34 17 GLN D C 1
ATOM 5145 O O . GLN D 4 17 ? -40.549 104.087 18.843 1.00 83.98 17 GLN D O 1
ATOM 5151 N N . PHE D 4 18 ? -40.013 105.933 17.676 1.00 90.59 18 PHE D N 1
ATOM 5152 C CA . PHE D 4 18 ? -41.296 105.992 16.982 1.00 95.96 18 PHE D CA 1
ATOM 5153 C C . PHE D 4 18 ? -41.456 104.794 16.049 1.00 95.86 18 PHE D C 1
ATOM 5154 O O . PHE D 4 18 ? -42.509 104.141 16.019 1.00 108.42 18 PHE D O 1
ATOM 5162 N N . MET D 4 19 ? -40.398 104.508 15.296 1.00 83.45 19 MET D N 1
ATOM 5163 C CA . MET D 4 19 ? -40.384 103.369 14.388 1.00 88.49 19 MET D CA 1
ATOM 5164 C C . MET D 4 19 ? -40.527 102.062 15.163 1.00 82.76 19 MET D C 1
ATOM 5165 O O . MET D 4 19 ? -41.194 101.130 14.709 1.00 88.62 19 MET D O 1
ATOM 5170 N N . ASN D 4 20 ? -39.894 102.004 16.333 1.00 77.23 20 ASN D N 1
ATOM 5171 C CA . ASN D 4 20 ? -40.045 100.873 17.242 1.00 81.10 20 ASN D CA 1
ATOM 5172 C C . ASN D 4 20 ? -41.497 100.692 17.661 1.00 83.49 20 ASN D C 1
ATOM 5173 O O . ASN D 4 20 ? -42.023 99.577 17.659 1.00 84.55 20 ASN D O 1
ATOM 5178 N N . LEU D 4 21 ? -42.132 101.805 18.018 1.00 82.78 21 LEU D N 1
ATOM 5179 C CA . LEU D 4 21 ? -43.528 101.809 18.435 1.00 81.93 21 LEU D CA 1
ATOM 5180 C C . LEU D 4 21 ? -44.431 101.263 17.335 1.00 87.60 21 LEU D C 1
ATOM 5181 O O . LEU D 4 21 ? -45.285 100.415 17.592 1.00 91.22 21 LEU D O 1
ATOM 5186 N N . LEU D 4 22 ? -44.235 101.747 16.112 1.00 89.28 22 LEU D N 1
ATOM 5187 C CA . LEU D 4 22 ? -45.027 101.279 14.975 1.00 83.70 22 LEU D CA 1
ATOM 5188 C C . LEU D 4 22 ? -44.806 99.792 14.695 1.00 83.55 22 LEU D C 1
ATOM 5189 O O . LEU D 4 22 ? -45.751 98.995 14.684 1.00 84.01 22 LEU D O 1
ATOM 5194 N N . THR D 4 23 ? -43.546 99.432 14.474 1.00 72.44 23 THR D N 1
ATOM 5195 C CA . THR D 4 23 ? -43.166 98.069 14.123 1.00 79.31 23 THR D CA 1
ATOM 5196 C C . THR D 4 23 ? -43.614 97.044 15.165 1.00 78.54 23 THR D C 1
ATOM 5197 O O . THR D 4 23 ? -44.427 96.153 14.880 1.00 87.63 23 THR D O 1
ATOM 5201 N N . PHE D 4 24 ? -43.087 97.181 16.377 1.00 70.35 24 PHE D N 1
ATOM 5202 C CA . PHE D 4 24 ? -43.374 96.223 17.434 1.00 77.38 24 PHE D CA 1
ATOM 5203 C C . PHE D 4 24 ? -44.801 96.380 17.946 1.00 78.24 24 PHE D C 1
ATOM 5204 O O . PHE D 4 24 ? -45.328 95.493 18.612 1.00 76.68 24 PHE D O 1
ATOM 5212 N N . GLY D 4 25 ? -45.425 97.508 17.621 1.00 75.05 25 GLY D N 1
ATOM 5213 C CA . GLY D 4 25 ? -46.846 97.670 17.858 1.00 77.80 25 GLY D CA 1
ATOM 5214 C C . GLY D 4 25 ? -47.619 96.712 16.972 1.00 82.44 25 GLY D C 1
ATOM 5215 O O . GLY D 4 25 ? -48.514 96.000 17.438 1.00 88.99 25 GLY D O 1
ATOM 5216 N N . THR D 4 26 ? -47.262 96.683 15.689 1.00 71.77 26 THR D N 1
ATOM 5217 C CA . THR D 4 26 ? -47.907 95.778 14.741 1.00 71.26 26 THR D CA 1
ATOM 5218 C C . THR D 4 26 ? -47.646 94.319 15.104 1.00 65.38 26 THR D C 1
ATOM 5219 O O . THR D 4 26 ? -48.560 93.481 15.081 1.00 74.10 26 THR D O 1
ATOM 5223 N N . VAL D 4 27 ? -46.393 94.018 15.438 1.00 66.04 27 VAL D N 1
ATOM 5224 C CA . VAL D 4 27 ? -46.037 92.669 15.861 1.00 65.09 27 VAL D CA 1
ATOM 5225 C C . VAL D 4 27 ? -46.858 92.263 17.086 1.00 73.91 27 VAL D C 1
ATOM 5226 O O . VAL D 4 27 ? -47.370 91.143 17.162 1.00 73.08 27 VAL D O 1
ATOM 5230 N N . THR D 4 28 ? -46.995 93.189 18.032 1.00 83.41 28 THR D N 1
ATOM 5231 C CA . THR D 4 28 ? -47.800 92.954 19.226 1.00 75.06 28 THR D CA 1
ATOM 5232 C C . THR D 4 28 ? -49.244 92.652 18.835 1.00 76.83 28 THR D C 1
ATOM 5233 O O . THR D 4 28 ? -49.883 91.779 19.424 1.00 71.31 28 THR D O 1
ATOM 5237 N N . GLY D 4 29 ? -49.745 93.371 17.833 1.00 66.07 29 GLY D N 1
ATOM 5238 C CA . GLY D 4 29 ? -51.064 93.095 17.286 1.00 70.63 29 GLY D CA 1
ATOM 5239 C C . GLY D 4 29 ? -51.184 91.660 16.798 1.00 74.69 29 GLY D C 1
ATOM 5240 O O . GLY D 4 29 ? -52.179 90.980 17.070 1.00 75.16 29 GLY D O 1
ATOM 5241 N N . VAL D 4 30 ? -50.163 91.194 16.082 1.00 76.96 30 VAL D N 1
ATOM 5242 C CA . VAL D 4 30 ? -50.128 89.803 15.631 1.00 58.64 30 VAL D CA 1
ATOM 5243 C C . VAL D 4 30 ? -50.189 88.838 16.819 1.00 74.98 30 VAL D C 1
ATOM 5244 O O . VAL D 4 30 ? -50.969 87.874 16.818 1.00 66.83 30 VAL D O 1
ATOM 5248 N N . ALA D 4 31 ? -49.376 89.115 17.836 1.00 67.30 31 ALA D N 1
ATOM 5249 C CA . ALA D 4 31 ? -49.327 88.279 19.034 1.00 61.88 31 ALA D CA 1
ATOM 5250 C C . ALA D 4 31 ? -50.685 88.189 19.734 1.00 69.25 31 ALA D C 1
ATOM 5251 O O . ALA D 4 31 ? -51.108 87.106 20.136 1.00 69.36 31 ALA D O 1
ATOM 5253 N N . LEU D 4 32 ? -51.360 89.327 19.881 1.00 65.82 32 LEU D N 1
ATOM 5254 C CA . LEU D 4 32 ? -52.678 89.360 20.511 1.00 73.04 32 LEU D CA 1
ATOM 5255 C C . LEU D 4 32 ? -53.690 88.576 19.684 1.00 80.27 32 LEU D C 1
ATOM 5256 O O . LEU D 4 32 ? -54.488 87.798 20.224 1.00 86.65 32 LEU D O 1
ATOM 5261 N N . GLY D 4 33 ? -53.647 88.788 18.371 1.00 76.53 33 GLY D N 1
ATOM 5262 C CA . GLY D 4 33 ? -54.510 88.068 17.452 1.00 66.57 33 GLY D CA 1
ATOM 5263 C C . GLY D 4 33 ? -54.346 86.565 17.577 1.00 67.70 33 GLY D C 1
ATOM 5264 O O . GLY D 4 33 ? -55.314 85.813 17.467 1.00 69.39 33 GLY D O 1
ATOM 5265 N N . ALA D 4 34 ? -53.114 86.126 17.815 1.00 57.02 34 ALA D N 1
ATOM 5266 C CA . ALA D 4 34 ? -52.843 84.706 18.000 1.00 63.15 34 ALA D CA 1
ATOM 5267 C C . ALA D 4 34 ? -53.248 84.235 19.394 1.00 73.54 34 ALA D C 1
ATOM 5268 O O . ALA D 4 34 ? -53.547 83.058 19.598 1.00 66.14 34 ALA D O 1
ATOM 5270 N N . LEU D 4 35 ? -53.262 85.161 20.348 1.00 81.40 35 LEU D N 1
ATOM 5271 C CA . LEU D 4 35 ? -53.489 84.815 21.748 1.00 61.84 35 LEU D CA 1
ATOM 5272 C C . LEU D 4 35 ? -54.972 84.693 22.101 1.00 63.64 35 LEU D C 1
ATOM 5273 O O . LEU D 4 35 ? -55.340 83.913 22.979 1.00 74.22 35 LEU D O 1
ATOM 5278 N N . TYR D 4 36 ? -55.813 85.467 21.422 1.00 63.66 36 TYR D N 1
ATOM 5279 C CA . TYR D 4 36 ? -57.258 85.455 21.680 1.00 72.07 36 TYR D CA 1
ATOM 5280 C C . TYR D 4 36 ? -57.908 84.051 21.607 1.00 77.41 36 TYR D C 1
ATOM 5281 O O . TYR D 4 36 ? -58.611 83.644 22.551 1.00 76.39 36 TYR D O 1
ATOM 5290 N N . PRO D 4 37 ? -57.671 83.298 20.508 1.00 79.20 37 PRO D N 1
ATOM 5291 C CA . PRO D 4 37 ? -58.316 81.981 20.425 1.00 71.87 37 PRO D CA 1
ATOM 5292 C C . PRO D 4 37 ? -57.850 81.005 21.503 1.00 64.43 37 PRO D C 1
ATOM 5293 O O . PRO D 4 37 ? -58.632 80.156 21.915 1.00 67.29 37 PRO D O 1
ATOM 5297 N N . VAL D 4 38 ? -56.600 81.126 21.939 1.00 59.65 38 VAL D N 1
ATOM 5298 C CA . VAL D 4 38 ? -56.032 80.255 22.967 1.00 60.60 38 VAL D CA 1
ATOM 5299 C C . VAL D 4 38 ? -56.692 80.494 24.323 1.00 63.88 38 VAL D C 1
ATOM 5300 O O . VAL D 4 38 ? -57.140 79.555 25.015 1.00 69.50 38 VAL D O 1
ATOM 5304 N N . VAL D 4 39 ? -56.739 81.770 24.691 1.00 59.85 39 VAL D N 1
ATOM 5305 C CA . VAL D 4 39 ? -57.378 82.205 25.919 1.00 66.79 39 VAL D CA 1
ATOM 5306 C C . VAL D 4 39 ? -58.819 81.726 25.944 1.00 58.24 39 VAL D C 1
ATOM 5307 O O . VAL D 4 39 ? -59.266 81.154 26.937 1.00 67.72 39 VAL D O 1
ATOM 5311 N N . ASN D 4 40 ? -59.541 81.936 24.845 1.00 56.27 40 ASN D N 1
ATOM 5312 C CA . ASN D 4 40 ? -60.922 81.459 24.782 1.00 62.50 40 ASN D CA 1
ATOM 5313 C C . ASN D 4 40 ? -61.020 79.934 24.785 1.00 61.15 40 ASN D C 1
ATOM 5314 O O . ASN D 4 40 ? -62.014 79.368 25.239 1.00 63.59 40 ASN D O 1
ATOM 5319 N N . TYR D 4 41 ? -59.980 79.281 24.279 1.00 52.65 41 TYR D N 1
ATOM 5320 C CA . TYR D 4 41 ? -59.927 77.828 24.208 1.00 52.65 41 TYR D CA 1
ATOM 5321 C C . TYR D 4 41 ? -59.937 77.232 25.605 1.00 61.09 41 TYR D C 1
ATOM 5322 O O . TYR D 4 41 ? -60.677 76.286 25.881 1.00 60.51 41 TYR D O 1
ATOM 5331 N N . PHE D 4 42 ? -59.109 77.781 26.488 1.00 63.40 42 PHE D N 1
ATOM 5332 C CA . PHE D 4 42 ? -59.032 77.223 27.838 1.00 52.52 42 PHE D CA 1
ATOM 5333 C C . PHE D 4 42 ? -60.289 77.479 28.680 1.00 54.33 42 PHE D C 1
ATOM 5334 O O . PHE D 4 42 ? -60.539 76.775 29.658 1.00 52.38 42 PHE D O 1
ATOM 5342 N N . ILE D 4 43 ? -61.082 78.475 28.300 1.00 59.84 43 ILE D N 1
ATOM 5343 C CA . ILE D 4 43 ? -62.353 78.719 28.976 1.00 70.03 43 ILE D CA 1
ATOM 5344 C C . ILE D 4 43 ? -63.367 77.643 28.596 1.00 78.89 43 ILE D C 1
ATOM 5345 O O . ILE D 4 43 ? -63.713 77.505 27.423 1.00 62.61 43 ILE D O 1
ATOM 5350 N N . PRO D 4 44 ? -63.846 76.878 29.592 1.00 83.36 44 PRO D N 1
ATOM 5351 C CA . PRO D 4 44 ? -64.729 75.723 29.378 1.00 68.28 44 PRO D CA 1
ATOM 5352 C C . PRO D 4 44 ? -65.999 76.089 28.618 1.00 63.29 44 PRO D C 1
ATOM 5353 O O . PRO D 4 44 ? -66.628 77.097 28.938 1.00 68.73 44 PRO D O 1
ATOM 5357 N N . PRO D 4 45 ? -66.368 75.279 27.614 1.00 64.74 45 PRO D N 1
ATOM 5358 C CA . PRO D 4 45 ? -67.541 75.562 26.779 1.00 68.07 45 PRO D CA 1
ATOM 5359 C C . PRO D 4 45 ? -68.848 75.485 27.564 1.00 70.90 45 PRO D C 1
ATOM 5360 O O . PRO D 4 45 ? -68.897 74.849 28.615 1.00 70.44 45 PRO D O 1
ATOM 5364 N N . ALA D 4 46 ? -69.888 76.135 27.052 1.00 97.07 46 ALA D N 1
ATOM 5365 C CA . ALA D 4 46 ? -71.187 76.162 27.716 1.00 103.29 46 ALA D CA 1
ATOM 5366 C C . ALA D 4 46 ? -71.828 74.777 27.739 1.00 120.51 46 ALA D C 1
ATOM 5367 O O . ALA D 4 46 ? -71.683 74.000 26.796 1.00 118.84 46 ALA D O 1
ATOM 5369 N N . ALA D 4 47 ? -72.536 74.478 28.823 1.00 147.25 47 ALA D N 1
ATOM 5370 C CA . ALA D 4 47 ? -73.192 73.184 28.981 1.00 160.71 47 ALA D CA 1
ATOM 5371 C C . ALA D 4 47 ? -74.395 73.051 28.050 1.00 172.28 47 ALA D C 1
ATOM 5372 O O . ALA D 4 47 ? -74.593 72.011 27.421 1.00 175.07 47 ALA D O 1
ATOM 5374 N N . GLY D 4 48 ? -75.194 74.110 27.965 1.00 173.31 48 GLY D N 1
ATOM 5375 C CA . GLY D 4 48 ? -76.377 74.105 27.123 1.00 178.33 48 GLY D CA 1
ATOM 5376 C C . GLY D 4 48 ? -77.584 74.697 27.825 1.00 181.79 48 GLY D C 1
ATOM 5377 O O . GLY D 4 48 ? -78.126 74.102 28.757 1.00 186.63 48 GLY D O 1
ATOM 5378 N N . GLY D 4 49 ? -78.008 75.872 27.373 1.00 178.07 49 GLY D N 1
ATOM 5379 C CA . GLY D 4 49 ? -79.125 76.567 27.985 1.00 177.35 49 GLY D CA 1
ATOM 5380 C C . GLY D 4 49 ? -80.471 76.148 27.429 1.00 186.33 49 GLY D C 1
ATOM 5381 O O . GLY D 4 49 ? -80.678 76.135 26.216 1.00 186.41 49 GLY D O 1
ATOM 5382 N N . ALA D 4 50 ? -81.390 75.803 28.325 1.00 198.94 50 ALA D N 1
ATOM 5383 C CA . ALA D 4 50 ? -82.747 75.433 27.940 1.00 208.93 50 ALA D CA 1
ATOM 5384 C C . ALA D 4 50 ? -83.760 76.153 28.822 1.00 209.44 50 ALA D C 1
ATOM 5385 O O . ALA D 4 50 ? -84.646 75.530 29.407 1.00 209.83 50 ALA D O 1
ATOM 5387 N N . GLY D 4 51 ? -83.622 77.472 28.909 1.00 204.56 51 GLY D N 1
ATOM 5388 C CA . GLY D 4 51 ? -84.457 78.271 29.785 1.00 201.48 51 GLY D CA 1
ATOM 5389 C C . GLY D 4 51 ? -83.758 78.523 31.105 1.00 199.34 51 GLY D C 1
ATOM 5390 O O . GLY D 4 51 ? -84.360 79.019 32.057 1.00 197.27 51 GLY D O 1
ATOM 5391 N N . GLY D 4 52 ? -82.475 78.174 31.158 1.00 202.13 52 GLY D N 1
ATOM 5392 C CA . GLY D 4 52 ? -81.681 78.340 32.361 1.00 199.89 52 GLY D CA 1
ATOM 5393 C C . GLY D 4 52 ? -81.199 77.015 32.918 1.00 196.42 52 GLY D C 1
ATOM 5394 O O . GLY D 4 52 ? -80.818 76.923 34.085 1.00 193.43 52 GLY D O 1
ATOM 5395 N N . GLY D 4 53 ? -81.214 75.984 32.079 1.00 198.13 53 GLY D N 1
ATOM 5396 C CA . GLY D 4 53 ? -80.815 74.652 32.498 1.00 197.83 53 GLY D CA 1
ATOM 5397 C C . GLY D 4 53 ? -82.009 73.815 32.912 1.00 200.35 53 GLY D C 1
ATOM 5398 O O . GLY D 4 53 ? -82.903 74.299 33.607 1.00 204.21 53 GLY D O 1
ATOM 5399 N N . THR D 4 54 ? -82.029 72.557 32.481 1.00 194.30 54 THR D N 1
ATOM 5400 C CA . THR D 4 54 ? -83.146 71.662 32.772 1.00 190.97 54 THR D CA 1
ATOM 5401 C C . THR D 4 54 ? -82.682 70.270 33.202 1.00 189.09 54 THR D C 1
ATOM 5402 O O . THR D 4 54 ? -81.491 70.042 33.421 1.00 189.63 54 THR D O 1
ATOM 5406 N N . THR D 4 55 ? -83.646 69.356 33.320 1.00 185.35 55 THR D N 1
ATOM 5407 C CA . THR D 4 55 ? -83.420 67.941 33.642 1.00 180.30 55 THR D CA 1
ATOM 5408 C C . THR D 4 55 ? -82.786 67.698 35.014 1.00 180.70 55 THR D C 1
ATOM 5409 O O . THR D 4 55 ? -82.250 68.611 35.643 1.00 194.08 55 THR D O 1
ATOM 5413 N N . ALA D 4 56 ? -82.864 66.450 35.468 1.00 161.80 56 ALA D N 1
ATOM 5414 C CA . ALA D 4 56 ? -82.309 66.048 36.757 1.00 148.96 56 ALA D CA 1
ATOM 5415 C C . ALA D 4 56 ? -82.070 64.540 36.793 1.00 151.74 56 ALA D C 1
ATOM 5416 O O . ALA D 4 56 ? -82.998 63.750 36.615 1.00 140.21 56 ALA D O 1
ATOM 5418 N N . LYS D 4 57 ? -80.821 64.148 37.029 1.00 167.61 57 LYS D N 1
ATOM 5419 C CA . LYS D 4 57 ? -80.441 62.738 37.023 1.00 171.78 57 LYS D CA 1
ATOM 5420 C C . LYS D 4 57 ? -80.174 62.216 38.432 1.00 162.19 57 LYS D C 1
ATOM 5421 O O . LYS D 4 57 ? -80.165 62.980 39.396 1.00 170.47 57 LYS D O 1
ATOM 5427 N N . ASP D 4 58 ? -79.958 60.908 38.544 1.00 139.63 58 ASP D N 1
ATOM 5428 C CA . ASP D 4 58 ? -79.638 60.295 39.829 1.00 132.00 58 ASP D CA 1
ATOM 5429 C C . ASP D 4 58 ? -78.143 60.005 39.945 1.00 136.71 58 ASP D C 1
ATOM 5430 O O . ASP D 4 58 ? -77.323 60.668 39.310 1.00 133.18 58 ASP D O 1
ATOM 5435 N N . GLU D 4 59 ? -77.796 59.006 40.750 1.00 143.99 59 GLU D N 1
ATOM 5436 C CA . GLU D 4 59 ? -76.397 58.699 41.031 1.00 151.66 59 GLU D CA 1
ATOM 5437 C C . GLU D 4 59 ? -75.719 57.941 39.889 1.00 155.59 59 GLU D C 1
ATOM 5438 O O . GLU D 4 59 ? -74.505 58.037 39.711 1.00 145.08 59 GLU D O 1
ATOM 5444 N N . LEU D 4 60 ? -76.501 57.193 39.117 1.00 172.91 60 LEU D N 1
ATOM 5445 C CA . LEU D 4 60 ? -75.958 56.445 37.986 1.00 174.70 60 LEU D CA 1
ATOM 5446 C C . LEU D 4 60 ? -75.901 57.299 36.723 1.00 168.22 60 LEU D C 1
ATOM 5447 O O . LEU D 4 60 ? -75.439 56.844 35.677 1.00 171.67 60 LEU D O 1
ATOM 5452 N N . GLY D 4 61 ? -76.371 58.537 36.826 1.00 157.32 61 GLY D N 1
ATOM 5453 C CA . GLY D 4 61 ? -76.388 59.439 35.689 1.00 155.87 61 GLY D CA 1
ATOM 5454 C C . GLY D 4 61 ? -77.592 59.216 34.794 1.00 167.01 61 GLY D C 1
ATOM 5455 O O . GLY D 4 61 ? -77.668 59.759 33.692 1.00 163.08 61 GLY D O 1
ATOM 5456 N N . ASN D 4 62 ? -78.536 58.410 35.270 1.00 177.32 62 ASN D N 1
ATOM 5457 C CA . ASN D 4 62 ? -79.761 58.140 34.527 1.00 185.10 62 ASN D CA 1
ATOM 5458 C C . ASN D 4 62 ? -80.854 59.147 34.865 1.00 192.44 62 ASN D C 1
ATOM 5459 O O . ASN D 4 62 ? -80.934 59.630 35.995 1.00 201.03 62 ASN D O 1
ATOM 5464 N N . ASP D 4 63 ? -81.694 59.460 33.884 1.00 187.58 63 ASP D N 1
ATOM 5465 C CA . ASP D 4 63 ? -82.790 60.402 34.088 1.00 179.72 63 ASP D CA 1
ATOM 5466 C C . ASP D 4 63 ? -83.821 59.844 35.065 1.00 175.17 63 ASP D C 1
ATOM 5467 O O . ASP D 4 63 ? -84.175 58.667 35.006 1.00 183.84 63 ASP D O 1
ATOM 5472 N N . VAL D 4 64 ? -84.297 60.700 35.963 1.00 165.84 64 VAL D N 1
ATOM 5473 C CA . VAL D 4 64 ? -85.238 60.286 36.997 1.00 166.34 64 VAL D CA 1
ATOM 5474 C C . VAL D 4 64 ? -86.676 60.248 36.488 1.00 177.82 64 VAL D C 1
ATOM 5475 O O . VAL D 4 64 ? -87.191 61.241 35.975 1.00 184.60 64 VAL D O 1
ATOM 5479 N N . SER D 4 65 ? -87.319 59.093 36.632 1.00 180.04 65 SER D N 1
ATOM 5480 C CA . SER D 4 65 ? -88.730 58.955 36.290 1.00 183.71 65 SER D CA 1
ATOM 5481 C C . SER D 4 65 ? -89.588 59.302 37.501 1.00 185.59 65 SER D C 1
ATOM 5482 O O . SER D 4 65 ? -89.473 58.668 38.549 1.00 183.83 65 SER D O 1
ATOM 5485 N N . VAL D 4 66 ? -90.443 60.310 37.349 1.00 188.38 66 VAL D N 1
ATOM 5486 C CA . VAL D 4 66 ? -91.266 60.807 38.450 1.00 189.27 66 VAL D CA 1
ATOM 5487 C C . VAL D 4 66 ? -92.186 59.729 39.019 1.00 193.40 66 VAL D C 1
ATOM 5488 O O . VAL D 4 66 ? -92.297 59.575 40.237 1.00 189.00 66 VAL D O 1
ATOM 5492 N N . SER D 4 67 ? -92.838 58.984 38.132 1.00 202.99 67 SER D N 1
ATOM 5493 C CA . SER D 4 67 ? -93.748 57.921 38.544 1.00 214.09 67 SER D CA 1
ATOM 5494 C C . SER D 4 67 ? -93.015 56.833 39.322 1.00 209.84 67 SER D C 1
ATOM 5495 O O . SER D 4 67 ? -93.554 56.267 40.273 1.00 211.83 67 SER D O 1
ATOM 5498 N N . LYS D 4 68 ? -91.782 56.547 38.916 1.00 203.27 68 LYS D N 1
ATOM 5499 C CA . LYS D 4 68 ? -90.966 55.548 39.594 1.00 199.12 68 LYS D CA 1
ATOM 5500 C C . LYS D 4 68 ? -90.351 56.123 40.868 1.00 201.29 68 LYS D C 1
ATOM 5501 O O . LYS D 4 68 ? -90.153 55.410 41.852 1.00 198.56 68 LYS D O 1
ATOM 5507 N N . PHE D 4 69 ? -90.058 57.420 40.840 1.00 201.80 69 PHE D N 1
ATOM 5508 C CA . PHE D 4 69 ? -89.448 58.101 41.978 1.00 198.12 69 PHE D CA 1
ATOM 5509 C C . PHE D 4 69 ? -90.414 58.197 43.156 1.00 198.04 69 PHE D C 1
ATOM 5510 O O . PHE D 4 69 ? -90.024 57.997 44.306 1.00 197.41 69 PHE D O 1
ATOM 5518 N N . LEU D 4 70 ? -91.675 58.501 42.862 1.00 197.05 70 LEU D N 1
ATOM 5519 C CA . LEU D 4 70 ? -92.687 58.664 43.902 1.00 189.06 70 LEU D CA 1
ATOM 5520 C C . LEU D 4 70 ? -93.093 57.328 44.522 1.00 195.82 70 LEU D C 1
ATOM 5521 O O . LEU D 4 70 ? -93.629 57.288 45.629 1.00 193.42 70 LEU D O 1
ATOM 5526 N N . GLU D 4 71 ? -92.836 56.239 43.805 1.00 205.28 71 GLU D N 1
ATOM 5527 C CA . GLU D 4 71 ? -93.153 54.904 44.304 1.00 213.13 71 GLU D CA 1
ATOM 5528 C C . GLU D 4 71 ? -92.005 54.320 45.120 1.00 215.31 71 GLU D C 1
ATOM 5529 O O . GLU D 4 71 ? -92.108 53.213 45.648 1.00 219.21 71 GLU D O 1
ATOM 5535 N N . SER D 4 72 ? -90.912 55.070 45.219 1.00 210.46 72 SER D N 1
ATOM 5536 C CA . SER D 4 72 ? -89.753 54.633 45.988 1.00 206.34 72 SER D CA 1
ATOM 5537 C C . SER D 4 72 ? -89.457 55.600 47.130 1.00 209.87 72 SER D C 1
ATOM 5538 O O . SER D 4 72 ? -88.576 55.353 47.953 1.00 210.93 72 SER D O 1
ATOM 5541 N N . HIS D 4 73 ? -90.199 56.702 47.173 1.00 210.20 73 HIS D N 1
ATOM 5542 C CA . HIS D 4 73 ? -90.010 57.712 48.207 1.00 205.89 73 HIS D CA 1
ATOM 5543 C C . HIS D 4 73 ? -91.352 58.238 48.708 1.00 205.87 73 HIS D C 1
ATOM 5544 O O . HIS D 4 73 ? -92.138 58.794 47.940 1.00 213.40 73 HIS D O 1
ATOM 5551 N N . ASN D 4 74 ? -91.608 58.059 50.000 1.00 195.63 74 ASN D N 1
ATOM 5552 C CA . ASN D 4 74 ? -92.873 58.470 50.599 1.00 190.76 74 ASN D CA 1
ATOM 5553 C C . ASN D 4 74 ? -92.969 59.977 50.810 1.00 186.58 74 ASN D C 1
ATOM 5554 O O . ASN D 4 74 ? -92.153 60.741 50.296 1.00 190.65 74 ASN D O 1
ATOM 5559 N N . VAL D 4 75 ? -93.975 60.397 51.570 1.00 175.37 75 VAL D N 1
ATOM 5560 C CA . VAL D 4 75 ? -94.178 61.812 51.855 1.00 163.81 75 VAL D CA 1
ATOM 5561 C C . VAL D 4 75 ? -93.138 62.323 52.847 1.00 160.90 75 VAL D C 1
ATOM 5562 O O . VAL D 4 75 ? -92.805 61.646 53.821 1.00 156.15 75 VAL D O 1
ATOM 5566 N N . GLY D 4 76 ? -92.617 63.517 52.586 1.00 164.85 76 GLY D N 1
ATOM 5567 C CA . GLY D 4 76 ? -91.611 64.115 53.445 1.00 164.57 76 GLY D CA 1
ATOM 5568 C C . GLY D 4 76 ? -90.214 63.585 53.182 1.00 161.29 76 GLY D C 1
ATOM 5569 O O . GLY D 4 76 ? -89.247 64.027 53.804 1.00 156.45 76 GLY D O 1
ATOM 5570 N N . ASP D 4 77 ? -90.106 62.634 52.259 1.00 162.82 77 ASP D N 1
ATOM 5571 C CA . ASP D 4 77 ? -88.817 62.047 51.908 1.00 155.59 77 ASP D CA 1
ATOM 5572 C C . ASP D 4 77 ? -87.935 63.038 51.161 1.00 149.47 77 ASP D C 1
ATOM 5573 O O . ASP D 4 77 ? -88.410 63.796 50.316 1.00 151.82 77 ASP D O 1
ATOM 5578 N N . ARG D 4 78 ? -86.647 63.023 51.484 1.00 150.87 78 ARG D N 1
ATOM 5579 C CA . ARG D 4 78 ? -85.672 63.884 50.827 1.00 150.50 78 ARG D CA 1
ATOM 5580 C C . ARG D 4 78 ? -84.626 63.024 50.126 1.00 147.74 78 ARG D C 1
ATOM 5581 O O . ARG D 4 78 ? -84.035 62.138 50.743 1.00 139.55 78 ARG D O 1
ATOM 5589 N N . THR D 4 79 ? -84.400 63.276 48.841 1.00 168.84 79 THR D N 1
ATOM 5590 C CA . THR D 4 79 ? -83.473 62.447 48.074 1.00 159.96 79 THR D CA 1
ATOM 5591 C C . THR D 4 79 ? -82.558 63.263 47.166 1.00 150.91 79 THR D C 1
ATOM 5592 O O . THR D 4 79 ? -83.018 64.101 46.391 1.00 147.09 79 THR D O 1
ATOM 5596 N N . LEU D 4 80 ? -81.258 63.004 47.269 1.00 138.20 80 LEU D N 1
ATOM 5597 C CA . LEU D 4 80 ? -80.267 63.687 46.447 1.00 129.62 80 LEU D CA 1
ATOM 5598 C C . LEU D 4 80 ? -80.340 63.250 44.988 1.00 124.66 80 LEU D C 1
ATOM 5599 O O . LEU D 4 80 ? -80.356 62.057 44.685 1.00 124.61 80 LEU D O 1
ATOM 5604 N N . VAL D 4 81 ? -80.391 64.228 44.089 1.00 122.11 81 VAL D N 1
ATOM 5605 C CA . VAL D 4 81 ? -80.347 63.960 42.657 1.00 120.91 81 VAL D CA 1
ATOM 5606 C C . VAL D 4 81 ? -79.308 64.861 41.999 1.00 126.94 81 VAL D C 1
ATOM 5607 O O . VAL D 4 81 ? -78.915 65.877 42.568 1.00 139.70 81 VAL D O 1
ATOM 5611 N N . GLN D 4 82 ? -78.854 64.489 40.808 1.00 127.89 82 GLN D N 1
ATOM 5612 C CA . GLN D 4 82 ? -77.951 65.351 40.056 1.00 128.18 82 GLN D CA 1
ATOM 5613 C C . GLN D 4 82 ? -78.742 66.478 39.405 1.00 138.15 82 GLN D C 1
ATOM 5614 O O . GLN D 4 82 ? -79.209 66.347 38.274 1.00 152.39 82 GLN D O 1
ATOM 5620 N N . GLY D 4 83 ? -78.894 67.582 40.130 1.00 127.25 83 GLY D N 1
ATOM 5621 C CA . GLY D 4 83 ? -79.666 68.715 39.653 1.00 124.87 83 GLY D CA 1
ATOM 5622 C C . GLY D 4 83 ? -78.953 69.531 38.593 1.00 135.79 83 GLY D C 1
ATOM 5623 O O . GLY D 4 83 ? -78.385 68.976 37.651 1.00 139.97 83 GLY D O 1
ATOM 5624 N N . LEU D 4 84 ? -78.989 70.852 38.742 1.00 142.26 84 LEU D N 1
ATOM 5625 C CA . LEU D 4 84 ? -78.321 71.746 37.803 1.00 149.91 84 LEU D CA 1
ATOM 5626 C C . LEU D 4 84 ? -76.824 71.484 37.765 1.00 171.52 84 LEU D C 1
ATOM 5627 O O . LEU D 4 84 ? -76.185 71.358 38.812 1.00 159.06 84 LEU D O 1
ATOM 5632 N N . LYS D 4 85 ? -76.282 71.369 36.553 1.00 211.15 85 LYS D N 1
ATOM 5633 C CA . LYS D 4 85 ? -74.837 71.327 36.333 1.00 228.66 85 LYS D CA 1
ATOM 5634 C C . LYS D 4 85 ? -74.165 70.055 36.871 1.00 225.37 85 LYS D C 1
ATOM 5635 O O . LYS D 4 85 ? -73.182 69.577 36.302 1.00 244.65 85 LYS D O 1
ATOM 5641 N N . GLY D 4 86 ? -74.704 69.502 37.953 1.00 183.93 86 GLY D N 1
ATOM 5642 C CA . GLY D 4 86 ? -74.169 68.288 38.539 1.00 159.95 86 GLY D CA 1
ATOM 5643 C C . GLY D 4 86 ? -74.231 68.334 40.051 1.00 150.94 86 GLY D C 1
ATOM 5644 O O . GLY D 4 86 ? -73.896 67.362 40.729 1.00 149.75 86 GLY D O 1
ATOM 5645 N N . ASP D 4 87 ? -74.665 69.475 40.577 1.00 154.75 87 ASP D N 1
ATOM 5646 C CA . ASP D 4 87 ? -74.764 69.675 42.018 1.00 158.06 87 ASP D CA 1
ATOM 5647 C C . ASP D 4 87 ? -75.837 68.796 42.649 1.00 150.40 87 ASP D C 1
ATOM 5648 O O . ASP D 4 87 ? -76.922 68.634 42.089 1.00 156.35 87 ASP D O 1
ATOM 5653 N N . PRO D 4 88 ? -75.531 68.223 43.823 1.00 104.88 88 PRO D N 1
ATOM 5654 C CA . PRO D 4 88 ? -76.503 67.433 44.584 1.00 101.89 88 PRO D CA 1
ATOM 5655 C C . PRO D 4 88 ? -77.675 68.296 45.035 1.00 120.35 88 PRO D C 1
ATOM 5656 O O . PRO D 4 88 ? -77.499 69.187 45.865 1.00 123.41 88 PRO D O 1
ATOM 5660 N N . THR D 4 89 ? -78.854 68.039 44.479 1.00 138.00 89 THR D N 1
ATOM 5661 C CA . THR D 4 89 ? -80.045 68.808 44.813 1.00 141.76 89 THR D CA 1
ATOM 5662 C C . THR D 4 89 ? -81.074 67.920 45.505 1.00 136.35 89 THR D C 1
ATOM 5663 O O . THR D 4 89 ? -81.338 66.801 45.064 1.00 135.15 89 THR D O 1
ATOM 5667 N N . TYR D 4 90 ? -81.646 68.423 46.594 1.00 128.89 90 TYR D N 1
ATOM 5668 C CA . TYR D 4 90 ? -82.638 67.669 47.350 1.00 128.54 90 TYR D CA 1
ATOM 5669 C C . TYR D 4 90 ? -84.017 67.726 46.707 1.00 133.95 90 TYR D C 1
ATOM 5670 O O . TYR D 4 90 ? -84.574 68.803 46.499 1.00 131.65 90 TYR D O 1
ATOM 5679 N N . ILE D 4 91 ? -84.557 66.554 46.390 1.00 142.69 91 ILE D N 1
ATOM 5680 C CA . ILE D 4 91 ? -85.944 66.439 45.959 1.00 148.31 91 ILE D CA 1
ATOM 5681 C C . ILE D 4 91 ? -86.799 66.014 47.147 1.00 156.21 91 ILE D C 1
ATOM 5682 O O . ILE D 4 91 ? -86.521 65.001 47.794 1.00 154.52 91 ILE D O 1
ATOM 5687 N N . VAL D 4 92 ? -87.830 66.801 47.434 1.00 167.79 92 VAL D N 1
ATOM 5688 C CA . VAL D 4 92 ? -88.688 66.554 48.585 1.00 164.85 92 VAL D CA 1
ATOM 5689 C C . VAL D 4 92 ? -90.027 65.955 48.166 1.00 161.91 92 VAL D C 1
ATOM 5690 O O . VAL D 4 92 ? -90.540 66.249 47.086 1.00 160.98 92 VAL D O 1
ATOM 5694 N N . ALA D 4 98 ? -97.455 63.650 45.463 1.00 205.86 98 ALA D N 1
ATOM 5695 C CA . ALA D 4 98 ? -97.076 64.685 46.417 1.00 205.85 98 ALA D CA 1
ATOM 5696 C C . ALA D 4 98 ? -95.662 65.195 46.150 1.00 204.35 98 ALA D C 1
ATOM 5697 O O . ALA D 4 98 ? -94.766 65.035 46.980 1.00 207.82 98 ALA D O 1
ATOM 5699 N N . ILE D 4 99 ? -95.469 65.810 44.987 1.00 196.14 99 ILE D N 1
ATOM 5700 C CA . ILE D 4 99 ? -94.169 66.352 44.608 1.00 188.18 99 ILE D CA 1
ATOM 5701 C C . ILE D 4 99 ? -94.055 67.816 45.040 1.00 185.83 99 ILE D C 1
ATOM 5702 O O . ILE D 4 99 ? -95.045 68.550 45.047 1.00 201.59 99 ILE D O 1
ATOM 5707 N N . THR D 4 100 ? -92.850 68.230 45.421 1.00 156.42 100 THR D N 1
ATOM 5708 C CA . THR D 4 100 ? -92.612 69.600 45.865 1.00 146.78 100 THR D CA 1
ATOM 5709 C C . THR D 4 100 ? -92.208 70.485 44.687 1.00 150.92 100 THR D C 1
ATOM 5710 O O . THR D 4 100 ? -91.473 70.053 43.799 1.00 141.71 100 THR D O 1
ATOM 5714 N N . ASP D 4 101 ? -92.692 71.724 44.686 1.00 175.10 101 ASP D N 1
ATOM 5715 C CA . ASP D 4 101 ? -92.481 72.636 43.566 1.00 176.36 101 ASP D CA 1
ATOM 5716 C C . ASP D 4 101 ? -91.116 73.324 43.592 1.00 177.19 101 ASP D C 1
ATOM 5717 O O . ASP D 4 101 ? -90.830 74.167 42.741 1.00 181.61 101 ASP D O 1
ATOM 5722 N N . TYR D 4 102 ? -90.276 72.972 44.561 1.00 171.79 102 TYR D N 1
ATOM 5723 C CA . TYR D 4 102 ? -88.931 73.536 44.625 1.00 167.48 102 TYR D CA 1
ATOM 5724 C C . TYR D 4 102 ? -87.923 72.544 45.200 1.00 170.68 102 TYR D C 1
ATOM 5725 O O . TYR D 4 102 ? -88.240 71.766 46.101 1.00 178.34 102 TYR D O 1
ATOM 5734 N N . GLY D 4 103 ? -86.707 72.580 44.665 1.00 163.02 103 GLY D N 1
ATOM 5735 C CA . GLY D 4 103 ? -85.630 71.725 45.126 1.00 150.17 103 GLY D CA 1
ATOM 5736 C C . GLY D 4 103 ? -84.575 72.512 45.877 1.00 143.66 103 GLY D C 1
ATOM 5737 O O . GLY D 4 103 ? -84.299 73.672 45.553 1.00 147.82 103 GLY D O 1
ATOM 5738 N N . ILE D 4 104 ? -83.983 71.873 46.883 1.00 137.70 104 ILE D N 1
ATOM 5739 C CA . ILE D 4 104 ? -82.988 72.516 47.733 1.00 135.20 104 ILE D CA 1
ATOM 5740 C C . ILE D 4 104 ? -81.580 72.029 47.408 1.00 130.27 104 ILE D C 1
ATOM 5741 O O . ILE D 4 104 ? -81.330 70.826 47.328 1.00 128.29 104 ILE D O 1
ATOM 5746 N N . ASN D 4 105 ? -80.665 72.974 47.219 1.00 123.77 105 ASN D N 1
ATOM 5747 C CA . ASN D 4 105 ? -79.264 72.652 46.990 1.00 111.30 105 ASN D CA 1
ATOM 5748 C C . ASN D 4 105 ? -78.629 72.077 48.254 1.00 110.50 105 ASN D C 1
ATOM 5749 O O . ASN D 4 105 ? -78.789 72.629 49.342 1.00 116.55 105 ASN D O 1
ATOM 5754 N N . ALA D 4 106 ? -77.910 70.968 48.107 1.00 106.67 106 ALA D N 1
ATOM 5755 C CA . ALA D 4 106 ? -77.340 70.268 49.255 1.00 100.92 106 ALA D CA 1
ATOM 5756 C C . ALA D 4 106 ? -75.919 70.718 49.578 1.00 102.58 106 ALA D C 1
ATOM 5757 O O . ALA D 4 106 ? -75.372 70.355 50.619 1.00 103.72 106 ALA D O 1
ATOM 5759 N N . VAL D 4 107 ? -75.316 71.495 48.686 1.00 98.26 107 VAL D N 1
ATOM 5760 C CA . VAL D 4 107 ? -73.970 72.000 48.931 1.00 96.86 107 VAL D CA 1
ATOM 5761 C C . VAL D 4 107 ? -74.007 73.131 49.957 1.00 98.26 107 VAL D C 1
ATOM 5762 O O . VAL D 4 107 ? -74.680 74.143 49.759 1.00 100.38 107 VAL D O 1
ATOM 5766 N N . CYS D 4 108 ? -73.280 72.941 51.055 1.00 97.57 108 CYS D N 1
ATOM 5767 C CA . CYS D 4 108 ? -73.256 73.899 52.157 1.00 99.33 108 CYS D CA 1
ATOM 5768 C C . CYS D 4 108 ? -72.793 75.284 51.707 1.00 107.96 108 CYS D C 1
ATOM 5769 O O . CYS D 4 108 ? -72.064 75.417 50.726 1.00 121.51 108 CYS D O 1
ATOM 5772 N N . THR D 4 109 ? -73.221 76.311 52.433 1.00 106.84 109 THR D N 1
ATOM 5773 C CA . THR D 4 109 ? -72.873 77.689 52.098 1.00 106.40 109 THR D CA 1
ATOM 5774 C C . THR D 4 109 ? -71.612 78.134 52.841 1.00 104.72 109 THR D C 1
ATOM 5775 O O . THR D 4 109 ? -71.025 79.172 52.520 1.00 106.02 109 THR D O 1
ATOM 5779 N N . HIS D 4 110 ? -71.209 77.349 53.839 1.00 103.60 110 HIS D N 1
ATOM 5780 C CA . HIS D 4 110 ? -70.016 77.656 54.614 1.00 105.06 110 HIS D CA 1
ATOM 5781 C C . HIS D 4 110 ? -68.756 77.313 53.830 1.00 109.77 110 HIS D C 1
ATOM 5782 O O . HIS D 4 110 ? -67.860 78.145 53.685 1.00 116.05 110 HIS D O 1
ATOM 5789 N N . LEU D 4 111 ? -68.694 76.087 53.319 1.00 121.34 111 LEU D N 1
ATOM 5790 C CA . LEU D 4 111 ? -67.488 75.619 52.650 1.00 124.88 111 LEU D CA 1
ATOM 5791 C C . LEU D 4 111 ? -67.781 74.613 51.539 1.00 126.79 111 LEU D C 1
ATOM 5792 O O . LEU D 4 111 ? -66.929 74.373 50.684 1.00 132.77 111 LEU D O 1
ATOM 5797 N N . GLY D 4 112 ? -68.978 74.029 51.555 1.00 114.29 112 GLY D N 1
ATOM 5798 C CA . GLY D 4 112 ? -69.441 73.214 50.445 1.00 108.35 112 GLY D CA 1
ATOM 5799 C C . GLY D 4 112 ? -69.528 71.709 50.647 1.00 107.20 112 GLY D C 1
ATOM 5800 O O . GLY D 4 112 ? -69.514 70.956 49.671 1.00 104.32 112 GLY D O 1
ATOM 5801 N N . CYS D 4 113 ? -69.616 71.258 51.895 1.00 99.19 113 CYS D N 1
ATOM 5802 C CA . CYS D 4 113 ? -69.902 69.849 52.159 1.00 92.71 113 CYS D CA 1
ATOM 5803 C C . CYS D 4 113 ? -71.374 69.585 51.868 1.00 99.06 113 CYS D C 1
ATOM 5804 O O . CYS D 4 113 ? -72.208 70.475 52.030 1.00 114.50 113 CYS D O 1
ATOM 5807 N N . VAL D 4 114 ? -71.697 68.376 51.422 1.00 93.38 114 VAL D N 1
ATOM 5808 C CA . VAL D 4 114 ? -73.092 67.999 51.226 1.00 94.68 114 VAL D CA 1
ATOM 5809 C C . VAL D 4 114 ? -73.748 67.767 52.584 1.00 96.41 114 VAL D C 1
ATOM 5810 O O . VAL D 4 114 ? -73.312 66.912 53.356 1.00 96.59 114 VAL D O 1
ATOM 5814 N N . VAL D 4 115 ? -74.786 68.543 52.877 1.00 101.20 115 VAL D N 1
ATOM 5815 C CA . VAL D 4 115 ? -75.442 68.473 54.177 1.00 112.01 115 VAL D CA 1
ATOM 5816 C C . VAL D 4 115 ? -76.616 67.492 54.169 1.00 110.66 115 VAL D C 1
ATOM 5817 O O . VAL D 4 115 ? -77.559 67.643 53.391 1.00 103.60 115 VAL D O 1
ATOM 5821 N N . PRO D 4 116 ? -76.546 66.466 55.032 1.00 104.21 116 PRO D N 1
ATOM 5822 C CA . PRO D 4 116 ? -77.612 65.468 55.162 1.00 108.42 116 PRO D CA 1
ATOM 5823 C C . PRO D 4 116 ? -78.838 66.009 55.895 1.00 112.74 116 PRO D C 1
ATOM 5824 O O . PRO D 4 116 ? -78.738 66.972 56.662 1.00 111.18 116 PRO D O 1
ATOM 5828 N N . TRP D 4 117 ? -79.984 65.380 55.652 1.00 113.69 117 TRP D N 1
ATOM 5829 C CA . TRP D 4 117 ? -81.249 65.808 56.237 1.00 116.93 117 TRP D CA 1
ATOM 5830 C C . TRP D 4 117 ? -81.598 65.009 57.487 1.00 120.70 117 TRP D C 1
ATOM 5831 O O . TRP D 4 117 ? -81.393 63.796 57.537 1.00 120.75 117 TRP D O 1
ATOM 5842 N N . ASN D 4 118 ? -82.126 65.695 58.496 1.00 137.19 118 ASN D N 1
ATOM 5843 C CA . ASN D 4 118 ? -82.566 65.026 59.713 1.00 150.83 118 ASN D CA 1
ATOM 5844 C C . ASN D 4 118 ? -84.037 65.307 60.001 1.00 156.77 118 ASN D C 1
ATOM 5845 O O . ASN D 4 118 ? -84.400 66.404 60.433 1.00 168.38 118 ASN D O 1
ATOM 5850 N N . ALA D 4 119 ? -84.879 64.308 59.753 1.00 150.16 119 ALA D N 1
ATOM 5851 C CA . ALA D 4 119 ? -86.318 64.438 59.958 1.00 154.86 119 ALA D CA 1
ATOM 5852 C C . ALA D 4 119 ? -86.671 64.404 61.440 1.00 159.24 119 ALA D C 1
ATOM 5853 O O . ALA D 4 119 ? -87.700 64.938 61.855 1.00 158.39 119 ALA D O 1
ATOM 5855 N N . ALA D 4 120 ? -85.811 63.772 62.233 1.00 167.50 120 ALA D N 1
ATOM 5856 C CA . ALA D 4 120 ? -86.021 63.676 63.672 1.00 185.13 120 ALA D CA 1
ATOM 5857 C C . ALA D 4 120 ? -85.922 65.049 64.330 1.00 191.61 120 ALA D C 1
ATOM 5858 O O . ALA D 4 120 ? -86.552 65.304 65.357 1.00 207.68 120 ALA D O 1
ATOM 5860 N N . GLU D 4 121 ? -85.128 65.928 63.729 1.00 169.84 121 GLU D N 1
ATOM 5861 C CA . GLU D 4 121 ? -84.954 67.282 64.240 1.00 162.14 121 GLU D CA 1
ATOM 5862 C C . GLU D 4 121 ? -85.441 68.311 63.223 1.00 151.72 121 GLU D C 1
ATOM 5863 O O . GLU D 4 121 ? -85.120 69.493 63.325 1.00 150.64 121 GLU D O 1
ATOM 5869 N N . ASN D 4 122 ? -86.221 67.835 62.253 1.00 152.15 122 ASN D N 1
ATOM 5870 C CA . ASN D 4 122 ? -86.810 68.643 61.178 1.00 152.83 122 ASN D CA 1
ATOM 5871 C C . ASN D 4 122 ? -85.865 69.656 60.527 1.00 146.35 122 ASN D C 1
ATOM 5872 O O . ASN D 4 122 ? -86.297 70.730 60.106 1.00 147.24 122 ASN D O 1
ATOM 5877 N N . LYS D 4 123 ? -84.584 69.310 60.422 1.00 138.53 123 LYS D N 1
ATOM 5878 C CA . LYS D 4 123 ? -83.620 70.225 59.817 1.00 134.01 123 LYS D CA 1
ATOM 5879 C C . LYS D 4 123 ? -82.413 69.521 59.200 1.00 134.37 123 LYS D C 1
ATOM 5880 O O . LYS D 4 123 ? -82.063 68.402 59.581 1.00 138.89 123 LYS D O 1
ATOM 5886 N N . PHE D 4 124 ? -81.794 70.188 58.229 1.00 137.62 124 PHE D N 1
ATOM 5887 C CA . PHE D 4 124 ? -80.551 69.716 57.628 1.00 124.93 124 PHE D CA 1
ATOM 5888 C C . PHE D 4 124 ? -79.392 69.977 58.581 1.00 117.77 124 PHE D C 1
ATOM 5889 O O . PHE D 4 124 ? -79.290 71.063 59.148 1.00 119.62 124 PHE D O 1
ATOM 5897 N N . LYS D 4 125 ? -78.518 68.992 58.761 1.00 115.44 125 LYS D N 1
ATOM 5898 C CA . LYS D 4 125 ? -77.383 69.168 59.663 1.00 114.90 125 LYS D CA 1
ATOM 5899 C C . LYS D 4 125 ? -76.063 68.783 59.005 1.00 110.33 125 LYS D C 1
ATOM 5900 O O . LYS D 4 125 ? -75.824 67.614 58.706 1.00 116.37 125 LYS D O 1
ATOM 5906 N N . CYS D 4 126 ? -75.208 69.778 58.787 1.00 108.54 126 CYS D N 1
ATOM 5907 C CA . CYS D 4 126 ? -73.912 69.557 58.156 1.00 107.94 126 CYS D CA 1
ATOM 5908 C C . CYS D 4 126 ? -72.909 68.974 59.150 1.00 106.33 126 CYS D C 1
ATOM 5909 O O . CYS D 4 126 ? -72.719 69.519 60.237 1.00 107.34 126 CYS D O 1
ATOM 5912 N N . PRO D 4 127 ? -72.262 67.861 58.774 1.00 106.41 127 PRO D N 1
ATOM 5913 C CA . PRO D 4 127 ? -71.340 67.145 59.662 1.00 119.46 127 PRO D CA 1
ATOM 5914 C C . PRO D 4 127 ? -69.951 67.774 59.721 1.00 115.28 127 PRO D C 1
ATOM 5915 O O . PRO D 4 127 ? -69.165 67.446 60.611 1.00 118.04 127 PRO D O 1
ATOM 5919 N N . CYS D 4 128 ? -69.656 68.664 58.780 1.00 109.23 128 CYS D N 1
ATOM 5920 C CA . CYS D 4 128 ? -68.328 69.255 58.689 1.00 104.00 128 CYS D CA 1
ATOM 5921 C C . CYS D 4 128 ? -68.049 70.207 59.850 1.00 106.30 128 CYS D C 1
ATOM 5922 O O . CYS D 4 128 ? -67.122 69.984 60.627 1.00 112.41 128 CYS D O 1
ATOM 5925 N N . HIS D 4 129 ? -68.850 71.261 59.977 1.00 102.92 129 HIS D N 1
ATOM 5926 C CA . HIS D 4 129 ? -68.631 72.237 61.041 1.00 115.31 129 HIS D CA 1
ATOM 5927 C C . HIS D 4 129 ? -69.909 72.554 61.814 1.00 124.19 129 HIS D C 1
ATOM 5928 O O . HIS D 4 129 ? -69.944 73.488 62.616 1.00 126.54 129 HIS D O 1
ATOM 5935 N N . GLY D 4 130 ? -70.955 71.770 61.572 1.00 133.80 130 GLY D N 1
ATOM 5936 C CA . GLY D 4 130 ? -72.182 71.865 62.344 1.00 146.39 130 GLY D CA 1
ATOM 5937 C C . GLY D 4 130 ? -73.135 72.967 61.922 1.00 151.48 130 GLY D C 1
ATOM 5938 O O . GLY D 4 130 ? -73.692 73.666 62.768 1.00 154.73 130 GLY D O 1
ATOM 5939 N N . SER D 4 131 ? -73.331 73.121 60.616 1.00 147.62 131 SER D N 1
ATOM 5940 C CA . SER D 4 131 ? -74.290 74.093 60.101 1.00 140.08 131 SER D CA 1
ATOM 5941 C C . SER D 4 131 ? -75.676 73.473 59.982 1.00 141.45 131 SER D C 1
ATOM 5942 O O . SER D 4 131 ? -75.812 72.306 59.614 1.00 150.43 131 SER D O 1
ATOM 5945 N N . GLN D 4 132 ? -76.702 74.259 60.291 1.00 124.30 132 GLN D N 1
ATOM 5946 C CA . GLN D 4 132 ? -78.071 73.757 60.274 1.00 122.14 132 GLN D CA 1
ATOM 5947 C C . GLN D 4 132 ? -79.001 74.597 59.402 1.00 123.61 132 GLN D C 1
ATOM 5948 O O . GLN D 4 132 ? -78.945 75.826 59.416 1.00 125.51 132 GLN D O 1
ATOM 5954 N N . TYR D 4 133 ? -79.854 73.916 58.646 1.00 133.58 133 TYR D N 1
ATOM 5955 C CA . TYR D 4 133 ? -80.862 74.572 57.821 1.00 141.72 133 TYR D CA 1
ATOM 5956 C C . TYR D 4 133 ? -82.226 73.957 58.102 1.00 146.35 133 TYR D C 1
ATOM 5957 O O . TYR D 4 133 ? -82.333 72.746 58.277 1.00 152.51 133 TYR D O 1
ATOM 5966 N N . ASP D 4 134 ? -83.267 74.784 58.129 1.00 150.24 134 ASP D N 1
ATOM 5967 C CA . ASP D 4 134 ? -84.615 74.310 58.446 1.00 157.27 134 ASP D CA 1
ATOM 5968 C C . ASP D 4 134 ? -85.193 73.414 57.348 1.00 160.89 134 ASP D C 1
ATOM 5969 O O . ASP D 4 134 ? -84.480 72.987 56.440 1.00 164.30 134 ASP D O 1
ATOM 5974 N N . ALA D 4 135 ? -86.492 73.140 57.438 1.00 156.11 135 ALA D N 1
ATOM 5975 C CA . ALA D 4 135 ? -87.167 72.264 56.484 1.00 149.49 135 ALA D CA 1
ATOM 5976 C C . ALA D 4 135 ? -87.113 72.818 55.061 1.00 149.13 135 ALA D C 1
ATOM 5977 O O . ALA D 4 135 ? -87.101 72.059 54.092 1.00 145.01 135 ALA D O 1
ATOM 5979 N N . THR D 4 136 ? -87.081 74.142 54.942 1.00 156.95 136 THR D N 1
ATOM 5980 C CA . THR D 4 136 ? -86.994 74.789 53.637 1.00 157.89 136 THR D CA 1
ATOM 5981 C C . THR D 4 136 ? -85.540 74.948 53.198 1.00 155.54 136 THR D C 1
ATOM 5982 O O . THR D 4 136 ? -85.234 74.902 52.007 1.00 145.57 136 THR D O 1
ATOM 5986 N N . GLY D 4 137 ? -84.649 75.141 54.166 1.00 158.32 137 GLY D N 1
ATOM 5987 C CA . GLY D 4 137 ? -83.226 75.192 53.885 1.00 143.38 137 GLY D CA 1
ATOM 5988 C C . GLY D 4 137 ? -82.551 76.523 54.159 1.00 140.42 137 GLY D C 1
ATOM 5989 O O . GLY D 4 137 ? -81.604 76.890 53.464 1.00 136.76 137 GLY D O 1
ATOM 5990 N N . LYS D 4 138 ? -83.026 77.250 55.167 1.00 131.53 138 LYS D N 1
ATOM 5991 C CA . LYS D 4 138 ? -82.378 78.499 55.558 1.00 132.94 138 LYS D CA 1
ATOM 5992 C C . LYS D 4 138 ? -81.566 78.307 56.836 1.00 132.43 138 LYS D C 1
ATOM 5993 O O . LYS D 4 138 ? -81.978 77.582 57.743 1.00 134.10 138 LYS D O 1
ATOM 5999 N N . VAL D 4 139 ? -80.407 78.955 56.893 1.00 130.54 139 VAL D N 1
ATOM 6000 C CA . VAL D 4 139 ? -79.467 78.773 57.995 1.00 131.88 139 VAL D CA 1
ATOM 6001 C C . VAL D 4 139 ? -80.046 79.223 59.338 1.00 138.09 139 VAL D C 1
ATOM 6002 O O . VAL D 4 139 ? -80.604 80.314 59.456 1.00 140.50 139 VAL D O 1
ATOM 6006 N N . VAL D 4 140 ? -79.923 78.359 60.343 1.00 142.01 140 VAL D N 1
ATOM 6007 C CA . VAL D 4 140 ? -80.386 78.667 61.691 1.00 151.39 140 VAL D CA 1
ATOM 6008 C C . VAL D 4 140 ? -79.258 78.493 62.708 1.00 160.49 140 VAL D C 1
ATOM 6009 O O . VAL D 4 140 ? -79.359 78.956 63.845 1.00 165.88 140 VAL D O 1
ATOM 6013 N N . ARG D 4 141 ? -78.188 77.824 62.288 1.00 156.43 141 ARG D N 1
ATOM 6014 C CA . ARG D 4 141 ? -77.015 77.628 63.135 1.00 158.13 141 ARG D CA 1
ATOM 6015 C C . ARG D 4 141 ? -75.783 77.327 62.283 1.00 155.66 141 ARG D C 1
ATOM 6016 O O . ARG D 4 141 ? -75.873 77.231 61.059 1.00 149.52 141 ARG D O 1
ATOM 6024 N N . GLY D 4 142 ? -74.634 77.183 62.937 1.00 156.38 142 GLY D N 1
ATOM 6025 C CA . GLY D 4 142 ? -73.400 76.846 62.252 1.00 138.83 142 GLY D CA 1
ATOM 6026 C C . GLY D 4 142 ? -72.722 78.038 61.607 1.00 130.89 142 GLY D C 1
ATOM 6027 O O . GLY D 4 142 ? -73.310 79.115 61.515 1.00 132.34 142 GLY D O 1
ATOM 6028 N N . PRO D 4 143 ? -71.475 77.847 61.149 1.00 121.37 143 PRO D N 1
ATOM 6029 C CA . PRO D 4 143 ? -70.677 78.903 60.517 1.00 118.42 143 PRO D CA 1
ATOM 6030 C C . PRO D 4 143 ? -71.157 79.254 59.110 1.00 115.42 143 PRO D C 1
ATOM 6031 O O . PRO D 4 143 ? -70.590 80.146 58.480 1.00 116.69 143 PRO D O 1
ATOM 6035 N N . ALA D 4 144 ? -72.181 78.557 58.628 1.00 114.46 144 ALA D N 1
ATOM 6036 C CA . ALA D 4 144 ? -72.757 78.845 57.320 1.00 113.57 144 ALA D CA 1
ATOM 6037 C C . ALA D 4 144 ? -73.375 80.237 57.300 1.00 120.23 144 ALA D C 1
ATOM 6038 O O . ALA D 4 144 ? -74.300 80.521 58.060 1.00 126.65 144 ALA D O 1
ATOM 6040 N N . PRO D 4 145 ? -72.858 81.113 56.427 1.00 119.60 145 PRO D N 1
ATOM 6041 C CA . PRO D 4 145 ? -73.307 82.507 56.355 1.00 131.51 145 PRO D CA 1
ATOM 6042 C C . PRO D 4 145 ? -74.639 82.683 55.627 1.00 140.00 145 PRO D C 1
ATOM 6043 O O . PRO D 4 145 ? -75.433 83.543 56.009 1.00 151.49 145 PRO D O 1
ATOM 6047 N N . LYS D 4 146 ? -74.881 81.877 54.598 1.00 134.33 146 LYS D N 1
ATOM 6048 C CA . LYS D 4 146 ? -76.073 82.037 53.774 1.00 128.27 146 LYS D CA 1
ATOM 6049 C C . LYS D 4 146 ? -77.001 80.829 53.841 1.00 125.63 146 LYS D C 1
ATOM 6050 O O . LYS D 4 146 ? -76.713 79.841 54.515 1.00 119.10 146 LYS D O 1
ATOM 6056 N N . SER D 4 147 ? -78.121 80.927 53.133 1.00 141.86 147 SER D N 1
ATOM 6057 C CA . SER D 4 147 ? -79.104 79.854 53.074 1.00 142.17 147 SER D CA 1
ATOM 6058 C C . SER D 4 147 ? -78.873 78.970 51.853 1.00 127.89 147 SER D C 1
ATOM 6059 O O . SER D 4 147 ? -78.293 79.414 50.862 1.00 124.45 147 SER D O 1
ATOM 6062 N N . LEU D 4 148 ? -79.327 77.722 51.929 1.00 117.26 148 LEU D N 1
ATOM 6063 C CA . LEU D 4 148 ? -79.187 76.785 50.818 1.00 114.03 148 LEU D CA 1
ATOM 6064 C C . LEU D 4 148 ? -79.942 77.282 49.587 1.00 117.64 148 LEU D C 1
ATOM 6065 O O . LEU D 4 148 ? -81.059 77.787 49.695 1.00 124.56 148 LEU D O 1
ATOM 6070 N N . ALA D 4 149 ? -79.321 77.138 48.420 1.00 128.40 149 ALA D N 1
ATOM 6071 C CA . ALA D 4 149 ? -79.896 77.635 47.174 1.00 131.96 149 ALA D CA 1
ATOM 6072 C C . ALA D 4 149 ? -81.168 76.884 46.794 1.00 129.67 149 ALA D C 1
ATOM 6073 O O . ALA D 4 149 ? -81.345 75.718 47.150 1.00 127.97 149 ALA D O 1
ATOM 6075 N N . LEU D 4 150 ? -82.050 77.562 46.068 1.00 129.86 150 LEU D N 1
ATOM 6076 C CA . LEU D 4 150 ? -83.307 76.967 45.633 1.00 132.80 150 LEU D CA 1
ATOM 6077 C C . LEU D 4 150 ? -83.343 76.801 44.120 1.00 139.83 150 LEU D C 1
ATOM 6078 O O . LEU D 4 150 ? -82.614 77.477 43.395 1.00 135.41 150 LEU D O 1
ATOM 6083 N N . SER D 4 151 ? -84.195 75.896 43.650 1.00 150.90 151 SER D N 1
ATOM 6084 C CA . SER D 4 151 ? -84.395 75.715 42.216 1.00 155.09 151 SER D CA 1
ATOM 6085 C C . SER D 4 151 ? -85.849 75.371 41.917 1.00 164.47 151 SER D C 1
ATOM 6086 O O . SER D 4 151 ? -86.486 74.646 42.676 1.00 170.20 151 SER D O 1
ATOM 6089 N N . HIS D 4 152 ? -86.376 75.899 40.818 1.00 165.89 152 HIS D N 1
ATOM 6090 C CA . HIS D 4 152 ? -87.739 75.580 40.412 1.00 167.72 152 HIS D CA 1
ATOM 6091 C C . HIS D 4 152 ? -87.838 74.118 39.991 1.00 161.89 152 HIS D C 1
ATOM 6092 O O . HIS D 4 152 ? -87.297 73.723 38.955 1.00 167.58 152 HIS D O 1
ATOM 6099 N N . ALA D 4 153 ? -88.523 73.323 40.809 1.00 147.67 153 ALA D N 1
ATOM 6100 C CA . ALA D 4 153 ? -88.703 71.901 40.540 1.00 141.42 153 ALA D CA 1
ATOM 6101 C C . ALA D 4 153 ? -89.982 71.654 39.752 1.00 153.54 153 ALA D C 1
ATOM 6102 O O . ALA D 4 153 ? -90.955 71.112 40.275 1.00 147.89 153 ALA D O 1
ATOM 6104 N N . LYS D 4 154 ? -89.967 72.055 38.487 1.00 176.28 154 LYS D N 1
ATOM 6105 C CA . LYS D 4 154 ? -91.126 71.923 37.616 1.00 189.70 154 LYS D CA 1
ATOM 6106 C C . LYS D 4 154 ? -91.203 70.515 37.029 1.00 197.75 154 LYS D C 1
ATOM 6107 O O . LYS D 4 154 ? -90.358 70.119 36.227 1.00 200.47 154 LYS D O 1
ATOM 6113 N N . THR D 4 155 ? -92.216 69.759 37.441 1.00 202.94 155 THR D N 1
ATOM 6114 C CA . THR D 4 155 ? -92.389 68.385 36.980 1.00 205.02 155 THR D CA 1
ATOM 6115 C C . THR D 4 155 ? -93.188 68.328 35.679 1.00 220.65 155 THR D C 1
ATOM 6116 O O . THR D 4 155 ? -94.241 68.957 35.561 1.00 230.36 155 THR D O 1
ATOM 6120 N N . GLU D 4 156 ? -92.684 67.575 34.703 1.00 221.23 156 GLU D N 1
ATOM 6121 C CA . GLU D 4 156 ? -93.355 67.473 33.407 1.00 226.37 156 GLU D CA 1
ATOM 6122 C C . GLU D 4 156 ? -92.898 66.249 32.619 1.00 222.18 156 GLU D C 1
ATOM 6123 O O . GLU D 4 156 ? -91.751 65.832 32.735 1.00 220.99 156 GLU D O 1
ATOM 6129 N N . ASN D 4 157 ? -93.805 65.704 31.807 1.00 218.30 157 ASN D N 1
ATOM 6130 C CA . ASN D 4 157 ? -93.593 64.479 31.022 1.00 212.89 157 ASN D CA 1
ATOM 6131 C C . ASN D 4 157 ? -92.815 63.387 31.765 1.00 208.12 157 ASN D C 1
ATOM 6132 O O . ASN D 4 157 ? -91.855 62.820 31.240 1.00 206.40 157 ASN D O 1
ATOM 6137 N N . ASP D 4 158 ? -93.262 63.101 32.986 1.00 209.47 158 ASP D N 1
ATOM 6138 C CA . ASP D 4 158 ? -92.670 62.081 33.855 1.00 205.36 158 ASP D CA 1
ATOM 6139 C C . ASP D 4 158 ? -91.165 62.267 34.046 1.00 197.75 158 ASP D C 1
ATOM 6140 O O . ASP D 4 158 ? -90.410 61.298 34.128 1.00 194.97 158 ASP D O 1
ATOM 6145 N N . LYS D 4 159 ? -90.743 63.524 34.112 1.00 193.09 159 LYS D N 1
ATOM 6146 C CA . LYS D 4 159 ? -89.364 63.868 34.426 1.00 180.35 159 LYS D CA 1
ATOM 6147 C C . LYS D 4 159 ? -89.344 65.146 35.256 1.00 176.43 159 LYS D C 1
ATOM 6148 O O . LYS D 4 159 ? -90.267 65.968 35.183 1.00 184.80 159 LYS D O 1
ATOM 6154 N N . ILE D 4 160 ? -88.295 65.301 36.055 1.00 165.85 160 ILE D N 1
ATOM 6155 C CA . ILE D 4 160 ? -88.153 66.466 36.915 1.00 161.46 160 ILE D CA 1
ATOM 6156 C C . ILE D 4 160 ? -87.267 67.516 36.257 1.00 163.68 160 ILE D C 1
ATOM 6157 O O . ILE D 4 160 ? -86.090 67.272 35.995 1.00 163.60 160 ILE D O 1
ATOM 6162 N N . VAL D 4 161 ? -87.842 68.682 35.985 1.00 168.08 161 VAL D N 1
ATOM 6163 C CA . VAL D 4 161 ? -87.097 69.771 35.366 1.00 171.16 161 VAL D CA 1
ATOM 6164 C C . VAL D 4 161 ? -86.752 70.845 36.389 1.00 173.17 161 VAL D C 1
ATOM 6165 O O . VAL D 4 161 ? -87.624 71.573 36.862 1.00 173.18 161 VAL D O 1
ATOM 6169 N N . LEU D 4 162 ? -85.472 70.935 36.731 1.00 173.77 162 LEU D N 1
ATOM 6170 C CA . LEU D 4 162 ? -85.005 71.937 37.677 1.00 169.91 162 LEU D CA 1
ATOM 6171 C C . LEU D 4 162 ? -84.459 73.153 36.936 1.00 162.36 162 LEU D C 1
ATOM 6172 O O . LEU D 4 162 ? -83.565 73.025 36.100 1.00 168.69 162 LEU D O 1
ATOM 6177 N N . THR D 4 163 ? -85.004 74.330 37.229 1.00 148.08 163 THR D N 1
ATOM 6178 C CA . THR D 4 163 ? -84.499 75.557 36.614 1.00 146.00 163 THR D CA 1
ATOM 6179 C C . THR D 4 163 ? -84.023 76.549 37.672 1.00 149.16 163 THR D C 1
ATOM 6180 O O . THR D 4 163 ? -84.305 76.386 38.858 1.00 153.13 163 THR D O 1
ATOM 6184 N N . SER D 4 164 ? -83.298 77.574 37.233 1.00 148.38 164 SER D N 1
ATOM 6185 C CA . SER D 4 164 ? -82.692 78.535 38.149 1.00 153.10 164 SER D CA 1
ATOM 6186 C C . SER D 4 164 ? -83.733 79.411 38.842 1.00 162.88 164 SER D C 1
ATOM 6187 O O . SER D 4 164 ? -84.544 80.066 38.187 1.00 166.71 164 SER D O 1
ATOM 6190 N N . TRP D 4 165 ? -83.700 79.418 40.172 1.00 168.89 165 TRP D N 1
ATOM 6191 C CA . TRP D 4 165 ? -84.605 80.245 40.961 1.00 172.65 165 TRP D CA 1
ATOM 6192 C C . TRP D 4 165 ? -84.192 81.710 40.885 1.00 168.48 165 TRP D C 1
ATOM 6193 O O . TRP D 4 165 ? -83.179 82.110 41.461 1.00 165.20 165 TRP D O 1
ATOM 6204 N N . THR D 4 166 ? -84.979 82.506 40.171 1.00 165.41 166 THR D N 1
ATOM 6205 C CA . THR D 4 166 ? -84.680 83.922 40.000 1.00 162.61 166 THR D CA 1
ATOM 6206 C C . THR D 4 166 ? -85.707 84.796 40.710 1.00 174.57 166 THR D C 1
ATOM 6207 O O . THR D 4 166 ? -85.554 86.015 40.785 1.00 174.01 166 THR D O 1
ATOM 6211 N N . GLU D 4 167 ? -86.754 84.165 41.233 1.00 183.53 167 GLU D N 1
ATOM 6212 C CA . GLU D 4 167 ? -87.810 84.885 41.934 1.00 193.26 167 GLU D CA 1
ATOM 6213 C C . GLU D 4 167 ? -87.363 85.244 43.350 1.00 190.12 167 GLU D C 1
ATOM 6214 O O . GLU D 4 167 ? -86.221 84.991 43.732 1.00 185.99 167 GLU D O 1
ATOM 6220 N N . THR D 4 168 ? -88.267 85.836 44.124 1.00 193.38 168 THR D N 1
ATOM 6221 C CA . THR D 4 168 ? -87.957 86.258 45.485 1.00 188.78 168 THR D CA 1
ATOM 6222 C C . THR D 4 168 ? -87.770 85.061 46.413 1.00 185.37 168 THR D C 1
ATOM 6223 O O . THR D 4 168 ? -88.572 84.127 46.405 1.00 192.19 168 THR D O 1
ATOM 6227 N N . ASP D 4 169 ? -86.703 85.092 47.206 1.00 171.34 169 ASP D N 1
ATOM 6228 C CA . ASP D 4 169 ? -86.460 84.056 48.203 1.00 166.61 169 ASP D CA 1
ATOM 6229 C C . ASP D 4 169 ? -87.550 84.119 49.268 1.00 173.21 169 ASP D C 1
ATOM 6230 O O . ASP D 4 169 ? -87.583 85.044 50.077 1.00 183.48 169 ASP D O 1
ATOM 6235 N N . PHE D 4 170 ? -88.438 83.129 49.266 1.00 169.86 170 PHE D N 1
ATOM 6236 C CA . PHE D 4 170 ? -89.606 83.141 50.143 1.00 175.83 170 PHE D CA 1
ATOM 6237 C C . PHE D 4 170 ? -89.260 82.800 51.592 1.00 179.34 170 PHE D C 1
ATOM 6238 O O . PHE D 4 170 ? -90.151 82.578 52.413 1.00 187.76 170 PHE D O 1
ATOM 6246 N N . ARG D 4 171 ? -87.968 82.767 51.902 1.00 168.06 171 ARG D N 1
ATOM 6247 C CA . ARG D 4 171 ? -87.509 82.430 53.244 1.00 164.62 171 ARG D CA 1
ATOM 6248 C C . ARG D 4 171 ? -86.901 83.638 53.950 1.00 168.39 171 ARG D C 1
ATOM 6249 O O . ARG D 4 171 ? -87.055 83.804 55.161 1.00 170.17 171 ARG D O 1
ATOM 6257 N N . THR D 4 172 ? -86.211 84.481 53.189 1.00 166.62 172 THR D N 1
ATOM 6258 C CA . THR D 4 172 ? -85.571 85.665 53.749 1.00 167.01 172 THR D CA 1
ATOM 6259 C C . THR D 4 172 ? -86.184 86.947 53.191 1.00 173.79 172 THR D C 1
ATOM 6260 O O . THR D 4 172 ? -86.172 87.989 53.848 1.00 175.37 172 THR D O 1
ATOM 6264 N N . GLY D 4 173 ? -86.721 86.863 51.978 1.00 183.48 173 GLY D N 1
ATOM 6265 C CA . GLY D 4 173 ? -87.313 88.015 51.323 1.00 195.49 173 GLY D CA 1
ATOM 6266 C C . GLY D 4 173 ? -86.310 88.737 50.446 1.00 201.18 173 GLY D C 1
ATOM 6267 O O . GLY D 4 173 ? -86.680 89.524 49.575 1.00 198.80 173 GLY D O 1
ATOM 6268 N N . GLU D 4 174 ? -85.031 88.460 50.680 1.00 206.71 174 GLU D N 1
ATOM 6269 C CA . GLU D 4 174 ? -83.951 89.088 49.929 1.00 211.36 174 GLU D CA 1
ATOM 6270 C C . GLU D 4 174 ? -83.813 88.475 48.540 1.00 204.62 174 GLU D C 1
ATOM 6271 O O . GLU D 4 174 ? -84.322 87.385 48.279 1.00 206.86 174 GLU D O 1
ATOM 6277 N N . GLU D 4 175 ? -83.124 89.184 47.651 1.00 196.82 175 GLU D N 1
ATOM 6278 C CA . GLU D 4 175 ? -82.779 88.640 46.345 1.00 185.48 175 GLU D CA 1
ATOM 6279 C C . GLU D 4 175 ? -81.798 87.488 46.524 1.00 173.76 175 GLU D C 1
ATOM 6280 O O . GLU D 4 175 ? -80.852 87.603 47.304 1.00 167.29 175 GLU D O 1
ATOM 6286 N N . PRO D 4 176 ? -82.034 86.368 45.819 1.00 176.71 176 PRO D N 1
ATOM 6287 C CA . PRO D 4 176 ? -81.178 85.178 45.881 1.00 174.57 176 PRO D CA 1
ATOM 6288 C C . PRO D 4 176 ? -79.692 85.508 45.774 1.00 177.57 176 PRO D C 1
ATOM 6289 O O . PRO D 4 176 ? -79.269 86.150 44.813 1.00 188.19 176 PRO D O 1
ATOM 6293 N N . TRP D 4 177 ? -78.917 85.074 46.763 1.00 162.91 177 TRP D N 1
ATOM 6294 C CA . TRP D 4 177 ? -77.486 85.351 46.800 1.00 153.20 177 TRP D CA 1
ATOM 6295 C C . TRP D 4 177 ? -76.750 84.626 45.678 1.00 153.60 177 TRP D C 1
ATOM 6296 O O . TRP D 4 177 ? -75.643 85.011 45.300 1.00 152.01 177 TRP D O 1
ATOM 6307 N N . TRP D 4 178 ? -77.370 83.575 45.147 1.00 157.03 178 TRP D N 1
ATOM 6308 C CA . TRP D 4 178 ? -76.812 82.848 44.013 1.00 157.60 178 TRP D CA 1
ATOM 6309 C C . TRP D 4 178 ? -77.259 83.484 42.700 1.00 178.86 178 TRP D C 1
ATOM 6310 O O . TRP D 4 178 ? -76.926 82.996 41.619 1.00 167.12 178 TRP D O 1
ATOM 6321 N N . SER D 4 179 ? -78.015 84.575 42.816 1.00 214.54 179 SER D N 1
ATOM 6322 C CA . SER D 4 179 ? -78.522 85.330 41.670 1.00 233.43 179 SER D CA 1
ATOM 6323 C C . SER D 4 179 ? -79.319 84.453 40.708 1.00 246.03 179 SER D C 1
ATOM 6324 O O . SER D 4 179 ? -80.468 84.100 40.975 1.00 248.75 179 SER D O 1
ATOM 6328 N N . MET E 5 1 ? -58.849 81.746 -12.551 1.00 102.74 1 MET E N 1
ATOM 6329 C CA . MET E 5 1 ? -58.959 83.091 -13.101 1.00 108.32 1 MET E CA 1
ATOM 6330 C C . MET E 5 1 ? -59.080 84.126 -11.988 1.00 108.17 1 MET E C 1
ATOM 6331 O O . MET E 5 1 ? -58.279 85.058 -11.909 1.00 111.05 1 MET E O 1
ATOM 6336 N N . LEU E 5 2 ? -60.088 83.960 -11.135 1.00 104.13 2 LEU E N 1
ATOM 6337 C CA . LEU E 5 2 ? -60.254 84.821 -9.969 1.00 103.78 2 LEU E CA 1
ATOM 6338 C C . LEU E 5 2 ? -59.055 84.691 -9.038 1.00 99.11 2 LEU E C 1
ATOM 6339 O O . LEU E 5 2 ? -58.559 85.682 -8.502 1.00 105.41 2 LEU E O 1
ATOM 6344 N N . ALA E 5 3 ? -58.593 83.458 -8.857 1.00 81.08 3 ALA E N 1
ATOM 6345 C CA . ALA E 5 3 ? -57.438 83.184 -8.013 1.00 80.93 3 ALA E CA 1
ATOM 6346 C C . ALA E 5 3 ? -56.188 83.867 -8.552 1.00 85.23 3 ALA E C 1
ATOM 6347 O O . ALA E 5 3 ? -55.335 84.304 -7.782 1.00 92.99 3 ALA E O 1
ATOM 6349 N N . ILE E 5 4 ? -56.088 83.958 -9.875 1.00 83.44 4 ILE E N 1
ATOM 6350 C CA . ILE E 5 4 ? -54.941 84.593 -10.516 1.00 73.48 4 ILE E CA 1
ATOM 6351 C C . ILE E 5 4 ? -54.916 86.093 -10.247 1.00 87.48 4 ILE E C 1
ATOM 6352 O O . ILE E 5 4 ? -53.897 86.636 -9.832 1.00 91.73 4 ILE E O 1
ATOM 6357 N N . VAL E 5 5 ? -56.039 86.759 -10.493 1.00 90.84 5 VAL E N 1
ATOM 6358 C CA . VAL E 5 5 ? -56.138 88.196 -10.266 1.00 84.60 5 VAL E CA 1
ATOM 6359 C C . VAL E 5 5 ? -55.930 88.522 -8.791 1.00 86.96 5 VAL E C 1
ATOM 6360 O O . VAL E 5 5 ? -55.128 89.398 -8.438 1.00 93.50 5 VAL E O 1
ATOM 6364 N N . ALA E 5 6 ? -56.651 87.797 -7.939 1.00 81.71 6 ALA E N 1
ATOM 6365 C CA . ALA E 5 6 ? -56.540 87.946 -6.492 1.00 83.60 6 ALA E CA 1
ATOM 6366 C C . ALA E 5 6 ? -55.099 87.780 -6.022 1.00 90.32 6 ALA E C 1
ATOM 6367 O O . ALA E 5 6 ? -54.618 88.558 -5.198 1.00 91.14 6 ALA E O 1
ATOM 6369 N N . TYR E 5 7 ? -54.413 86.768 -6.546 1.00 83.73 7 TYR E N 1
ATOM 6370 C CA . TYR E 5 7 ? -53.013 86.556 -6.200 1.00 78.84 7 TYR E CA 1
ATOM 6371 C C . TYR E 5 7 ? -52.158 87.724 -6.666 1.00 89.44 7 TYR E C 1
ATOM 6372 O O . TYR E 5 7 ? -51.461 88.325 -5.868 1.00 82.28 7 TYR E O 1
ATOM 6381 N N . ILE E 5 8 ? -52.228 88.044 -7.955 1.00 85.92 8 ILE E N 1
ATOM 6382 C CA . ILE E 5 8 ? -51.364 89.059 -8.555 1.00 82.36 8 ILE E CA 1
ATOM 6383 C C . ILE E 5 8 ? -51.476 90.427 -7.882 1.00 91.30 8 ILE E C 1
ATOM 6384 O O . ILE E 5 8 ? -50.464 91.043 -7.539 1.00 97.39 8 ILE E O 1
ATOM 6389 N N . GLY E 5 9 ? -52.702 90.897 -7.679 1.00 88.61 9 GLY E N 1
ATOM 6390 C CA . GLY E 5 9 ? -52.896 92.274 -7.260 1.00 91.89 9 GLY E CA 1
ATOM 6391 C C . GLY E 5 9 ? -52.749 92.585 -5.781 1.00 93.39 9 GLY E C 1
ATOM 6392 O O . GLY E 5 9 ? -53.213 93.628 -5.321 1.00 99.23 9 GLY E O 1
ATOM 6393 N N . PHE E 5 10 ? -52.068 91.728 -5.029 1.00 112.70 10 PHE E N 1
ATOM 6394 C CA . PHE E 5 10 ? -52.314 91.719 -3.594 1.00 98.88 10 PHE E CA 1
ATOM 6395 C C . PHE E 5 10 ? -51.221 91.996 -2.526 1.00 110.01 10 PHE E C 1
ATOM 6396 O O . PHE E 5 10 ? -51.559 92.699 -1.577 1.00 136.99 10 PHE E O 1
ATOM 6404 N N . LEU E 5 11 ? -49.955 91.550 -2.576 1.00 96.68 11 LEU E N 1
ATOM 6405 C CA . LEU E 5 11 ? -49.030 91.269 -3.690 1.00 88.56 11 LEU E CA 1
ATOM 6406 C C . LEU E 5 11 ? -48.726 92.549 -4.456 1.00 87.97 11 LEU E C 1
ATOM 6407 O O . LEU E 5 11 ? -47.781 93.240 -4.095 1.00 98.37 11 LEU E O 1
ATOM 6412 N N . ALA E 5 12 ? -49.482 92.883 -5.494 1.00 90.28 12 ALA E N 1
ATOM 6413 C CA . ALA E 5 12 ? -49.294 94.198 -6.099 1.00 97.12 12 ALA E CA 1
ATOM 6414 C C . ALA E 5 12 ? -49.665 95.262 -5.070 1.00 102.20 12 ALA E C 1
ATOM 6415 O O . ALA E 5 12 ? -48.929 96.235 -4.869 1.00 98.24 12 ALA E O 1
ATOM 6417 N N . LEU E 5 13 ? -50.799 95.053 -4.404 1.00 95.10 13 LEU E N 1
ATOM 6418 C CA . LEU E 5 13 ? -51.252 95.955 -3.348 1.00 87.11 13 LEU E CA 1
ATOM 6419 C C . LEU E 5 13 ? -50.216 96.116 -2.233 1.00 88.11 13 LEU E C 1
ATOM 6420 O O . LEU E 5 13 ? -49.820 97.234 -1.907 1.00 100.08 13 LEU E O 1
ATOM 6425 N N . PHE E 5 14 ? -49.774 95.002 -1.657 1.00 86.81 14 PHE E N 1
ATOM 6426 C CA . PHE E 5 14 ? -48.845 95.056 -0.529 1.00 97.12 14 PHE E CA 1
ATOM 6427 C C . PHE E 5 14 ? -47.435 95.492 -0.933 1.00 101.71 14 PHE E C 1
ATOM 6428 O O . PHE E 5 14 ? -46.676 95.986 -0.100 1.00 101.00 14 PHE E O 1
ATOM 6436 N N . THR E 5 15 ? -47.081 95.308 -2.201 1.00 105.25 15 THR E N 1
ATOM 6437 C CA . THR E 5 15 ? -45.825 95.850 -2.712 1.00 104.05 15 THR E CA 1
ATOM 6438 C C . THR E 5 15 ? -45.949 97.366 -2.784 1.00 100.36 15 THR E C 1
ATOM 6439 O O . THR E 5 15 ? -45.007 98.097 -2.468 1.00 99.70 15 THR E O 1
ATOM 6443 N N . GLY E 5 16 ? -47.126 97.830 -3.191 1.00 94.45 16 GLY E N 1
ATOM 6444 C CA . GLY E 5 16 ? -47.423 99.250 -3.179 1.00 98.38 16 GLY E CA 1
ATOM 6445 C C . GLY E 5 16 ? -47.360 99.802 -1.768 1.00 97.58 16 GLY E C 1
ATOM 6446 O O . GLY E 5 16 ? -46.923 100.931 -1.549 1.00 111.03 16 GLY E O 1
ATOM 6447 N N . ILE E 5 17 ? -47.797 98.996 -0.806 1.00 91.31 17 ILE E N 1
ATOM 6448 C CA . ILE E 5 17 ? -47.756 99.379 0.600 1.00 96.88 17 ILE E CA 1
ATOM 6449 C C . ILE E 5 17 ? -46.315 99.476 1.097 1.00 96.30 17 ILE E C 1
ATOM 6450 O O . ILE E 5 17 ? -45.952 100.421 1.796 1.00 97.85 17 ILE E O 1
ATOM 6455 N N . ALA E 5 18 ? -45.498 98.498 0.722 1.00 84.73 18 ALA E N 1
ATOM 6456 C CA . ALA E 5 18 ? -44.096 98.466 1.125 1.00 81.68 18 ALA E CA 1
ATOM 6457 C C . ALA E 5 18 ? -43.309 99.640 0.544 1.00 98.50 18 ALA E C 1
ATOM 6458 O O . ALA E 5 18 ? -42.582 100.326 1.264 1.00 102.69 18 ALA E O 1
ATOM 6460 N N . ALA E 5 19 ? -43.453 99.865 -0.759 1.00 105.93 19 ALA E N 1
ATOM 6461 C CA . ALA E 5 19 ? -42.762 100.965 -1.424 1.00 104.19 19 ALA E CA 1
ATOM 6462 C C . ALA E 5 19 ? -43.255 102.312 -0.903 1.00 101.37 19 ALA E C 1
ATOM 6463 O O . ALA E 5 19 ? -42.460 103.215 -0.629 1.00 98.41 19 ALA E O 1
ATOM 6465 N N . GLY E 5 20 ? -44.571 102.434 -0.760 1.00 95.00 20 GLY E N 1
ATOM 6466 C CA . GLY E 5 20 ? -45.181 103.652 -0.261 1.00 98.95 20 GLY E CA 1
ATOM 6467 C C . GLY E 5 20 ? -44.751 103.980 1.155 1.00 104.65 20 GLY E C 1
ATOM 6468 O O . GLY E 5 20 ? -44.614 105.147 1.516 1.00 105.73 20 GLY E O 1
ATOM 6469 N N . LEU E 5 21 ? -44.540 102.944 1.960 1.00 101.41 21 LEU E N 1
ATOM 6470 C CA . LEU E 5 21 ? -44.068 103.121 3.328 1.00 93.90 21 LEU E CA 1
ATOM 6471 C C . LEU E 5 21 ? -42.583 103.460 3.340 1.00 99.77 21 LEU E C 1
ATOM 6472 O O . LEU E 5 21 ? -42.119 104.218 4.190 1.00 99.44 21 LEU E O 1
ATOM 6477 N N . LEU E 5 22 ? -41.843 102.894 2.392 1.00 99.96 22 LEU E N 1
ATOM 6478 C CA . LEU E 5 22 ? -40.418 103.177 2.259 1.00 99.23 22 LEU E CA 1
ATOM 6479 C C . LEU E 5 22 ? -40.184 104.645 1.920 1.00 108.27 22 LEU E C 1
ATOM 6480 O O . LEU E 5 22 ? -39.577 105.385 2.699 1.00 109.46 22 LEU E O 1
ATOM 6485 N N . PHE E 5 23 ? -40.673 105.063 0.756 1.00 103.74 23 PHE E N 1
ATOM 6486 C CA . PHE E 5 23 ? -40.506 106.442 0.314 1.00 105.32 23 PHE E CA 1
ATOM 6487 C C . PHE E 5 23 ? -41.279 107.407 1.207 1.00 104.48 23 PHE E C 1
ATOM 6488 O O . PHE E 5 23 ? -40.917 108.576 1.330 1.00 107.95 23 PHE E O 1
ATOM 6496 N N . GLY E 5 24 ? -42.342 106.909 1.830 1.00 110.92 24 GLY E N 1
ATOM 6497 C CA . GLY E 5 24 ? -43.145 107.718 2.727 1.00 116.74 24 GLY E CA 1
ATOM 6498 C C . GLY E 5 24 ? -42.396 108.077 3.994 1.00 111.43 24 GLY E C 1
ATOM 6499 O O . GLY E 5 24 ? -42.317 109.246 4.369 1.00 110.44 24 GLY E O 1
ATOM 6500 N N . LEU E 5 25 ? -41.841 107.066 4.656 1.00 105.15 25 LEU E N 1
ATOM 6501 C CA . LEU E 5 25 ? -41.072 107.286 5.875 1.00 106.74 25 LEU E CA 1
ATOM 6502 C C . LEU E 5 25 ? -39.739 107.960 5.565 1.00 110.09 25 LEU E C 1
ATOM 6503 O O . LEU E 5 25 ? -39.156 108.620 6.425 1.00 95.72 25 LEU E O 1
ATOM 6508 N N . ARG E 5 26 ? -39.257 107.786 4.337 1.00 112.41 26 ARG E N 1
ATOM 6509 C CA . ARG E 5 26 ? -38.070 108.503 3.881 1.00 107.39 26 ARG E CA 1
ATOM 6510 C C . ARG E 5 26 ? -38.359 109.997 3.782 1.00 116.68 26 ARG E C 1
ATOM 6511 O O . ARG E 5 26 ? -37.606 110.821 4.304 1.00 118.80 26 ARG E O 1
ATOM 6519 N N . SER E 5 27 ? -39.456 110.335 3.110 1.00 122.52 27 SER E N 1
ATOM 6520 C CA . SER E 5 27 ? -39.872 111.724 2.951 1.00 125.19 27 SER E CA 1
ATOM 6521 C C . SER E 5 27 ? -40.262 112.332 4.294 1.00 123.99 27 SER E C 1
ATOM 6522 O O . SER E 5 27 ? -40.209 113.548 4.476 1.00 138.64 27 SER E O 1
ATOM 6525 N N . ALA E 5 28 ? -40.651 111.474 5.231 1.00 121.60 28 ALA E N 1
ATOM 6526 C CA . ALA E 5 28 ? -40.986 111.908 6.581 1.00 118.34 28 ALA E CA 1
ATOM 6527 C C . ALA E 5 28 ? -39.754 111.866 7.477 1.00 111.29 28 ALA E C 1
ATOM 6528 O O . ALA E 5 28 ? -39.870 111.710 8.691 1.00 110.65 28 ALA E O 1
ATOM 6530 N N . LYS E 5 29 ? -38.583 112.004 6.855 1.00 119.01 29 LYS E N 1
ATOM 6531 C CA . LYS E 5 29 ? -37.268 112.007 7.512 1.00 134.04 29 LYS E CA 1
ATOM 6532 C C . LYS E 5 29 ? -37.081 110.958 8.615 1.00 131.50 29 LYS E C 1
ATOM 6533 O O . LYS E 5 29 ? -36.282 111.154 9.528 1.00 132.81 29 LYS E O 1
ATOM 6539 N N . ILE E 5 30 ? -37.792 109.838 8.515 1.00 123.82 30 ILE E N 1
ATOM 6540 C CA . ILE E 5 30 ? -37.673 108.764 9.500 1.00 103.13 30 ILE E CA 1
ATOM 6541 C C . ILE E 5 30 ? -36.696 107.686 9.034 1.00 104.56 30 ILE E C 1
ATOM 6542 O O . ILE E 5 30 ? -35.879 107.196 9.815 1.00 96.46 30 ILE E O 1
ATOM 6547 N N . LEU E 5 31 ? -36.783 107.321 7.759 1.00 119.81 31 LEU E N 1
ATOM 6548 C CA . LEU E 5 31 ? -35.850 106.363 7.175 1.00 124.74 31 LEU E CA 1
ATOM 6549 C C . LEU E 5 31 ? -34.740 107.077 6.411 1.00 128.53 31 LEU E C 1
ATOM 6550 O O . LEU E 5 31 ? -34.645 108.305 6.428 1.00 132.37 31 LEU E O 1
ATOM 6556 N N . MET F 6 1 ? -55.843 61.369 -7.651 1.00 162.87 1 MET F N 1
ATOM 6557 C CA . MET F 6 1 ? -55.005 61.990 -6.632 1.00 161.34 1 MET F CA 1
ATOM 6558 C C . MET F 6 1 ? -53.699 62.510 -7.226 1.00 154.27 1 MET F C 1
ATOM 6559 O O . MET F 6 1 ? -52.694 62.634 -6.527 1.00 159.72 1 MET F O 1
ATOM 6564 N N . SER F 6 2 ? -53.724 62.814 -8.520 1.00 143.32 2 SER F N 1
ATOM 6565 C CA . SER F 6 2 ? -52.541 63.311 -9.213 1.00 129.70 2 SER F CA 1
ATOM 6566 C C . SER F 6 2 ? -52.658 64.802 -9.512 1.00 120.85 2 SER F C 1
ATOM 6567 O O . SER F 6 2 ? -51.658 65.517 -9.537 1.00 120.90 2 SER F O 1
ATOM 6570 N N . GLY F 6 3 ? -53.885 65.262 -9.736 1.00 110.34 3 GLY F N 1
ATOM 6571 C CA . GLY F 6 3 ? -54.133 66.653 -10.073 1.00 101.56 3 GLY F CA 1
ATOM 6572 C C . GLY F 6 3 ? -53.790 67.619 -8.955 1.00 97.47 3 GLY F C 1
ATOM 6573 O O . GLY F 6 3 ? -52.970 68.523 -9.135 1.00 100.11 3 GLY F O 1
ATOM 6574 N N . GLU F 6 4 ? -54.418 67.428 -7.798 1.00 87.90 4 GLU F N 1
ATOM 6575 C CA . GLU F 6 4 ? -54.193 68.296 -6.647 1.00 95.74 4 GLU F CA 1
ATOM 6576 C C . GLU F 6 4 ? -52.748 68.206 -6.164 1.00 88.45 4 GLU F C 1
ATOM 6577 O O . GLU F 6 4 ? -52.167 69.201 -5.727 1.00 103.89 4 GLU F O 1
ATOM 6583 N N . LEU F 6 5 ? -52.173 67.010 -6.254 1.00 83.18 5 LEU F N 1
ATOM 6584 C CA . LEU F 6 5 ? -50.792 66.781 -5.839 1.00 81.95 5 LEU F CA 1
ATOM 6585 C C . LEU F 6 5 ? -49.825 67.563 -6.722 1.00 84.56 5 LEU F C 1
ATOM 6586 O O . LEU F 6 5 ? -48.998 68.329 -6.224 1.00 81.25 5 LEU F O 1
ATOM 6591 N N . LEU F 6 6 ? -49.931 67.358 -8.032 1.00 86.60 6 LEU F N 1
ATOM 6592 C CA . LEU F 6 6 ? -49.056 68.026 -8.990 1.00 82.97 6 LEU F CA 1
ATOM 6593 C C . LEU F 6 6 ? -49.232 69.536 -8.917 1.00 81.98 6 LEU F C 1
ATOM 6594 O O . LEU F 6 6 ? -48.265 70.291 -9.036 1.00 78.67 6 LEU F O 1
ATOM 6599 N N . ASN F 6 7 ? -50.473 69.968 -8.714 1.00 82.23 7 ASN F N 1
ATOM 6600 C CA . ASN F 6 7 ? -50.774 71.382 -8.542 1.00 86.93 7 ASN F CA 1
ATOM 6601 C C . ASN F 6 7 ? -50.057 71.965 -7.324 1.00 78.57 7 ASN F C 1
ATOM 6602 O O . ASN F 6 7 ? -49.406 73.009 -7.413 1.00 78.73 7 ASN F O 1
ATOM 6607 N N . ALA F 6 8 ? -50.175 71.275 -6.191 1.00 67.37 8 ALA F N 1
ATOM 6608 C CA . ALA F 6 8 ? -49.534 71.703 -4.951 1.00 62.99 8 ALA F CA 1
ATOM 6609 C C . ALA F 6 8 ? -48.015 71.755 -5.096 1.00 71.65 8 ALA F C 1
ATOM 6610 O O . ALA F 6 8 ? -47.368 72.690 -4.618 1.00 82.44 8 ALA F O 1
ATOM 6612 N N . ALA F 6 9 ? -47.456 70.748 -5.760 1.00 75.86 9 ALA F N 1
ATOM 6613 C CA . ALA F 6 9 ? -46.020 70.687 -6.006 1.00 79.30 9 ALA F CA 1
ATOM 6614 C C . ALA F 6 9 ? -45.560 71.872 -6.851 1.00 76.06 9 ALA F C 1
ATOM 6615 O O . ALA F 6 9 ? -44.621 72.584 -6.484 1.00 75.22 9 ALA F O 1
ATOM 6617 N N . LEU F 6 10 ? -46.237 72.075 -7.978 1.00 75.90 10 LEU F N 1
ATOM 6618 C CA . LEU F 6 10 ? -45.934 73.174 -8.889 1.00 83.47 10 LEU F CA 1
ATOM 6619 C C . LEU F 6 10 ? -46.001 74.529 -8.193 1.00 87.05 10 LEU F C 1
ATOM 6620 O O . LEU F 6 10 ? -45.104 75.361 -8.350 1.00 82.82 10 LEU F O 1
ATOM 6625 N N . LEU F 6 11 ? -47.064 74.745 -7.423 1.00 76.93 11 LEU F N 1
ATOM 6626 C CA . LEU F 6 11 ? -47.240 76.008 -6.715 1.00 74.65 11 LEU F CA 1
ATOM 6627 C C . LEU F 6 11 ? -46.147 76.224 -5.673 1.00 73.73 11 LEU F C 1
ATOM 6628 O O . LEU F 6 11 ? -45.477 77.259 -5.673 1.00 88.53 11 LEU F O 1
ATOM 6633 N N . SER F 6 12 ? -45.957 75.240 -4.799 1.00 61.61 12 SER F N 1
ATOM 6634 C CA . SER F 6 12 ? -44.956 75.345 -3.741 1.00 76.94 12 SER F CA 1
ATOM 6635 C C . SER F 6 12 ? -43.543 75.455 -4.320 1.00 70.88 12 SER F C 1
ATOM 6636 O O . SER F 6 12 ? -42.615 75.878 -3.633 1.00 84.75 12 SER F O 1
ATOM 6639 N N . PHE F 6 13 ? -43.391 75.080 -5.587 1.00 78.24 13 PHE F N 1
ATOM 6640 C CA . PHE F 6 13 ? -42.120 75.227 -6.288 1.00 72.61 13 PHE F CA 1
ATOM 6641 C C . PHE F 6 13 ? -41.938 76.646 -6.837 1.00 85.03 13 PHE F C 1
ATOM 6642 O O . PHE F 6 13 ? -40.914 77.281 -6.591 1.00 96.50 13 PHE F O 1
ATOM 6650 N N . GLY F 6 14 ? -42.933 77.137 -7.575 1.00 75.43 14 GLY F N 1
ATOM 6651 C CA . GLY F 6 14 ? -42.812 78.398 -8.296 1.00 74.60 14 GLY F CA 1
ATOM 6652 C C . GLY F 6 14 ? -43.049 79.669 -7.494 1.00 86.39 14 GLY F C 1
ATOM 6653 O O . GLY F 6 14 ? -42.480 80.732 -7.798 1.00 90.35 14 GLY F O 1
ATOM 6654 N N . LEU F 6 15 ? -43.892 79.571 -6.470 1.00 75.13 15 LEU F N 1
ATOM 6655 C CA . LEU F 6 15 ? -44.170 80.721 -5.618 1.00 75.90 15 LEU F CA 1
ATOM 6656 C C . LEU F 6 15 ? -42.890 81.185 -4.935 1.00 75.29 15 LEU F C 1
ATOM 6657 O O . LEU F 6 15 ? -42.725 82.369 -4.645 1.00 83.39 15 LEU F O 1
ATOM 6662 N N . ILE F 6 16 ? -41.988 80.241 -4.689 1.00 77.13 16 ILE F N 1
ATOM 6663 C CA . ILE F 6 16 ? -40.662 80.551 -4.173 1.00 74.68 16 ILE F CA 1
ATOM 6664 C C . ILE F 6 16 ? -39.955 81.557 -5.078 1.00 77.66 16 ILE F C 1
ATOM 6665 O O . ILE F 6 16 ? -39.422 82.563 -4.610 1.00 82.28 16 ILE F O 1
ATOM 6670 N N . PHE F 6 17 ? -39.972 81.284 -6.378 1.00 75.71 17 PHE F N 1
ATOM 6671 C CA . PHE F 6 17 ? -39.322 82.153 -7.351 1.00 85.26 17 PHE F CA 1
ATOM 6672 C C . PHE F 6 17 ? -40.050 83.483 -7.477 1.00 90.25 17 PHE F C 1
ATOM 6673 O O . PHE F 6 17 ? -39.427 84.518 -7.731 1.00 88.61 17 PHE F O 1
ATOM 6681 N N . VAL F 6 18 ? -41.368 83.459 -7.292 1.00 88.43 18 VAL F N 1
ATOM 6682 C CA . VAL F 6 18 ? -42.135 84.703 -7.298 1.00 77.08 18 VAL F CA 1
ATOM 6683 C C . VAL F 6 18 ? -41.729 85.607 -6.128 1.00 77.81 18 VAL F C 1
ATOM 6684 O O . VAL F 6 18 ? -41.527 86.813 -6.299 1.00 87.10 18 VAL F O 1
ATOM 6688 N N . GLY F 6 19 ? -41.598 85.014 -4.945 1.00 74.46 19 GLY F N 1
ATOM 6689 C CA . GLY F 6 19 ? -41.186 85.746 -3.760 1.00 83.38 19 GLY F CA 1
ATOM 6690 C C . GLY F 6 19 ? -39.755 86.240 -3.852 1.00 89.36 19 GLY F C 1
ATOM 6691 O O . GLY F 6 19 ? -39.439 87.350 -3.419 1.00 95.00 19 GLY F O 1
ATOM 6692 N N . TRP F 6 20 ? -38.888 85.403 -4.413 1.00 76.33 20 TRP F N 1
ATOM 6693 C CA . TRP F 6 20 ? -37.502 85.775 -4.665 1.00 76.59 20 TRP F CA 1
ATOM 6694 C C . TRP F 6 20 ? -37.450 87.000 -5.571 1.00 85.27 20 TRP F C 1
ATOM 6695 O O . TRP F 6 20 ? -36.729 87.963 -5.295 1.00 76.64 20 TRP F O 1
ATOM 6706 N N . ALA F 6 21 ? -38.233 86.955 -6.646 1.00 68.79 21 ALA F N 1
ATOM 6707 C CA . ALA F 6 21 ? -38.308 88.061 -7.593 1.00 81.75 21 ALA F CA 1
ATOM 6708 C C . ALA F 6 21 ? -38.825 89.336 -6.932 1.00 94.06 21 ALA F C 1
ATOM 6709 O O . ALA F 6 21 ? -38.302 90.422 -7.181 1.00 93.66 21 ALA F O 1
ATOM 6711 N N . LEU F 6 22 ? -39.851 89.203 -6.094 1.00 90.07 22 LEU F N 1
ATOM 6712 C CA . LEU F 6 22 ? -40.418 90.361 -5.404 1.00 85.37 22 LEU F CA 1
ATOM 6713 C C . LEU F 6 22 ? -39.409 90.992 -4.448 1.00 81.49 22 LEU F C 1
ATOM 6714 O O . LEU F 6 22 ? -39.266 92.213 -4.405 1.00 90.37 22 LEU F O 1
ATOM 6719 N N . GLY F 6 23 ? -38.713 90.154 -3.686 1.00 76.70 23 GLY F N 1
ATOM 6720 C CA . GLY F 6 23 ? -37.696 90.632 -2.765 1.00 87.57 23 GLY F CA 1
ATOM 6721 C C . GLY F 6 23 ? -36.564 91.331 -3.493 1.00 94.15 23 GLY F C 1
ATOM 6722 O O . GLY F 6 23 ? -36.093 92.389 -3.067 1.00 96.36 23 GLY F O 1
ATOM 6723 N N . ALA F 6 24 ? -36.134 90.734 -4.600 1.00 83.85 24 ALA F N 1
ATOM 6724 C CA . ALA F 6 24 ? -35.096 91.324 -5.435 1.00 83.87 24 ALA F CA 1
ATOM 6725 C C . ALA F 6 24 ? -35.542 92.684 -5.967 1.00 94.54 24 ALA F C 1
ATOM 6726 O O . ALA F 6 24 ? -34.758 93.636 -6.013 1.00 94.41 24 ALA F O 1
ATOM 6728 N N . LEU F 6 25 ? -36.811 92.765 -6.360 1.00 85.36 25 LEU F N 1
ATOM 6729 C CA . LEU F 6 25 ? -37.372 93.999 -6.899 1.00 87.89 25 LEU F CA 1
ATOM 6730 C C . LEU F 6 25 ? -37.378 95.084 -5.830 1.00 94.48 25 LEU F C 1
ATOM 6731 O O . LEU F 6 25 ? -36.984 96.220 -6.088 1.00 98.88 25 LEU F O 1
ATOM 6736 N N . LEU F 6 26 ? -37.821 94.724 -4.630 1.00 90.95 26 LEU F N 1
ATOM 6737 C CA . LEU F 6 26 ? -37.829 95.658 -3.511 1.00 91.37 26 LEU F CA 1
ATOM 6738 C C . LEU F 6 26 ? -36.413 96.136 -3.201 1.00 103.06 26 LEU F C 1
ATOM 6739 O O . LEU F 6 26 ? -36.202 97.308 -2.882 1.00 112.26 26 LEU F O 1
ATOM 6744 N N . LEU F 6 27 ? -35.447 95.228 -3.307 1.00 99.37 27 LEU F N 1
ATOM 6745 C CA . LEU F 6 27 ? -34.044 95.583 -3.113 1.00 84.32 27 LEU F CA 1
ATOM 6746 C C . LEU F 6 27 ? -33.581 96.593 -4.156 1.00 92.87 27 LEU F C 1
ATOM 6747 O O . LEU F 6 27 ? -32.869 97.544 -3.836 1.00 94.54 27 LEU F O 1
ATOM 6752 N N . LYS F 6 28 ? -33.986 96.384 -5.404 1.00 83.97 28 LYS F N 1
ATOM 6753 C CA . LYS F 6 28 ? -33.585 97.285 -6.478 1.00 105.96 28 LYS F CA 1
ATOM 6754 C C . LYS F 6 28 ? -34.226 98.664 -6.340 1.00 113.41 28 LYS F C 1
ATOM 6755 O O . LYS F 6 28 ? -33.568 99.676 -6.575 1.00 122.49 28 LYS F O 1
ATOM 6761 N N . ILE F 6 29 ? -35.498 98.712 -5.949 1.00 106.68 29 ILE F N 1
ATOM 6762 C CA . ILE F 6 29 ? -36.167 100.000 -5.781 1.00 104.99 29 ILE F CA 1
ATOM 6763 C C . ILE F 6 29 ? -35.726 100.669 -4.485 1.00 107.42 29 ILE F C 1
ATOM 6764 O O . ILE F 6 29 ? -35.965 101.858 -4.279 1.00 121.39 29 ILE F O 1
ATOM 6769 N N . GLN F 6 30 ? -35.080 99.900 -3.613 1.00 95.68 30 GLN F N 1
ATOM 6770 C CA . GLN F 6 30 ? -34.501 100.457 -2.396 1.00 93.89 30 GLN F CA 1
ATOM 6771 C C . GLN F 6 30 ? -33.213 101.211 -2.709 1.00 109.72 30 GLN F C 1
ATOM 6772 O O . GLN F 6 30 ? -33.013 102.336 -2.252 1.00 107.57 30 GLN F O 1
ATOM 6778 N N . GLY F 6 31 ? -32.342 100.582 -3.491 1.00 120.81 31 GLY F N 1
ATOM 6779 C CA . GLY F 6 31 ? -31.065 101.172 -3.844 1.00 131.69 31 GLY F CA 1
ATOM 6780 C C . GLY F 6 31 ? -29.913 100.551 -3.077 1.00 141.17 31 GLY F C 1
ATOM 6781 O O . GLY F 6 31 ? -28.924 101.218 -2.776 1.00 158.68 31 GLY F O 1
ATOM 6782 N N . ALA F 6 32 ? -30.043 99.266 -2.761 1.00 127.35 32 ALA F N 1
ATOM 6783 C CA . ALA F 6 32 ? -29.014 98.551 -2.014 1.00 121.73 32 ALA F CA 1
ATOM 6784 C C . ALA F 6 32 ? -27.784 98.289 -2.878 1.00 127.44 32 ALA F C 1
ATOM 6785 O O . ALA F 6 32 ? -26.681 98.100 -2.364 1.00 130.33 32 ALA F O 1
ATOM 6787 N N . MET G 7 1 ? -54.065 56.539 4.480 1.00 101.92 1 MET G N 1
ATOM 6788 C CA . MET G 7 1 ? -54.698 57.465 3.549 1.00 118.40 1 MET G CA 1
ATOM 6789 C C . MET G 7 1 ? -53.684 58.439 2.956 1.00 112.29 1 MET G C 1
ATOM 6790 O O . MET G 7 1 ? -52.891 59.041 3.680 1.00 120.66 1 MET G O 1
ATOM 6795 N N . VAL G 7 2 ? -53.717 58.590 1.635 1.00 98.24 2 VAL G N 1
ATOM 6796 C CA . VAL G 7 2 ? -52.820 59.510 0.943 1.00 98.99 2 VAL G CA 1
ATOM 6797 C C . VAL G 7 2 ? -53.439 60.898 0.798 1.00 105.38 2 VAL G C 1
ATOM 6798 O O . VAL G 7 2 ? -54.534 61.044 0.255 1.00 132.54 2 VAL G O 1
ATOM 6802 N N . GLU G 7 3 ? -52.733 61.915 1.283 1.00 77.94 3 GLU G N 1
ATOM 6803 C CA . GLU G 7 3 ? -53.198 63.293 1.157 1.00 89.83 3 GLU G CA 1
ATOM 6804 C C . GLU G 7 3 ? -52.422 64.020 0.062 1.00 82.48 3 GLU G C 1
ATOM 6805 O O . GLU G 7 3 ? -51.240 64.319 0.229 1.00 83.81 3 GLU G O 1
ATOM 6811 N N . PRO G 7 4 ? -53.093 64.306 -1.065 1.00 85.25 4 PRO G N 1
ATOM 6812 C CA . PRO G 7 4 ? -52.469 64.891 -2.259 1.00 81.85 4 PRO G CA 1
ATOM 6813 C C . PRO G 7 4 ? -51.893 66.287 -2.030 1.00 63.63 4 PRO G C 1
ATOM 6814 O O . PRO G 7 4 ? -50.832 66.599 -2.569 1.00 79.43 4 PRO G O 1
ATOM 6818 N N . LEU G 7 5 ? -52.581 67.114 -1.252 1.00 58.53 5 LEU G N 1
ATOM 6819 C CA . LEU G 7 5 ? -52.089 68.455 -0.953 1.00 67.35 5 LEU G CA 1
ATOM 6820 C C . LEU G 7 5 ? -50.773 68.399 -0.177 1.00 72.42 5 LEU G C 1
ATOM 6821 O O . LEU G 7 5 ? -49.772 68.998 -0.583 1.00 80.64 5 LEU G O 1
ATOM 6826 N N . LEU G 7 6 ? -50.784 67.673 0.937 1.00 66.22 6 LEU G N 1
ATOM 6827 C CA . LEU G 7 6 ? -49.602 67.520 1.776 1.00 58.19 6 LEU G CA 1
ATOM 6828 C C . LEU G 7 6 ? -48.448 66.895 0.999 1.00 64.12 6 LEU G C 1
ATOM 6829 O O . LEU G 7 6 ? -47.312 67.367 1.070 1.00 70.46 6 LEU G O 1
ATOM 6834 N N . SER G 7 7 ? -48.751 65.837 0.252 1.00 67.22 7 SER G N 1
ATOM 6835 C CA . SER G 7 7 ? -47.751 65.142 -0.552 1.00 71.21 7 SER G CA 1
ATOM 6836 C C . SER G 7 7 ? -47.128 66.081 -1.579 1.00 73.25 7 SER G C 1
ATOM 6837 O O . SER G 7 7 ? -45.913 66.080 -1.781 1.00 68.07 7 SER G O 1
ATOM 6840 N N . GLY G 7 8 ? -47.974 66.881 -2.220 1.00 65.40 8 GLY G N 1
ATOM 6841 C CA . GLY G 7 8 ? -47.523 67.857 -3.193 1.00 65.55 8 GLY G CA 1
ATOM 6842 C C . GLY G 7 8 ? -46.606 68.891 -2.573 1.00 65.33 8 GLY G C 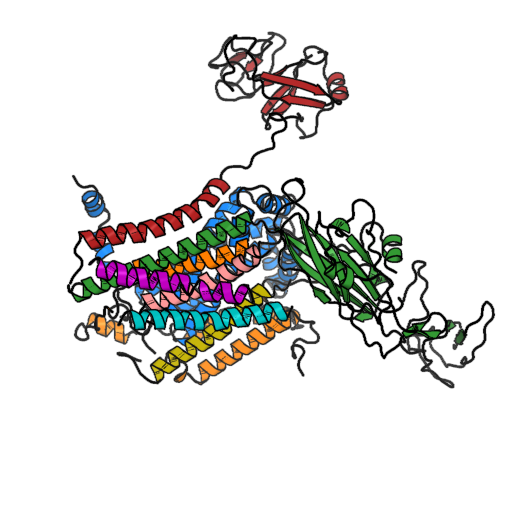1
ATOM 6843 O O . GLY G 7 8 ? -45.561 69.220 -3.136 1.00 61.05 8 GLY G O 1
ATOM 6844 N N . ILE G 7 9 ? -46.997 69.405 -1.411 1.00 52.29 9 ILE G N 1
ATOM 6845 C CA . ILE G 7 9 ? -46.168 70.364 -0.690 1.00 56.87 9 ILE G CA 1
ATOM 6846 C C . ILE G 7 9 ? -44.805 69.756 -0.362 1.00 65.55 9 ILE G C 1
ATOM 6847 O O . ILE G 7 9 ? -43.766 70.386 -0.572 1.00 63.53 9 ILE G O 1
ATOM 6852 N N . VAL G 7 10 ? -44.820 68.521 0.129 1.00 58.21 10 VAL G N 1
ATOM 6853 C CA . VAL G 7 10 ? -43.592 67.804 0.458 1.00 59.85 10 VAL G CA 1
ATOM 6854 C C . VAL G 7 10 ? -42.663 67.664 -0.749 1.00 63.94 10 VAL G C 1
ATOM 6855 O O . VAL G 7 10 ? -41.501 68.076 -0.698 1.00 66.66 10 VAL G O 1
ATOM 6859 N N . LEU G 7 11 ? -43.185 67.093 -1.833 1.00 69.53 11 LEU G N 1
ATOM 6860 C CA . LEU G 7 11 ? -42.400 66.875 -3.047 1.00 74.12 11 LEU G CA 1
ATOM 6861 C C . LEU G 7 11 ? -41.854 68.181 -3.623 1.00 69.12 11 LEU G C 1
ATOM 6862 O O . LEU G 7 11 ? -40.652 68.303 -3.886 1.00 75.81 11 LEU G O 1
ATOM 6867 N N . GLY G 7 12 ? -42.745 69.150 -3.813 1.00 64.21 12 GLY G N 1
ATOM 6868 C CA . GLY G 7 12 ? -42.377 70.445 -4.358 1.00 60.07 12 GLY G CA 1
ATOM 6869 C C . GLY G 7 12 ? -41.304 71.152 -3.552 1.00 74.41 12 GLY G C 1
ATOM 6870 O O . GLY G 7 12 ? -40.297 71.610 -4.106 1.00 71.69 12 GLY G O 1
ATOM 6871 N N . LEU G 7 13 ? -41.510 71.236 -2.240 1.00 60.66 13 LEU G N 1
ATOM 6872 C CA . LEU G 7 13 ? -40.547 71.908 -1.378 1.00 66.22 13 LEU G CA 1
ATOM 6873 C C . LEU G 7 13 ? -39.213 71.169 -1.351 1.00 76.10 13 LEU G C 1
ATOM 6874 O O . LEU G 7 13 ? -38.156 71.799 -1.319 1.00 74.11 13 LEU G O 1
ATOM 6879 N N . ILE G 7 14 ? -39.262 69.840 -1.376 1.00 63.73 14 ILE G N 1
ATOM 6880 C CA . ILE G 7 14 ? -38.037 69.044 -1.407 1.00 61.24 14 ILE G CA 1
ATOM 6881 C C . ILE G 7 14 ? -37.223 69.337 -2.672 1.00 67.11 14 ILE G C 1
ATOM 6882 O O . ILE G 7 14 ? -36.018 69.617 -2.601 1.00 65.16 14 ILE G O 1
ATOM 6887 N N . VAL G 7 15 ? -37.890 69.297 -3.823 1.00 65.14 15 VAL G N 1
ATOM 6888 C CA . VAL G 7 15 ? -37.218 69.533 -5.098 1.00 68.66 15 VAL G CA 1
ATOM 6889 C C . VAL G 7 15 ? -36.657 70.954 -5.197 1.00 78.42 15 VAL G C 1
ATOM 6890 O O . VAL G 7 15 ? -35.491 71.148 -5.568 1.00 86.76 15 VAL G O 1
ATOM 6894 N N . VAL G 7 16 ? -37.474 71.946 -4.847 1.00 71.92 16 VAL G N 1
ATOM 6895 C CA . VAL G 7 16 ? -37.040 73.336 -4.961 1.00 79.29 16 VAL G CA 1
ATOM 6896 C C . VAL G 7 16 ? -35.928 73.660 -3.954 1.00 78.72 16 VAL G C 1
ATOM 6897 O O . VAL G 7 16 ? -35.052 74.484 -4.231 1.00 79.23 16 VAL G O 1
ATOM 6901 N N . THR G 7 17 ? -35.943 72.993 -2.802 1.00 69.31 17 THR G N 1
ATOM 6902 C CA . THR G 7 17 ? -34.914 73.219 -1.792 1.00 60.64 17 THR G CA 1
ATOM 6903 C C . THR G 7 17 ? -33.591 72.588 -2.216 1.00 68.83 17 THR G C 1
ATOM 6904 O O . THR G 7 17 ? -32.529 73.196 -2.063 1.00 73.13 17 THR G O 1
ATOM 6908 N N . LEU G 7 18 ? -33.656 71.371 -2.750 1.00 66.32 18 LEU G N 1
ATOM 6909 C CA . LEU G 7 18 ? -32.456 70.718 -3.264 1.00 69.75 18 LEU G CA 1
ATOM 6910 C C . LEU G 7 18 ? -31.832 71.553 -4.383 1.00 78.15 18 LEU G C 1
ATOM 6911 O O . LEU G 7 18 ? -30.622 71.831 -4.373 1.00 78.17 18 LEU G O 1
ATOM 6916 N N . ALA G 7 19 ? -32.669 71.970 -5.331 1.00 69.77 19 ALA G N 1
ATOM 6917 C CA . ALA G 7 19 ? -32.210 72.800 -6.442 1.00 71.24 19 ALA G CA 1
ATOM 6918 C C . ALA G 7 19 ? -31.595 74.104 -5.939 1.00 76.27 19 ALA G C 1
ATOM 6919 O O . ALA G 7 19 ? -30.569 74.557 -6.453 1.00 83.54 19 ALA G O 1
ATOM 6921 N N . GLY G 7 20 ? -32.223 74.698 -4.928 1.00 66.75 20 GLY G N 1
ATOM 6922 C CA . GLY G 7 20 ? -31.712 75.918 -4.331 1.00 76.31 20 GLY G CA 1
ATOM 6923 C C . GLY G 7 20 ? -30.339 75.737 -3.709 1.00 73.34 20 GLY G C 1
ATOM 6924 O O . GLY G 7 20 ? -29.442 76.559 -3.908 1.00 75.33 20 GLY G O 1
ATOM 6925 N N . LEU G 7 21 ? -30.176 74.653 -2.957 1.00 67.90 21 LEU G N 1
ATOM 6926 C CA . LEU G 7 21 ? -28.907 74.360 -2.301 1.00 69.13 21 LEU G CA 1
ATOM 6927 C C . LEU G 7 21 ? -27.795 74.142 -3.323 1.00 74.33 21 LEU G C 1
ATOM 6928 O O . LEU G 7 21 ? -26.681 74.651 -3.161 1.00 81.17 21 LEU G O 1
ATOM 6933 N N . PHE G 7 22 ? -28.097 73.396 -4.383 1.00 66.24 22 PHE G N 1
ATOM 6934 C CA . PHE G 7 22 ? -27.104 73.184 -5.432 1.00 72.83 22 PHE G CA 1
ATOM 6935 C C . PHE G 7 22 ? -26.780 74.485 -6.161 1.00 83.16 22 PHE G C 1
ATOM 6936 O O . PHE G 7 22 ? -25.648 74.690 -6.606 1.00 86.24 22 PHE G O 1
ATOM 6944 N N . TYR G 7 23 ? -27.768 75.367 -6.273 1.00 79.62 23 TYR G N 1
ATOM 6945 C CA . TYR G 7 23 ? -27.536 76.669 -6.888 1.00 79.89 23 TYR G CA 1
ATOM 6946 C C . TYR G 7 23 ? -26.586 77.514 -6.045 1.00 82.40 23 TYR G C 1
ATOM 6947 O O . TYR G 7 23 ? -25.638 78.098 -6.570 1.00 76.53 23 TYR G O 1
ATOM 6956 N N . ALA G 7 24 ? -26.846 77.574 -4.741 1.00 66.79 24 ALA G N 1
ATOM 6957 C CA . ALA G 7 24 ? -25.995 78.324 -3.819 1.00 73.85 24 ALA G CA 1
ATOM 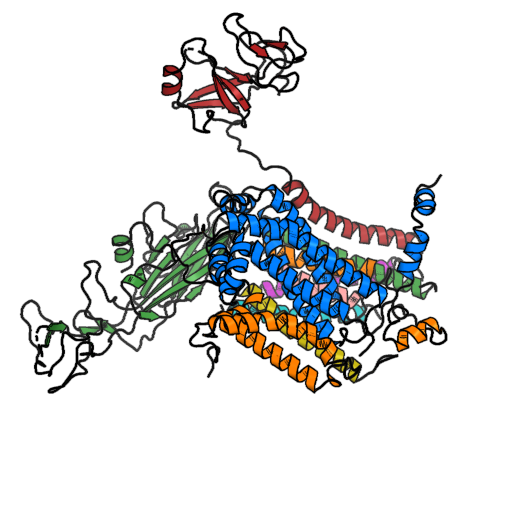6958 C C . ALA G 7 24 ? -24.563 77.790 -3.831 1.00 80.76 24 ALA G C 1
ATOM 6959 O O . ALA G 7 24 ? -23.590 78.558 -3.947 1.00 88.90 24 ALA G O 1
ATOM 6961 N N . ALA G 7 25 ? -24.445 76.468 -3.718 1.00 70.33 25 ALA G N 1
ATOM 6962 C CA . ALA G 7 25 ? -23.149 75.804 -3.787 1.00 73.53 25 ALA G CA 1
ATOM 6963 C C . ALA G 7 25 ? -22.431 76.150 -5.088 1.00 78.34 25 ALA G C 1
ATOM 6964 O O . ALA G 7 25 ? -21.222 76.384 -5.093 1.00 77.23 25 ALA G O 1
ATOM 6966 N N . TYR G 7 26 ? -23.181 76.191 -6.186 1.00 76.87 26 TYR G N 1
ATOM 6967 C CA . TYR G 7 26 ? -22.607 76.539 -7.480 1.00 80.65 26 TYR G CA 1
ATOM 6968 C C . TYR G 7 26 ? -22.104 77.978 -7.491 1.00 83.75 26 TYR G C 1
ATOM 6969 O O . TYR G 7 26 ? -21.048 78.267 -8.052 1.00 88.30 26 TYR G O 1
ATOM 6978 N N . LYS G 7 27 ? -22.868 78.876 -6.876 1.00 83.18 27 LYS G N 1
ATOM 6979 C CA . LYS G 7 27 ? -22.472 80.275 -6.787 1.00 84.56 27 LYS G CA 1
ATOM 6980 C C . LYS G 7 27 ? -21.155 80.428 -6.042 1.00 86.54 27 LYS G C 1
ATOM 6981 O O . LYS G 7 27 ? -20.265 81.151 -6.490 1.00 90.57 27 LYS G O 1
ATOM 6987 N N . GLN G 7 28 ? -21.028 79.749 -4.905 1.00 82.03 28 GLN G N 1
ATOM 6988 C CA . GLN G 7 28 ? -19.797 79.852 -4.122 1.00 83.19 28 GLN G CA 1
ATOM 6989 C C . GLN G 7 28 ? -18.635 79.121 -4.796 1.00 88.13 28 GLN G C 1
ATOM 6990 O O . GLN G 7 28 ? -17.468 79.451 -4.578 1.00 89.68 28 GLN G O 1
ATOM 6996 N N . TYR G 7 29 ? -18.963 78.131 -5.618 1.00 86.41 29 TYR G N 1
ATOM 6997 C CA . TYR G 7 29 ? -17.962 77.394 -6.379 1.00 90.07 29 TYR G CA 1
ATOM 6998 C C . TYR G 7 29 ? -17.388 78.285 -7.476 1.00 96.19 29 TYR G C 1
ATOM 6999 O O . TYR G 7 29 ? -16.184 78.288 -7.723 1.00 101.56 29 TYR G O 1
ATOM 7008 N N . LYS G 7 30 ? -18.265 79.050 -8.118 1.00 117.10 30 LYS G N 1
ATOM 7009 C CA . LYS G 7 30 ? -17.873 79.990 -9.164 1.00 118.28 30 LYS G CA 1
ATOM 7010 C C . LYS G 7 30 ? -17.127 81.183 -8.577 1.00 116.90 30 LYS G C 1
ATOM 7011 O O . LYS G 7 30 ? -16.042 81.537 -9.037 1.00 135.69 30 LYS G O 1
ATOM 7017 N N . ARG G 7 31 ? -17.721 81.798 -7.560 1.00 140.93 31 ARG G N 1
ATOM 7018 C CA . ARG G 7 31 ? -17.105 82.926 -6.874 1.00 141.23 31 ARG G CA 1
ATOM 7019 C C . ARG G 7 31 ? -16.883 82.594 -5.401 1.00 137.52 31 ARG G C 1
ATOM 7020 O O . ARG G 7 31 ? -17.795 82.723 -4.583 1.00 139.98 31 ARG G O 1
ATOM 7028 N N . PRO G 7 32 ? -15.666 82.141 -5.064 1.00 136.01 32 PRO G N 1
ATOM 7029 C CA . PRO G 7 32 ? -15.309 81.802 -3.683 1.00 131.55 32 PRO G CA 1
ATOM 7030 C C . PRO G 7 32 ? -15.294 83.023 -2.769 1.00 135.03 32 PRO G C 1
ATOM 7031 O O . PRO G 7 32 ? -14.627 84.011 -3.077 1.00 137.35 32 PRO G O 1
ATOM 7035 N N . ASN G 7 33 ? -16.027 82.951 -1.662 1.00 142.29 33 ASN G N 1
ATOM 7036 C CA . ASN G 7 33 ? -16.015 84.017 -0.667 1.00 149.27 33 ASN G CA 1
ATOM 7037 C C . ASN G 7 33 ? -14.714 84.001 0.126 1.00 155.86 33 ASN G C 1
ATOM 7038 O O . ASN G 7 33 ? -13.884 83.111 -0.055 1.00 168.51 33 ASN G O 1
ATOM 7043 N N . GLU G 7 34 ? -14.538 84.987 1.001 1.00 150.81 34 GLU G N 1
ATOM 7044 C CA . GLU G 7 34 ? -13.359 85.037 1.859 1.00 145.22 34 GLU G CA 1
ATOM 7045 C C . GLU G 7 34 ? -13.341 83.826 2.786 1.00 149.54 34 GLU G C 1
ATOM 7046 O O . GLU G 7 34 ? -14.392 83.381 3.252 1.00 149.23 34 GLU G O 1
ATOM 7052 N N . LEU G 7 35 ? -12.145 83.291 3.027 1.00 148.61 35 LEU G N 1
ATOM 7053 C CA . LEU G 7 35 ? -11.952 82.087 3.839 1.00 134.33 35 LEU G CA 1
ATOM 7054 C C . LEU G 7 35 ? -12.678 80.885 3.232 1.00 130.15 35 LEU G C 1
ATOM 7055 O O . LEU G 7 35 ? -12.978 79.9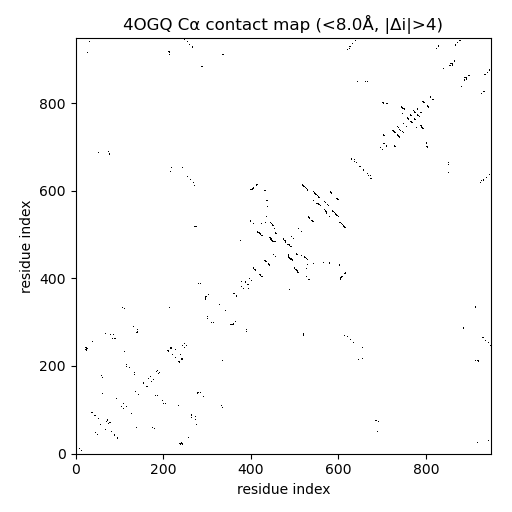15 3.927 1.00 127.42 35 LEU G O 1
ATOM 7060 N N . GLY G 7 36 ? -12.941 80.955 1.929 1.00 133.57 36 GLY G N 1
ATOM 7061 C CA . GLY G 7 36 ? -13.696 79.929 1.231 1.00 132.60 36 GLY G CA 1
ATOM 7062 C C . GLY G 7 36 ? -12.969 78.604 1.110 1.00 137.60 36 GLY G C 1
ATOM 7063 O O . GLY G 7 36 ? -12.414 78.281 0.059 1.00 127.41 36 GLY G O 1
ATOM 7064 N N . GLY G 7 37 ? -12.979 77.835 2.194 1.00 152.93 37 GLY G N 1
ATOM 7065 C CA . GLY G 7 37 ? -12.347 76.529 2.213 1.00 158.12 37 GLY G CA 1
ATOM 7066 C C . GLY G 7 37 ? -13.137 75.521 3.026 1.00 143.65 37 GLY G C 1
ATOM 7067 O O . GLY G 7 37 ? -14.102 74.928 2.541 1.00 124.10 37 GLY G O 1
ATOM 7069 N N . MET H 8 1 ? -69.024 81.781 -3.052 1.00 130.77 1 MET H N 1
ATOM 7070 C CA . MET H 8 1 ? -67.964 80.806 -2.830 1.00 119.29 1 MET H CA 1
ATOM 7071 C C . MET H 8 1 ? -66.600 81.376 -3.202 1.00 104.05 1 MET H C 1
ATOM 7072 O O . MET H 8 1 ? -65.618 80.642 -3.302 1.00 113.70 1 MET H O 1
ATOM 7077 N N . ALA H 8 2 ? -66.546 82.688 -3.409 1.00 95.57 2 ALA H N 1
ATOM 7078 C CA . ALA H 8 2 ? -65.295 83.356 -3.753 1.00 82.18 2 ALA H CA 1
ATOM 7079 C C . ALA H 8 2 ? -64.392 83.496 -2.531 1.00 83.93 2 ALA H C 1
ATOM 7080 O O . ALA H 8 2 ? -63.169 83.557 -2.657 1.00 90.63 2 ALA H O 1
ATOM 7082 N N . ILE H 8 3 ? -65.005 83.541 -1.352 1.00 77.49 3 ILE H N 1
ATOM 7083 C CA . ILE H 8 3 ? -64.271 83.698 -0.100 1.00 81.78 3 ILE H CA 1
ATOM 7084 C C . ILE H 8 3 ? -63.300 82.534 0.124 1.00 79.49 3 ILE H C 1
ATOM 7085 O O . ILE H 8 3 ? -62.215 82.719 0.682 1.00 78.07 3 ILE H O 1
ATOM 7090 N N . LEU H 8 4 ? -63.683 81.345 -0.335 1.00 57.91 4 LEU H N 1
ATOM 7091 C CA . LEU H 8 4 ? -62.824 80.169 -0.254 1.00 67.50 4 LEU H CA 1
ATOM 7092 C C . LEU H 8 4 ? -61.564 80.373 -1.098 1.00 72.27 4 LEU H C 1
ATOM 7093 O O . LEU H 8 4 ? -60.422 80.202 -0.623 1.00 77.87 4 LEU H O 1
ATOM 7098 N N . THR H 8 5 ? -61.792 80.748 -2.354 1.00 64.51 5 THR H N 1
ATOM 7099 C CA . THR H 8 5 ? -60.717 81.064 -3.280 1.00 66.10 5 THR H CA 1
ATOM 7100 C C . THR H 8 5 ? -59.778 82.101 -2.673 1.00 71.93 5 THR H C 1
ATOM 7101 O O . THR H 8 5 ? -58.566 81.914 -2.674 1.00 83.40 5 THR H O 1
ATOM 7105 N N . LEU H 8 6 ? -60.344 83.176 -2.130 1.00 68.55 6 LEU H N 1
ATOM 7106 C CA . LEU H 8 6 ? -59.545 84.218 -1.487 1.00 71.54 6 LEU H CA 1
ATOM 7107 C C . LEU H 8 6 ? -58.786 83.694 -0.266 1.00 74.29 6 LEU H C 1
ATOM 7108 O O . LEU H 8 6 ? -57.737 84.228 0.092 1.00 70.50 6 LEU H O 1
ATOM 7113 N N . GLY H 8 7 ? -59.318 82.656 0.374 1.00 69.05 7 GLY H N 1
ATOM 7114 C CA . GLY H 8 7 ? -58.630 82.027 1.489 1.00 68.70 7 GLY H CA 1
ATOM 7115 C C . GLY H 8 7 ? -57.354 81.340 1.036 1.00 75.42 7 GLY H C 1
ATOM 7116 O O . GLY H 8 7 ? -56.247 81.637 1.528 1.00 74.30 7 GLY H O 1
ATOM 7117 N N . TRP H 8 8 ? -57.504 80.421 0.084 1.00 65.18 8 TRP H N 1
ATOM 7118 C CA . TRP H 8 8 ? -56.338 79.735 -0.476 1.00 65.07 8 TRP H CA 1
ATOM 7119 C C . TRP H 8 8 ? -55.326 80.727 -1.061 1.00 68.98 8 TRP H C 1
ATOM 7120 O O . TRP H 8 8 ? -54.105 80.588 -0.876 1.00 65.71 8 TRP H O 1
ATOM 7131 N N . VAL H 8 9 ? -55.848 81.736 -1.750 1.00 65.04 9 VAL H N 1
ATOM 7132 C CA . VAL H 8 9 ? -55.029 82.816 -2.280 1.00 72.84 9 VAL H CA 1
ATOM 7133 C C . VAL H 8 9 ? -54.253 83.493 -1.154 1.00 72.88 9 VAL H C 1
ATOM 7134 O O . VAL H 8 9 ? -53.083 83.814 -1.316 1.00 73.88 9 VAL H O 1
ATOM 7138 N N . SER H 8 10 ? -54.898 83.687 -0.007 1.00 63.36 10 SER H N 1
ATOM 7139 C CA . SER H 8 10 ? -54.234 84.316 1.130 1.00 64.78 10 SER H CA 1
ATOM 7140 C C . SER H 8 10 ? -53.085 83.442 1.631 1.00 71.34 10 SER H C 1
ATOM 7141 O O . SER H 8 10 ? -52.035 83.957 2.031 1.00 67.41 10 SER H O 1
ATOM 7144 N N . LEU H 8 11 ? -53.275 82.124 1.603 1.00 59.22 11 LEU H N 1
ATOM 7145 C CA . LEU H 8 11 ? -52.174 81.216 1.946 1.00 54.88 11 LEU H CA 1
ATOM 7146 C C . LEU H 8 11 ? -50.986 81.386 0.993 1.00 68.91 11 LEU H C 1
ATOM 7147 O O . LEU H 8 11 ? -49.841 81.605 1.427 1.00 67.70 11 LEU H O 1
ATOM 7152 N N . LEU H 8 12 ? -51.264 81.283 -0.306 1.00 72.64 12 LEU H N 1
ATOM 7153 C CA . LEU H 8 12 ? -50.218 81.423 -1.319 1.00 69.36 12 LEU H CA 1
ATOM 7154 C C . LEU H 8 12 ? -49.481 82.757 -1.192 1.00 72.94 12 LEU H C 1
ATOM 7155 O O . LEU H 8 12 ? -48.248 82.827 -1.301 1.00 73.55 12 LEU H O 1
ATOM 7160 N N . VAL H 8 13 ? -50.249 83.811 -0.943 1.00 60.22 13 VAL H N 1
ATOM 7161 C CA . VAL H 8 13 ? -49.704 85.153 -0.846 1.00 70.28 13 VAL H CA 1
ATOM 7162 C C . VAL H 8 13 ? -48.837 85.320 0.394 1.00 70.87 13 VAL H C 1
ATOM 7163 O O . VAL H 8 13 ? -47.785 85.941 0.317 1.00 67.40 13 VAL H O 1
ATOM 7167 N N . VAL H 8 14 ? -49.258 84.770 1.531 1.00 70.23 14 VAL H N 1
ATOM 7168 C CA . VAL H 8 14 ? -48.455 84.930 2.743 1.00 67.57 14 VAL H CA 1
ATOM 7169 C C . VAL H 8 14 ? -47.168 84.108 2.636 1.00 69.11 14 VAL H C 1
ATOM 7170 O O . VAL H 8 14 ? -46.134 84.486 3.193 1.00 64.63 14 VAL H O 1
ATOM 7174 N N . PHE H 8 15 ? -47.223 83.002 1.896 1.00 68.51 15 PHE H N 1
ATOM 7175 C CA . PHE H 8 15 ? -46.017 82.219 1.627 1.00 62.46 15 PHE H CA 1
ATOM 7176 C C . PHE H 8 15 ? -45.028 83.032 0.779 1.00 67.29 15 PHE H C 1
ATOM 7177 O O . PHE H 8 15 ? -43.864 83.272 1.175 1.00 63.90 15 PHE H O 1
ATOM 7185 N N . THR H 8 16 ? -45.516 83.466 -0.380 1.00 65.35 16 THR H N 1
ATOM 7186 C CA . THR H 8 16 ? -44.736 84.278 -1.309 1.00 66.79 16 THR H CA 1
ATOM 7187 C C . THR H 8 16 ? -44.135 85.504 -0.623 1.00 66.93 16 THR H C 1
ATOM 7188 O O . THR H 8 16 ? -42.956 85.818 -0.796 1.00 65.12 16 THR H O 1
ATOM 7192 N N . TRP H 8 17 ? -44.957 86.178 0.171 1.00 67.86 17 TRP H N 1
ATOM 7193 C CA . TRP H 8 17 ? -44.568 87.417 0.828 1.00 72.97 17 TRP H CA 1
ATOM 7194 C C . TRP H 8 17 ? -43.569 87.167 1.942 1.00 76.46 17 TRP H C 1
ATOM 7195 O O . TRP H 8 17 ? -42.680 87.978 2.160 1.00 66.02 17 TRP H O 1
ATOM 7206 N N . SER H 8 18 ? -43.720 86.059 2.661 1.00 67.53 18 SER H N 1
ATOM 7207 C CA . SER H 8 18 ? -42.733 85.710 3.676 1.00 59.72 18 SER H CA 1
ATOM 7208 C C . SER H 8 18 ? -41.368 85.544 3.018 1.00 73.27 18 SER H C 1
ATOM 7209 O O . SER H 8 18 ? -40.366 86.119 3.479 1.00 71.04 18 SER H O 1
ATOM 7212 N N . ILE H 8 19 ? -41.333 84.782 1.925 1.00 60.39 19 ILE H N 1
ATOM 7213 C CA . ILE H 8 19 ? -40.077 84.623 1.192 1.00 56.09 19 ILE H CA 1
ATOM 7214 C C . ILE H 8 19 ? -39.532 85.981 0.736 1.00 65.86 19 ILE H C 1
ATOM 7215 O O . ILE H 8 19 ? -38.344 86.273 0.904 1.00 67.43 19 ILE H O 1
ATOM 7220 N N . ALA H 8 20 ? -40.409 86.820 0.192 1.00 63.60 20 ALA H N 1
ATOM 7221 C CA . ALA H 8 20 ? -40.001 88.127 -0.322 1.00 76.36 20 ALA H CA 1
ATOM 7222 C C . ALA H 8 20 ? -39.422 89.033 0.764 1.00 76.75 20 ALA H C 1
ATOM 7223 O O . ALA H 8 20 ? -38.449 89.747 0.529 1.00 77.44 20 ALA H O 1
ATOM 7225 N N . MET H 8 21 ? -40.019 89.002 1.950 1.00 74.80 21 MET H N 1
ATOM 7226 C CA . MET H 8 21 ? -39.582 89.869 3.036 1.00 70.98 21 MET H CA 1
ATOM 7227 C C . MET H 8 21 ? -38.290 89.356 3.648 1.00 77.96 21 MET H C 1
ATOM 7228 O O . MET H 8 21 ? -37.476 90.143 4.129 1.00 71.19 21 MET H O 1
ATOM 7233 N N . VAL H 8 22 ? -38.096 88.040 3.636 1.00 76.24 22 VAL H N 1
ATOM 7234 C CA . VAL H 8 22 ? -36.826 87.494 4.105 1.00 55.75 22 VAL H CA 1
ATOM 7235 C C . VAL H 8 22 ? -35.712 87.854 3.119 1.00 69.32 22 VAL H C 1
ATOM 7236 O O . VAL H 8 22 ? -34.604 88.209 3.524 1.00 72.25 22 VAL H O 1
ATOM 7240 N N . VAL H 8 23 ? -36.014 87.778 1.825 1.00 69.01 23 VAL H N 1
ATOM 7241 C CA . VAL H 8 23 ? -35.049 88.158 0.795 1.00 64.17 23 VAL H CA 1
ATOM 7242 C C . VAL H 8 23 ? -34.698 89.643 0.883 1.00 75.61 23 VAL H C 1
ATOM 7243 O O . VAL H 8 23 ? -33.533 90.028 0.756 1.00 74.18 23 VAL H O 1
ATOM 7247 N N . TRP H 8 24 ? -35.708 90.473 1.115 1.00 75.71 24 TRP H N 1
ATOM 7248 C CA . TRP H 8 24 ? -35.509 91.915 1.198 1.00 76.20 24 TRP H CA 1
ATOM 7249 C C . TRP H 8 24 ? -34.722 92.295 2.449 1.00 76.95 24 TRP H C 1
ATOM 7250 O O . TRP H 8 24 ? -33.733 93.026 2.375 1.00 74.77 24 TRP H O 1
ATOM 7261 N N . GLY H 8 25 ? -35.165 91.787 3.594 1.00 73.06 25 GLY H N 1
ATOM 7262 C CA . GLY H 8 25 ? -34.548 92.101 4.870 1.00 70.38 25 GLY H CA 1
ATOM 7263 C C . GLY H 8 25 ? -33.113 91.623 4.995 1.00 76.66 25 GLY H C 1
ATOM 7264 O O . GLY H 8 25 ? -32.281 92.300 5.594 1.00 77.35 25 GLY H O 1
ATOM 7265 N N . ARG H 8 26 ? -32.819 90.456 4.434 1.00 69.04 26 ARG H N 1
ATOM 7266 C CA . ARG H 8 26 ? -31.469 89.908 4.501 1.00 73.19 26 ARG H CA 1
ATOM 7267 C C . ARG H 8 26 ? -30.652 90.306 3.273 1.00 76.90 26 ARG H C 1
ATOM 7268 O O . ARG H 8 26 ? -29.523 89.847 3.085 1.00 81.09 26 ARG H O 1
ATOM 7276 N N . ASN H 8 27 ? -31.242 91.170 2.451 1.00 76.01 27 ASN H N 1
ATOM 7277 C CA . ASN H 8 27 ? -30.600 91.709 1.254 1.00 84.87 27 ASN H CA 1
ATOM 7278 C C . ASN H 8 27 ? -30.254 90.652 0.208 1.00 81.77 27 ASN H C 1
ATOM 7279 O O . ASN H 8 27 ? -29.128 90.601 -0.286 1.00 86.76 27 ASN H O 1
ATOM 7284 N N . GLY H 8 28 ? -31.230 89.810 -0.121 1.00 87.03 28 GLY H N 1
ATOM 7285 C CA . GLY H 8 28 ? -31.127 88.930 -1.272 1.00 92.40 28 GLY H CA 1
ATOM 7286 C C . GLY H 8 28 ? -30.605 87.531 -1.018 1.00 98.87 28 GLY H C 1
ATOM 7287 O O . GLY H 8 28 ? -29.415 87.344 -0.773 1.00 140.67 28 GLY H O 1
ATOM 7288 N N . LEU H 8 29 ? -31.497 86.548 -1.095 1.00 78.66 29 LEU H N 1
ATOM 7289 C CA . LEU H 8 29 ? -31.118 85.142 -0.987 1.00 86.15 29 LEU H CA 1
ATOM 7290 C C . LEU H 8 29 ? -31.960 84.256 -1.904 1.00 102.42 29 LEU H C 1
ATOM 7291 O O . LEU H 8 29 ? -33.191 84.264 -1.851 1.00 94.71 29 LEU H O 1
#

InterPro domains:
  IPR005797 Cytochrome b/b6, N-terminal domain [PF00033] (22-210)
  IPR005797 Cytochrome b/b6, N-terminal domain [PS51002] (4-215)
  IPR016174 Di-haem cytochrome, transmembrane [SSF81342] (5-215)
  IPR023530 Cytochrome b6, PetB [MF_00633] (1-215)
  IPR027387 Cytochrome b/b6-like domain superfamily [G3DSA:1.20.810.10] (1-215)
  IPR048259 Cytochrome b/b6, N-terminal domain, eukaryotic/bacterial [cd00284] (14-212)

Radius of gyration: 35.41 Å; Cα contacts (8 Å, |Δi|>4): 1654; chains: 8; bounding box: 93×99×94 Å

Organism: Nostoc sp. (strain PCC 7120 / SAG 25.82 / UTEX 2576) (NCBI:txid103690)

B-factor: mean 95.96, std 42.19, range [31.77, 284.49]

Secondary structure (DSSP, 8-state):
--HHHHHHHHH-HHHHHHHHTT-EE-TT--GGGGHHHHHHHHHHHHHHHHHHHTTT---STTTHHHHHHHHHHTSTTHHHHHHHHHHHHHHHHHHHHHHHHHHHHTTTTSTT-HHHHHHHHHHHHHHHHHHHHHHTTT-BHHHHHHHHTTTTGGGGSTTTHHHHHHHHHTSSS-SHHHHHHHHHIIIIIHHHHHHHHHHHHHHHHHHH-S----/---B---TT-HHHHHHHHTT--TTSSBEEIIIIITTTTHHHHHHHHHHHHHHHHHHSPPP---B--TT---S-----GGGHHHHHHHHH-S-HHHHHHHHHHHHHHHHHHHHHHTTS---SGGG-HHHHHHHHHHHHHHHHHHHHHTS-GGGTTTSS--/-HHHHHHHS-S-SB-TTS-BGGGGT--SB---EEE--SEE-TT-EEEEEEE----TTS-EE-TTSSEE--EEEEEEEPPTT-EEPPGGGS-HHHHHHH-S---EESSTT-TTEEEEEEEETTT-SEEEEEEE---GGG-TT--SEEEEEEEEEEES--SB-TTSPBPSSS----SSSS---------SSSSS-EEEE---EEEESSSPB---SS----TT--SB------EEEEEEEEEEE--HHHHHHHHHHHHHHHHHHHHHHHHHHHHHHHHHHS---/----HHHHHHHHHHHHHHHHHHHHHHHHHHHHHHSPPP---SSS----B-TTSPBPBHHHHHTTS-TT--EEEE-STT-EEEE----SEEEE-B-SSS-PBPPEETTTTEEE-TTT--EE-SS--EEESS--SPPPEEEEEEETTEEEEEE--S--TTT-SPPTT-/-HHHHHHHHHHHHHHHHHHHHHHHHHHTT--/--HHHHHHHHHHHHHHHHHHHHHHHHHHHHT-/---HHHHHHHHHHHHHHHHHHHHHHHHHHHS--TT--/-HHHHHHHHHHHHHHHHHHHHHHHHTT--

Sequence (949 aa):
ANVYDWFEERLEIQAIAEDVTSKYVPPHVNIFYCLGGITLVCFLIQFATGFAMTFYYKPTVAEAYSSVQYIMNEVNFGWLIRSIHRWSASMMVLMMILHVFRVYLTGGFKKPRELTWVSGVILAVITVSFGVTGYSLPWDQVGYWAVKIVSGVPEAIPVVGVLISDLLRGGSSVGQATLTRYYSAHTFVLPWLIAVFMLFHFLMIRKQGISGPLATHKKPDLSDPTLRAKLAKGMGHNYYGEPAWPNDLLYVFPIVIMGSFACIVALAVLDPAMTGEPANPFATPLEILPEWYLYPVFQILRSLPNKLLGVLAMASVPLGLILVPFIENVNKFQNPFRRPVATTVFLFGTLVTLWLGIGAALPLDKSLTLGLFYPFWAQQTYPETPREPTGRIVCANCHLAAKPTEVEVPQSVLPDTVFKAVVKIPYDTSVQQVGADGSKVGLNVGAVLMLPEGFKIAPEDRIPEELKEEIGDVYFQPYGEDKDNIVIVGPLPGEQYQEIVFPVLSPNPANDKNIHFGKYSVHVGGNRGRGQVYPTGEKSNNNLYSAAATGTISKIAKQEGEDGSVKYLVDISDTIPAGPELIVSEGQAVTAGDALTNNPNVGGFGQLDAEIVLQDANRVGWLIAFVALVMLAQVMLVLKKKQVEKVQAAEMNFDVPDMGRRQFMNLLTFGTVTGVALGALYPVVNYFIPPAAGGAGGGTTAKDELGNDVSVSKFLESHNVGDRTLVQGLKGDPTYIVAITDYGINAVCTHLGCVVPWNAAENKFKCPCHGSQYDATGKVVRGPAPKSLALSHAKTENDKIVLTSWTETDFRTGEEPWWSMLAIVAYIGFLALFTGIAAGLLFGLRSAKILMSGELLNAALLSFGLIFVGWALGALLLKIQGAMVEPLLSGIVLGLIVVTLAGLFYAAYKQYKRPNELGGMAILTLGWVSLLVVFTWSIAMVVWGRNGL

CATH classification: 1.20.810.10

Foldseek 3Di:
DDVVVVCCVPVVVVVVVCLVVVDDDDPQDDPLVCLVVLLVVLVVLLLVLVVVLVVQADLFLVCHLVSLVCLCPPDDCSVVSVVSNVVSLVVSLVSLVSNVVVCVVFVQCDPPNVLLVVLSVVLNVLSVLLVLLVQCRSVDPRNQVSCQVCLQVQCVPPPCSQVSSCVCQVHNHHHSSNSVNSVCSNNPVSVVVSVVSVVVNVVSCSVVPTDDHD/DDWFDDDPVDPVLVVQVVVVHNPVVTTDDCPPVPPVPPVVVVVVVVVVVVVVCCVVPNDDDDDDDDPVDDDPDDDDDLVCQLLLLLCVQDPDNVVSVVVSVCVVVVVVCVCVVPVVDDDDDVVVVVPVVVVVVVVVVSSVLSSLLSVDDNVCSVPSPHD/DVVLCCVLPVPDQADPVRDGVLCVFFVFADDKDKDDDQEDEAQAKDKIKIAQDADQVQFFADQLQDTDGKFKWKKKAADPQKAFDDPVRDDPVLVVVAPPWDWDASDPVRRNITITDRDRCVNPSMHMTTMTHHDCVPDVVDDWFKDKMKMKMWMGDTQADSVGDGTLQAWDFADFFAKWDFADWDDDDDDGIKGATDNGDIHHHHFAAPDDHMDGDGHGHTRGDRRDRMGMHMDMDMYTHDDPVVVVVVVVVVVVVVVVVVVVVVVVVVVVVVCVVDPDD/DDDDPVRVVVVVCVVVVVVVVVVVVVVVVVVVVPVDDDPDDDPAFKFKAADVRHFAFQVVVPVVADAQGWDWILAGPRFTWIFHVGDQKIWGQFAQQHGDRWDADVVVQWTFRPPFTWIAHVVFFTDDGNGPGTTAMWGQDDDPRGTITHHDQDADPPPRDGGPVD/DVVVVCCVVVVVVVVCVVVCCVVVCVVVVND/DCVVVVVVVVCVVCVVVVVVVVVVVVVVVVPD/DDDPVVVVCVVVCVVVVVVVVVVVVVVCVVPPDPVRD/DVVVVVVVVVVVVVVVVVVVVVCVVVVHD

Nearest PDB structures (foldseek):
  4ogq-assembly1_C-2  TM=1.004E+00  e=1.545E-57  Nostoc sp. PCC 7120 = FACHB-418
  4h44-assembly1_C  TM=9.979E-01  e=7.114E-52  Nostoc sp. PCC 7120 = FACHB-418
  1q90-assembly1_A  TM=9.518E-01  e=3.055E-39  Chlamydomonas reinhardtii
  1e2w-assembly2_B  TM=9.517E-01  e=4.522E-36  Chlamydomonas reinhardtii
  1e2z-assembly3_C  TM=9.353E-01  e=5.250E-35  Chlamydomonas reinhardtii